Protein AF-0000000081145369 (afdb_homodimer)

pLDDT: mean 91.39, std 9.6, range [27.92, 98.62]

Structure (mmCIF, N/CA/C/O backbone):
data_AF-0000000081145369-model_v1
#
loop_
_entity.id
_entity.type
_entity.pdbx_description
1 polymer 'Uncharacterized protein'
#
loop_
_atom_site.group_PDB
_atom_site.id
_atom_site.type_symbol
_atom_site.label_atom_id
_atom_site.label_alt_id
_atom_site.label_comp_id
_atom_site.label_asym_id
_atom_site.label_entity_id
_atom_site.label_seq_id
_atom_site.pdbx_PDB_ins_code
_atom_site.Cartn_x
_atom_site.Cartn_y
_atom_site.Cartn_z
_atom_site.occupancy
_atom_site.B_iso_or_equiv
_atom_site.auth_seq_id
_atom_site.auth_comp_id
_atom_site.auth_asym_id
_atom_site.auth_atom_id
_atom_site.pdbx_PDB_model_num
ATOM 1 N N . MET A 1 1 ? 14.453 -14.617 -35.125 1 27.92 1 MET A N 1
ATOM 2 C CA . MET A 1 1 ? 15.164 -13.891 -34.062 1 27.92 1 MET A CA 1
ATOM 3 C C . MET A 1 1 ? 14.945 -12.383 -34.219 1 27.92 1 MET A C 1
ATOM 5 O O . MET A 1 1 ? 15.633 -11.727 -35 1 27.92 1 MET A O 1
ATOM 9 N N . ALA A 1 2 ? 13.742 -12 -34.281 1 36.25 2 ALA A N 1
ATOM 10 C CA . ALA A 1 2 ? 13.547 -10.656 -34.812 1 36.25 2 ALA A CA 1
ATOM 11 C C . ALA A 1 2 ? 14.273 -9.617 -33.969 1 36.25 2 ALA A C 1
ATOM 13 O O . ALA A 1 2 ? 14.031 -9.523 -32.75 1 36.25 2 ALA A O 1
ATOM 14 N N . THR A 1 3 ? 15.453 -9.164 -34.312 1 42.5 3 THR A N 1
ATOM 15 C CA . THR A 1 3 ? 16.375 -8.18 -33.75 1 42.5 3 THR A CA 1
ATOM 16 C C . THR A 1 3 ? 15.703 -6.812 -33.656 1 42.5 3 THR A C 1
ATOM 18 O O . THR A 1 3 ? 15.039 -6.367 -34.594 1 42.5 3 THR A O 1
ATOM 21 N N . LEU A 1 4 ? 15.25 -6.488 -32.531 1 48.22 4 LEU A N 1
ATOM 22 C CA . LEU A 1 4 ? 14.836 -5.098 -32.344 1 48.22 4 LEU A CA 1
ATOM 23 C C . LEU A 1 4 ? 15.602 -4.18 -33.281 1 48.22 4 LEU A C 1
ATOM 25 O O . LEU A 1 4 ? 16.828 -4.285 -33.406 1 48.22 4 LEU A O 1
ATOM 29 N N . ALA A 1 5 ? 14.891 -3.771 -34.281 1 49.66 5 ALA A N 1
ATOM 30 C CA . ALA A 1 5 ? 15.562 -2.848 -35.219 1 49.66 5 ALA A CA 1
ATOM 31 C C . ALA A 1 5 ? 16.422 -1.844 -34.438 1 49.66 5 ALA A C 1
ATOM 33 O O . ALA A 1 5 ? 15.961 -1.27 -33.438 1 49.66 5 ALA A O 1
ATOM 34 N N . PRO A 1 6 ? 17.625 -1.876 -34.656 1 55.91 6 PRO A N 1
ATOM 35 C CA . PRO A 1 6 ? 18.672 -1.053 -34.031 1 55.91 6 PRO A CA 1
ATOM 36 C C . PRO A 1 6 ? 18.266 0.41 -33.906 1 55.91 6 PRO A C 1
ATOM 38 O O . PRO A 1 6 ? 18.75 1.104 -33 1 55.91 6 PRO A O 1
ATOM 41 N N . GLU A 1 7 ? 17.344 0.785 -34.688 1 56.75 7 GLU A N 1
ATOM 42 C CA . GLU A 1 7 ? 17.109 2.227 -34.75 1 56.75 7 GLU A CA 1
ATOM 43 C C . GLU A 1 7 ? 16.438 2.729 -33.469 1 56.75 7 GLU A C 1
ATOM 45 O O . GLU A 1 7 ? 16.594 3.896 -33.094 1 56.75 7 GLU A O 1
ATOM 50 N N . HIS A 1 8 ? 15.836 1.929 -32.906 1 60.66 8 HIS A N 1
ATOM 51 C CA . HIS A 1 8 ? 15.086 2.404 -31.734 1 60.66 8 HIS A CA 1
ATOM 52 C C . HIS A 1 8 ? 15.844 2.133 -30.438 1 60.66 8 HIS A C 1
ATOM 54 O O . HIS A 1 8 ? 15.344 2.426 -29.344 1 60.66 8 HIS A O 1
ATOM 60 N N . PHE A 1 9 ? 17.109 1.705 -30.719 1 63.03 9 PHE A N 1
ATOM 61 C CA . PHE A 1 9 ? 17.891 1.367 -29.531 1 63.03 9 PHE A CA 1
ATOM 62 C C . PHE A 1 9 ? 18.75 2.551 -29.094 1 63.03 9 PHE A C 1
ATOM 64 O O . PHE A 1 9 ? 19.438 3.166 -29.906 1 63.03 9 PHE A O 1
ATOM 71 N N . GLN A 1 10 ? 18.344 3.117 -28.078 1 70.38 10 GLN A N 1
ATOM 72 C CA . GLN A 1 10 ? 19.234 4.074 -27.438 1 70.38 10 GLN A CA 1
ATOM 73 C C . GLN A 1 10 ? 20.125 3.391 -26.406 1 70.38 10 GLN A C 1
ATOM 75 O O . GLN A 1 10 ? 19.641 2.672 -25.531 1 70.38 10 GLN A O 1
ATOM 80 N N . GLU A 1 11 ? 21.422 3.553 -26.688 1 74.69 11 GLU A N 1
ATOM 81 C CA . GLU A 1 11 ? 22.391 2.965 -25.766 1 74.69 11 GLU A CA 1
ATOM 82 C C . GLU A 1 11 ? 22.375 3.691 -24.422 1 74.69 11 GLU A C 1
ATOM 84 O O . GLU A 1 11 ? 22.25 4.918 -24.375 1 74.69 11 GLU A O 1
ATOM 89 N N . ALA A 1 12 ? 22.297 2.896 -23.422 1 74.12 12 ALA A N 1
ATOM 90 C CA . ALA A 1 12 ? 22.375 3.465 -22.078 1 74.12 12 ALA A CA 1
ATOM 91 C C . ALA A 1 12 ? 23.453 2.762 -21.25 1 74.12 12 ALA A C 1
ATOM 93 O O . ALA A 1 12 ? 23.812 1.616 -21.531 1 74.12 12 ALA A O 1
ATOM 94 N N . GLN A 1 13 ? 24.203 3.654 -20.453 1 72.62 13 GLN A N 1
ATOM 95 C CA . GLN A 1 13 ? 25.203 3.111 -19.531 1 72.62 13 GLN A CA 1
ATOM 96 C C . GLN A 1 13 ? 24.797 3.348 -18.078 1 72.62 13 GLN A C 1
ATOM 98 O O . GLN A 1 13 ? 24.125 4.336 -17.766 1 72.62 13 GLN A O 1
ATOM 103 N N . PRO A 1 14 ? 25.203 2.441 -17.234 1 74.44 14 PRO A N 1
ATOM 104 C CA . PRO A 1 14 ? 24.969 2.693 -15.805 1 74.44 14 PRO A CA 1
ATOM 105 C C . PRO A 1 14 ? 25.672 3.959 -15.312 1 74.44 14 PRO A C 1
ATOM 107 O O . PRO A 1 14 ? 26.75 4.309 -15.797 1 74.44 14 PRO A O 1
ATOM 110 N N . SER A 1 15 ? 25 4.578 -14.438 1 74.88 15 SER A N 1
ATOM 111 C CA . SER A 1 15 ? 25.5 5.832 -13.891 1 74.88 15 SER A CA 1
ATOM 112 C C . SER A 1 15 ? 26.875 5.652 -13.258 1 74.88 15 SER A C 1
ATOM 114 O O . SER A 1 15 ? 27.656 6.598 -13.188 1 74.88 15 SER A O 1
ATOM 116 N N . GLY A 1 16 ? 27.172 4.465 -12.836 1 73.38 16 GLY A N 1
ATOM 117 C CA . GLY A 1 16 ? 28.453 4.188 -12.211 1 73.38 16 GLY A CA 1
ATOM 118 C C . GLY A 1 16 ? 29.625 4.367 -13.164 1 73.38 16 GLY A C 1
ATOM 119 O O . GLY A 1 16 ? 30.766 4.484 -12.727 1 73.38 16 GLY A O 1
ATOM 120 N N . LEU A 1 17 ? 29.25 4.441 -14.359 1 73.81 17 LEU A N 1
ATOM 121 C CA . LEU A 1 17 ? 30.297 4.562 -15.359 1 73.81 17 LEU A CA 1
ATOM 122 C C . LEU A 1 17 ? 30.484 6.016 -15.773 1 73.81 17 LEU A C 1
ATOM 124 O O . LEU A 1 17 ? 31.375 6.324 -16.578 1 73.81 17 LEU A O 1
ATOM 128 N N . MET A 1 18 ? 29.656 6.926 -15.203 1 74.5 18 MET A N 1
ATOM 129 C CA . MET A 1 18 ? 29.844 8.352 -15.492 1 74.5 18 MET A CA 1
ATOM 130 C C . MET A 1 18 ? 31.016 8.914 -14.711 1 74.5 18 MET A C 1
ATOM 132 O O . MET A 1 18 ? 30.844 9.766 -13.828 1 74.5 18 MET A O 1
ATOM 136 N N . LEU A 1 19 ? 32.125 8.602 -15.156 1 76.5 19 LEU A N 1
ATOM 137 C CA . LEU A 1 19 ? 33.375 8.805 -14.391 1 76.5 19 LEU A CA 1
ATOM 138 C C . LEU A 1 19 ? 33.906 10.203 -14.617 1 76.5 19 LEU A C 1
ATOM 140 O O . LEU A 1 19 ? 34.781 10.664 -13.867 1 76.5 19 LEU A O 1
ATOM 144 N N . PHE A 1 20 ? 33.438 10.805 -15.555 1 76.44 20 PHE A N 1
ATOM 145 C CA . PHE A 1 20 ? 34.094 12.047 -15.945 1 76.44 20 PHE A CA 1
ATOM 146 C C . PHE A 1 20 ? 33.188 13.242 -15.719 1 76.44 20 PHE A C 1
ATOM 148 O O . PHE A 1 20 ? 33.469 14.352 -16.172 1 76.44 20 PHE A O 1
ATOM 155 N N . SER A 1 21 ? 32.125 12.984 -15.18 1 75.12 21 SER A N 1
ATOM 156 C CA . SER A 1 21 ? 31.203 14.078 -14.844 1 75.12 21 SER A CA 1
ATOM 157 C C . SER A 1 21 ? 30.969 14.164 -13.344 1 75.12 21 SER A C 1
ATOM 159 O O . SER A 1 21 ? 30.828 13.141 -12.672 1 75.12 21 SER A O 1
ATOM 161 N N . LEU A 1 22 ? 31.141 15.453 -12.82 1 74.75 22 LEU A N 1
ATOM 162 C CA . LEU A 1 22 ? 30.844 15.672 -11.406 1 74.75 22 LEU A CA 1
ATOM 163 C C . LEU A 1 22 ? 29.406 16.109 -11.219 1 74.75 22 LEU A C 1
ATOM 165 O O . LEU A 1 22 ? 28.844 16.797 -12.07 1 74.75 22 LEU A O 1
ATOM 169 N N . PRO A 1 23 ? 28.828 15.57 -10.156 1 75.81 23 PRO A N 1
ATOM 170 C CA . PRO A 1 23 ? 27.516 16.125 -9.836 1 75.81 23 PRO A CA 1
ATOM 171 C C . PRO A 1 23 ? 27.562 17.625 -9.539 1 75.81 23 PRO A C 1
ATOM 173 O O . PRO A 1 23 ? 28.609 18.141 -9.133 1 75.81 23 PRO A O 1
ATOM 176 N N . PRO A 1 24 ? 26.469 18.25 -9.805 1 77.12 24 PRO A N 1
ATOM 177 C CA . PRO A 1 24 ? 26.453 19.688 -9.531 1 77.12 24 PRO A CA 1
ATOM 178 C C . PRO A 1 24 ? 26.688 20.016 -8.055 1 77.12 24 PRO A C 1
ATOM 180 O O . PRO A 1 24 ? 26.344 19.203 -7.184 1 77.12 24 PRO A O 1
ATOM 183 N N . THR A 1 25 ? 27.359 21.188 -7.863 1 73.56 25 THR A N 1
ATOM 184 C CA . THR A 1 25 ? 27.641 21.656 -6.512 1 73.56 25 THR A CA 1
ATOM 185 C C . THR A 1 25 ? 26.547 22.625 -6.039 1 73.56 25 THR A C 1
ATOM 187 O O . THR A 1 25 ? 26.203 23.562 -6.75 1 73.56 25 THR A O 1
ATOM 190 N N . GLN A 1 26 ? 26.047 22.312 -4.895 1 79.81 26 GLN A N 1
ATOM 191 C CA . GLN A 1 26 ? 25 23.172 -4.324 1 79.81 26 GLN A CA 1
ATOM 192 C C . GLN A 1 26 ? 25.609 24.406 -3.666 1 79.81 26 GLN A C 1
ATOM 194 O O . GLN A 1 26 ? 26.359 24.281 -2.695 1 79.81 26 GLN A O 1
ATOM 199 N N . THR A 1 27 ? 25.312 25.609 -4.242 1 78.75 27 THR A N 1
ATOM 200 C CA . THR A 1 27 ? 25.844 26.844 -3.703 1 78.75 27 THR A CA 1
ATOM 201 C C . THR A 1 27 ? 24.703 27.797 -3.332 1 78.75 27 THR A C 1
ATOM 203 O O . THR A 1 27 ? 24.953 28.875 -2.764 1 78.75 27 THR A O 1
ATOM 206 N N . ALA A 1 28 ? 23.547 27.391 -3.482 1 87.06 28 ALA A N 1
ATOM 207 C CA . ALA A 1 28 ? 22.406 28.281 -3.32 1 87.06 28 ALA A CA 1
ATOM 208 C C . ALA A 1 28 ? 22.094 28.5 -1.844 1 87.06 28 ALA A C 1
ATOM 210 O O . ALA A 1 28 ? 21.688 29.609 -1.446 1 87.06 28 ALA A O 1
ATOM 211 N N . ILE A 1 29 ? 22.281 27.5 -1.023 1 88.81 29 ILE A N 1
ATOM 212 C CA . ILE A 1 29 ? 21.984 27.594 0.402 1 88.81 29 ILE A CA 1
ATOM 213 C C . ILE A 1 29 ? 23.281 27.578 1.201 1 88.81 29 ILE A C 1
ATOM 215 O O . ILE A 1 29 ? 24.062 26.641 1.101 1 88.81 29 ILE A O 1
ATOM 219 N N . GLU A 1 30 ? 23.391 28.547 1.987 1 87.56 30 GLU A N 1
ATOM 220 C CA . GLU A 1 30 ? 24.625 28.688 2.748 1 87.56 30 GLU A CA 1
ATOM 221 C C . GLU A 1 30 ? 24.531 27.984 4.102 1 87.56 30 GLU A C 1
ATOM 223 O O . GLU A 1 30 ? 25.5 27.391 4.57 1 87.56 30 GLU A O 1
ATOM 228 N N . ARG A 1 31 ? 23.391 28.297 4.637 1 89.31 31 ARG A N 1
ATOM 229 C CA . ARG A 1 31 ? 23.219 27.766 5.98 1 89.31 31 ARG A CA 1
ATOM 230 C C . ARG A 1 31 ? 21.766 27.359 6.223 1 89.31 31 ARG A C 1
ATOM 232 O O . ARG A 1 31 ? 20.844 27.969 5.68 1 89.31 31 ARG A O 1
ATOM 239 N N . LYS A 1 32 ? 21.609 26.281 6.977 1 90.94 32 LYS A N 1
ATOM 240 C CA . LYS A 1 32 ? 20.312 25.797 7.449 1 90.94 32 LYS A CA 1
ATOM 241 C C . LYS A 1 32 ? 20.281 25.688 8.977 1 90.94 32 LYS A C 1
ATOM 243 O O . LYS A 1 32 ? 21.203 25.156 9.586 1 90.94 32 LYS A O 1
ATOM 248 N N . TYR A 1 33 ? 19.234 26.312 9.602 1 91 33 TYR A N 1
ATOM 249 C CA . TYR A 1 33 ? 19.141 26.234 11.055 1 91 33 TYR A CA 1
ATOM 250 C C . TYR A 1 33 ? 17.688 26.328 11.508 1 91 33 TYR A C 1
ATOM 252 O O . TYR A 1 33 ? 16.797 26.656 10.719 1 91 33 TYR A O 1
ATOM 260 N N . TYR A 1 34 ? 17.438 25.984 12.797 1 95.06 34 TYR A N 1
ATOM 261 C CA . TYR A 1 34 ? 16.109 26.047 13.375 1 95.06 34 TYR A CA 1
ATOM 262 C C . TYR A 1 34 ? 15.992 27.219 14.352 1 95.06 34 TYR A C 1
ATOM 264 O O . TYR A 1 34 ? 16.766 27.312 15.305 1 95.06 34 TYR A O 1
ATOM 272 N N . GLN A 1 35 ? 15.07 28.078 14.047 1 95.5 35 GLN A N 1
ATOM 273 C CA . GLN A 1 35 ? 14.742 29.172 14.969 1 95.5 35 GLN A CA 1
ATOM 274 C C . GLN A 1 35 ? 13.586 28.781 15.883 1 95.5 35 GLN A C 1
ATOM 276 O O . GLN A 1 35 ? 12.523 28.359 15.406 1 95.5 35 GLN A O 1
ATOM 281 N N . GLU A 1 36 ? 13.781 28.969 17.156 1 96.56 36 GLU A N 1
ATOM 282 C CA . GLU A 1 36 ? 12.711 28.703 18.109 1 96.56 36 GLU A CA 1
ATOM 283 C C . GLU A 1 36 ? 11.789 29.906 18.266 1 96.56 36 GLU A C 1
ATOM 285 O O . GLU A 1 36 ? 12.242 31 18.609 1 96.56 36 GLU A O 1
ATOM 290 N N . VAL A 1 37 ? 10.594 29.688 17.969 1 96.62 37 VAL A N 1
ATOM 291 C CA . VAL A 1 37 ? 9.57 30.719 18.109 1 96.62 37 VAL A CA 1
ATOM 292 C C . VAL A 1 37 ? 8.609 30.359 19.234 1 96.62 37 VAL A C 1
ATOM 294 O O . VAL A 1 37 ? 7.941 29.312 19.172 1 96.62 37 VAL A O 1
ATOM 297 N N . ARG A 1 38 ? 8.5 31.203 20.156 1 95.69 38 ARG A N 1
ATOM 298 C CA . ARG A 1 38 ? 7.598 30.969 21.281 1 95.69 38 ARG A CA 1
ATOM 299 C C . ARG A 1 38 ? 6.246 31.641 21.047 1 95.69 38 ARG A C 1
ATOM 301 O O . ARG A 1 38 ? 6.145 32.594 20.281 1 95.69 38 ARG A O 1
ATOM 308 N N . PRO A 1 39 ? 5.23 31.125 21.703 1 95.12 39 PRO A N 1
ATOM 309 C CA . PRO A 1 39 ? 3.896 31.703 21.5 1 95.12 39 PRO A CA 1
ATOM 310 C C . PRO A 1 39 ? 3.795 33.156 22 1 95.12 39 PRO A C 1
ATOM 312 O O . PRO A 1 39 ? 4.422 33.5 22.984 1 95.12 39 PRO A O 1
ATOM 315 N N . ILE A 1 40 ? 3.045 33.875 21.297 1 90.94 40 ILE A N 1
ATOM 316 C CA . ILE A 1 40 ? 2.811 35.281 21.703 1 90.94 40 ILE A CA 1
ATOM 317 C C . ILE A 1 40 ? 1.678 35.312 22.719 1 90.94 40 ILE A C 1
ATOM 319 O O . ILE A 1 40 ? 1.548 36.312 23.453 1 90.94 40 ILE A O 1
ATOM 323 N N . SER A 1 41 ? 0.887 34.344 22.719 1 81.69 41 SER A N 1
ATOM 324 C CA . SER A 1 41 ? -0.234 34.281 23.641 1 81.69 41 SER A CA 1
ATOM 325 C C . SER A 1 41 ? 0.105 33.406 24.844 1 81.69 41 SER A C 1
ATOM 327 O O . SER A 1 41 ? 1.077 32.656 24.828 1 81.69 41 SER A O 1
ATOM 329 N N . HIS A 1 42 ? -0.681 33.594 25.875 1 78.12 42 HIS A N 1
ATOM 330 C CA . HIS A 1 42 ? -0.518 32.75 27.062 1 78.12 42 HIS A CA 1
ATOM 331 C C . HIS A 1 42 ? -0.969 31.328 26.781 1 78.12 42 HIS A C 1
ATOM 333 O O . HIS A 1 42 ? -1.96 31.125 26.078 1 78.12 42 HIS A O 1
ATOM 339 N N . VAL A 1 43 ? -0.157 30.438 27.203 1 78.38 43 VAL A N 1
ATOM 340 C CA . VAL A 1 43 ? -0.379 29.016 26.938 1 78.38 43 VAL A CA 1
ATOM 341 C C . VAL A 1 43 ? -1.401 28.453 27.922 1 78.38 43 VAL A C 1
ATOM 343 O O . VAL A 1 43 ? -2.072 27.453 27.641 1 78.38 43 VAL A O 1
ATOM 346 N N . SER A 1 44 ? -1.641 29.281 28.984 1 71.62 44 SER A N 1
ATOM 347 C CA . SER A 1 44 ? -2.543 28.781 30.016 1 71.62 44 SER A CA 1
ATOM 348 C C . SER A 1 44 ? -3.998 29.078 29.656 1 71.62 44 SER A C 1
ATOM 350 O O . SER A 1 44 ? -4.297 30.078 29 1 71.62 44 SER A O 1
ATOM 352 N N . GLY A 1 45 ? -4.871 28.062 29.828 1 69.94 45 GLY A N 1
ATOM 353 C CA . GLY A 1 45 ? -6.297 28.25 29.609 1 69.94 45 GLY A CA 1
ATOM 354 C C . GLY A 1 45 ? -6.754 27.719 28.266 1 69.94 45 GLY A C 1
ATOM 355 O O . GLY A 1 45 ? -6.141 26.812 27.703 1 69.94 45 GLY A O 1
ATOM 356 N N . ASN A 1 46 ? -7.977 28.281 27.797 1 76.62 46 ASN A N 1
ATOM 357 C CA . ASN A 1 46 ? -8.617 27.797 26.578 1 76.62 46 ASN A CA 1
ATOM 358 C C . ASN A 1 46 ? -8.359 28.719 25.391 1 76.62 46 ASN A C 1
ATOM 360 O O . ASN A 1 46 ? -8.93 28.531 24.328 1 76.62 46 ASN A O 1
ATOM 364 N N . ALA A 1 47 ? -7.414 29.594 25.641 1 85.38 47 ALA A N 1
ATOM 365 C CA . ALA A 1 47 ? -7.105 30.516 24.547 1 85.38 47 ALA A CA 1
ATOM 366 C C . ALA A 1 47 ? -6.25 29.844 23.484 1 85.38 47 ALA A C 1
ATOM 368 O O . ALA A 1 47 ? -5.492 28.922 23.781 1 85.38 47 ALA A O 1
ATOM 369 N N . PRO A 1 48 ? -6.438 30.344 22.281 1 92.19 48 PRO A N 1
ATOM 370 C CA . PRO A 1 48 ? -5.613 29.766 21.219 1 92.19 48 PRO A CA 1
ATOM 371 C C . PRO A 1 48 ? -4.125 30.078 21.391 1 92.19 48 PRO A C 1
ATOM 373 O O . PRO A 1 48 ? -3.77 31.125 21.938 1 92.19 48 PRO A O 1
ATOM 376 N N . ILE A 1 49 ? -3.342 29.172 21.016 1 94.94 49 ILE A N 1
ATOM 377 C CA . ILE A 1 49 ? -1.896 29.375 21.016 1 94.94 49 ILE A CA 1
ATOM 378 C C . ILE A 1 49 ? -1.458 29.953 19.672 1 94.94 49 ILE A C 1
ATOM 380 O O . ILE A 1 49 ? -1.692 29.344 18.609 1 94.94 49 ILE A O 1
ATOM 384 N N . GLU A 1 50 ? -0.775 31.062 19.719 1 95.38 50 GLU A N 1
ATOM 385 C CA . GLU A 1 50 ? -0.437 31.766 18.484 1 95.38 50 GLU A CA 1
ATOM 386 C C . GLU A 1 50 ? 1.07 31.953 18.359 1 95.38 50 GLU A C 1
ATOM 388 O O . GLU A 1 50 ? 1.729 32.375 19.312 1 95.38 50 GLU A O 1
ATOM 393 N N . PHE A 1 51 ? 1.551 31.562 17.219 1 96.56 51 PHE A N 1
ATOM 394 C CA . PHE A 1 51 ? 2.938 31.812 16.844 1 96.56 51 PHE A CA 1
ATOM 395 C C . PHE A 1 51 ? 3.02 32.812 15.695 1 96.56 51 PHE A C 1
ATOM 397 O O . PHE A 1 51 ? 2.195 32.781 14.781 1 96.56 51 PHE A O 1
ATOM 404 N N . LEU A 1 52 ? 4.023 33.656 15.758 1 96.31 52 LEU A N 1
ATOM 405 C CA . LEU A 1 52 ? 4.281 34.594 14.664 1 96.31 52 LEU A CA 1
ATOM 406 C C . LEU A 1 52 ? 5.75 34.562 14.258 1 96.31 52 LEU A C 1
ATOM 408 O O . LEU A 1 52 ? 6.629 34.875 15.055 1 96.31 52 LEU A O 1
ATOM 412 N N . VAL A 1 53 ? 5.93 34.062 13.102 1 95.31 53 VAL A N 1
ATOM 413 C CA . VAL A 1 53 ? 7.262 34.094 12.508 1 95.31 53 VAL A CA 1
ATOM 414 C C . VAL A 1 53 ? 7.434 35.406 11.719 1 95.31 53 VAL A C 1
ATOM 416 O O . VAL A 1 53 ? 6.77 35.594 10.703 1 95.31 53 VAL A O 1
ATOM 419 N N . SER A 1 54 ? 8.398 36.125 12.164 1 90.5 54 SER A N 1
ATOM 420 C CA . SER A 1 54 ? 8.586 37.438 11.555 1 90.5 54 SER A CA 1
ATOM 421 C C . SER A 1 54 ? 9.242 37.312 10.188 1 90.5 54 SER A C 1
ATOM 423 O O . SER A 1 54 ? 10.086 36.438 9.961 1 90.5 54 SER A O 1
ATOM 425 N N . GLY A 1 55 ? 8.836 38.156 9.281 1 84.06 55 GLY A N 1
ATOM 426 C CA . GLY A 1 55 ? 9.438 38.219 7.957 1 84.06 55 GLY A CA 1
ATOM 427 C C . GLY A 1 55 ? 10.469 39.344 7.836 1 84.06 55 GLY A C 1
ATOM 428 O O . GLY A 1 55 ? 10.703 39.844 6.742 1 84.06 55 GLY A O 1
ATOM 429 N N . GLN A 1 56 ? 11.078 39.656 8.812 1 82.94 56 GLN A N 1
ATOM 430 C CA . GLN A 1 56 ? 11.906 40.875 8.781 1 82.94 56 GLN A CA 1
ATOM 431 C C . GLN A 1 56 ? 13.273 40.594 8.172 1 82.94 56 GLN A C 1
ATOM 433 O O . GLN A 1 56 ? 13.891 41.469 7.566 1 82.94 56 GLN A O 1
ATOM 438 N N . ASN A 1 57 ? 13.68 39.375 8.258 1 81.62 57 ASN A N 1
ATOM 439 C CA . ASN A 1 57 ? 15 39.031 7.719 1 81.62 57 ASN A CA 1
ATOM 440 C C . ASN A 1 57 ? 14.945 38.812 6.211 1 81.62 57 ASN A C 1
ATOM 442 O O . ASN A 1 57 ? 14.312 37.844 5.746 1 81.62 57 ASN A O 1
ATOM 446 N N . GLY A 1 58 ? 15.695 39.594 5.527 1 87.56 58 GLY A N 1
ATOM 447 C CA . GLY A 1 58 ? 15.625 39.594 4.074 1 87.56 58 GLY A CA 1
ATOM 448 C C . GLY A 1 58 ? 16.5 38.531 3.445 1 87.56 58 GLY A C 1
ATOM 449 O O . GLY A 1 58 ? 16.359 38.219 2.26 1 87.56 58 GLY A O 1
ATOM 450 N N . MET A 1 59 ? 17.25 37.875 4.207 1 90.75 59 MET A N 1
ATOM 451 C CA . MET A 1 59 ? 18.203 36.969 3.611 1 90.75 59 MET A CA 1
ATOM 452 C C . MET A 1 59 ? 17.812 35.531 3.883 1 90.75 59 MET A C 1
ATOM 454 O O . MET A 1 59 ? 18.547 34.594 3.557 1 90.75 59 MET A O 1
ATOM 458 N N . GLU A 1 60 ? 16.641 35.344 4.426 1 94 60 GLU A N 1
ATOM 459 C CA . GLU A 1 60 ? 16.297 33.969 4.84 1 94 60 GLU A CA 1
ATOM 460 C C . GLU A 1 60 ? 14.977 33.531 4.199 1 94 60 GLU A C 1
ATOM 462 O O . GLU A 1 60 ? 14.047 34.344 4.062 1 94 60 GLU A O 1
ATOM 467 N N . TYR A 1 61 ? 15.008 32.375 3.691 1 96.06 61 TYR A N 1
ATOM 468 C CA . TYR A 1 61 ? 13.789 31.688 3.305 1 96.06 61 TYR A CA 1
ATOM 469 C C . TYR A 1 61 ? 13.367 30.703 4.383 1 96.06 61 TYR A C 1
ATOM 471 O O . TYR A 1 61 ? 14.109 30.453 5.34 1 96.06 61 TYR A O 1
ATOM 479 N N . VAL A 1 62 ? 12.133 30.219 4.285 1 95.88 62 VAL A N 1
ATOM 480 C CA . VAL A 1 62 ? 11.617 29.312 5.309 1 95.88 62 VAL A CA 1
ATOM 481 C C . VAL A 1 62 ? 11.227 27.984 4.676 1 95.88 62 VAL A C 1
ATOM 483 O O . VAL A 1 62 ? 10.531 27.953 3.66 1 95.88 62 VAL A O 1
ATOM 486 N N . ASP A 1 63 ? 11.711 26.906 5.227 1 96.12 63 ASP A N 1
ATOM 487 C CA . ASP A 1 63 ? 11.281 25.547 4.883 1 96.12 63 ASP A CA 1
ATOM 488 C C . ASP A 1 63 ? 10.211 25.047 5.852 1 96.12 63 ASP A C 1
ATOM 490 O O . ASP A 1 63 ? 10.531 24.547 6.93 1 96.12 63 ASP A O 1
ATOM 494 N N . LEU A 1 64 ? 9.055 25.172 5.43 1 95.56 64 LEU A N 1
ATOM 495 C CA . LEU A 1 64 ? 7.941 24.781 6.297 1 95.56 64 LEU A CA 1
ATOM 496 C C . LEU A 1 64 ? 7.887 23.281 6.484 1 95.56 64 LEU A C 1
ATOM 498 O O . LEU A 1 64 ? 7.512 22.797 7.551 1 95.56 64 LEU A O 1
ATOM 502 N N . LYS A 1 65 ? 8.227 22.531 5.562 1 94.38 65 LYS A N 1
ATOM 503 C CA . LYS A 1 65 ? 8.148 21.078 5.594 1 94.38 65 LYS A CA 1
ATOM 504 C C . LYS A 1 65 ? 9.055 20.5 6.68 1 94.38 65 LYS A C 1
ATOM 506 O O . LYS A 1 65 ? 8.711 19.5 7.312 1 94.38 65 LYS A O 1
ATOM 511 N N . LYS A 1 66 ? 10.117 21.125 6.91 1 94.62 66 LYS A N 1
ATOM 512 C CA . LYS A 1 66 ? 11.078 20.625 7.883 1 94.62 66 LYS A CA 1
ATOM 513 C C . LYS A 1 66 ? 10.867 21.281 9.25 1 94.62 66 LYS A C 1
ATOM 515 O O . LYS A 1 66 ? 11.508 20.891 10.227 1 94.62 66 LYS A O 1
ATOM 520 N N . SER A 1 67 ? 10.055 22.25 9.281 1 96.44 67 SER A N 1
ATOM 521 C CA . SER A 1 67 ? 9.742 22.875 10.562 1 96.44 67 SER A CA 1
ATOM 522 C C . SER A 1 67 ? 8.992 21.906 11.484 1 96.44 67 SER A C 1
ATOM 524 O O . SER A 1 67 ? 8.328 20.984 11.016 1 96.44 67 SER A O 1
ATOM 526 N N . LYS A 1 68 ? 9.133 22.219 12.836 1 97 68 LYS A N 1
ATOM 527 C CA . LYS A 1 68 ? 8.602 21.266 13.812 1 97 68 LYS A CA 1
ATOM 528 C C . LYS A 1 68 ? 7.938 22 14.977 1 97 68 LYS A C 1
ATOM 530 O O . LYS A 1 68 ? 8.25 23.156 15.25 1 97 68 LYS A O 1
ATOM 535 N N . LEU A 1 69 ? 7.039 21.281 15.531 1 97.44 69 LEU A N 1
ATOM 536 C CA . LEU A 1 69 ? 6.441 21.703 16.797 1 97.44 69 LEU A CA 1
ATOM 537 C C . LEU A 1 69 ? 6.945 20.844 17.953 1 97.44 69 LEU A C 1
ATOM 539 O O . LEU A 1 69 ? 6.949 19.625 17.859 1 97.44 69 LEU A O 1
ATOM 543 N N . TYR A 1 70 ? 7.461 21.484 18.938 1 97.25 70 TYR A N 1
ATOM 544 C CA . TYR A 1 70 ? 7.844 20.828 20.188 1 97.25 70 TYR A CA 1
ATOM 545 C C . TYR A 1 70 ? 6.844 21.156 21.297 1 97.25 70 TYR A C 1
ATOM 547 O O . TYR A 1 70 ? 6.418 22.297 21.438 1 97.25 70 TYR A O 1
ATOM 555 N N . MET A 1 71 ? 6.492 20.141 22.047 1 96.69 71 MET A N 1
ATOM 556 C CA . MET A 1 71 ? 5.574 20.359 23.172 1 96.69 71 MET A CA 1
ATOM 557 C C . MET A 1 71 ? 5.906 19.438 24.344 1 96.69 71 MET A C 1
ATOM 559 O O . MET A 1 71 ? 6.344 18.297 24.125 1 96.69 71 MET A O 1
ATOM 563 N N . LYS A 1 72 ? 5.766 19.922 25.469 1 96.25 72 LYS A N 1
ATOM 564 C CA . LYS A 1 72 ? 5.828 19.172 26.719 1 96.25 72 LYS A CA 1
ATOM 565 C C . LYS A 1 72 ? 4.504 19.266 27.469 1 96.25 72 LYS A C 1
ATOM 567 O O . LYS A 1 72 ? 4.012 20.359 27.75 1 96.25 72 LYS A O 1
ATOM 572 N N . THR A 1 73 ? 3.906 18.109 27.75 1 96.12 73 THR A N 1
ATOM 573 C CA . THR A 1 73 ? 2.578 18.094 28.344 1 96.12 73 THR A CA 1
ATOM 574 C C . THR A 1 73 ? 2.52 17.109 29.5 1 96.12 73 THR A C 1
ATOM 576 O O . THR A 1 73 ? 3.414 16.281 29.656 1 96.12 73 THR A O 1
ATOM 579 N N . LYS A 1 74 ? 1.53 17.234 30.297 1 96.31 74 LYS A N 1
ATOM 580 C CA . LYS A 1 74 ? 1.207 16.281 31.359 1 96.31 74 LYS A CA 1
ATOM 581 C C . LYS A 1 74 ? -0.3 16.219 31.594 1 96.31 74 LYS A C 1
ATOM 583 O O . LYS A 1 74 ? -1.051 17.062 31.094 1 96.31 74 LYS A O 1
ATOM 588 N N . ILE A 1 75 ? -0.778 15.219 32.156 1 97.19 75 ILE A N 1
ATOM 589 C CA . ILE A 1 75 ? -2.182 15.062 32.531 1 97.19 75 ILE A CA 1
ATOM 590 C C . ILE A 1 75 ? -2.346 15.266 34.031 1 97.19 75 ILE A C 1
ATOM 592 O O . ILE A 1 75 ? -1.625 14.664 34.812 1 97.19 75 ILE A O 1
ATOM 596 N N . VAL A 1 76 ? -3.289 16.156 34.406 1 96.12 76 VAL A N 1
ATOM 597 C CA . VAL A 1 76 ? -3.533 16.484 35.781 1 96.12 76 VAL A CA 1
ATOM 598 C C . VAL A 1 76 ? -5.035 16.516 36.062 1 96.12 76 VAL A C 1
ATOM 600 O O . VAL A 1 76 ? -5.84 16.406 35.125 1 96.12 76 VAL A O 1
ATOM 603 N N . HIS A 1 77 ? -5.34 16.594 37.312 1 95.44 77 HIS A N 1
ATOM 604 C CA . HIS A 1 77 ? -6.73 16.859 37.688 1 95.44 77 HIS A CA 1
ATOM 605 C C . HIS A 1 77 ? -7.137 18.281 37.281 1 95.44 77 HIS A C 1
ATOM 607 O O . HIS A 1 77 ? -6.281 19.141 37.031 1 95.44 77 HIS A O 1
ATOM 613 N N . ALA A 1 78 ? -8.414 18.484 37.281 1 90.56 78 ALA A N 1
ATOM 614 C CA . ALA A 1 78 ? -8.93 19.797 36.906 1 90.56 78 ALA A CA 1
ATOM 615 C C . ALA A 1 78 ? -8.367 20.891 37.781 1 90.56 78 ALA A C 1
ATOM 617 O O . ALA A 1 78 ? -8.164 22.016 37.344 1 90.56 78 ALA A O 1
ATOM 618 N N . ASN A 1 79 ? -8.078 20.516 39 1 90.5 79 ASN A N 1
ATOM 619 C CA . ASN A 1 79 ? -7.57 21.484 39.969 1 90.5 79 ASN A CA 1
ATOM 620 C C . ASN A 1 79 ? -6.059 21.656 39.844 1 90.5 79 ASN A C 1
ATOM 622 O O . ASN A 1 79 ? -5.465 22.453 40.562 1 90.5 79 ASN A O 1
ATOM 626 N N . GLY A 1 80 ? -5.469 20.906 39.062 1 90.56 80 GLY A N 1
ATOM 627 C CA . GLY A 1 80 ? -4.047 21.062 38.844 1 90.56 80 GLY A CA 1
ATOM 628 C C . GLY A 1 80 ? -3.193 20.078 39.594 1 90.56 80 GLY A C 1
ATOM 629 O O . GLY A 1 80 ? -1.978 20.016 39.406 1 90.56 80 GLY A O 1
ATOM 630 N N . SER A 1 81 ? -3.838 19.297 40.406 1 93.62 81 SER A N 1
ATOM 631 C CA . SER A 1 81 ? -3.07 18.312 41.188 1 93.62 81 SER A CA 1
ATOM 632 C C . SER A 1 81 ? -2.695 17.109 40.312 1 93.62 81 SER A C 1
ATOM 634 O O . SER A 1 81 ? -3.365 16.812 39.312 1 93.62 81 SER A O 1
ATOM 636 N N . ASN A 1 82 ? -1.616 16.5 40.781 1 94.19 82 ASN A N 1
ATOM 637 C CA . ASN A 1 82 ? -1.13 15.328 40.062 1 94.19 82 ASN A CA 1
ATOM 638 C C . ASN A 1 82 ? -2.062 14.133 40.25 1 94.19 82 ASN A C 1
ATOM 640 O O . ASN A 1 82 ? -2.807 14.055 41.219 1 94.19 82 ASN A O 1
ATOM 644 N N . LEU A 1 83 ? -1.96 13.25 39.25 1 94.75 83 LEU A N 1
ATOM 645 C CA . LEU A 1 83 ? -2.721 12.008 39.312 1 94.75 83 LEU A CA 1
ATOM 646 C C . LEU A 1 83 ? -2.193 11.094 40.406 1 94.75 83 LEU A C 1
ATOM 648 O O . LEU A 1 83 ? -0.992 11.086 40.688 1 94.75 83 LEU A O 1
ATOM 652 N N . LEU A 1 84 ? -3.129 10.359 40.906 1 92.75 84 LEU A N 1
ATOM 653 C CA . LEU A 1 84 ? -2.729 9.336 41.875 1 92.75 84 LEU A CA 1
ATOM 654 C C . LEU A 1 84 ? -2.283 8.062 41.156 1 92.75 84 LEU A C 1
ATOM 656 O O . LEU A 1 84 ? -2.543 7.887 39.969 1 92.75 84 LEU A O 1
ATOM 660 N N . ASP A 1 85 ? -1.613 7.145 41.906 1 92 85 ASP A N 1
ATOM 661 C CA . ASP A 1 85 ? -1.109 5.887 41.344 1 92 85 ASP A CA 1
ATOM 662 C C . ASP A 1 85 ? -2.258 4.949 40.969 1 92 85 ASP A C 1
ATOM 664 O O . ASP A 1 85 ? -2.086 4.043 40.156 1 92 85 ASP A O 1
ATOM 668 N N . THR A 1 86 ? -3.395 5.207 41.5 1 92.5 86 THR A N 1
ATOM 669 C CA . THR A 1 86 ? -4.539 4.328 41.312 1 92.5 86 THR A CA 1
ATOM 670 C C . THR A 1 86 ? -5.445 4.867 40.188 1 92.5 86 THR A C 1
ATOM 672 O O . THR A 1 86 ? -6.477 4.266 39.875 1 92.5 86 THR A O 1
ATOM 675 N N . GLU A 1 87 ? -5.043 5.984 39.688 1 93.94 87 GLU A N 1
ATOM 676 C CA . GLU A 1 87 ? -5.863 6.602 38.656 1 93.94 87 GLU A CA 1
ATOM 677 C C . GLU A 1 87 ? -5.289 6.332 37.281 1 93.94 87 GLU A C 1
ATOM 679 O O . GLU A 1 87 ? -4.113 6.602 37.031 1 93.94 87 GLU A O 1
ATOM 684 N N . TYR A 1 88 ? -6.129 5.75 36.406 1 96.06 88 TYR A N 1
ATOM 685 C CA . TYR A 1 88 ? -5.672 5.359 35.094 1 96.06 88 TYR A CA 1
ATOM 686 C C . TYR A 1 88 ? -6.414 6.137 34 1 96.06 88 TYR A C 1
ATOM 688 O O . TYR A 1 88 ? -7.609 5.934 33.781 1 96.06 88 TYR A O 1
ATOM 696 N N . VAL A 1 89 ? -5.699 7.086 33.375 1 97.31 89 VAL A N 1
ATOM 697 C CA . VAL A 1 89 ? -6.195 7.902 32.281 1 97.31 89 VAL A CA 1
ATOM 698 C C . VAL A 1 89 ? -5.16 7.934 31.156 1 97.31 89 VAL A C 1
ATOM 700 O O . VAL A 1 89 ? -3.953 7.918 31.422 1 97.31 89 VAL A O 1
ATOM 703 N N . SER A 1 90 ? -5.629 7.824 29.938 1 97.69 90 SER A N 1
ATOM 704 C CA . SER A 1 90 ? -4.738 7.855 28.781 1 97.69 90 SER A CA 1
ATOM 705 C C . SER A 1 90 ? -5.273 8.781 27.703 1 97.69 90 SER A C 1
ATOM 707 O O . SER A 1 90 ? -6.418 9.234 27.766 1 97.69 90 SER A O 1
ATOM 709 N N . THR A 1 91 ? -4.445 9.125 26.812 1 98.12 91 THR A N 1
ATOM 710 C CA . THR A 1 91 ? -4.812 9.992 25.703 1 98.12 91 THR A CA 1
ATOM 711 C C . THR A 1 91 ? -5.32 9.18 24.531 1 98.12 91 THR A C 1
ATOM 713 O O . THR A 1 91 ? -5.016 7.992 24.406 1 98.12 91 THR A O 1
ATOM 716 N N . ILE A 1 92 ? -6.105 9.859 23.688 1 98.12 92 ILE A N 1
ATOM 717 C CA . ILE A 1 92 ? -6.387 9.312 22.359 1 98.12 92 ILE A CA 1
ATOM 718 C C . ILE A 1 92 ? -5.098 9.234 21.547 1 98.12 92 ILE A C 1
ATOM 720 O O . ILE A 1 92 ? -4.047 9.711 21.984 1 98.12 92 ILE A O 1
ATOM 724 N N . ASN A 1 93 ? -5.152 8.57 20.406 1 98.06 93 ASN A N 1
ATOM 725 C CA . ASN A 1 93 ? -3.965 8.328 19.594 1 98.06 93 ASN A CA 1
ATOM 726 C C . ASN A 1 93 ? -3.445 9.617 18.953 1 98.06 93 ASN A C 1
ATOM 728 O O . ASN A 1 93 ? -4.223 10.516 18.641 1 98.06 93 ASN A O 1
ATOM 732 N N . PHE A 1 94 ? -2.086 9.727 18.875 1 97.81 94 PHE A N 1
ATOM 733 C CA . PHE A 1 94 ? -1.451 10.789 18.109 1 97.81 94 PHE A CA 1
ATOM 734 C C . PHE A 1 94 ? -1.745 12.156 18.734 1 97.81 94 PHE A C 1
ATOM 736 O O . PHE A 1 94 ? -2.082 13.102 18.031 1 97.81 94 PHE A O 1
ATOM 743 N N . ILE A 1 95 ? -1.588 12.227 19.938 1 97.81 95 ILE A N 1
ATOM 744 C CA . ILE A 1 95 ? -2.119 13.305 20.766 1 97.81 95 ILE A CA 1
ATOM 745 C C . ILE A 1 95 ? -1.431 14.617 20.406 1 97.81 95 ILE A C 1
ATOM 747 O O . ILE A 1 95 ? -2.037 15.688 20.484 1 97.81 95 ILE A O 1
ATOM 751 N N . MET A 1 96 ? -0.243 14.609 19.969 1 96.94 96 MET A N 1
ATOM 752 C CA . MET A 1 96 ? 0.434 15.859 19.625 1 96.94 96 MET A CA 1
ATOM 753 C C . MET A 1 96 ? -0.348 16.625 18.562 1 96.94 96 MET A C 1
ATOM 755 O O . MET A 1 96 ? -0.429 17.859 18.609 1 96.94 96 MET A O 1
ATOM 759 N N . GLN A 1 97 ? -0.891 15.875 17.672 1 95.94 97 GLN A N 1
ATOM 760 C CA . GLN A 1 97 ? -1.641 16.484 16.578 1 95.94 97 GLN A CA 1
ATOM 761 C C . GLN A 1 97 ? -3.119 16.625 16.938 1 95.94 97 GLN A C 1
ATOM 763 O O . GLN A 1 97 ? -3.75 17.625 16.609 1 95.94 97 GLN A O 1
ATOM 768 N N . THR A 1 98 ? -3.645 15.648 17.641 1 96.56 98 THR A N 1
ATOM 769 C CA . THR A 1 98 ? -5.09 15.523 17.781 1 96.56 98 THR A CA 1
ATOM 770 C C . THR A 1 98 ? -5.594 16.312 18.984 1 96.56 98 THR A C 1
ATOM 772 O O . THR A 1 98 ? -6.801 16.516 19.141 1 96.56 98 THR A O 1
ATOM 775 N N . MET A 1 99 ? -4.723 16.875 19.75 1 95.62 99 MET A N 1
ATOM 776 C CA . MET A 1 99 ? -5.152 17.672 20.891 1 95.62 99 MET A CA 1
ATOM 777 C C . MET A 1 99 ? -5.664 19.031 20.422 1 95.62 99 MET A C 1
ATOM 779 O O . MET A 1 99 ? -6.297 19.766 21.203 1 95.62 99 MET A O 1
ATOM 783 N N . PHE A 1 100 ? -5.41 19.328 19.203 1 95.56 100 PHE A N 1
ATOM 784 C CA . PHE A 1 100 ? -5.879 20.594 18.672 1 95.56 100 PHE A CA 1
ATOM 785 C C . PHE A 1 100 ? -7.062 20.391 17.734 1 95.56 100 PHE A C 1
ATOM 787 O O . PHE A 1 100 ? -6.988 19.578 16.812 1 95.56 100 PHE A O 1
ATOM 794 N N . SER A 1 101 ? -8.102 21.141 17.969 1 95.12 101 SER A N 1
ATOM 795 C CA . SER A 1 101 ? -9.305 21.031 17.156 1 95.12 101 SER A CA 1
ATOM 796 C C . SER A 1 101 ? -9.148 21.766 15.828 1 95.12 101 SER A C 1
ATOM 798 O O . SER A 1 101 ? -9.766 21.391 14.828 1 95.12 101 SER A O 1
ATOM 800 N N . GLU A 1 102 ? -8.336 22.812 15.891 1 94.56 102 GLU A N 1
ATOM 801 C CA . GLU A 1 102 ? -8.156 23.641 14.703 1 94.56 102 GLU A CA 1
ATOM 802 C C . GLU A 1 102 ? -6.719 24.141 14.594 1 94.56 102 GLU A C 1
ATOM 804 O O . GLU A 1 102 ? -6.07 24.406 15.602 1 94.56 102 GLU A O 1
ATOM 809 N N . LEU A 1 103 ? -6.262 24.172 13.359 1 94.38 103 LEU A N 1
ATOM 810 C CA . LEU A 1 103 ? -4.965 24.734 13.016 1 94.38 103 LEU A CA 1
ATOM 811 C C . LEU A 1 103 ? -5.09 25.719 11.852 1 94.38 103 LEU A C 1
ATOM 813 O O . LEU A 1 103 ? -5.488 25.312 10.75 1 94.38 103 LEU A O 1
ATOM 817 N N . ASP A 1 104 ? -4.777 26.938 12.156 1 93.81 104 ASP A N 1
ATOM 818 C CA . ASP A 1 104 ? -4.832 27.984 11.133 1 93.81 104 ASP A CA 1
ATOM 819 C C . ASP A 1 104 ? -3.432 28.484 10.797 1 93.81 104 ASP A C 1
ATOM 821 O O . ASP A 1 104 ? -2.617 28.719 11.695 1 93.81 104 ASP A O 1
ATOM 825 N N . VAL A 1 105 ? -3.199 28.594 9.531 1 95.19 105 VAL A N 1
ATOM 826 C CA . VAL A 1 105 ? -1.933 29.156 9.078 1 95.19 105 VAL A CA 1
ATOM 827 C C . VAL A 1 105 ? -2.195 30.375 8.203 1 95.19 105 VAL A C 1
ATOM 829 O O . VAL A 1 105 ? -3.037 30.328 7.301 1 95.19 105 VAL A O 1
ATOM 832 N N . THR A 1 106 ? -1.506 31.453 8.5 1 95.12 106 THR A N 1
ATOM 833 C CA . THR A 1 106 ? -1.637 32.688 7.734 1 95.12 106 THR A CA 1
ATOM 834 C C . THR A 1 106 ? -0.289 33.125 7.164 1 95.12 106 THR A C 1
ATOM 836 O O . THR A 1 106 ? 0.758 32.844 7.754 1 95.12 106 THR A O 1
ATOM 839 N N . LEU A 1 107 ? -0.35 33.656 6.004 1 95.56 107 LEU A N 1
ATOM 840 C CA . LEU A 1 107 ? 0.784 34.344 5.387 1 95.56 107 LEU A CA 1
ATOM 841 C C . LEU A 1 107 ? 0.48 35.844 5.18 1 95.56 107 LEU A C 1
ATOM 843 O O . LEU A 1 107 ? -0.506 36.188 4.527 1 95.56 107 LEU A O 1
ATOM 847 N N . GLN A 1 108 ? 1.313 36.625 5.738 1 94.56 108 GLN A N 1
ATOM 848 C CA . GLN A 1 108 ? 1.101 38.062 5.672 1 94.56 108 GLN A CA 1
ATOM 849 C C . GLN A 1 108 ? -0.309 38.438 6.125 1 94.56 108 GLN A C 1
ATOM 851 O O . GLN A 1 108 ? -1.003 39.188 5.453 1 94.56 108 GLN A O 1
ATOM 856 N N . GLY A 1 109 ? -0.748 37.719 7.098 1 91.38 109 GLY A N 1
ATOM 857 C CA . GLY A 1 109 ? -2.033 38 7.711 1 91.38 109 GLY A CA 1
ATOM 858 C C . GLY A 1 109 ? -3.205 37.406 6.965 1 91.38 109 GLY A C 1
ATOM 859 O O . GLY A 1 109 ? -4.344 37.469 7.434 1 91.38 109 GLY A O 1
ATOM 860 N N . LYS A 1 110 ? -2.945 36.812 5.883 1 92.94 110 LYS A N 1
ATOM 861 C CA . LYS A 1 110 ? -4.012 36.219 5.102 1 92.94 110 LYS A CA 1
ATOM 862 C C . LYS A 1 110 ? -4.094 34.719 5.375 1 92.94 110 LYS A C 1
ATOM 864 O O . LYS A 1 110 ? -3.072 34.031 5.422 1 92.94 110 LYS A O 1
ATOM 869 N N . SER A 1 111 ? -5.281 34.281 5.5 1 92.56 111 SER A N 1
ATOM 870 C CA . SER A 1 111 ? -5.5 32.875 5.805 1 92.56 111 SER A CA 1
ATOM 871 C C . SER A 1 111 ? -5.293 32 4.57 1 92.56 111 SER A C 1
ATOM 873 O O . SER A 1 111 ? -5.898 32.25 3.523 1 92.56 111 SER A O 1
ATOM 875 N N . ILE A 1 112 ? -4.438 31.047 4.648 1 89.5 112 ILE A N 1
ATOM 876 C CA . ILE A 1 112 ? -4.184 30.109 3.555 1 89.5 112 ILE A CA 1
ATOM 877 C C . ILE A 1 112 ? -4.883 28.781 3.832 1 89.5 112 ILE A C 1
ATOM 879 O O . ILE A 1 112 ? -5.492 28.203 2.934 1 89.5 112 ILE A O 1
ATOM 883 N N . THR A 1 113 ? -4.652 28.312 4.969 1 82.19 113 THR A N 1
ATOM 884 C CA . THR A 1 113 ? -5.266 27.047 5.355 1 82.19 113 THR A CA 1
ATOM 885 C C . THR A 1 113 ? -6.043 27.203 6.66 1 82.19 113 THR A C 1
ATOM 887 O O . THR A 1 113 ? -5.578 27.844 7.594 1 82.19 113 THR A O 1
ATOM 890 N N . SER A 1 114 ? -7.25 26.859 6.547 1 74.56 114 SER A N 1
ATOM 891 C CA . SER A 1 114 ? -8.047 26.797 7.77 1 74.56 114 SER A CA 1
ATOM 892 C C . SER A 1 114 ? -8.758 25.453 7.898 1 74.56 114 SER A C 1
ATOM 894 O O . SER A 1 114 ? -9.328 24.938 6.926 1 74.56 114 SER A O 1
ATOM 896 N N . THR A 1 115 ? -8.336 24.781 8.953 1 66.75 115 THR A N 1
ATOM 897 C CA . THR A 1 115 ? -9.055 23.547 9.242 1 66.75 115 THR A CA 1
ATOM 898 C C . THR A 1 115 ? -10.242 23.828 10.156 1 66.75 115 THR A C 1
ATOM 900 O O . THR A 1 115 ? -10.141 24.609 11.102 1 66.75 115 THR A O 1
ATOM 903 N N . THR A 1 116 ? -11.391 23.859 9.617 1 68.25 116 THR A N 1
ATOM 904 C CA . THR A 1 116 ? -12.516 23.906 10.547 1 68.25 116 THR A CA 1
ATOM 905 C C . THR A 1 116 ? -12.312 22.938 11.703 1 68.25 116 THR A C 1
ATOM 907 O O . THR A 1 116 ? -11.242 22.344 11.836 1 68.25 116 THR A O 1
ATOM 910 N N . SER A 1 117 ? -13.062 22.859 12.766 1 71.56 117 SER A N 1
ATOM 911 C CA . SER A 1 117 ? -12.992 22.109 14.016 1 71.56 117 SER A CA 1
ATOM 912 C C . SER A 1 117 ? -12.789 20.625 13.758 1 71.56 117 SER A C 1
ATOM 914 O O . SER A 1 117 ? -13.195 19.781 14.562 1 71.56 117 SER A O 1
ATOM 916 N N . HIS A 1 118 ? -12.023 20.266 12.688 1 92.19 118 HIS A N 1
ATOM 917 C CA . HIS A 1 118 ? -11.953 18.844 12.375 1 92.19 118 HIS A CA 1
ATOM 918 C C . HIS A 1 118 ? -10.516 18.406 12.125 1 92.19 118 HIS A C 1
ATOM 920 O O . HIS A 1 118 ? -10.273 17.406 11.453 1 92.19 118 HIS A O 1
ATOM 926 N N . HIS A 1 119 ? -9.625 19.141 12.742 1 95.56 119 HIS A N 1
ATOM 927 C CA . HIS A 1 119 ? -8.203 18.922 12.516 1 95.56 119 HIS A CA 1
ATOM 928 C C . HIS A 1 119 ? -7.785 17.516 12.961 1 95.56 119 HIS A C 1
ATOM 930 O O . HIS A 1 119 ? -7.02 16.844 12.266 1 95.56 119 HIS A O 1
ATOM 936 N N . PRO A 1 120 ? -8.328 17.016 14.078 1 97.12 120 PRO A N 1
ATOM 937 C CA . PRO A 1 120 ? -7.914 15.688 14.523 1 97.12 120 PRO A CA 1
ATOM 938 C C . PRO A 1 120 ? -8.219 14.594 13.5 1 97.12 120 PRO A C 1
ATOM 940 O O . PRO A 1 120 ? -7.406 13.695 13.297 1 97.12 120 PRO A O 1
ATOM 943 N N . TYR A 1 121 ? -9.344 14.727 12.898 1 97.69 121 TYR A N 1
ATOM 944 C CA . TYR A 1 121 ? -9.719 13.719 11.914 1 97.69 121 TYR A CA 1
ATOM 945 C C . TYR A 1 121 ? -8.852 13.82 10.664 1 97.69 121 TYR A C 1
ATOM 947 O O . TYR A 1 121 ? -8.484 12.797 10.07 1 97.69 121 TYR A O 1
ATOM 955 N N . ARG A 1 122 ? -8.531 15 10.289 1 96.19 122 ARG A N 1
ATOM 956 C CA . ARG A 1 122 ? -7.594 15.172 9.188 1 96.19 122 ARG A CA 1
ATOM 957 C C . ARG A 1 122 ? -6.27 14.469 9.477 1 96.19 122 ARG A C 1
ATOM 959 O O . ARG A 1 122 ? -5.773 13.703 8.648 1 96.19 122 ARG A O 1
ATOM 966 N N . CYS A 1 123 ? -5.773 14.727 10.609 1 96.62 123 CYS A N 1
ATOM 967 C CA . CYS A 1 123 ? -4.477 14.18 11 1 96.62 123 CYS A CA 1
ATOM 968 C C . CYS A 1 123 ? -4.523 12.664 11.062 1 96.62 123 CYS A C 1
ATOM 970 O O . CYS A 1 123 ? -3.635 11.984 10.539 1 96.62 123 CYS A O 1
ATOM 972 N N . MET A 1 124 ? -5.527 12.188 11.648 1 97.69 124 MET A N 1
ATOM 973 C CA . MET A 1 124 ? -5.621 10.742 11.852 1 97.69 124 MET A CA 1
ATOM 974 C C . MET A 1 124 ? -5.812 10.016 10.523 1 97.69 124 MET A C 1
ATOM 976 O O . MET A 1 124 ? -5.125 9.031 10.242 1 97.69 124 MET A O 1
ATOM 980 N N . ILE A 1 125 ? -6.688 10.516 9.711 1 97.19 125 ILE A N 1
ATOM 981 C CA . ILE A 1 125 ? -6.965 9.875 8.43 1 97.19 125 ILE A CA 1
ATOM 982 C C . ILE A 1 125 ? -5.715 9.914 7.551 1 97.19 125 ILE A C 1
ATOM 984 O O . ILE A 1 125 ? -5.324 8.898 6.973 1 97.19 125 ILE A O 1
ATOM 988 N N . GLU A 1 126 ? -5.109 10.984 7.508 1 95.06 126 GLU A N 1
ATOM 989 C CA . GLU A 1 126 ? -3.898 11.133 6.703 1 95.06 126 GLU A CA 1
ATOM 990 C C . GLU A 1 126 ? -2.797 10.195 7.191 1 95.06 126 GLU A C 1
ATOM 992 O O . GLU A 1 126 ? -2.131 9.531 6.391 1 95.06 126 GLU A O 1
ATOM 997 N N . THR A 1 127 ? -2.623 10.164 8.453 1 95.94 127 THR A N 1
ATOM 998 C CA . THR A 1 127 ? -1.558 9.359 9.039 1 95.94 127 THR A CA 1
ATOM 999 C C . THR A 1 127 ? -1.853 7.871 8.867 1 95.94 127 THR A C 1
ATOM 1001 O O . THR A 1 127 ? -0.965 7.094 8.508 1 95.94 127 THR A O 1
ATOM 1004 N N . LEU A 1 128 ? -3.086 7.477 9.078 1 96.56 128 LEU A N 1
ATOM 1005 C CA . LEU A 1 128 ? -3.484 6.078 8.961 1 96.56 128 LEU A CA 1
ATOM 1006 C C . LEU A 1 128 ? -3.264 5.57 7.539 1 96.56 128 LEU A C 1
ATOM 1008 O O . LEU A 1 128 ? -2.812 4.441 7.344 1 96.56 128 LEU A O 1
ATOM 1012 N N . LEU A 1 129 ? -3.494 6.402 6.625 1 94.75 129 LEU A N 1
ATOM 1013 C CA . LEU A 1 129 ? -3.545 5.93 5.246 1 94.75 129 LEU A CA 1
ATOM 1014 C C . LEU A 1 129 ? -2.201 6.125 4.555 1 94.75 129 LEU A C 1
ATOM 1016 O O . LEU A 1 129 ? -1.84 5.355 3.66 1 94.75 129 LEU A O 1
ATOM 1020 N N . SER A 1 130 ? -1.425 7.043 4.988 1 92.19 130 SER A N 1
ATOM 1021 C CA . SER A 1 130 ? -0.264 7.426 4.188 1 92.19 130 SER A CA 1
ATOM 1022 C C . SER A 1 130 ? 1.012 6.789 4.73 1 92.19 130 SER A C 1
ATOM 1024 O O . SER A 1 130 ? 1.94 6.504 3.973 1 92.19 130 SER A O 1
ATOM 1026 N N . TYR A 1 131 ? 1.101 6.539 5.984 1 93.62 131 TYR A N 1
ATOM 1027 C CA . TYR A 1 131 ? 2.363 6.102 6.566 1 93.62 131 TYR A CA 1
ATOM 1028 C C . TYR A 1 131 ? 2.404 4.582 6.695 1 93.62 131 TYR A C 1
ATOM 1030 O O . TYR A 1 131 ? 1.378 3.945 6.941 1 93.62 131 TYR A O 1
ATOM 1038 N N . SER A 1 132 ? 3.596 4.09 6.633 1 93.38 132 SER A N 1
ATOM 1039 C CA . SER A 1 132 ? 3.832 2.654 6.738 1 93.38 132 SER A CA 1
ATOM 1040 C C . SER A 1 132 ? 3.867 2.207 8.195 1 93.38 132 SER A C 1
ATOM 1042 O O . SER A 1 132 ? 3.906 3.039 9.109 1 93.38 132 SER A O 1
ATOM 1044 N N . ASP A 1 133 ? 3.902 0.849 8.336 1 93.44 133 ASP A N 1
ATOM 1045 C CA . ASP A 1 133 ? 4.027 0.235 9.648 1 93.44 133 ASP A CA 1
ATOM 1046 C C . ASP A 1 133 ? 5.344 0.626 10.32 1 93.44 133 ASP A C 1
ATOM 1048 O O . ASP A 1 133 ? 5.375 0.931 11.508 1 93.44 133 ASP A O 1
ATOM 1052 N N . GLU A 1 134 ? 6.371 0.667 9.586 1 90.81 134 GLU A N 1
ATOM 1053 C CA . GLU A 1 134 ? 7.691 1.007 10.109 1 90.81 134 GLU A CA 1
ATOM 1054 C C . GLU A 1 134 ? 7.738 2.453 10.602 1 90.81 134 GLU A C 1
ATOM 1056 O O . GLU A 1 134 ? 8.258 2.732 11.68 1 90.81 134 GLU A O 1
ATOM 1061 N N . ALA A 1 135 ? 7.152 3.352 9.844 1 92.12 135 ALA A N 1
ATOM 1062 C CA . ALA A 1 135 ? 7.125 4.762 10.234 1 92.12 135 ALA A CA 1
ATOM 1063 C C . ALA A 1 135 ? 6.301 4.969 11.492 1 92.12 135 ALA A C 1
ATOM 1065 O O . ALA A 1 135 ? 6.688 5.738 12.383 1 92.12 135 ALA A O 1
ATOM 1066 N N . LYS A 1 136 ? 5.215 4.27 11.562 1 95.12 136 LYS A N 1
ATOM 1067 C CA . LYS A 1 136 ? 4.297 4.426 12.688 1 95.12 136 LYS A CA 1
ATOM 1068 C C . LYS A 1 136 ? 4.898 3.857 13.969 1 95.12 136 LYS A C 1
ATOM 1070 O O . LYS A 1 136 ? 4.695 4.406 15.055 1 95.12 136 LYS A O 1
ATOM 1075 N N . LYS A 1 137 ? 5.711 2.865 13.852 1 94 137 LYS A N 1
ATOM 1076 C CA . LYS A 1 137 ? 6.285 2.203 15.016 1 94 137 LYS A CA 1
ATOM 1077 C C . LYS A 1 137 ? 7.625 2.826 15.398 1 94 137 LYS A C 1
ATOM 1079 O O . LYS A 1 137 ? 8.203 2.486 16.438 1 94 137 LYS A O 1
ATOM 1084 N N . SER A 1 138 ? 8.078 3.773 14.562 1 93 138 SER A N 1
ATOM 1085 C CA . SER A 1 138 ? 9.375 4.387 14.836 1 93 138 SER A CA 1
ATOM 1086 C C . SER A 1 138 ? 9.25 5.895 15.008 1 93 138 SER A C 1
ATOM 1088 O O . SER A 1 138 ? 8.906 6.379 16.094 1 93 138 SER A O 1
ATOM 1090 N N . GLN A 1 139 ? 9.219 6.602 13.969 1 92.06 139 GLN A N 1
ATOM 1091 C CA . GLN A 1 139 ? 9.328 8.055 14.055 1 92.06 139 GLN A CA 1
ATOM 1092 C C . GLN A 1 139 ? 8.055 8.672 14.617 1 92.06 139 GLN A C 1
ATOM 1094 O O . GLN A 1 139 ? 8.102 9.672 15.336 1 92.06 139 GLN A O 1
ATOM 1099 N N . LEU A 1 140 ? 6.938 8.047 14.312 1 95.38 140 LEU A N 1
ATOM 1100 C CA . LEU A 1 140 ? 5.695 8.695 14.711 1 95.38 140 LEU A CA 1
ATOM 1101 C C . LEU A 1 140 ? 5.414 8.469 16.188 1 95.38 140 LEU A C 1
ATOM 1103 O O . LEU A 1 140 ? 4.516 9.094 16.766 1 95.38 140 LEU A O 1
ATOM 1107 N N . THR A 1 141 ? 6.25 7.637 16.812 1 94.12 141 THR A N 1
ATOM 1108 C CA . THR A 1 141 ? 6.141 7.477 18.25 1 94.12 141 THR A CA 1
ATOM 1109 C C . THR A 1 141 ? 6.566 8.758 18.969 1 94.12 141 THR A C 1
ATOM 1111 O O . THR A 1 141 ? 6.219 8.961 20.141 1 94.12 141 THR A O 1
ATOM 1114 N N . SER A 1 142 ? 7.27 9.609 18.25 1 95.31 142 SER A N 1
ATOM 1115 C CA . SER A 1 142 ? 7.637 10.906 18.797 1 95.31 142 SER A CA 1
ATOM 1116 C C . SER A 1 142 ? 6.402 11.758 19.078 1 95.31 142 SER A C 1
ATOM 1118 O O . SER A 1 142 ? 6.469 12.711 19.859 1 95.31 142 SER A O 1
ATOM 1120 N N . GLN A 1 143 ? 5.316 11.367 18.5 1 97.19 143 GLN A N 1
ATOM 1121 C CA . GLN A 1 143 ? 4.051 12.078 18.641 1 97.19 143 GLN A CA 1
ATOM 1122 C C . GLN A 1 143 ? 2.998 11.203 19.312 1 97.19 143 GLN A C 1
ATOM 1124 O O . GLN A 1 143 ? 1.807 11.516 19.281 1 97.19 143 GLN A O 1
ATOM 1129 N N . LEU A 1 144 ? 3.473 10.039 19.812 1 97.31 144 LEU A N 1
ATOM 1130 C CA . LEU A 1 144 ? 2.695 9.078 20.594 1 97.31 144 LEU A CA 1
ATOM 1131 C C . LEU A 1 144 ? 1.658 8.383 19.719 1 97.31 144 LEU A C 1
ATOM 1133 O O . LEU A 1 144 ? 0.519 8.18 20.141 1 97.31 144 LEU A O 1
ATOM 1137 N N . PHE A 1 145 ? 2.049 8.156 18.562 1 98 145 PHE A N 1
ATOM 1138 C CA . PHE A 1 145 ? 1.225 7.266 17.75 1 98 145 PHE A CA 1
ATOM 1139 C C . PHE A 1 145 ? 1.462 5.812 18.141 1 98 145 PHE A C 1
ATOM 1141 O O . PHE A 1 145 ? 2.582 5.309 18.031 1 98 145 PHE A O 1
ATOM 1148 N N . TYR A 1 146 ? 0.475 5.207 18.594 1 97.44 146 TYR A N 1
ATOM 1149 C CA . TYR A 1 146 ? 0.378 3.783 18.891 1 97.44 146 TYR A CA 1
ATOM 1150 C C . TYR A 1 146 ? -0.948 3.213 18.406 1 97.44 146 TYR A C 1
ATOM 1152 O O . TYR A 1 146 ? -2.008 3.533 18.953 1 97.44 146 TYR A O 1
ATOM 1160 N N . LYS A 1 147 ? -0.924 2.43 17.391 1 96.75 147 LYS A N 1
ATOM 1161 C CA . LYS A 1 147 ? -2.16 1.943 16.781 1 96.75 147 LYS A CA 1
ATOM 1162 C C . LYS A 1 147 ? -3.029 1.225 17.812 1 96.75 147 LYS A C 1
ATOM 1164 O O . LYS A 1 147 ? -2.588 0.262 18.438 1 96.75 147 LYS A O 1
ATOM 1169 N N . ASP A 1 148 ? -4.207 1.723 17.906 1 97.94 148 ASP A N 1
ATOM 1170 C CA . ASP A 1 148 ? -5.164 1.108 18.812 1 97.94 148 ASP A CA 1
ATOM 1171 C C . ASP A 1 148 ? -5.559 -0.289 18.344 1 97.94 148 ASP A C 1
ATOM 1173 O O . ASP A 1 148 ? -5.652 -0.539 17.141 1 97.94 148 ASP A O 1
ATOM 1177 N N . GLU A 1 149 ? -5.82 -1.115 19.266 1 96.38 149 GLU A N 1
ATOM 1178 C CA . GLU A 1 149 ? -6.137 -2.508 18.969 1 96.38 149 GLU A CA 1
ATOM 1179 C C . GLU A 1 149 ? -7.473 -2.627 18.234 1 96.38 149 GLU A C 1
ATOM 1181 O O . GLU A 1 149 ? -8.5 -2.141 18.734 1 96.38 149 GLU A O 1
ATOM 1186 N N . SER A 1 150 ? -7.395 -3.34 17.156 1 95.31 150 SER A N 1
ATOM 1187 C CA . SER A 1 150 ? -8.586 -3.527 16.328 1 95.31 150 SER A CA 1
ATOM 1188 C C . SER A 1 150 ? -9.695 -4.223 17.109 1 95.31 150 SER A C 1
ATOM 1190 O O . SER A 1 150 ? -9.445 -5.203 17.812 1 95.31 150 SER A O 1
ATOM 1192 N N . GLY A 1 151 ? -10.883 -3.686 17.062 1 95.56 151 GLY A N 1
ATOM 1193 C CA . GLY A 1 151 ? -12.039 -4.27 17.734 1 95.56 151 GLY A CA 1
ATOM 1194 C C . GLY A 1 151 ? -12.195 -3.809 19.156 1 95.56 151 GLY A C 1
ATOM 1195 O O . GLY A 1 151 ? -13.219 -4.09 19.797 1 95.56 151 GLY A O 1
ATOM 1196 N N . HIS A 1 152 ? -11.25 -3.021 19.625 1 97.5 152 HIS A N 1
ATOM 1197 C CA . HIS A 1 152 ? -11.297 -2.641 21.031 1 97.5 152 HIS A CA 1
ATOM 1198 C C . HIS A 1 152 ? -10.977 -1.16 21.219 1 97.5 152 HIS A C 1
ATOM 1200 O O . HIS A 1 152 ? -10.391 -0.768 22.234 1 97.5 152 HIS A O 1
ATOM 1206 N N . LEU A 1 153 ? -11.273 -0.383 20.219 1 97.94 153 LEU A N 1
ATOM 1207 C CA . LEU A 1 153 ? -10.93 1.033 20.281 1 97.94 153 LEU A CA 1
ATOM 1208 C C . LEU A 1 153 ? -11.711 1.738 21.391 1 97.94 153 LEU A C 1
ATOM 1210 O O . LEU A 1 153 ? -11.195 2.656 22.031 1 97.94 153 LEU A O 1
ATOM 1214 N N . ASP A 1 154 ? -12.891 1.27 21.719 1 97.5 154 ASP A N 1
ATOM 1215 C CA . ASP A 1 154 ? -13.734 1.942 22.703 1 97.5 154 ASP A CA 1
ATOM 1216 C C . ASP A 1 154 ? -13.523 1.357 24.094 1 97.5 154 ASP A C 1
ATOM 1218 O O . ASP A 1 154 ? -14.211 1.733 25.047 1 97.5 154 ASP A O 1
ATOM 1222 N N . ASP A 1 155 ? -12.633 0.397 24.141 1 97.81 155 ASP A N 1
ATOM 1223 C CA . ASP A 1 155 ? -12.281 -0.106 25.453 1 97.81 155 ASP A CA 1
ATOM 1224 C C . ASP A 1 155 ? -11.516 0.946 26.266 1 97.81 155 ASP A C 1
ATOM 1226 O O . ASP A 1 155 ? -10.336 1.192 26.016 1 97.81 155 ASP A O 1
ATOM 1230 N N . ASN A 1 156 ? -12.219 1.518 27.266 1 96.81 156 ASN A N 1
ATOM 1231 C CA . ASN A 1 156 ? -11.625 2.633 28 1 96.81 156 ASN A CA 1
ATOM 1232 C C . ASN A 1 156 ? -11.047 2.182 29.328 1 96.81 156 ASN A C 1
ATOM 1234 O O . ASN A 1 156 ? -10.727 3.012 30.188 1 96.81 156 ASN A O 1
ATOM 1238 N N . ASP A 1 157 ? -11.047 0.844 29.578 1 97.38 157 ASP A N 1
ATOM 1239 C CA . ASP A 1 157 ? -10.305 0.315 30.719 1 97.38 157 ASP A CA 1
ATOM 1240 C C . ASP A 1 157 ? -8.797 0.324 30.438 1 97.38 157 ASP A C 1
ATOM 1242 O O . ASP A 1 157 ? -8.266 -0.606 29.828 1 97.38 157 ASP A O 1
ATOM 1246 N N . VAL A 1 158 ? -8.195 1.311 30.953 1 96.75 158 VAL A N 1
ATOM 1247 C CA . VAL A 1 158 ? -6.805 1.587 30.625 1 96.75 158 VAL A CA 1
ATOM 1248 C C . VAL A 1 158 ? -5.914 0.459 31.141 1 96.75 158 VAL A C 1
ATOM 1250 O O . VAL A 1 158 ? -5.016 -0.003 30.422 1 96.75 158 VAL A O 1
ATOM 1253 N N . LEU A 1 159 ? -6.168 0.004 32.281 1 95.06 159 LEU A N 1
ATOM 1254 C CA . LEU A 1 159 ? -5.273 -0.947 32.938 1 95.06 159 LEU A CA 1
ATOM 1255 C C . LEU A 1 159 ? -5.574 -2.373 32.5 1 95.06 159 LEU A C 1
ATOM 1257 O O . LEU A 1 159 ? -4.664 -3.121 32.125 1 95.06 159 LEU A O 1
ATOM 1261 N N . ASN A 1 160 ? -6.859 -2.754 32.438 1 94.94 160 ASN A N 1
ATOM 1262 C CA . ASN A 1 160 ? -7.223 -4.152 32.219 1 94.94 160 ASN A CA 1
ATOM 1263 C C . ASN A 1 160 ? -7.879 -4.367 30.859 1 94.94 160 ASN A C 1
ATOM 1265 O O . ASN A 1 160 ? -8.273 -5.488 30.531 1 94.94 160 ASN A O 1
ATOM 1269 N N . GLY A 1 161 ? -7.969 -3.354 30.188 1 95.81 161 GLY A N 1
ATOM 1270 C CA . GLY A 1 161 ? -8.672 -3.471 28.922 1 95.81 161 GLY A CA 1
ATOM 1271 C C . GLY A 1 161 ? -7.871 -4.191 27.859 1 95.81 161 GLY A C 1
ATOM 1272 O O . GLY A 1 161 ? -6.727 -4.578 28.078 1 95.81 161 GLY A O 1
ATOM 1273 N N . GLN A 1 162 ? -8.484 -4.402 26.703 1 96.06 162 GLN A N 1
ATOM 1274 C CA . GLN A 1 162 ? -7.891 -5.145 25.609 1 96.06 162 GLN A CA 1
ATOM 1275 C C . GLN A 1 162 ? -7.141 -4.215 24.656 1 96.06 162 GLN A C 1
ATOM 1277 O O . GLN A 1 162 ? -6.395 -4.672 23.781 1 96.06 162 GLN A O 1
ATOM 1282 N N . ASN A 1 163 ? -7.344 -2.922 24.797 1 96.88 163 ASN A N 1
ATOM 1283 C CA . ASN A 1 163 ? -6.605 -1.956 24 1 96.88 163 ASN A CA 1
ATOM 1284 C C . ASN A 1 163 ? -5.227 -1.67 24.578 1 96.88 163 ASN A C 1
ATOM 1286 O O . ASN A 1 163 ? -5.051 -0.694 25.312 1 96.88 163 ASN A O 1
ATOM 1290 N N . LEU A 1 164 ? -4.254 -2.408 24.156 1 95.94 164 LEU A N 1
ATOM 1291 C CA . LEU A 1 164 ? -2.908 -2.338 24.719 1 95.94 164 LEU A CA 1
ATOM 1292 C C . LEU A 1 164 ? -2.252 -1.002 24.391 1 95.94 164 LEU A C 1
ATOM 1294 O O . LEU A 1 164 ? -1.41 -0.517 25.141 1 95.94 164 LEU A O 1
ATOM 1298 N N . ALA A 1 165 ? -2.629 -0.452 23.266 1 96.94 165 ALA A N 1
ATOM 1299 C CA . ALA A 1 165 ? -2.057 0.83 22.859 1 96.94 165 ALA A CA 1
ATOM 1300 C C . ALA A 1 165 ? -2.461 1.939 23.828 1 96.94 165 ALA A C 1
ATOM 1302 O O . ALA A 1 165 ? -1.681 2.859 24.094 1 96.94 165 ALA A O 1
ATOM 1303 N N . LEU A 1 166 ? -3.672 1.837 24.328 1 97.5 166 LEU A N 1
ATOM 1304 C CA . LEU A 1 166 ? -4.137 2.801 25.328 1 97.5 166 LEU A CA 1
ATOM 1305 C C . LEU A 1 166 ? -3.277 2.746 26.578 1 97.5 166 LEU A C 1
ATOM 1307 O O . LEU A 1 166 ? -2.926 3.785 27.141 1 97.5 166 LEU A O 1
ATOM 1311 N N . TYR A 1 167 ? -2.928 1.572 26.984 1 97 167 TYR A N 1
ATOM 1312 C CA . TYR A 1 167 ? -2.086 1.396 28.156 1 97 167 TYR A CA 1
ATOM 1313 C C . TYR A 1 167 ? -0.671 1.9 27.891 1 97 167 TYR A C 1
ATOM 1315 O O . TYR A 1 167 ? -0.05 2.506 28.781 1 97 167 TYR A O 1
ATOM 1323 N N . GLU A 1 168 ? -0.157 1.652 26.734 1 96.56 168 GLU A N 1
ATOM 1324 C CA . GLU A 1 168 ? 1.181 2.125 26.391 1 96.56 168 GLU A CA 1
ATOM 1325 C C . GLU A 1 168 ? 1.271 3.645 26.484 1 96.56 168 GLU A C 1
ATOM 1327 O O . GLU A 1 168 ? 2.256 4.18 27 1 96.56 168 GLU A O 1
ATOM 1332 N N . ARG A 1 169 ? 0.244 4.324 26.031 1 97.25 169 ARG A N 1
ATOM 1333 C CA . ARG A 1 169 ? 0.248 5.781 26.094 1 97.25 169 ARG A CA 1
ATOM 1334 C C . ARG A 1 169 ? 0.081 6.262 27.531 1 97.25 169 ARG A C 1
ATOM 1336 O O . ARG A 1 169 ? 0.649 7.285 27.922 1 97.25 169 ARG A O 1
ATOM 1343 N N . HIS A 1 170 ? -0.639 5.512 28.312 1 97.31 170 HIS A N 1
ATOM 1344 C CA . HIS A 1 170 ? -0.821 5.852 29.719 1 97.31 170 HIS A CA 1
ATOM 1345 C C . HIS A 1 170 ? 0.511 5.859 30.453 1 97.31 170 HIS A C 1
ATOM 1347 O O . HIS A 1 170 ? 0.751 6.727 31.297 1 97.31 170 HIS A O 1
ATOM 1353 N N . LYS A 1 171 ? 1.343 4.949 30.156 1 95.94 171 LYS A N 1
ATOM 1354 C 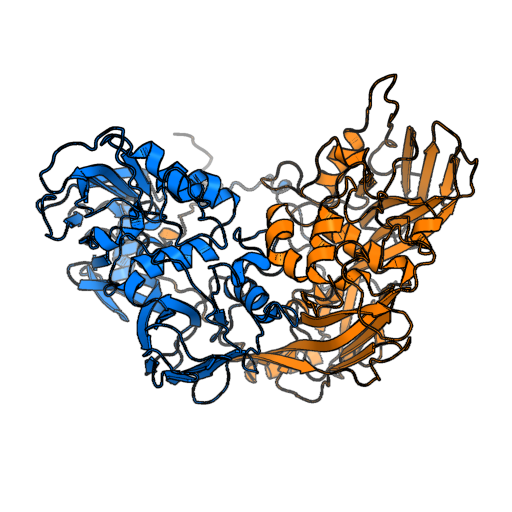CA . LYS A 1 171 ? 2.607 4.789 30.875 1 95.94 171 LYS A CA 1
ATOM 1355 C C . LYS A 1 171 ? 3.428 6.078 30.828 1 95.94 171 LYS A C 1
ATOM 1357 O O . LYS A 1 171 ? 4.129 6.402 31.797 1 95.94 171 LYS A O 1
ATOM 1362 N N . PHE A 1 172 ? 3.295 6.781 29.781 1 96.19 172 PHE A N 1
ATOM 1363 C CA . PHE A 1 172 ? 4.07 8.008 29.641 1 96.19 172 PHE A CA 1
ATOM 1364 C C . PHE A 1 172 ? 3.562 9.078 30.594 1 96.19 172 PHE A C 1
ATOM 1366 O O . PHE A 1 172 ? 4.344 9.883 31.109 1 96.19 172 PHE A O 1
ATOM 1373 N N . PHE A 1 173 ? 2.23 9.055 30.875 1 96.69 173 PHE A N 1
ATOM 1374 C CA . PHE A 1 173 ? 1.608 10.141 31.609 1 96.69 173 PHE A CA 1
ATOM 1375 C C . PHE A 1 173 ? 1.291 9.719 33.031 1 96.69 173 PHE A C 1
ATOM 1377 O O . PHE A 1 173 ? 0.731 10.492 33.812 1 96.69 173 PHE A O 1
ATOM 1384 N N . ALA A 1 174 ? 1.679 8.562 33.375 1 95.38 174 ALA A N 1
ATOM 1385 C CA . ALA A 1 174 ? 1.315 8.016 34.688 1 95.38 174 ALA A CA 1
ATOM 1386 C C . ALA A 1 174 ? 1.761 8.945 35.812 1 95.38 174 ALA A C 1
ATOM 1388 O O . ALA A 1 174 ? 2.85 9.516 35.75 1 95.38 174 ALA A O 1
ATOM 1389 N N . GLN A 1 175 ? 0.834 9.117 36.781 1 94.31 175 GLN A N 1
ATOM 1390 C CA . GLN A 1 175 ? 1.11 9.859 38.031 1 94.31 175 GLN A CA 1
ATOM 1391 C C . GLN A 1 175 ? 1.462 11.312 37.719 1 94.31 175 GLN A C 1
ATOM 1393 O O . GLN A 1 175 ? 2.256 11.922 38.438 1 94.31 175 GLN A O 1
ATOM 1398 N N . GLY A 1 176 ? 1.051 11.812 36.625 1 93.81 176 GLY A N 1
ATOM 1399 C CA . GLY A 1 176 ? 1.246 13.211 36.281 1 93.81 176 GLY A CA 1
ATOM 1400 C C . GLY A 1 176 ? 2.625 13.508 35.719 1 93.81 176 GLY A C 1
ATOM 1401 O O . GLY A 1 176 ? 3.127 14.625 35.844 1 93.81 176 GLY A O 1
ATOM 1402 N N . LYS A 1 177 ? 3.252 12.539 35.125 1 95.81 177 LYS A N 1
ATOM 1403 C CA . LYS A 1 177 ? 4.57 12.719 34.531 1 95.81 177 LYS A CA 1
ATOM 1404 C C . LYS A 1 177 ? 4.488 13.594 33.281 1 95.81 177 LYS A C 1
ATOM 1406 O O . LYS A 1 177 ? 3.479 13.586 32.562 1 95.81 177 LYS A O 1
ATOM 1411 N N . SER A 1 178 ? 5.586 14.32 33.094 1 96.44 178 SER A N 1
ATOM 1412 C CA . SER A 1 178 ? 5.684 15.156 31.891 1 96.44 178 SER A CA 1
ATOM 1413 C C . SER A 1 178 ? 6.199 14.367 30.688 1 96.44 178 SER A C 1
ATOM 1415 O O . SER A 1 178 ? 7.121 13.555 30.828 1 96.44 178 SER A O 1
ATOM 1417 N N . VAL A 1 179 ? 5.57 14.602 29.578 1 97.44 179 VAL A N 1
ATOM 1418 C CA . VAL A 1 179 ? 5.957 13.922 28.344 1 97.44 179 VAL A CA 1
ATOM 1419 C C . VAL A 1 179 ? 6.258 14.953 27.266 1 97.44 179 VAL A C 1
ATOM 1421 O O . VAL A 1 179 ? 5.484 15.891 27.062 1 97.44 179 VAL A O 1
ATOM 1424 N N . ASP A 1 180 ? 7.383 14.82 26.609 1 97.5 180 ASP A N 1
ATOM 1425 C CA . ASP A 1 180 ? 7.707 15.695 25.484 1 97.5 180 ASP A CA 1
ATOM 1426 C C . ASP A 1 180 ? 7.41 15.008 24.156 1 97.5 180 ASP A C 1
ATOM 1428 O O . ASP A 1 180 ? 7.477 13.781 24.062 1 97.5 180 ASP A O 1
ATOM 1432 N N . MET A 1 181 ? 6.996 15.773 23.266 1 98 181 MET A N 1
ATOM 1433 C CA . MET A 1 181 ? 6.676 15.344 21.906 1 98 181 MET A CA 1
ATOM 1434 C C . MET A 1 181 ? 7.203 16.359 20.875 1 98 181 MET A C 1
ATOM 1436 O O . MET A 1 181 ? 7.379 17.531 21.203 1 98 181 MET A O 1
ATOM 1440 N N . GLU A 1 182 ? 7.551 15.812 19.719 1 96.88 182 GLU A N 1
ATOM 1441 C CA . GLU A 1 182 ? 7.996 16.656 18.625 1 96.88 182 GLU A CA 1
ATOM 1442 C C . GLU A 1 182 ? 7.582 16.062 17.266 1 96.88 182 GLU A C 1
ATOM 1444 O O . GLU A 1 182 ? 7.641 14.852 17.078 1 96.88 182 GLU A O 1
ATOM 1449 N N . GLY A 1 183 ? 7.145 16.875 16.406 1 96.25 183 GLY A N 1
ATOM 1450 C CA . GLY A 1 183 ? 6.723 16.438 15.078 1 96.25 183 GLY A CA 1
ATOM 1451 C C . GLY A 1 183 ? 6.41 17.594 14.148 1 96.25 183 GLY A C 1
ATOM 1452 O O . GLY A 1 183 ? 6.457 18.75 14.555 1 96.25 183 GLY A O 1
ATOM 1453 N N . CYS A 1 184 ? 6.195 17.25 12.961 1 94.94 184 CYS A N 1
ATOM 1454 C CA . CYS A 1 184 ? 5.812 18.266 11.977 1 94.94 184 CYS A CA 1
ATOM 1455 C C . CYS A 1 184 ? 4.383 18.734 12.203 1 94.94 184 CYS A C 1
ATOM 1457 O O . CYS A 1 184 ? 3.625 18.094 12.945 1 94.94 184 CYS A O 1
ATOM 1459 N N . LEU A 1 185 ? 4.078 19.875 11.656 1 93.88 185 LEU A N 1
ATOM 1460 C CA . LEU A 1 185 ? 2.689 20.328 11.648 1 93.88 185 LEU A CA 1
ATOM 1461 C C . LEU A 1 185 ? 1.943 19.75 10.445 1 93.88 185 LEU A C 1
ATOM 1463 O O . LEU A 1 185 ? 2.367 19.938 9.305 1 93.88 185 LEU A O 1
ATOM 1467 N N . LEU A 1 186 ? 0.896 19.078 10.758 1 92.75 186 LEU A N 1
ATOM 1468 C CA . LEU A 1 186 ? 0.121 18.5 9.672 1 92.75 186 LEU A CA 1
ATOM 1469 C C . LEU A 1 186 ? -0.858 19.516 9.094 1 92.75 186 LEU A C 1
ATOM 1471 O O . LEU A 1 186 ? -2.043 19.5 9.438 1 92.75 186 LEU A O 1
ATOM 1475 N N . SER A 1 187 ? -0.369 20.312 8.344 1 92.88 187 SER A N 1
ATOM 1476 C CA . SER A 1 187 ? -1.099 21.328 7.59 1 92.88 187 SER A CA 1
ATOM 1477 C C . SER A 1 187 ? -0.698 21.312 6.117 1 92.88 187 SER A C 1
ATOM 1479 O O . SER A 1 187 ? 0.375 20.812 5.766 1 92.88 187 SER A O 1
ATOM 1481 N N . ASP A 1 188 ? -1.522 21.828 5.32 1 93.19 188 ASP A N 1
ATOM 1482 C CA . ASP A 1 188 ? -1.36 21.719 3.873 1 93.19 188 ASP A CA 1
ATOM 1483 C C . ASP A 1 188 ? -0.053 22.359 3.414 1 93.19 188 ASP A C 1
ATOM 1485 O O . ASP A 1 188 ? 0.708 21.75 2.656 1 93.19 188 ASP A O 1
ATOM 1489 N N . ILE A 1 189 ? 0.269 23.5 3.875 1 93 189 ILE A N 1
ATOM 1490 C CA . ILE A 1 189 ? 1.404 24.234 3.324 1 93 189 ILE A CA 1
ATOM 1491 C C . ILE A 1 189 ? 2.697 23.75 3.977 1 93 189 ILE A C 1
ATOM 1493 O O . ILE A 1 189 ? 3.791 24.031 3.48 1 93 189 ILE A O 1
ATOM 1497 N N . PHE A 1 190 ? 2.596 23.062 5.078 1 94.62 190 PHE A N 1
ATOM 1498 C CA . PHE A 1 190 ? 3.775 22.469 5.703 1 94.62 190 PHE A CA 1
ATOM 1499 C C . PHE A 1 190 ? 4.195 21.203 4.977 1 94.62 190 PHE A C 1
ATOM 1501 O O . PHE A 1 190 ? 5.23 20.609 5.289 1 94.62 190 PHE A O 1
ATOM 1508 N N . ALA A 1 191 ? 3.422 20.812 3.994 1 91.44 191 ALA A N 1
ATOM 1509 C CA . ALA A 1 191 ? 3.764 19.656 3.182 1 91.44 191 ALA A CA 1
ATOM 1510 C C . ALA A 1 191 ? 4.355 20.062 1.84 1 91.44 191 ALA A C 1
ATOM 1512 O O . ALA A 1 191 ? 4.777 19.219 1.049 1 91.44 191 ALA A O 1
ATOM 1513 N N . MET A 1 192 ? 4.465 21.297 1.671 1 90.5 192 MET A N 1
ATOM 1514 C CA . MET A 1 192 ? 4.961 21.781 0.39 1 90.5 192 MET A CA 1
ATOM 1515 C C . MET A 1 192 ? 6.469 21.578 0.275 1 90.5 192 MET A C 1
ATOM 1517 O O . MET A 1 192 ? 7.188 21.672 1.271 1 90.5 192 MET A O 1
ATOM 1521 N N . ASP A 1 193 ? 6.91 21.453 -0.968 1 89 193 ASP A N 1
ATOM 1522 C CA . ASP A 1 193 ? 8.336 21.266 -1.215 1 89 193 ASP A CA 1
ATOM 1523 C C . ASP A 1 193 ? 9.031 22.609 -1.447 1 89 193 ASP A C 1
ATOM 1525 O O . ASP A 1 193 ? 10.25 22.719 -1.328 1 89 193 ASP A O 1
ATOM 1529 N N . ARG A 1 194 ? 8.289 23.641 -1.627 1 93.75 194 ARG A N 1
ATOM 1530 C CA . ARG A 1 194 ? 8.875 24.938 -1.926 1 93.75 194 ARG A CA 1
ATOM 1531 C C . ARG A 1 194 ? 9.109 25.75 -0.65 1 93.75 194 ARG A C 1
ATOM 1533 O O . ARG A 1 194 ? 8.281 25.719 0.266 1 93.75 194 ARG A O 1
ATOM 1540 N N . PHE A 1 195 ? 10.148 26.516 -0.694 1 95.31 195 PHE A N 1
ATOM 1541 C CA . PHE A 1 195 ? 10.469 27.375 0.439 1 95.31 195 PHE A CA 1
ATOM 1542 C C . PHE A 1 195 ? 9.695 28.688 0.36 1 95.31 195 PHE A C 1
ATOM 1544 O O . PHE A 1 195 ? 9.5 29.234 -0.728 1 95.31 195 PHE A O 1
ATOM 1551 N N . ILE A 1 196 ? 9.305 29.109 1.488 1 95.38 196 ILE A N 1
ATOM 1552 C CA . ILE A 1 196 ? 8.648 30.406 1.531 1 95.38 196 ILE A CA 1
ATOM 1553 C C . ILE A 1 196 ? 9.688 31.516 1.371 1 95.38 196 ILE A C 1
ATOM 1555 O O . ILE A 1 196 ? 10.734 31.484 2.02 1 95.38 196 ILE A O 1
ATOM 1559 N N . LEU A 1 197 ? 9.391 32.5 0.595 1 95 197 LEU A N 1
ATOM 1560 C CA . LEU A 1 197 ? 10.266 33.625 0.286 1 95 197 LEU A CA 1
ATOM 1561 C C . LEU A 1 197 ? 10.555 34.438 1.537 1 95 197 LEU A C 1
ATOM 1563 O O . LEU A 1 197 ? 9.82 34.375 2.521 1 95 197 LEU A O 1
ATOM 1567 N N . ASN A 1 198 ? 11.609 35.219 1.368 1 94.06 198 ASN A N 1
ATOM 1568 C CA . ASN A 1 198 ? 11.953 36.156 2.443 1 94.06 198 ASN A CA 1
ATOM 1569 C C . ASN A 1 198 ? 10.898 37.25 2.6 1 94.06 198 ASN A C 1
ATOM 1571 O O . ASN A 1 198 ? 10.109 37.469 1.685 1 94.06 198 ASN A O 1
ATOM 1575 N N . GLN A 1 199 ? 10.812 37.781 3.812 1 94.19 199 GLN A N 1
ATOM 1576 C CA . GLN A 1 199 ? 9.969 38.906 4.145 1 94.19 199 GLN A CA 1
ATOM 1577 C C . GLN A 1 199 ? 8.492 38.531 4.105 1 94.19 199 GLN A C 1
ATOM 1579 O O . GLN A 1 199 ? 7.652 39.344 3.709 1 94.19 199 GLN A O 1
ATOM 1584 N N . VAL A 1 200 ? 8.227 37.406 4.254 1 95.38 200 VAL A N 1
ATOM 1585 C CA . VAL A 1 200 ? 6.84 36.938 4.395 1 95.38 200 VAL A CA 1
ATOM 1586 C C . VAL A 1 200 ? 6.594 36.469 5.824 1 95.38 200 VAL A C 1
ATOM 1588 O O . VAL A 1 200 ? 7.25 35.531 6.293 1 95.38 200 VAL A O 1
ATOM 1591 N N . ALA A 1 201 ? 5.684 37.125 6.438 1 96.31 201 ALA A N 1
ATOM 1592 C CA . ALA A 1 201 ? 5.34 36.719 7.801 1 96.31 201 ALA A CA 1
ATOM 1593 C C . ALA A 1 201 ? 4.422 35.5 7.805 1 96.31 201 ALA A C 1
ATOM 1595 O O . ALA A 1 201 ? 3.516 35.406 6.969 1 96.31 201 ALA A O 1
ATOM 1596 N N . ILE A 1 202 ? 4.707 34.625 8.758 1 96.5 202 ILE A N 1
ATOM 1597 C CA . ILE A 1 202 ? 3.916 33.406 8.883 1 96.5 202 ILE A CA 1
ATOM 1598 C C . ILE A 1 202 ? 3.268 33.344 10.266 1 96.5 202 ILE A C 1
ATOM 1600 O O . ILE A 1 202 ? 3.947 33.5 11.281 1 96.5 202 ILE A O 1
ATOM 1604 N N . GLY A 1 203 ? 1.962 33.188 10.266 1 95.94 203 GLY A N 1
ATOM 1605 C CA . GLY A 1 203 ? 1.225 33 11.508 1 95.94 203 GLY A CA 1
ATOM 1606 C C . GLY A 1 203 ? 0.646 31.609 11.648 1 95.94 203 GLY A C 1
ATOM 1607 O O . GLY A 1 203 ? 0.163 31.031 10.68 1 95.94 203 GLY A O 1
ATOM 1608 N N . VAL A 1 204 ? 0.783 31.062 12.836 1 95.88 204 VAL A N 1
ATOM 1609 C CA . VAL A 1 204 ? 0.199 29.766 13.172 1 95.88 204 VAL A CA 1
ATOM 1610 C C . VAL A 1 204 ? -0.659 29.891 14.422 1 95.88 204 VAL A C 1
ATOM 1612 O O . VAL A 1 204 ? -0.205 30.422 15.445 1 95.88 204 VAL A O 1
ATOM 1615 N N . ARG A 1 205 ? -1.864 29.5 14.352 1 94.75 205 ARG A N 1
ATOM 1616 C CA . ARG A 1 205 ? -2.779 29.531 15.484 1 94.75 205 ARG A CA 1
ATOM 1617 C C . ARG A 1 205 ? -3.354 28.141 15.758 1 94.75 205 ARG A C 1
ATOM 1619 O O . ARG A 1 205 ? -3.895 27.5 14.852 1 94.75 205 ARG A O 1
ATOM 1626 N N . LEU A 1 206 ? -3.246 27.688 16.969 1 94.56 206 LEU A N 1
ATOM 1627 C CA . LEU A 1 206 ? -3.721 26.375 17.391 1 94.56 206 LEU A CA 1
ATOM 1628 C C . LEU A 1 206 ? -4.836 26.5 18.422 1 94.56 206 LEU A C 1
ATOM 1630 O O . LEU A 1 206 ? -4.699 27.234 19.406 1 94.56 206 LEU A O 1
ATOM 1634 N N . TYR A 1 207 ? -5.93 25.844 18.188 1 94 207 TYR A N 1
ATOM 1635 C CA . TYR A 1 207 ? -7.035 25.766 19.141 1 94 207 TYR A CA 1
ATOM 1636 C C . TYR A 1 207 ? -7.098 24.391 19.797 1 94 207 TYR A C 1
ATOM 1638 O O . TYR A 1 207 ? -7.105 23.375 19.109 1 94 207 TYR A O 1
ATOM 1646 N N . ARG A 1 208 ? -7.219 24.359 21.062 1 93.81 208 ARG A N 1
ATOM 1647 C CA . ARG A 1 208 ? -7.203 23.094 21.797 1 93.81 208 ARG A CA 1
ATOM 1648 C C . ARG A 1 208 ? -8.555 22.391 21.719 1 93.81 208 ARG A C 1
ATOM 1650 O O . ARG A 1 208 ? -9.602 23.047 21.688 1 93.81 208 ARG A O 1
ATOM 1657 N N . SER A 1 209 ? -8.492 21.078 21.688 1 93.38 209 SER A N 1
ATOM 1658 C CA . SER A 1 209 ? -9.688 20.266 21.812 1 93.38 209 SER A CA 1
ATOM 1659 C C . SER A 1 209 ? -10.109 20.109 23.266 1 93.38 209 SER A C 1
ATOM 1661 O O . SER A 1 209 ? -9.32 20.375 24.188 1 93.38 209 SER A O 1
ATOM 1663 N N . LYS A 1 210 ? -11.367 19.703 23.453 1 93.19 210 LYS A N 1
ATOM 1664 C CA . LYS A 1 210 ? -11.852 19.422 24.812 1 93.19 210 LYS A CA 1
ATOM 1665 C C . LYS A 1 210 ? -11.102 18.25 25.422 1 93.19 210 LYS A C 1
ATOM 1667 O O . LYS A 1 210 ? -10.727 17.297 24.719 1 93.19 210 LYS A O 1
ATOM 1672 N N . ASP A 1 211 ? -11.008 18.328 26.734 1 95.19 211 ASP A N 1
ATOM 1673 C CA . ASP A 1 211 ? -10.312 17.25 27.422 1 95.19 211 ASP A CA 1
ATOM 1674 C C . ASP A 1 211 ? -11.07 15.93 27.297 1 95.19 211 ASP A C 1
ATOM 1676 O O . ASP A 1 211 ? -10.461 14.859 27.203 1 95.19 211 ASP A O 1
ATOM 1680 N N . SER A 1 212 ? -12.359 16.047 27.25 1 95.94 212 SER A N 1
ATOM 1681 C CA . SER A 1 212 ? -13.18 14.844 27.109 1 95.94 212 SER A CA 1
ATOM 1682 C C . SER A 1 212 ? -12.977 14.188 25.75 1 95.94 212 SER A C 1
ATOM 1684 O O . SER A 1 212 ? -13.25 13 25.578 1 95.94 212 SER A O 1
ATOM 1686 N N . PHE A 1 213 ? -12.547 14.938 24.812 1 96.88 213 PHE A N 1
ATOM 1687 C CA . PHE A 1 213 ? -12.211 14.414 23.5 1 96.88 213 PHE A CA 1
ATOM 1688 C C . PHE A 1 213 ? -10.836 13.758 23.5 1 96.88 213 PHE A C 1
ATOM 1690 O O . PHE A 1 213 ? -10.625 12.734 22.844 1 96.88 213 PHE A O 1
ATOM 1697 N N . CYS A 1 214 ? -9.945 14.281 24.312 1 97.69 214 CYS A N 1
ATOM 1698 C CA . CYS A 1 214 ? -8.523 13.938 24.234 1 97.69 214 CYS A CA 1
ATOM 1699 C C . CYS A 1 214 ? -8.188 12.781 25.156 1 97.69 214 CYS A C 1
ATOM 1701 O O . CYS A 1 214 ? -7.141 12.148 25.016 1 97.69 214 CYS A O 1
ATOM 1703 N N . LEU A 1 215 ? -9.055 12.539 26.109 1 98.25 215 LEU A N 1
ATOM 1704 C CA . LEU A 1 215 ? -8.688 11.594 27.156 1 98.25 215 LEU A CA 1
ATOM 1705 C C . LEU A 1 215 ? -9.711 10.461 27.234 1 98.25 215 LEU A C 1
ATOM 1707 O O . LEU A 1 215 ? -10.898 10.672 26.984 1 98.25 215 LEU A O 1
ATOM 1711 N N . MET A 1 216 ? -9.211 9.281 27.531 1 98.06 216 MET A N 1
ATOM 1712 C CA . MET A 1 216 ? -10.047 8.109 27.766 1 98.06 216 MET A CA 1
ATOM 1713 C C . MET A 1 216 ? -9.766 7.504 29.125 1 98.06 216 MET A C 1
ATOM 1715 O O . MET A 1 216 ? -8.609 7.406 29.547 1 98.06 216 MET A O 1
ATOM 1719 N N . THR A 1 217 ? -10.82 7.129 29.812 1 98.06 217 THR A N 1
ATOM 1720 C CA . THR A 1 217 ? -10.711 6.516 31.141 1 98.06 217 THR A CA 1
ATOM 1721 C C . THR A 1 217 ? -12.039 5.887 31.562 1 98.06 217 THR A C 1
ATOM 1723 O O . THR A 1 217 ? -13.102 6.266 31.047 1 98.06 217 THR A O 1
ATOM 1726 N N . ASN A 1 218 ? -11.938 4.863 32.344 1 96.31 218 ASN A N 1
ATOM 1727 C CA . ASN A 1 218 ? -13.148 4.273 32.906 1 96.31 218 ASN A CA 1
ATOM 1728 C C . ASN A 1 218 ? -13.359 4.723 34.344 1 96.31 218 ASN A C 1
ATOM 1730 O O . ASN A 1 218 ? -14.227 4.191 35.031 1 96.31 218 ASN A O 1
ATOM 1734 N N . GLU A 1 219 ? -12.633 5.711 34.75 1 93.62 219 GLU A N 1
ATOM 1735 C CA . GLU A 1 219 ? -12.797 6.25 36.094 1 93.62 219 GLU A CA 1
ATOM 1736 C C . GLU A 1 219 ? -14.164 6.902 36.281 1 93.62 219 GLU A C 1
ATOM 1738 O O . GLU A 1 219 ? -14.711 7.465 35.312 1 93.62 219 GLU A O 1
ATOM 1743 N N . LEU A 1 220 ? -14.602 6.844 37.5 1 90.19 220 LEU A N 1
ATOM 1744 C CA . LEU A 1 220 ? -15.891 7.465 37.812 1 90.19 220 LEU A CA 1
ATOM 1745 C C . LEU A 1 220 ? -15.742 8.977 37.969 1 90.19 220 LEU A C 1
ATOM 1747 O O . LEU A 1 220 ? -14.852 9.43 38.719 1 90.19 220 LEU A O 1
ATOM 1751 N N . GLY A 1 221 ? -16.547 9.742 37.281 1 88.81 221 GLY A N 1
ATOM 1752 C CA . GLY A 1 221 ? -16.516 11.195 37.375 1 88.81 221 GLY A CA 1
ATOM 1753 C C . GLY A 1 221 ? -15.172 11.781 36.969 1 88.81 221 GLY A C 1
ATOM 1754 O O . GLY A 1 221 ? -14.539 12.477 37.781 1 88.81 221 GLY A O 1
ATOM 1755 N N . PRO A 1 222 ? -14.758 11.445 35.812 1 90.69 222 PRO A N 1
ATOM 1756 C CA . PRO A 1 222 ? -13.422 11.898 35.406 1 90.69 222 PRO A CA 1
ATOM 1757 C C . PRO A 1 222 ? -13.312 13.422 35.344 1 90.69 222 PRO A C 1
ATOM 1759 O O . PRO A 1 222 ? -14.203 14.086 34.812 1 90.69 222 PRO A O 1
ATOM 1762 N N . ASP A 1 223 ? -12.266 13.953 36 1 91.19 223 ASP A N 1
ATOM 1763 C CA . ASP A 1 223 ? -11.938 15.375 36 1 91.19 223 ASP A CA 1
ATOM 1764 C C . ASP A 1 223 ? -10.461 15.594 35.688 1 91.19 223 ASP A C 1
ATOM 1766 O O . ASP A 1 223 ? -9.711 16.109 36.531 1 91.19 223 ASP A O 1
ATOM 1770 N N . PHE A 1 224 ? -10.141 15.203 34.531 1 95.5 224 PHE A N 1
ATOM 1771 C CA . PHE A 1 224 ? -8.75 15.273 34.094 1 95.5 224 PHE A CA 1
ATOM 1772 C C . PHE A 1 224 ? -8.57 16.297 33 1 95.5 224 PHE A C 1
ATOM 1774 O O . PHE A 1 224 ? -9.508 16.578 32.25 1 95.5 224 PHE A O 1
ATOM 1781 N N . ARG A 1 225 ? -7.418 16.859 32.938 1 93.94 225 ARG A N 1
ATOM 1782 C CA . ARG A 1 225 ? -7.109 17.781 31.844 1 93.94 225 ARG A CA 1
ATOM 1783 C C . ARG A 1 225 ? -5.66 17.625 31.391 1 93.94 225 ARG A C 1
ATOM 1785 O O . ARG A 1 225 ? -4.816 17.141 32.156 1 93.94 225 ARG A O 1
ATOM 1792 N N . ILE A 1 226 ? -5.426 18.062 30.172 1 94.88 226 ILE A N 1
ATOM 1793 C CA . ILE A 1 226 ? -4.07 18.094 29.641 1 94.88 226 ILE A CA 1
ATOM 1794 C C . ILE A 1 226 ? -3.467 19.484 29.859 1 94.88 226 ILE A C 1
ATOM 1796 O O . ILE A 1 226 ? -4.066 20.5 29.484 1 94.88 226 ILE A O 1
ATOM 1800 N N . GLU A 1 227 ? -2.385 19.531 30.469 1 94 227 GLU A N 1
ATOM 1801 C CA . GLU A 1 227 ? -1.653 20.781 30.688 1 94 227 GLU A CA 1
ATOM 1802 C C . GLU A 1 227 ? -0.422 20.859 29.797 1 94 227 GLU A C 1
ATOM 1804 O O . GLU A 1 227 ? 0.398 19.938 29.766 1 94 227 GLU A O 1
ATOM 1809 N N . ILE A 1 228 ? -0.33 21.953 29.094 1 94.69 228 ILE A N 1
ATOM 1810 C CA . ILE A 1 228 ? 0.849 22.219 28.281 1 94.69 228 ILE A CA 1
ATOM 1811 C C . ILE A 1 228 ? 1.885 22.984 29.094 1 94.69 228 ILE A C 1
ATOM 1813 O O . ILE A 1 228 ? 1.662 24.156 29.453 1 94.69 228 ILE A O 1
ATOM 1817 N N . GLU A 1 229 ? 2.955 22.328 29.312 1 93.5 229 GLU A N 1
ATOM 1818 C CA . GLU A 1 229 ? 4.016 22.938 30.109 1 93.5 229 GLU A CA 1
ATOM 1819 C C . GLU A 1 229 ? 4.914 23.828 29.25 1 93.5 229 GLU A C 1
ATOM 1821 O O . GLU A 1 229 ? 5.441 24.828 29.719 1 93.5 229 GLU A O 1
ATOM 1826 N N . ASP A 1 230 ? 5.137 23.344 28.078 1 94.5 230 ASP A N 1
ATOM 1827 C CA . ASP A 1 230 ? 5.996 24.062 27.141 1 94.5 230 ASP A CA 1
ATOM 1828 C C . ASP A 1 230 ? 5.598 23.781 25.688 1 94.5 230 ASP A C 1
ATOM 1830 O O . ASP A 1 230 ? 5.152 22.672 25.375 1 94.5 230 ASP A O 1
ATOM 1834 N N . ILE A 1 231 ? 5.652 24.844 24.906 1 96.25 231 ILE A N 1
ATOM 1835 C CA . ILE A 1 231 ? 5.359 24.688 23.484 1 96.25 231 ILE A CA 1
ATOM 1836 C C . ILE A 1 231 ? 6.211 25.672 22.672 1 96.25 231 ILE A C 1
ATOM 1838 O O . ILE A 1 231 ? 6.324 26.844 23.031 1 96.25 231 ILE A O 1
ATOM 1842 N N . VAL A 1 232 ? 6.91 25.094 21.641 1 96.94 232 VAL A N 1
ATOM 1843 C CA . VAL A 1 232 ? 7.816 25.891 20.828 1 96.94 232 VAL A CA 1
ATOM 1844 C C . VAL A 1 232 ? 7.699 25.469 19.359 1 96.94 232 VAL A C 1
ATOM 1846 O O . VAL A 1 232 ? 7.633 24.281 19.062 1 96.94 232 VAL A O 1
ATOM 1849 N N . LEU A 1 233 ? 7.598 26.484 18.547 1 97.5 233 LEU A N 1
ATOM 1850 C CA . LEU A 1 233 ? 7.672 26.219 17.109 1 97.5 233 LEU A CA 1
ATOM 1851 C C . LEU A 1 233 ? 9.102 26.375 16.609 1 97.5 233 LEU A C 1
ATOM 1853 O O . LEU A 1 233 ? 9.672 27.453 16.672 1 97.5 233 LEU A O 1
ATOM 1857 N N . LYS A 1 234 ? 9.648 25.297 16.141 1 97.5 234 LYS A N 1
ATOM 1858 C CA . LYS A 1 234 ? 10.977 25.328 15.555 1 97.5 234 LYS A CA 1
ATOM 1859 C C . LYS A 1 234 ? 10.906 25.516 14.039 1 97.5 234 LYS A C 1
ATOM 1861 O O . LYS A 1 234 ? 10.633 24.562 13.305 1 97.5 234 LYS A O 1
ATOM 1866 N N . VAL A 1 235 ? 11.211 26.672 13.609 1 97.12 235 VAL A N 1
ATOM 1867 C CA . VAL A 1 235 ? 11.086 27.031 12.195 1 97.12 235 VAL A CA 1
ATOM 1868 C C . VAL A 1 235 ? 12.422 26.812 11.484 1 97.12 235 VAL A C 1
ATOM 1870 O O . VAL A 1 235 ? 13.461 27.312 11.93 1 97.12 235 VAL A O 1
ATOM 1873 N N . CYS A 1 236 ? 12.367 26.078 10.414 1 96.25 236 CYS A N 1
ATOM 1874 C CA . CYS A 1 236 ? 13.57 25.844 9.625 1 96.25 236 CYS A CA 1
ATOM 1875 C C . CYS A 1 236 ? 13.867 27.016 8.695 1 96.25 236 CYS A C 1
ATOM 1877 O O . CYS A 1 236 ? 13.141 27.234 7.727 1 96.25 236 CYS A O 1
ATOM 1879 N N . LYS A 1 237 ? 14.945 27.641 8.984 1 94.94 237 LYS A N 1
ATOM 1880 C CA . LYS A 1 237 ? 15.375 28.797 8.211 1 94.94 237 LYS A CA 1
ATOM 1881 C C . LYS A 1 237 ? 16.547 28.453 7.301 1 94.94 237 LYS A C 1
ATOM 1883 O O . LYS A 1 237 ? 17.438 27.688 7.688 1 94.94 237 LYS A O 1
ATOM 1888 N N . LEU A 1 238 ? 16.453 29 6.117 1 94.62 238 LEU A N 1
ATOM 1889 C CA . LEU A 1 238 ? 17.5 28.812 5.133 1 94.62 238 LEU A CA 1
ATOM 1890 C C . LEU A 1 238 ? 18.156 30.141 4.773 1 94.62 238 LEU A C 1
ATOM 1892 O O . LEU A 1 238 ? 17.5 31.047 4.27 1 94.62 238 LEU A O 1
ATOM 1896 N N . GLN A 1 239 ? 19.406 30.203 5.055 1 93.06 239 GLN A N 1
ATOM 1897 C CA . GLN A 1 239 ? 20.172 31.344 4.555 1 93.06 239 GLN A CA 1
ATOM 1898 C C . GLN A 1 239 ? 20.547 31.141 3.09 1 93.06 239 GLN A C 1
ATOM 1900 O O . GLN A 1 239 ? 21.375 30.281 2.77 1 93.06 239 GLN A O 1
ATOM 1905 N N . VAL A 1 240 ? 19.984 31.922 2.314 1 92.62 240 VAL A N 1
ATOM 1906 C CA . VAL A 1 240 ? 20.141 31.766 0.873 1 92.62 240 VAL A CA 1
ATOM 1907 C C . VAL A 1 240 ? 21.203 32.719 0.355 1 92.62 240 VAL A C 1
ATOM 1909 O O . VAL A 1 240 ? 21.359 33.844 0.869 1 92.62 240 VAL A O 1
ATOM 1912 N N . ASN A 1 241 ? 21.891 32.312 -0.663 1 91.19 241 ASN A N 1
ATOM 1913 C CA . ASN A 1 241 ? 22.875 33.156 -1.335 1 91.19 241 ASN A CA 1
ATOM 1914 C C . ASN A 1 241 ? 22.234 34.406 -1.893 1 91.19 241 ASN A C 1
ATOM 1916 O O . ASN A 1 241 ? 21.203 34.375 -2.564 1 91.19 241 ASN A O 1
ATOM 1920 N N . PRO A 1 242 ? 22.859 35.562 -1.665 1 91.62 242 PRO A N 1
ATOM 1921 C CA . PRO A 1 242 ? 22.281 36.812 -2.117 1 91.62 242 PRO A CA 1
ATOM 1922 C C . PRO A 1 242 ? 22.047 36.844 -3.627 1 91.62 242 PRO A C 1
ATOM 1924 O O . PRO A 1 242 ? 21.094 37.5 -4.09 1 91.62 242 PRO A O 1
ATOM 1927 N N . ALA A 1 243 ? 22.906 36.219 -4.309 1 90.62 243 ALA A N 1
ATOM 1928 C CA . ALA A 1 243 ? 22.734 36.188 -5.758 1 90.62 243 ALA A CA 1
ATOM 1929 C C . ALA A 1 243 ? 21.406 35.562 -6.152 1 90.62 243 ALA A C 1
ATOM 1931 O O . ALA A 1 243 ? 20.75 36 -7.094 1 90.62 243 ALA A O 1
ATOM 1932 N N . VAL A 1 244 ? 21.094 34.531 -5.438 1 91.44 244 VAL A N 1
ATOM 1933 C CA . VAL A 1 244 ? 19.828 33.844 -5.691 1 91.44 244 VAL A CA 1
ATOM 1934 C C . VAL A 1 244 ? 18.656 34.75 -5.309 1 91.44 244 VAL A C 1
ATOM 1936 O O . VAL A 1 244 ? 17.656 34.844 -6.031 1 91.44 244 VAL A O 1
ATOM 1939 N N . ILE A 1 245 ? 18.797 35.438 -4.215 1 92.62 245 ILE A N 1
ATOM 1940 C CA . ILE A 1 245 ? 17.75 36.344 -3.74 1 92.62 245 ILE A CA 1
ATOM 1941 C C . ILE A 1 245 ? 17.531 37.438 -4.762 1 92.62 245 ILE A C 1
ATOM 1943 O O . ILE A 1 245 ? 16.391 37.781 -5.094 1 92.62 245 ILE A O 1
ATOM 1947 N N . TYR A 1 246 ? 18.594 37.938 -5.277 1 92.19 246 TYR A N 1
ATOM 1948 C CA . TYR A 1 246 ? 18.5 39 -6.285 1 92.19 246 TYR A CA 1
ATOM 1949 C C . TYR A 1 246 ? 17.875 38.469 -7.574 1 92.19 246 TYR A C 1
ATOM 1951 O O . TYR A 1 246 ? 17.094 39.156 -8.219 1 92.19 246 TYR A O 1
ATOM 1959 N N . GLY A 1 247 ? 18.328 37.312 -7.895 1 92.06 247 GLY A N 1
ATOM 1960 C CA . GLY A 1 247 ? 17.719 36.688 -9.062 1 92.06 247 GLY A CA 1
ATOM 1961 C C . GLY A 1 247 ? 16.219 36.5 -8.93 1 92.06 247 GLY A C 1
ATOM 1962 O O . GLY A 1 247 ? 15.469 36.781 -9.867 1 92.06 247 GLY A O 1
ATOM 1963 N N . HIS A 1 248 ? 15.828 36.062 -7.785 1 93.19 248 HIS A N 1
ATOM 1964 C CA . HIS A 1 248 ? 14.406 35.906 -7.531 1 93.19 248 HIS A CA 1
ATOM 1965 C C . HIS A 1 248 ? 13.672 37.219 -7.578 1 93.19 248 HIS A C 1
ATOM 1967 O O . HIS A 1 248 ? 12.586 37.344 -8.148 1 93.19 248 HIS A O 1
ATOM 1973 N N . ALA A 1 249 ? 14.258 38.219 -7.027 1 92.5 249 ALA A N 1
ATOM 1974 C CA . ALA A 1 249 ? 13.648 39.531 -6.996 1 92.5 249 ALA A CA 1
ATOM 1975 C C . ALA A 1 249 ? 13.469 40.094 -8.406 1 92.5 249 ALA A C 1
ATOM 1977 O O . ALA A 1 249 ? 12.461 40.75 -8.703 1 92.5 249 ALA A O 1
ATOM 1978 N N . GLU A 1 250 ? 14.391 39.844 -9.227 1 94.06 250 GLU A N 1
ATOM 1979 C CA . GLU A 1 250 ? 14.312 40.312 -10.602 1 94.06 250 GLU A CA 1
ATOM 1980 C C . GLU A 1 250 ? 13.18 39.625 -11.359 1 94.06 250 GLU A C 1
ATOM 1982 O O . GLU A 1 250 ? 12.438 40.25 -12.102 1 94.06 250 GLU A O 1
ATOM 1987 N N . ILE A 1 251 ? 13.086 38.344 -11.172 1 94.5 251 ILE A N 1
ATOM 1988 C CA . ILE A 1 251 ? 12.031 37.594 -11.836 1 94.5 251 ILE A CA 1
ATOM 1989 C C . ILE A 1 251 ? 10.664 38.062 -11.328 1 94.5 251 ILE A C 1
ATOM 1991 O O . ILE A 1 251 ? 9.711 38.156 -12.102 1 94.5 251 ILE A O 1
ATOM 1995 N N . MET A 1 252 ? 10.586 38.375 -10.062 1 94.69 252 MET A N 1
ATOM 1996 C CA . MET A 1 252 ? 9.328 38.719 -9.406 1 94.69 252 MET A CA 1
ATOM 1997 C C . MET A 1 252 ? 8.812 40.062 -9.906 1 94.69 252 MET A C 1
ATOM 1999 O O . MET A 1 252 ? 7.645 40.406 -9.688 1 94.69 252 MET A O 1
ATOM 2003 N N . LYS A 1 253 ? 9.625 40.812 -10.57 1 93.88 253 LYS A N 1
ATOM 2004 C CA . LYS A 1 253 ? 9.156 42.062 -11.18 1 93.88 253 LYS A CA 1
ATOM 2005 C C . LYS A 1 253 ? 8.18 41.75 -12.32 1 93.88 253 LYS A C 1
ATOM 2007 O O . LYS A 1 253 ? 7.324 42.594 -12.633 1 93.88 253 LYS A O 1
ATOM 2012 N N . THR A 1 254 ? 8.297 40.656 -12.883 1 93.25 254 THR A N 1
ATOM 2013 C CA . THR A 1 254 ? 7.5 40.344 -14.062 1 93.25 254 THR A CA 1
ATOM 2014 C C . THR A 1 254 ? 6.43 39.281 -13.727 1 93.25 254 THR A C 1
ATOM 2016 O O . THR A 1 254 ? 5.379 39.25 -14.375 1 93.25 254 THR A O 1
ATOM 2019 N N . MET A 1 255 ? 6.688 38.438 -12.781 1 93.31 255 MET A N 1
ATOM 2020 C CA . MET A 1 255 ? 5.707 37.438 -12.43 1 93.31 255 MET A CA 1
ATOM 2021 C C . MET A 1 255 ? 5.793 37.094 -10.945 1 93.31 255 MET A C 1
ATOM 2023 O O . MET A 1 255 ? 6.863 37.188 -10.336 1 93.31 255 MET A O 1
ATOM 2027 N N . PRO A 1 256 ? 4.738 36.688 -10.398 1 93.81 256 PRO A N 1
ATOM 2028 C CA . PRO A 1 256 ? 4.754 36.281 -8.984 1 93.81 256 PRO A CA 1
ATOM 2029 C C . PRO A 1 256 ? 5.324 34.906 -8.75 1 93.81 256 PRO A C 1
ATOM 2031 O O . PRO A 1 256 ? 5.461 34.125 -9.695 1 93.81 256 PRO A O 1
ATOM 2034 N N . ALA A 1 257 ? 5.758 34.656 -7.523 1 94.81 257 ALA A N 1
ATOM 2035 C CA . ALA A 1 257 ? 6.148 33.312 -7.137 1 94.81 257 ALA A CA 1
ATOM 2036 C C . ALA A 1 257 ? 4.93 32.406 -7.02 1 94.81 257 ALA A C 1
ATOM 2038 O O . ALA A 1 257 ? 3.877 32.812 -6.527 1 94.81 257 ALA A O 1
ATOM 2039 N N . LEU A 1 258 ? 5.07 31.172 -7.449 1 93.06 258 LEU A N 1
ATOM 2040 C CA . LEU A 1 258 ? 3.969 30.219 -7.504 1 93.06 258 LEU A CA 1
ATOM 2041 C C . LEU A 1 258 ? 4.172 29.094 -6.488 1 93.06 258 LEU A C 1
ATOM 2043 O O . LEU A 1 258 ? 5.23 28.469 -6.453 1 93.06 258 LEU A O 1
ATOM 2047 N N . TYR A 1 259 ? 3.133 28.891 -5.688 1 93.25 259 TYR A N 1
ATOM 2048 C CA . TYR A 1 259 ? 3.195 27.859 -4.668 1 93.25 259 TYR A CA 1
ATOM 2049 C C . TYR A 1 259 ? 2.029 26.875 -4.809 1 93.25 259 TYR A C 1
ATOM 2051 O O . TYR A 1 259 ? 0.98 27.062 -4.188 1 93.25 259 TYR A O 1
ATOM 2059 N N . PRO A 1 260 ? 2.188 25.844 -5.605 1 90.38 260 PRO A N 1
ATOM 2060 C CA . PRO A 1 260 ? 1.157 24.797 -5.648 1 90.38 260 PRO A CA 1
ATOM 2061 C C . PRO A 1 260 ? 1.144 23.922 -4.395 1 90.38 260 PRO A C 1
ATOM 2063 O O . PRO A 1 260 ? 2.203 23.625 -3.84 1 90.38 260 PRO A O 1
ATOM 2066 N N . TYR A 1 261 ? -0.042 23.625 -3.924 1 89.94 261 TYR A N 1
ATOM 2067 C CA . TYR A 1 261 ? -0.172 22.734 -2.777 1 89.94 261 TYR A CA 1
ATOM 2068 C C . TYR A 1 261 ? -1.497 21.984 -2.82 1 89.94 261 TYR A C 1
ATOM 2070 O O . TYR A 1 261 ? -2.344 22.25 -3.676 1 89.94 261 TYR A O 1
ATOM 2078 N N . THR A 1 262 ? -1.616 20.969 -2.025 1 90.06 262 THR A N 1
ATOM 2079 C CA . THR A 1 262 ? -2.857 20.203 -1.888 1 90.06 262 THR A CA 1
ATOM 2080 C C . THR A 1 262 ? -3.672 20.719 -0.703 1 90.06 262 THR A C 1
ATOM 2082 O O . THR A 1 262 ? -3.203 20.703 0.437 1 90.06 262 THR A O 1
ATOM 2085 N N . ARG A 1 263 ? -4.832 21.203 -1.032 1 91.94 263 ARG A N 1
ATOM 2086 C CA . ARG A 1 263 ? -5.723 21.672 0.022 1 91.94 263 ARG A CA 1
ATOM 2087 C C . ARG A 1 263 ? -6.598 20.547 0.543 1 91.94 263 ARG A C 1
ATOM 2089 O O . ARG A 1 263 ? -7.227 19.828 -0.24 1 91.94 263 ARG A O 1
ATOM 2096 N N . THR A 1 264 ? -6.648 20.438 1.839 1 93.5 264 THR A N 1
ATOM 2097 C CA . THR A 1 264 ? -7.441 19.391 2.48 1 93.5 264 THR A CA 1
ATOM 2098 C C . THR A 1 264 ? -8.633 20 3.221 1 93.5 264 THR A C 1
ATOM 2100 O O . THR A 1 264 ? -8.5 21.031 3.875 1 93.5 264 THR A O 1
ATOM 2103 N N . GLU A 1 265 ? -9.758 19.391 3.078 1 93.12 265 GLU A N 1
ATOM 2104 C CA . GLU A 1 265 ? -10.969 19.797 3.785 1 93.12 265 GLU A CA 1
ATOM 2105 C C . GLU A 1 265 ? -11.656 18.609 4.445 1 93.12 265 GLU A C 1
ATOM 2107 O O . GLU A 1 265 ? -11.734 17.531 3.859 1 93.12 265 GLU A O 1
ATOM 2112 N N . VAL A 1 266 ? -12.055 18.797 5.672 1 95.62 266 VAL A N 1
ATOM 2113 C CA . VAL A 1 266 ? -12.836 17.797 6.387 1 95.62 266 VAL A CA 1
ATOM 2114 C C . VAL A 1 266 ? -14.227 18.344 6.703 1 95.62 266 VAL A C 1
ATOM 2116 O O . VAL A 1 266 ? -14.359 19.438 7.25 1 95.62 266 VAL A O 1
ATOM 2119 N N . LYS A 1 267 ? -15.211 17.625 6.293 1 95 267 LYS A N 1
ATOM 2120 C CA . LYS A 1 267 ? -16.609 17.969 6.594 1 95 267 LYS A CA 1
ATOM 2121 C C . LYS A 1 267 ? -17.281 16.859 7.391 1 95 267 LYS A C 1
ATOM 2123 O O . LYS A 1 267 ? -16.875 15.695 7.309 1 95 267 LYS A O 1
ATOM 2128 N N . MET A 1 268 ? -18.25 17.25 8.148 1 96 268 MET A N 1
ATOM 2129 C CA . MET A 1 268 ? -18.984 16.281 8.961 1 96 268 MET A CA 1
ATOM 2130 C C . MET A 1 268 ? -20.484 16.516 8.867 1 96 268 MET A C 1
ATOM 2132 O O . MET A 1 268 ? -20.938 17.656 8.727 1 96 268 MET A O 1
ATOM 2136 N N . MET A 1 269 ? -21.266 15.453 8.938 1 97.12 269 MET A N 1
ATOM 2137 C CA . MET A 1 269 ? -22.719 15.516 8.984 1 97.12 269 MET A CA 1
ATOM 2138 C C . MET A 1 269 ? -23.281 14.469 9.945 1 97.12 269 MET A C 1
ATOM 2140 O O . MET A 1 269 ? -22.938 13.289 9.859 1 97.12 269 MET A O 1
ATOM 2144 N N . ALA A 1 270 ? -24.109 14.938 10.797 1 97.06 270 ALA A N 1
ATOM 2145 C CA . ALA A 1 270 ? -24.719 14.023 11.766 1 97.06 270 ALA A CA 1
ATOM 2146 C C . ALA A 1 270 ? -25.891 13.266 11.148 1 97.06 270 ALA A C 1
ATOM 2148 O O . ALA A 1 270 ? -26.672 13.836 10.383 1 97.06 270 ALA A O 1
ATOM 2149 N N . ILE A 1 271 ? -25.969 11.992 11.43 1 97.88 271 ILE A N 1
ATOM 2150 C CA . ILE A 1 271 ? -27.062 11.102 11.031 1 97.88 271 ILE A CA 1
ATOM 2151 C C . ILE A 1 271 ? -27.828 10.633 12.266 1 97.88 271 ILE A C 1
ATOM 2153 O O . ILE A 1 271 ? -27.234 10.031 13.172 1 97.88 271 ILE A O 1
ATOM 2157 N N . PRO A 1 272 ? -29.094 10.867 12.305 1 97.69 272 PRO A N 1
ATOM 2158 C CA . PRO A 1 272 ? -29.859 10.43 13.469 1 97.69 272 PRO A CA 1
ATOM 2159 C C . PRO A 1 272 ? -29.906 8.906 13.617 1 97.69 272 PRO A C 1
ATOM 2161 O O . PRO A 1 272 ? -29.781 8.188 12.625 1 97.69 272 PRO A O 1
ATOM 2164 N N . ALA A 1 273 ? -30.094 8.5 14.828 1 97.56 273 ALA A N 1
ATOM 2165 C CA . ALA A 1 273 ? -30.281 7.082 15.102 1 97.56 273 ALA A CA 1
ATOM 2166 C C . ALA A 1 273 ? -31.531 6.543 14.398 1 97.56 273 ALA A C 1
ATOM 2168 O O . ALA A 1 273 ? -32.469 7.297 14.117 1 97.56 273 ALA A O 1
ATOM 2169 N N . GLY A 1 274 ? -31.484 5.25 13.977 1 97.25 274 GLY A N 1
ATOM 2170 C CA . GLY A 1 274 ? -32.656 4.602 13.406 1 97.25 274 GLY A CA 1
ATOM 2171 C C . GLY A 1 274 ? -32.688 4.66 11.891 1 97.25 274 GLY A C 1
ATOM 2172 O O . GLY A 1 274 ? -33.5 3.992 11.25 1 97.25 274 GLY A O 1
ATOM 2173 N N . GLN A 1 275 ? -31.781 5.426 11.344 1 97.06 275 GLN A N 1
ATOM 2174 C CA . GLN A 1 275 ? -31.766 5.551 9.891 1 97.06 275 GLN A CA 1
ATOM 2175 C C . GLN A 1 275 ? -31.141 4.316 9.242 1 97.06 275 GLN A C 1
ATOM 2177 O O . GLN A 1 275 ? -30.219 3.715 9.797 1 97.06 275 GLN A O 1
ATOM 2182 N N . VAL A 1 276 ? -31.656 4.031 8.008 1 97.56 276 VAL A N 1
ATOM 2183 C CA . VAL A 1 276 ? -31.125 2.902 7.25 1 97.56 276 VAL A CA 1
ATOM 2184 C C . VAL A 1 276 ? -30.5 3.404 5.949 1 97.56 276 VAL A C 1
ATOM 2186 O O . VAL A 1 276 ? -29.75 2.672 5.285 1 97.56 276 VAL A O 1
ATOM 2189 N N . THR A 1 277 ? -30.859 4.605 5.68 1 97.56 277 THR A N 1
ATOM 2190 C CA . THR A 1 277 ? -30.297 5.242 4.492 1 97.56 277 THR A CA 1
ATOM 2191 C C . THR A 1 277 ? -29.781 6.641 4.82 1 97.56 277 THR A C 1
ATOM 2193 O O . THR A 1 277 ? -30.281 7.289 5.746 1 97.56 277 THR A O 1
ATOM 2196 N N . PHE A 1 278 ? -28.781 7.055 4.164 1 97.38 278 PHE A N 1
ATOM 2197 C CA . PHE A 1 278 ? -28.188 8.375 4.336 1 97.38 278 PHE A CA 1
ATOM 2198 C C . PHE A 1 278 ? -27.734 8.945 2.992 1 97.38 278 PHE A C 1
ATOM 2200 O O . PHE A 1 278 ? -27.109 8.25 2.193 1 97.38 278 PHE A O 1
ATOM 2207 N N . THR A 1 279 ? -28.188 10.086 2.717 1 97.19 279 THR A N 1
ATOM 2208 C CA . THR A 1 279 ? -27.75 10.812 1.523 1 97.19 279 THR A CA 1
ATOM 2209 C C . THR A 1 279 ? -27.25 12.203 1.885 1 97.19 279 THR A C 1
ATOM 2211 O O . THR A 1 279 ? -27.891 12.914 2.674 1 97.19 279 THR A O 1
ATOM 2214 N N . TRP A 1 280 ? -26.109 12.555 1.448 1 97.31 280 TRP A N 1
ATOM 2215 C CA . TRP A 1 280 ? -25.547 13.898 1.592 1 97.31 280 TRP A CA 1
ATOM 2216 C C . TRP A 1 280 ? -25.391 14.562 0.232 1 97.31 280 TRP A C 1
ATOM 2218 O O . TRP A 1 280 ? -24.344 14.445 -0.401 1 97.31 280 TRP A O 1
ATOM 2228 N N . ASP A 1 281 ? -26.391 15.375 -0.025 1 93.81 281 ASP A N 1
ATOM 2229 C CA . ASP A 1 281 ? -26.391 16.078 -1.302 1 93.81 281 ASP A CA 1
ATOM 2230 C C . ASP A 1 281 ? -25.5 17.328 -1.238 1 93.81 281 ASP A C 1
ATOM 2232 O O . ASP A 1 281 ? -25.375 17.953 -0.186 1 93.81 281 ASP A O 1
ATOM 2236 N N . ASN A 1 282 ? -24.891 17.656 -2.213 1 91.81 282 ASN A N 1
ATOM 2237 C CA . ASN A 1 282 ? -24.109 18.875 -2.363 1 91.81 282 ASN A CA 1
ATOM 2238 C C . ASN A 1 282 ? -23.047 18.984 -1.272 1 91.81 282 ASN A C 1
ATOM 2240 O O . ASN A 1 282 ? -22.922 20.047 -0.644 1 91.81 282 ASN A O 1
ATOM 2244 N N . MET A 1 283 ? -22.469 17.906 -0.992 1 92.25 283 MET A N 1
ATOM 2245 C CA . MET A 1 283 ? -21.375 17.922 -0.023 1 92.25 283 MET A CA 1
ATOM 2246 C C . MET A 1 283 ? -20.297 18.922 -0.438 1 92.25 283 MET A C 1
ATOM 2248 O O . MET A 1 283 ? -19.812 19.703 0.383 1 92.25 283 MET A O 1
ATOM 2252 N N . PHE A 1 284 ? -19.875 18.844 -1.658 1 92.38 284 PHE A N 1
ATOM 2253 C CA . PHE A 1 284 ? -19.016 19.828 -2.295 1 92.38 284 PHE A CA 1
ATOM 2254 C C . PHE A 1 284 ? -19.672 20.391 -3.557 1 92.38 284 PHE A C 1
ATOM 2256 O O . PHE A 1 284 ? -20.047 19.625 -4.449 1 92.38 284 PHE A O 1
ATOM 2263 N N . GLN A 1 285 ? -19.75 21.703 -3.518 1 90.06 285 GLN A N 1
ATOM 2264 C CA . GLN A 1 285 ? -20.375 22.391 -4.652 1 90.06 285 GLN A CA 1
ATOM 2265 C C . GLN A 1 285 ? -19.344 23.234 -5.406 1 90.06 285 GLN A C 1
ATOM 2267 O O . GLN A 1 285 ? -18.5 23.891 -4.793 1 90.06 285 GLN A O 1
ATOM 2272 N N . GLY A 1 286 ? -19.406 23.172 -6.672 1 86.5 286 GLY A N 1
ATOM 2273 C CA . GLY A 1 286 ? -18.547 24.016 -7.492 1 86.5 286 GLY A CA 1
ATOM 2274 C C . GLY A 1 286 ? -17.266 23.312 -7.91 1 86.5 286 GLY A C 1
ATOM 2275 O O . GLY A 1 286 ? -16.984 23.172 -9.102 1 86.5 286 GLY A O 1
ATOM 2276 N N . VAL A 1 287 ? -16.516 22.922 -6.852 1 88.75 287 VAL A N 1
ATOM 2277 C CA . VAL A 1 287 ? -15.242 22.266 -7.172 1 88.75 287 VAL A CA 1
ATOM 2278 C C . VAL A 1 287 ? -15.273 20.828 -6.688 1 88.75 287 VAL A C 1
ATOM 2280 O O . VAL A 1 287 ? -15.625 20.562 -5.535 1 88.75 287 VAL A O 1
ATOM 2283 N N . ARG A 1 288 ? -14.891 19.984 -7.602 1 91 288 ARG A N 1
ATOM 2284 C CA . ARG A 1 288 ? -14.875 18.594 -7.191 1 91 288 ARG A CA 1
ATOM 2285 C C . ARG A 1 288 ? -13.523 18.219 -6.59 1 91 288 ARG A C 1
ATOM 2287 O O . ARG A 1 288 ? -12.484 18.672 -7.062 1 91 288 ARG A O 1
ATOM 2294 N N . PRO A 1 289 ? -13.555 17.453 -5.551 1 93.5 289 PRO A N 1
ATOM 2295 C CA . PRO A 1 289 ? -12.305 17 -4.949 1 93.5 289 PRO A CA 1
ATOM 2296 C C . PRO A 1 289 ? -11.594 15.945 -5.797 1 93.5 289 PRO A C 1
ATOM 2298 O O . PRO A 1 289 ? -12.203 15.344 -6.684 1 93.5 289 PRO A O 1
ATOM 2301 N N . ASN A 1 290 ? -10.328 15.773 -5.562 1 91.88 290 ASN A N 1
ATOM 2302 C CA . ASN A 1 290 ? -9.555 14.727 -6.234 1 91.88 290 ASN A CA 1
ATOM 2303 C C . ASN A 1 290 ? -9.75 13.367 -5.566 1 91.88 290 ASN A C 1
ATOM 2305 O O . ASN A 1 290 ? -9.859 12.352 -6.25 1 91.88 290 ASN A O 1
ATOM 2309 N N . LYS A 1 291 ? -9.711 13.422 -4.312 1 94 291 LYS A N 1
ATOM 2310 C CA . LYS A 1 291 ? -9.875 12.219 -3.504 1 94 291 LYS A CA 1
ATOM 2311 C C . LYS A 1 291 ? -10.836 12.461 -2.344 1 94 291 LYS A C 1
ATOM 2313 O O . LYS A 1 291 ? -10.945 13.578 -1.844 1 94 291 LYS A O 1
ATOM 2318 N N . LEU A 1 292 ? -11.492 11.406 -2.023 1 96.5 292 LEU A N 1
ATOM 2319 C CA . LEU A 1 292 ? -12.438 11.453 -0.915 1 96.5 292 LEU A CA 1
ATOM 2320 C C . LEU A 1 292 ? -12.281 10.242 -0.009 1 96.5 292 LEU A C 1
ATOM 2322 O O . LEU A 1 292 ? -12.133 9.117 -0.493 1 96.5 292 LEU A O 1
ATOM 2326 N N . VAL A 1 293 ? -12.234 10.469 1.261 1 98.06 293 VAL A N 1
ATOM 2327 C CA . VAL A 1 293 ? -12.258 9.414 2.264 1 98.06 293 VAL A CA 1
ATOM 2328 C C . VAL A 1 293 ? -13.461 9.602 3.188 1 98.06 293 VAL A C 1
ATOM 2330 O O . VAL A 1 293 ? -13.688 10.703 3.697 1 98.06 293 VAL A O 1
ATOM 2333 N N . ILE A 1 294 ? -14.219 8.555 3.369 1 98.25 294 ILE A N 1
ATOM 2334 C CA . ILE A 1 294 ? -15.438 8.625 4.176 1 98.25 294 ILE A CA 1
ATOM 2335 C C . ILE A 1 294 ? -15.336 7.66 5.352 1 98.25 294 ILE A C 1
ATOM 2337 O O . ILE A 1 294 ? -14.898 6.52 5.188 1 98.25 294 ILE A O 1
ATOM 2341 N N . GLY A 1 295 ? -15.648 8.102 6.512 1 98.25 295 GLY A N 1
ATOM 2342 C CA . GLY A 1 295 ? -15.766 7.277 7.707 1 98.25 295 GLY A CA 1
ATOM 2343 C C . GLY A 1 295 ? -16.969 7.629 8.555 1 98.25 295 GLY A C 1
ATOM 2344 O O . GLY A 1 295 ? -17.516 8.727 8.445 1 98.25 295 GLY A O 1
ATOM 2345 N N . PHE A 1 296 ? -17.422 6.676 9.344 1 98.56 296 PHE A N 1
ATOM 2346 C CA . PHE A 1 296 ? -18.531 6.875 10.266 1 98.56 296 PHE A CA 1
ATOM 2347 C C . PHE A 1 296 ? -18.094 6.676 11.711 1 98.56 296 PHE A C 1
ATOM 2349 O O . PHE A 1 296 ? -17.406 5.703 12.016 1 98.56 296 PHE A O 1
ATOM 2356 N N . VAL A 1 297 ? -18.438 7.598 12.508 1 98.5 297 VAL A N 1
ATOM 2357 C CA . VAL A 1 297 ? -18.078 7.574 13.922 1 98.5 297 VAL A CA 1
ATOM 2358 C C . VAL A 1 297 ? -19.297 7.918 14.773 1 98.5 297 VAL A C 1
ATOM 2360 O O . VAL A 1 297 ? -20.141 8.719 14.359 1 98.5 297 VAL A O 1
ATOM 2363 N N . GLU A 1 298 ? -19.422 7.32 15.906 1 98.31 298 GLU A N 1
ATOM 2364 C CA . GLU A 1 298 ? -20.5 7.695 16.812 1 98.31 298 GLU A CA 1
ATOM 2365 C C . GLU A 1 298 ? -20.438 9.172 17.188 1 98.31 298 GLU A C 1
ATOM 2367 O O . GLU A 1 298 ? -19.359 9.688 17.516 1 98.31 298 GLU A O 1
ATOM 2372 N N . SER A 1 299 ? -21.562 9.812 17.188 1 97.94 299 SER A N 1
ATOM 2373 C CA . SER A 1 299 ? -21.609 11.25 17.438 1 97.94 299 SER A CA 1
ATOM 2374 C C . SER A 1 299 ? -21.125 11.594 18.844 1 97.94 299 SER A C 1
ATOM 2376 O O . SER A 1 299 ? -20.516 12.656 19.047 1 97.94 299 SER A O 1
ATOM 2378 N N . GLU A 1 300 ? -21.328 10.727 19.734 1 97.5 300 GLU A N 1
ATOM 2379 C CA . GLU A 1 300 ? -20.859 10.938 21.109 1 97.5 300 GLU A CA 1
ATOM 2380 C C . GLU A 1 300 ? -19.344 11.039 21.156 1 97.5 300 GLU A C 1
ATOM 2382 O O . GLU A 1 300 ? -18.797 11.875 21.875 1 97.5 300 GLU A O 1
ATOM 2387 N N . ALA A 1 301 ? -18.688 10.227 20.391 1 97.81 301 ALA A N 1
ATOM 2388 C CA . ALA A 1 301 ? -17.234 10.242 20.328 1 97.81 301 ALA A CA 1
ATOM 2389 C C . ALA A 1 301 ? -16.719 11.531 19.688 1 97.81 301 ALA A C 1
ATOM 2391 O O . ALA A 1 301 ? -15.742 12.117 20.156 1 97.81 301 ALA A O 1
ATOM 2392 N N . VAL A 1 302 ? -17.422 11.984 18.719 1 97.25 302 VAL A N 1
ATOM 2393 C CA . VAL A 1 302 ? -17.047 13.203 18.016 1 97.25 302 VAL A CA 1
ATOM 2394 C C . VAL A 1 302 ? -17.188 14.406 18.938 1 97.25 302 VAL A C 1
ATOM 2396 O O . VAL A 1 302 ? -16.359 15.328 18.906 1 97.25 302 VAL A O 1
ATOM 2399 N N . ALA A 1 303 ? -18.172 14.352 19.734 1 95.94 303 ALA A N 1
ATOM 2400 C CA . ALA A 1 303 ? -18.438 15.445 20.672 1 95.94 303 ALA A CA 1
ATOM 2401 C C . ALA A 1 303 ? -17.438 15.422 21.812 1 95.94 303 ALA A C 1
ATOM 2403 O O . ALA A 1 303 ? -17.172 16.453 22.438 1 95.94 303 ALA A O 1
ATOM 2404 N N . GLY A 1 304 ? -16.922 14.328 22.094 1 95.75 304 GLY A N 1
ATOM 2405 C CA . GLY A 1 304 ? -16 14.148 23.203 1 95.75 304 GLY A CA 1
ATOM 2406 C C . GLY A 1 304 ? -16.594 13.344 24.344 1 95.75 304 GLY A C 1
ATOM 2407 O O . GLY A 1 304 ? -17.609 13.719 24.922 1 95.75 304 GLY A O 1
ATOM 2408 N N . SER A 1 305 ? -16.016 12.242 24.594 1 96.19 305 SER A N 1
ATOM 2409 C CA . SER A 1 305 ? -16.391 11.352 25.688 1 96.19 305 SER A CA 1
ATOM 2410 C C . SER A 1 305 ? -15.195 10.57 26.203 1 96.19 305 SER A C 1
ATOM 2412 O O . SER A 1 305 ? -14.344 10.133 25.406 1 96.19 305 SER A O 1
ATOM 2414 N N . TYR A 1 306 ? -15.195 10.383 27.484 1 96.75 306 TYR A N 1
ATOM 2415 C CA . TYR A 1 306 ? -14.102 9.633 28.078 1 96.75 306 TYR A CA 1
ATOM 2416 C C . TYR A 1 306 ? -14.227 8.148 27.781 1 96.75 306 TYR A C 1
ATOM 2418 O O . TYR A 1 306 ? -13.281 7.379 27.984 1 96.75 306 TYR A O 1
ATOM 2426 N N . SER A 1 307 ? -15.375 7.766 27.266 1 96.75 307 SER A N 1
ATOM 2427 C CA . SER A 1 307 ? -15.633 6.34 27.109 1 96.75 307 SER A CA 1
ATOM 2428 C C . SER A 1 307 ? -15.555 5.914 25.641 1 96.75 307 SER A C 1
ATOM 2430 O O . SER A 1 307 ? -15.602 4.723 25.344 1 96.75 307 SER A O 1
ATOM 2432 N N . LYS A 1 308 ? -15.453 6.898 24.797 1 97.19 308 LYS A N 1
ATOM 2433 C CA . LYS A 1 308 ? -15.477 6.57 23.375 1 97.19 308 LYS A CA 1
ATOM 2434 C C . LYS A 1 308 ? -14.227 7.102 22.672 1 97.19 308 LYS A C 1
ATOM 2436 O O . LYS A 1 308 ? -13.727 8.172 23.016 1 97.19 308 LYS A O 1
ATOM 2441 N N . ASN A 1 309 ? -13.742 6.312 21.781 1 98.38 309 ASN A N 1
ATOM 2442 C CA . ASN A 1 309 ? -12.609 6.703 20.938 1 98.38 309 ASN A CA 1
ATOM 2443 C C . ASN A 1 309 ? -13.07 7.43 19.688 1 98.38 309 ASN A C 1
ATOM 2445 O O . ASN A 1 309 ? -13.766 6.852 18.844 1 98.38 309 ASN A O 1
ATOM 2449 N N . PRO A 1 310 ? -12.695 8.656 19.562 1 98.12 310 PRO A N 1
ATOM 2450 C CA . PRO A 1 310 ? -13.164 9.414 18.406 1 98.12 310 PRO A CA 1
ATOM 2451 C C . PRO A 1 310 ? -12.625 8.859 17.094 1 98.12 310 PRO A C 1
ATOM 2453 O O . PRO A 1 310 ? -13.094 9.242 16.016 1 98.12 310 PRO A O 1
ATOM 2456 N N . PHE A 1 311 ? -11.664 7.988 17.094 1 98.5 311 PHE A N 1
ATOM 2457 C CA . PHE A 1 311 ? -11.062 7.465 15.875 1 98.5 311 PHE A CA 1
ATOM 2458 C C . PHE A 1 311 ? -11.516 6.031 15.617 1 98.5 311 PHE A C 1
ATOM 2460 O O . PHE A 1 311 ? -10.852 5.289 14.891 1 98.5 311 PHE A O 1
ATOM 2467 N N . ASN A 1 312 ? -12.531 5.617 16.312 1 98.62 312 ASN A N 1
ATOM 2468 C CA . ASN A 1 312 ? -13.18 4.344 16.016 1 98.62 312 ASN A CA 1
ATOM 2469 C C . ASN A 1 312 ? -14.125 4.457 14.828 1 98.62 312 ASN A C 1
ATOM 2471 O O . ASN A 1 312 ? -15.32 4.676 14.992 1 98.62 312 ASN A O 1
ATOM 2475 N N . PHE A 1 313 ? -13.602 4.301 13.664 1 98.5 313 PHE A N 1
ATOM 2476 C CA . PHE A 1 313 ? -14.391 4.312 12.438 1 98.5 313 PHE A CA 1
ATOM 2477 C C . PHE A 1 313 ? -15.133 2.994 12.25 1 98.5 313 PHE A C 1
ATOM 2479 O O . PHE A 1 313 ? -14.578 2.041 11.695 1 98.5 313 PHE A O 1
ATOM 2486 N N . GLN A 1 314 ? -16.328 3.008 12.539 1 98 314 GLN A N 1
ATOM 2487 C CA . GLN A 1 314 ? -17.109 1.771 12.523 1 98 314 GLN A CA 1
ATOM 2488 C C . GLN A 1 314 ? -17.828 1.594 11.195 1 98 314 GLN A C 1
ATOM 2490 O O . GLN A 1 314 ? -18.109 2.572 10.5 1 98 314 GLN A O 1
ATOM 2495 N N . HIS A 1 315 ? -18.203 0.345 10.891 1 97.25 315 HIS A N 1
ATOM 2496 C CA . HIS A 1 315 ? -18.875 0.077 9.625 1 97.25 315 HIS A CA 1
ATOM 2497 C C . HIS A 1 315 ? -20.391 0.213 9.758 1 97.25 315 HIS A C 1
ATOM 2499 O O . HIS A 1 315 ? -21.094 0.391 8.758 1 97.25 315 HIS A O 1
ATOM 2505 N N . PHE A 1 316 ? -20.938 0.037 10.961 1 97.31 316 PHE A N 1
ATOM 2506 C CA . PHE A 1 316 ? -22.375 0.156 11.258 1 97.31 316 PHE A CA 1
ATOM 2507 C C . PHE A 1 316 ? -23.188 -0.696 10.297 1 97.31 316 PHE A C 1
ATOM 2509 O O . PHE A 1 316 ? -24.266 -0.279 9.852 1 97.31 316 PHE A O 1
ATOM 2516 N N . ASN A 1 317 ? -22.578 -1.808 9.828 1 96.44 317 ASN A N 1
ATOM 2517 C CA . ASN A 1 317 ? -23.203 -2.771 8.93 1 96.44 317 ASN A CA 1
ATOM 2518 C C . ASN A 1 317 ? -23.594 -2.129 7.602 1 96.44 317 ASN A C 1
ATOM 2520 O O . ASN A 1 317 ? -24.688 -2.373 7.086 1 96.44 317 ASN A O 1
ATOM 2524 N N . LEU A 1 318 ? -22.75 -1.296 7.191 1 96.94 318 LEU A N 1
ATOM 2525 C CA . LEU A 1 318 ? -22.922 -0.669 5.887 1 96.94 318 LEU A CA 1
ATOM 2526 C C . LEU A 1 318 ? -23.016 -1.722 4.785 1 96.94 318 LEU A C 1
ATOM 2528 O O . LEU A 1 318 ? -22.203 -2.645 4.73 1 96.94 318 LEU A O 1
ATOM 2532 N N . ASN A 1 319 ? -24.031 -1.617 3.912 1 96.12 319 ASN A N 1
ATOM 2533 C CA . ASN A 1 319 ? -24.203 -2.605 2.852 1 96.12 319 ASN A CA 1
ATOM 2534 C C . ASN A 1 319 ? -23.906 -2.01 1.478 1 96.12 319 ASN A C 1
ATOM 2536 O O . ASN A 1 319 ? -23.578 -2.734 0.54 1 96.12 319 ASN A O 1
ATOM 2540 N N . ARG A 1 320 ? -24.094 -0.677 1.421 1 97.38 320 ARG A N 1
ATOM 2541 C CA . ARG A 1 320 ? -23.812 -0.006 0.154 1 97.38 320 ARG A CA 1
ATOM 2542 C C . ARG A 1 320 ? -23.328 1.423 0.385 1 97.38 320 ARG A C 1
ATOM 2544 O O . ARG A 1 320 ? -23.859 2.127 1.25 1 97.38 320 ARG A O 1
ATOM 2551 N N . ILE A 1 321 ? -22.344 1.858 -0.365 1 97.69 321 ILE A N 1
ATOM 2552 C CA . ILE A 1 321 ? -21.906 3.246 -0.322 1 97.69 321 ILE A CA 1
ATOM 2553 C C . ILE A 1 321 ? -21.406 3.672 -1.705 1 97.69 321 ILE A C 1
ATOM 2555 O O . ILE A 1 321 ? -20.766 2.895 -2.41 1 97.69 321 ILE A O 1
ATOM 2559 N N . GLY A 1 322 ? -21.828 4.832 -2.115 1 97.25 322 GLY A N 1
ATOM 2560 C CA . GLY A 1 322 ? -21.422 5.383 -3.396 1 97.25 322 GLY A CA 1
ATOM 2561 C C . GLY A 1 322 ? -21.219 6.883 -3.359 1 97.25 322 GLY A C 1
ATOM 2562 O O . GLY A 1 322 ? -21.859 7.59 -2.584 1 97.25 322 GLY A O 1
ATOM 2563 N N . VAL A 1 323 ? -20.266 7.293 -4.086 1 97 323 VAL A N 1
ATOM 2564 C CA . VAL A 1 323 ? -20.031 8.711 -4.328 1 97 323 VAL A CA 1
ATOM 2565 C C . VAL A 1 323 ? -20.375 9.055 -5.777 1 97 323 VAL A C 1
ATOM 2567 O O . VAL A 1 323 ? -20.062 8.289 -6.691 1 97 323 VAL A O 1
ATOM 2570 N N . TYR A 1 324 ? -21.031 10.094 -5.926 1 96.25 324 TYR A N 1
ATOM 2571 C CA . TYR A 1 324 ? -21.484 10.516 -7.246 1 96.25 324 TYR A CA 1
ATOM 2572 C C . TYR A 1 324 ? -21.016 11.938 -7.555 1 96.25 324 TYR A C 1
ATOM 2574 O O . TYR A 1 324 ? -21.062 12.812 -6.691 1 96.25 324 TYR A O 1
ATOM 2582 N N . VAL A 1 325 ? -20.516 12.133 -8.75 1 94.44 325 VAL A N 1
ATOM 2583 C CA . VAL A 1 325 ? -20.234 13.461 -9.273 1 94.44 325 VAL A CA 1
ATOM 2584 C C . VAL A 1 325 ? -21.172 13.781 -10.43 1 94.44 325 VAL A C 1
ATOM 2586 O O . VAL A 1 325 ? -21.172 13.094 -11.445 1 94.44 325 VAL A O 1
ATOM 2589 N N . ASP A 1 326 ? -21.969 14.781 -10.266 1 93.12 326 ASP A N 1
ATOM 2590 C CA . ASP A 1 326 ? -22.984 15.133 -11.25 1 93.12 326 ASP A CA 1
ATOM 2591 C C . ASP A 1 326 ? -23.812 13.906 -11.641 1 93.12 326 ASP A C 1
ATOM 2593 O O . ASP A 1 326 ? -24 13.625 -12.828 1 93.12 326 ASP A O 1
ATOM 2597 N N . ASN A 1 327 ? -24.109 13.141 -10.734 1 91.12 327 ASN A N 1
ATOM 2598 C CA . ASN A 1 327 ? -25.016 11.992 -10.812 1 91.12 327 ASN A CA 1
ATOM 2599 C C . ASN A 1 327 ? -24.344 10.805 -11.5 1 91.12 327 ASN A C 1
ATOM 2601 O O . ASN A 1 327 ? -25.016 9.836 -11.867 1 91.12 327 ASN A O 1
ATOM 2605 N N . ILE A 1 328 ? -23.094 10.859 -11.711 1 91.69 328 ILE A N 1
ATOM 2606 C CA . ILE A 1 328 ? -22.328 9.734 -12.234 1 91.69 328 ILE A CA 1
ATOM 2607 C C . ILE A 1 328 ? -21.531 9.078 -11.117 1 91.69 328 ILE A C 1
ATOM 2609 O O . ILE A 1 328 ? -20.781 9.758 -10.398 1 91.69 328 ILE A O 1
ATOM 2613 N N . PRO A 1 329 ? -21.656 7.828 -10.992 1 93.56 329 PRO A N 1
ATOM 2614 C CA . PRO A 1 329 ? -20.922 7.156 -9.914 1 93.56 329 PRO A CA 1
ATOM 2615 C C . PRO A 1 329 ? -19.406 7.152 -10.141 1 93.56 329 PRO A C 1
ATOM 2617 O O . PRO A 1 329 ? -18.953 6.91 -11.266 1 93.56 329 PRO A O 1
ATOM 2620 N N . VAL A 1 330 ? -18.734 7.461 -9.078 1 92.38 330 VAL A N 1
ATOM 2621 C CA . VAL A 1 330 ? -17.281 7.445 -9.117 1 92.38 330 VAL A CA 1
ATOM 2622 C C . VAL A 1 330 ? -16.781 6.004 -9.141 1 92.38 330 VAL A C 1
ATOM 2624 O O . VAL A 1 330 ? -17.219 5.176 -8.336 1 92.38 330 VAL A O 1
ATOM 2627 N N . GLY A 1 331 ? -15.875 5.707 -10.039 1 87.81 331 GLY A N 1
ATOM 2628 C CA . GLY A 1 331 ? -15.273 4.383 -10.117 1 87.81 331 GLY A CA 1
ATOM 2629 C C . GLY A 1 331 ? -16.141 3.373 -10.836 1 87.81 331 GLY A C 1
ATOM 2630 O O . GLY A 1 331 ? -15.773 2.205 -10.969 1 87.81 331 GLY A O 1
ATOM 2631 N N . GLY A 1 332 ? -17.312 3.736 -11.328 1 85.38 332 GLY A N 1
ATOM 2632 C CA . GLY A 1 332 ? -18.172 2.832 -12.07 1 85.38 332 GLY A CA 1
ATOM 2633 C C . GLY A 1 332 ? -19.406 2.414 -11.297 1 85.38 332 GLY A C 1
ATOM 2634 O O . GLY A 1 332 ? -20.531 2.709 -11.703 1 85.38 332 GLY A O 1
ATOM 2635 N N . GLU A 1 333 ? -19.141 1.701 -10.234 1 88.44 333 GLU A N 1
ATOM 2636 C CA . GLU A 1 333 ? -20.266 1.237 -9.43 1 88.44 333 GLU A CA 1
ATOM 2637 C C . GLU A 1 333 ? -20.047 1.53 -7.953 1 88.44 333 GLU A C 1
ATOM 2639 O O . GLU A 1 333 ? -18.906 1.693 -7.512 1 88.44 333 GLU A O 1
ATOM 2644 N N . ALA A 1 334 ? -21.266 1.604 -7.332 1 93.31 334 ALA A N 1
ATOM 2645 C CA . ALA A 1 334 ? -21.203 1.762 -5.879 1 93.31 334 ALA A CA 1
ATOM 2646 C C . ALA A 1 334 ? -20.625 0.515 -5.219 1 93.31 334 ALA A C 1
ATOM 2648 O O . ALA A 1 334 ? -20.75 -0.592 -5.75 1 93.31 334 ALA A O 1
ATOM 2649 N N . LEU A 1 335 ? -20.016 0.715 -4.133 1 95.38 335 LEU A N 1
ATOM 2650 C CA . LEU A 1 335 ? -19.438 -0.396 -3.381 1 95.38 335 LEU A CA 1
ATOM 2651 C C . LEU A 1 335 ? -20.531 -1.18 -2.654 1 95.38 335 LEU A C 1
ATOM 2653 O O . LEU A 1 335 ? -21.359 -0.594 -1.963 1 95.38 335 LEU A O 1
ATOM 2657 N N . ARG A 1 336 ? -20.594 -2.428 -2.869 1 94.69 336 ARG A N 1
ATOM 2658 C CA . ARG A 1 336 ? -21.469 -3.334 -2.127 1 94.69 336 ARG A CA 1
ATOM 2659 C C . ARG A 1 336 ? -20.688 -4.102 -1.067 1 94.69 336 ARG A C 1
ATOM 2661 O O . ARG A 1 336 ? -19.656 -4.715 -1.369 1 94.69 336 ARG A O 1
ATOM 2668 N N . LEU A 1 337 ? -21.188 -4.031 0.152 1 96.25 337 LEU A N 1
ATOM 2669 C CA . LEU A 1 337 ? -20.453 -4.594 1.284 1 96.25 337 LEU A CA 1
ATOM 2670 C C . LEU A 1 337 ? -21.375 -5.445 2.152 1 96.25 337 LEU A C 1
ATOM 2672 O O . LEU A 1 337 ? -22.594 -5.363 2.033 1 96.25 337 LEU A O 1
ATOM 2676 N N . ASN A 1 338 ? -20.812 -6.336 2.863 1 95.38 338 ASN A N 1
ATOM 2677 C CA . ASN A 1 338 ? -21.469 -7.148 3.873 1 95.38 338 ASN A CA 1
ATOM 2678 C C . ASN A 1 338 ? -20.578 -7.379 5.09 1 95.38 338 ASN A C 1
ATOM 2680 O O . ASN A 1 338 ? -19.484 -7.934 4.969 1 95.38 338 ASN A O 1
ATOM 2684 N N . PHE A 1 339 ? -21.094 -6.973 6.25 1 94.44 339 PHE A N 1
ATOM 2685 C CA . PHE A 1 339 ? -20.297 -7.102 7.461 1 94.44 339 PHE A CA 1
ATOM 2686 C C . PHE A 1 339 ? -20.922 -8.109 8.422 1 94.44 339 PHE A C 1
ATOM 2688 O O . PHE A 1 339 ? -20.609 -8.117 9.609 1 94.44 339 PHE A O 1
ATOM 2695 N N . SER A 1 340 ? -21.75 -8.938 7.863 1 91.38 340 SER A N 1
ATOM 2696 C CA . SER A 1 340 ? -22.375 -9.969 8.688 1 91.38 340 SER A CA 1
ATOM 2697 C C . SER A 1 340 ? -21.453 -11.156 8.898 1 91.38 340 SER A C 1
ATOM 2699 O O . SER A 1 340 ? -21 -11.781 7.938 1 91.38 340 SER A O 1
ATOM 2701 N N . ASP A 1 341 ? -21.25 -11.453 10.125 1 87.12 341 ASP A N 1
ATOM 2702 C CA . ASP A 1 341 ? -20.406 -12.602 10.461 1 87.12 341 ASP A CA 1
ATOM 2703 C C . ASP A 1 341 ? -21.109 -13.914 10.109 1 87.12 341 ASP A C 1
ATOM 2705 O O . ASP A 1 341 ? -20.453 -14.906 9.789 1 87.12 341 ASP A O 1
ATOM 2709 N N . ALA A 1 342 ? -22.391 -13.945 10.125 1 85.31 342 ALA A N 1
ATOM 2710 C CA . ALA A 1 342 ? -23.172 -15.156 9.898 1 85.31 342 ALA A CA 1
ATOM 2711 C C . ALA A 1 342 ? -23 -15.656 8.461 1 85.31 342 ALA A C 1
ATOM 2713 O O . ALA A 1 342 ? -22.844 -16.859 8.234 1 85.31 342 ALA A O 1
ATOM 2714 N N . THR A 1 343 ? -22.922 -14.758 7.574 1 87.31 343 THR A N 1
ATOM 2715 C CA . THR A 1 343 ? -22.859 -15.141 6.172 1 87.31 343 THR A CA 1
ATOM 2716 C C . THR A 1 343 ? -21.422 -15.023 5.648 1 87.31 343 THR A C 1
ATOM 2718 O O . THR A 1 343 ? -21.094 -15.57 4.598 1 87.31 343 THR A O 1
ATOM 2721 N N . GLY A 1 344 ? -20.641 -14.406 6.371 1 90 344 GLY A N 1
ATOM 2722 C CA . GLY A 1 344 ? -19.297 -14.086 5.906 1 90 344 GLY A CA 1
ATOM 2723 C C . GLY A 1 344 ? -19.125 -12.633 5.527 1 90 344 GLY A C 1
ATOM 2724 O O . GLY A 1 344 ? -20.031 -12.023 4.949 1 90 344 GLY A O 1
ATOM 2725 N N . ILE A 1 345 ? -18.062 -12.078 5.902 1 92.25 345 ILE A N 1
ATOM 2726 C CA . ILE A 1 345 ? -17.781 -10.664 5.676 1 92.25 345 ILE A CA 1
ATOM 2727 C C . ILE A 1 345 ? -17.234 -10.461 4.266 1 92.25 345 ILE A C 1
ATOM 2729 O O . ILE A 1 345 ? -16.328 -11.172 3.84 1 92.25 345 ILE A O 1
ATOM 2733 N N . ASN A 1 346 ? -17.891 -9.609 3.568 1 93.81 346 ASN A N 1
ATOM 2734 C CA . ASN A 1 346 ? -17.453 -9.195 2.238 1 93.81 346 ASN A CA 1
ATOM 2735 C C . ASN A 1 346 ? -17.203 -7.691 2.174 1 93.81 346 ASN A C 1
ATOM 2737 O O . ASN A 1 346 ? -18.141 -6.898 2.055 1 93.81 346 ASN A O 1
ATOM 2741 N N . SER A 1 347 ? -15.945 -7.285 2.324 1 94.88 347 SER A N 1
ATOM 2742 C CA . SER A 1 347 ? -15.594 -5.867 2.398 1 94.88 347 SER A CA 1
ATOM 2743 C C . SER A 1 347 ? -14.305 -5.574 1.643 1 94.88 347 SER A C 1
ATOM 2745 O O . SER A 1 347 ? -13.766 -4.469 1.732 1 94.88 347 SER A O 1
ATOM 2747 N N . ILE A 1 348 ? -13.797 -6.488 0.832 1 95.69 348 ILE A N 1
ATOM 2748 C CA . ILE A 1 348 ? -12.445 -6.43 0.296 1 95.69 348 ILE A CA 1
ATOM 2749 C C . ILE A 1 348 ? -12.359 -5.355 -0.787 1 95.69 348 ILE A C 1
ATOM 2751 O O . ILE A 1 348 ? -11.336 -4.695 -0.939 1 95.69 348 ILE A O 1
ATOM 2755 N N . PRO A 1 349 ? -13.469 -5.137 -1.516 1 95 349 PRO A N 1
ATOM 2756 C CA . PRO A 1 349 ? -13.375 -4.051 -2.496 1 95 349 PRO A CA 1
ATOM 2757 C C . PRO A 1 349 ? -13.094 -2.697 -1.85 1 95 349 PRO A C 1
ATOM 2759 O O . PRO A 1 349 ? -12.336 -1.893 -2.395 1 95 349 PRO A O 1
ATOM 2762 N N . ALA A 1 350 ? -13.68 -2.457 -0.714 1 96 350 ALA A N 1
ATOM 2763 C CA . ALA A 1 350 ? -13.398 -1.221 0.011 1 96 350 ALA A CA 1
ATOM 2764 C C . ALA A 1 350 ? -11.953 -1.186 0.488 1 96 350 ALA A C 1
ATOM 2766 O O . ALA A 1 350 ? -11.289 -0.144 0.417 1 96 350 ALA A O 1
ATOM 2767 N N . PHE A 1 351 ? -11.531 -2.332 0.939 1 95.81 351 PHE A N 1
ATOM 2768 C CA . PHE A 1 351 ? -10.172 -2.469 1.444 1 95.81 351 PHE A CA 1
ATOM 2769 C C . PHE A 1 351 ? -9.156 -2.227 0.335 1 95.81 351 PHE A C 1
ATOM 2771 O O . PHE A 1 351 ? -8.188 -1.479 0.52 1 95.81 351 PHE A O 1
ATOM 2778 N N . THR A 1 352 ? -9.32 -2.744 -0.861 1 95.88 352 THR A N 1
ATOM 2779 C CA . THR A 1 352 ? -8.391 -2.582 -1.974 1 95.88 352 THR A CA 1
ATOM 2780 C C . THR A 1 352 ? -8.461 -1.164 -2.533 1 95.88 352 THR A C 1
ATOM 2782 O O . THR A 1 352 ? -7.441 -0.599 -2.934 1 95.88 352 THR A O 1
ATOM 2785 N N . ASN A 1 353 ? -9.641 -0.624 -2.561 1 94.88 353 ASN A N 1
ATOM 2786 C CA . ASN A 1 353 ? -9.789 0.761 -2.996 1 94.88 353 ASN A CA 1
ATOM 2787 C C . ASN A 1 353 ? -8.969 1.711 -2.133 1 94.88 353 ASN A C 1
ATOM 2789 O O . ASN A 1 353 ? -8.414 2.693 -2.635 1 94.88 353 ASN A O 1
ATOM 2793 N N . MET A 1 354 ? -8.977 1.423 -0.891 1 95.62 354 MET A N 1
ATOM 2794 C CA . MET A 1 354 ? -8.203 2.252 0.029 1 95.62 354 MET A CA 1
ATOM 2795 C C . MET A 1 354 ? -6.73 2.293 -0.379 1 95.62 354 MET A C 1
ATOM 2797 O O . MET A 1 354 ? -6.141 3.371 -0.485 1 95.62 354 MET A O 1
ATOM 2801 N N . PHE A 1 355 ? -6.137 1.178 -0.663 1 94.19 355 PHE A N 1
ATOM 2802 C CA . PHE A 1 355 ? -4.734 1.108 -1.046 1 94.19 355 PHE A CA 1
ATOM 2803 C C . PHE A 1 355 ? -4.508 1.765 -2.402 1 94.19 355 PHE A C 1
ATOM 2805 O O . PHE A 1 355 ? -3.471 2.391 -2.631 1 94.19 355 PHE A O 1
ATOM 2812 N N . GLU A 1 356 ? -5.434 1.627 -3.246 1 92.38 356 GLU A N 1
ATOM 2813 C CA . GLU A 1 356 ? -5.316 2.223 -4.574 1 92.38 356 GLU A CA 1
ATOM 2814 C C . GLU A 1 356 ? -5.332 3.746 -4.5 1 92.38 356 GLU A C 1
ATOM 2816 O O . GLU A 1 356 ? -4.484 4.41 -5.098 1 92.38 356 GLU A O 1
ATOM 2821 N N . VAL A 1 357 ? -6.23 4.227 -3.777 1 92.06 357 VAL A N 1
ATOM 2822 C CA . VAL A 1 357 ? -6.445 5.668 -3.707 1 92.06 357 VAL A CA 1
ATOM 2823 C C . VAL A 1 357 ? -5.238 6.336 -3.055 1 92.06 357 VAL A C 1
ATOM 2825 O O . VAL A 1 357 ? -4.859 7.449 -3.428 1 92.06 357 VAL A O 1
ATOM 2828 N N . VAL A 1 358 ? -4.613 5.676 -2.146 1 90.62 358 VAL A N 1
ATOM 2829 C CA . VAL A 1 358 ? -3.502 6.305 -1.441 1 90.62 358 VAL A CA 1
ATOM 2830 C C . VAL A 1 358 ? -2.189 5.977 -2.152 1 90.62 358 VAL A C 1
ATOM 2832 O O . VAL A 1 358 ? -1.112 6.344 -1.679 1 90.62 358 VAL A O 1
ATOM 2835 N N . GLY A 1 359 ? -2.236 5.227 -3.23 1 88.69 359 GLY A N 1
ATOM 2836 C CA . GLY A 1 359 ? -1.072 4.969 -4.062 1 88.69 359 GLY A CA 1
ATOM 2837 C C . GLY A 1 359 ? -0.174 3.877 -3.51 1 88.69 359 GLY A C 1
ATOM 2838 O O . GLY A 1 359 ? 1.046 3.924 -3.682 1 88.69 359 GLY A O 1
ATOM 2839 N N . LYS A 1 360 ? -0.715 2.971 -2.828 1 90.5 360 LYS A N 1
ATOM 2840 C CA . LYS A 1 360 ? 0.1 1.924 -2.217 1 90.5 360 LYS A CA 1
ATOM 2841 C C . LYS A 1 360 ? -0.273 0.548 -2.762 1 90.5 360 LYS A C 1
ATOM 2843 O O . LYS A 1 360 ? 0.357 -0.454 -2.418 1 90.5 360 LYS A O 1
ATOM 2848 N N . TRP A 1 361 ? -1.233 0.562 -3.65 1 88.75 361 TRP A N 1
ATOM 2849 C CA . TRP A 1 361 ? -1.677 -0.702 -4.23 1 88.75 361 TRP A CA 1
ATOM 2850 C C . TRP A 1 361 ? -0.574 -1.328 -5.078 1 88.75 361 TRP A C 1
ATOM 2852 O O . TRP A 1 361 ? 0.006 -0.665 -5.941 1 88.75 361 TRP A O 1
ATOM 2862 N N . MET A 1 362 ? -0.206 -2.611 -4.789 1 87.56 362 MET A N 1
ATOM 2863 C CA . MET A 1 362 ? 0.774 -3.412 -5.516 1 87.56 362 MET A CA 1
ATOM 2864 C C . MET A 1 362 ? 2.182 -2.859 -5.32 1 87.56 362 MET A C 1
ATOM 2866 O O . MET A 1 362 ? 3.086 -3.158 -6.105 1 87.56 362 MET A O 1
ATOM 2870 N N . GLU A 1 363 ? 2.316 -1.947 -4.402 1 87.31 363 GLU A N 1
ATOM 2871 C CA . GLU A 1 363 ? 3.639 -1.446 -4.031 1 87.31 363 GLU A CA 1
ATOM 2872 C C . GLU A 1 363 ? 4.254 -2.281 -2.912 1 87.31 363 GLU A C 1
ATOM 2874 O O . GLU A 1 363 ? 3.541 -2.984 -2.193 1 87.31 363 GLU A O 1
ATOM 2879 N N . ASP A 1 364 ? 5.566 -2.133 -2.871 1 88.56 364 ASP A N 1
ATOM 2880 C CA . ASP A 1 364 ? 6.301 -2.871 -1.848 1 88.56 364 ASP A CA 1
ATOM 2881 C C . ASP A 1 364 ? 6.234 -2.154 -0.501 1 88.56 364 ASP A C 1
ATOM 2883 O O . ASP A 1 364 ? 7.266 -1.902 0.124 1 88.56 364 ASP A O 1
ATOM 2887 N N . THR A 1 365 ? 5.008 -1.798 -0.156 1 91.88 365 THR A N 1
ATOM 2888 C CA . THR A 1 365 ? 4.77 -1.09 1.098 1 91.88 365 THR A CA 1
ATOM 2889 C C . THR A 1 365 ? 3.34 -1.312 1.581 1 91.88 365 THR A C 1
ATOM 2891 O O . THR A 1 365 ? 2.574 -2.051 0.957 1 91.88 365 THR A O 1
ATOM 2894 N N . GLY A 1 366 ? 3.01 -0.853 2.775 1 92.81 366 GLY A N 1
ATOM 2895 C CA . GLY A 1 366 ? 1.687 -0.908 3.377 1 92.81 366 GLY A CA 1
ATOM 2896 C C . GLY A 1 366 ? 1.394 0.271 4.285 1 92.81 366 GLY A C 1
ATOM 2897 O O . GLY A 1 366 ? 2.1 1.281 4.246 1 92.81 366 GLY A O 1
ATOM 2898 N N . ASN A 1 367 ? 0.24 0.155 4.945 1 94.31 367 ASN A N 1
ATOM 2899 C CA . ASN A 1 367 ? -0.141 1.232 5.852 1 94.31 367 ASN A CA 1
ATOM 2900 C C . ASN A 1 367 ? -0.514 0.699 7.23 1 94.31 367 ASN A C 1
ATOM 2902 O O . ASN A 1 367 ? -1.267 1.34 7.969 1 94.31 367 ASN A O 1
ATOM 2906 N N . GLN A 1 368 ? -0.099 -0.547 7.52 1 94 368 GLN A N 1
ATOM 2907 C CA . GLN A 1 368 ? -0.266 -1.196 8.812 1 94 368 GLN A CA 1
ATOM 2908 C C . GLN A 1 368 ? -1.693 -1.706 8.992 1 94 368 GLN A C 1
ATOM 2910 O O . GLN A 1 368 ? -2.062 -2.168 10.078 1 94 368 GLN A O 1
ATOM 2915 N N . LEU A 1 369 ? -2.615 -1.522 8.008 1 95.31 369 LEU A N 1
ATOM 2916 C CA . LEU A 1 369 ? -3.977 -2.045 8.078 1 95.31 369 LEU A CA 1
ATOM 2917 C C . LEU A 1 369 ? -4.105 -3.33 7.27 1 95.31 369 LEU A C 1
ATOM 2919 O O . LEU A 1 369 ? -3.549 -3.438 6.176 1 95.31 369 LEU A O 1
ATOM 2923 N N . ASN A 1 370 ? -4.73 -4.242 7.816 1 94.56 370 ASN A N 1
ATOM 2924 C CA . ASN A 1 370 ? -5.016 -5.48 7.102 1 94.56 370 ASN A CA 1
ATOM 2925 C C . ASN A 1 370 ? -6.512 -5.664 6.867 1 94.56 370 ASN A C 1
ATOM 2927 O O . ASN A 1 370 ? -7.309 -4.785 7.207 1 94.56 370 ASN A O 1
ATOM 2931 N N . ARG A 1 371 ? -6.879 -6.773 6.246 1 93.5 371 ARG A N 1
ATOM 2932 C CA . ARG A 1 371 ? -8.258 -6.988 5.812 1 93.5 371 ARG A CA 1
ATOM 2933 C C . ARG A 1 371 ? -9.203 -7.043 7.008 1 93.5 371 ARG A C 1
ATOM 2935 O O . ARG A 1 371 ? -10.398 -6.762 6.875 1 93.5 371 ARG A O 1
ATOM 2942 N N . GLN A 1 372 ? -8.75 -7.457 8.195 1 93.19 372 GLN A N 1
ATOM 2943 C CA . GLN A 1 372 ? -9.602 -7.547 9.375 1 93.19 372 GLN A CA 1
ATOM 2944 C C . GLN A 1 372 ? -9.805 -6.176 10.008 1 93.19 372 GLN A C 1
ATOM 2946 O O . GLN A 1 372 ? -10.852 -5.91 10.609 1 93.19 372 GLN A O 1
ATOM 2951 N N . ASP A 1 373 ? -8.891 -5.262 9.844 1 95.19 373 ASP A N 1
ATOM 2952 C CA . ASP A 1 373 ? -8.945 -3.941 10.461 1 95.19 373 ASP A CA 1
ATOM 2953 C C . ASP A 1 373 ? -10.148 -3.148 9.953 1 95.19 373 ASP A C 1
ATOM 2955 O O . ASP A 1 373 ? -10.766 -2.395 10.711 1 95.19 373 ASP A O 1
ATOM 2959 N N . ILE A 1 374 ? -10.484 -3.359 8.766 1 91.88 374 ILE A N 1
ATOM 2960 C CA . ILE A 1 374 ? -11.531 -2.557 8.141 1 91.88 374 ILE A CA 1
ATOM 2961 C C . ILE A 1 374 ? -12.859 -2.783 8.867 1 91.88 374 ILE A C 1
ATOM 2963 O O . ILE A 1 374 ? -13.695 -1.879 8.945 1 91.88 374 ILE A O 1
ATOM 2967 N N . HIS A 1 375 ? -13.039 -3.939 9.398 1 93.31 375 HIS A N 1
ATOM 2968 C CA . HIS A 1 375 ? -14.328 -4.152 10.047 1 93.31 375 HIS A CA 1
ATOM 2969 C C . HIS A 1 375 ? -14.203 -4.078 11.562 1 93.31 375 HIS A C 1
ATOM 2971 O O . HIS A 1 375 ? -15.172 -4.32 12.289 1 93.31 375 HIS A O 1
ATOM 2977 N N . GLN A 1 376 ? -12.992 -3.752 12 1 95.81 376 GLN A N 1
ATOM 2978 C CA . GLN A 1 376 ? -12.766 -3.715 13.445 1 95.81 376 GLN A CA 1
ATOM 2979 C C . GLN A 1 376 ? -12.297 -2.334 13.891 1 95.81 376 GLN A C 1
ATOM 2981 O O . GLN A 1 376 ? -11.328 -2.213 14.648 1 95.81 376 GLN A O 1
ATOM 2986 N N . GLY A 1 377 ? -12.938 -1.269 13.359 1 96.75 377 GLY A N 1
ATOM 2987 C CA . GLY A 1 377 ? -12.703 0.072 13.867 1 96.75 377 GLY A CA 1
ATOM 2988 C C . GLY A 1 377 ? -11.922 0.951 12.914 1 96.75 377 GLY A C 1
ATOM 2989 O O . GLY A 1 377 ? -11.57 2.084 13.25 1 96.75 377 GLY A O 1
ATOM 2990 N N . TYR A 1 378 ? -11.609 0.44 11.734 1 98.12 378 TYR A N 1
ATOM 2991 C CA . TYR A 1 378 ? -10.859 1.209 10.742 1 98.12 378 TYR A CA 1
ATOM 2992 C C . TYR A 1 378 ? -11.547 1.17 9.383 1 98.12 378 TYR A C 1
ATOM 2994 O O . TYR A 1 378 ? -10.891 1.041 8.352 1 98.12 378 TYR A O 1
ATOM 3002 N N . ALA A 1 379 ? -12.867 1.233 9.414 1 97.94 379 ALA A N 1
ATOM 3003 C CA . ALA A 1 379 ? -13.672 1.216 8.195 1 97.94 379 ALA A CA 1
ATOM 3004 C C . ALA A 1 379 ? -13.625 2.57 7.496 1 97.94 379 ALA A C 1
ATOM 3006 O O . ALA A 1 379 ? -14.453 3.443 7.766 1 97.94 379 ALA A O 1
ATOM 3007 N N . LEU A 1 380 ? -12.68 2.773 6.652 1 98.25 380 LEU A N 1
ATOM 3008 C CA . LEU A 1 380 ? -12.539 3.967 5.824 1 98.25 380 LEU A CA 1
ATOM 3009 C C . LEU A 1 380 ? -12.773 3.637 4.352 1 98.25 380 LEU A C 1
ATOM 3011 O O . LEU A 1 380 ? -12.203 2.676 3.83 1 98.25 380 LEU A O 1
ATOM 3015 N N . TYR A 1 381 ? -13.633 4.367 3.734 1 98.19 381 TYR A N 1
ATOM 3016 C CA . TYR A 1 381 ? -13.977 4.164 2.332 1 98.19 381 TYR A CA 1
ATOM 3017 C C . TYR A 1 381 ? -13.375 5.258 1.459 1 98.19 381 TYR A C 1
ATOM 3019 O O . TYR A 1 381 ? -13.711 6.438 1.61 1 98.19 381 TYR A O 1
ATOM 3027 N N . CYS A 1 382 ? -12.555 4.883 0.581 1 97.56 382 CYS A N 1
ATOM 3028 C CA . CYS A 1 382 ? -11.781 5.836 -0.207 1 97.56 382 CYS A CA 1
ATOM 3029 C C . CYS A 1 382 ? -12.234 5.836 -1.662 1 97.56 382 CYS A C 1
ATOM 3031 O O . CYS A 1 382 ? -12.492 4.777 -2.236 1 97.56 382 CYS A O 1
ATOM 3033 N N . PHE A 1 383 ? -12.328 6.992 -2.246 1 96.19 383 PHE A N 1
ATOM 3034 C CA . PHE A 1 383 ? -12.742 7.168 -3.635 1 96.19 383 PHE A CA 1
ATOM 3035 C C . PHE A 1 383 ? -11.797 8.117 -4.363 1 96.19 383 PHE A C 1
ATOM 3037 O O . PHE A 1 383 ? -11.461 9.188 -3.846 1 96.19 383 PHE A O 1
ATOM 3044 N N . GLU A 1 384 ? -11.391 7.691 -5.453 1 93.69 384 GLU A N 1
ATOM 3045 C CA . GLU A 1 384 ? -10.609 8.539 -6.344 1 93.69 384 GLU A CA 1
ATOM 3046 C C . GLU A 1 384 ? -11.5 9.195 -7.398 1 93.69 384 GLU A C 1
ATOM 3048 O O . GLU A 1 384 ? -12.016 8.523 -8.289 1 93.69 384 GLU A O 1
ATOM 3053 N N . ILE A 1 385 ? -11.648 10.453 -7.289 1 91.88 385 ILE A N 1
ATOM 3054 C CA . ILE A 1 385 ? -12.547 11.164 -8.195 1 91.88 385 ILE A CA 1
ATOM 3055 C C . ILE A 1 385 ? -11.781 11.586 -9.453 1 91.88 385 ILE A C 1
ATOM 3057 O O . ILE A 1 385 ? -12.258 11.391 -10.57 1 91.88 385 ILE A O 1
ATOM 3061 N N . GLU A 1 386 ? -10.609 12.141 -9.203 1 88.25 386 GLU A N 1
ATOM 3062 C CA . GLU A 1 386 ? -9.734 12.492 -10.32 1 88.25 386 GLU A CA 1
ATOM 3063 C C . GLU A 1 386 ? -8.57 11.516 -10.438 1 88.25 386 GLU A C 1
ATOM 3065 O O . GLU A 1 386 ? -7.91 11.211 -9.438 1 88.25 386 GLU A O 1
ATOM 3070 N N . PRO A 1 387 ? -8.312 11.047 -11.656 1 81.75 387 PRO A N 1
ATOM 3071 C CA . PRO A 1 387 ? -7.242 10.062 -11.828 1 81.75 387 PRO A CA 1
ATOM 3072 C C . PRO A 1 387 ? -5.875 10.602 -11.406 1 81.75 387 PRO A C 1
ATOM 3074 O O . PRO A 1 387 ? -5.543 11.758 -11.695 1 81.75 387 PRO A O 1
ATOM 3077 N N . ASP A 1 388 ? -5.227 9.773 -10.664 1 74.75 388 ASP A N 1
ATOM 3078 C CA . ASP A 1 388 ? -3.871 10.086 -10.219 1 74.75 388 ASP A CA 1
ATOM 3079 C C . ASP A 1 388 ? -2.869 9.062 -10.742 1 74.75 388 ASP A C 1
ATOM 3081 O O . ASP A 1 388 ? -2.984 7.871 -10.453 1 74.75 388 ASP A O 1
ATOM 3085 N N . PHE A 1 389 ? -2.066 9.281 -11.719 1 64.94 389 PHE A N 1
ATOM 3086 C CA . PHE A 1 389 ? -1.151 8.328 -12.328 1 64.94 389 PHE A CA 1
ATOM 3087 C C . PHE A 1 389 ? 0.227 8.414 -11.68 1 64.94 389 PHE A C 1
ATOM 3089 O O . PHE A 1 389 ? 1.036 7.488 -11.812 1 64.94 389 PHE A O 1
ATOM 3096 N N . ALA A 1 390 ? 0.834 9.625 -11.43 1 57.12 390 ALA A N 1
ATOM 3097 C CA . ALA A 1 390 ? 2.291 9.68 -11.328 1 57.12 390 ALA A CA 1
ATOM 3098 C C . ALA A 1 390 ? 2.746 9.656 -9.875 1 57.12 390 ALA A C 1
ATOM 3100 O O . ALA A 1 390 ? 2.553 10.633 -9.141 1 57.12 390 ALA A O 1
ATOM 3101 N N . PRO A 1 391 ? 3.014 8.43 -9.211 1 54.09 391 PRO A N 1
ATOM 3102 C CA . PRO A 1 391 ? 3.783 8.82 -8.023 1 54.09 391 PRO A CA 1
ATOM 3103 C C . PRO A 1 391 ? 4.879 9.836 -8.344 1 54.09 391 PRO A C 1
ATOM 3105 O O . PRO A 1 391 ? 5.152 10.727 -7.535 1 54.09 391 PRO A O 1
ATOM 3108 N N . ASP A 1 392 ? 5.684 9.516 -9.555 1 51.28 392 ASP A N 1
ATOM 3109 C CA . ASP A 1 392 ? 6.965 10.188 -9.727 1 51.28 392 ASP A CA 1
ATOM 3110 C C . ASP A 1 392 ? 6.797 11.484 -10.531 1 51.28 392 ASP A C 1
ATOM 3112 O O . ASP A 1 392 ? 7.742 12.258 -10.664 1 51.28 392 ASP A O 1
ATOM 3116 N N . THR A 1 393 ? 5.629 11.547 -11.188 1 54.88 393 THR A N 1
ATOM 3117 C CA . THR A 1 393 ? 5.609 12.727 -12.039 1 54.88 393 THR A CA 1
ATOM 3118 C C . THR A 1 393 ? 4.773 13.836 -11.406 1 54.88 393 THR A C 1
ATOM 3120 O O . THR A 1 393 ? 3.68 13.586 -10.898 1 54.88 393 THR A O 1
ATOM 3123 N N . ASN A 1 394 ? 5.438 14.781 -11.039 1 63.34 394 ASN A N 1
ATOM 3124 C CA . ASN A 1 394 ? 4.859 15.969 -10.414 1 63.34 394 ASN A CA 1
ATOM 3125 C C . ASN A 1 394 ? 3.959 16.734 -11.383 1 63.34 394 ASN A C 1
ATOM 3127 O O . ASN A 1 394 ? 4.43 17.594 -12.125 1 63.34 394 ASN A O 1
ATOM 3131 N N . TYR A 1 395 ? 2.75 16.109 -11.641 1 72.12 395 TYR A N 1
ATOM 3132 C CA . TYR A 1 395 ? 1.825 16.922 -12.422 1 72.12 395 TYR A CA 1
ATOM 3133 C C . TYR A 1 395 ? 0.724 17.5 -11.539 1 72.12 395 TYR A C 1
ATOM 3135 O O . TYR A 1 395 ? 0.465 16.984 -10.445 1 72.12 395 TYR A O 1
ATOM 3143 N N . LEU A 1 396 ? 0.233 18.594 -12.117 1 77.31 396 LEU A N 1
ATOM 3144 C CA . LEU A 1 396 ? -0.908 19.219 -11.461 1 77.31 396 LEU A CA 1
ATOM 3145 C C . LEU A 1 396 ? -2.219 18.75 -12.086 1 77.31 396 LEU A C 1
ATOM 3147 O O . LEU A 1 396 ? -2.285 18.516 -13.289 1 77.31 396 LEU A O 1
ATOM 3151 N N . SER A 1 397 ? -3.148 18.516 -11.273 1 75.75 397 SER A N 1
ATOM 3152 C CA . SER A 1 397 ? -4.488 18.219 -11.758 1 75.75 397 SER A CA 1
ATOM 3153 C C . SER A 1 397 ? -5.297 19.484 -11.977 1 75.75 397 SER A C 1
ATOM 3155 O O . SER A 1 397 ? -5.18 20.453 -11.211 1 75.75 397 SER A O 1
ATOM 3157 N N . LEU A 1 398 ? -6.094 19.469 -13.047 1 76.44 398 LEU A N 1
ATOM 3158 C CA . LEU A 1 398 ? -6.973 20.609 -13.305 1 76.44 398 LEU A CA 1
ATOM 3159 C C . LEU A 1 398 ? -8.125 20.641 -12.305 1 76.44 398 LEU A C 1
ATOM 3161 O O . LEU A 1 398 ? -8.617 19.609 -11.875 1 76.44 398 LEU A O 1
ATOM 3165 N N . LEU A 1 399 ? -8.344 21.859 -11.992 1 81.38 399 LEU A N 1
ATOM 3166 C CA . LEU A 1 399 ? -9.547 22.047 -11.195 1 81.38 399 LEU A CA 1
ATOM 3167 C C . LEU A 1 399 ? -10.797 21.828 -12.0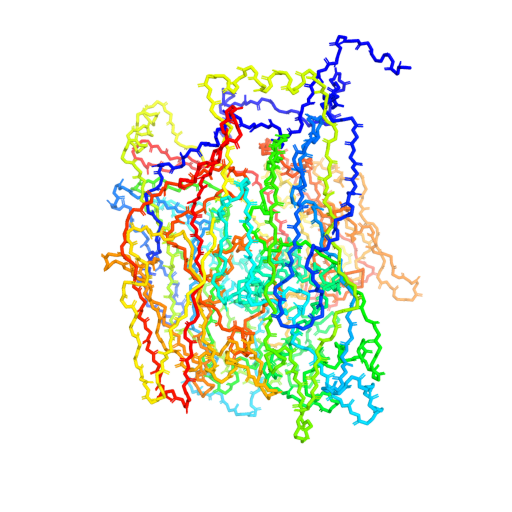31 1 81.38 399 LEU A C 1
ATOM 3169 O O . LEU A 1 399 ? -11.008 22.531 -13.031 1 81.38 399 LEU A O 1
ATOM 3173 N N . LYS A 1 400 ? -11.508 20.844 -11.641 1 85.06 400 LYS A N 1
ATOM 3174 C CA . LYS A 1 400 ? -12.742 20.547 -12.367 1 85.06 400 LYS A CA 1
ATOM 3175 C C . LYS A 1 400 ? -13.969 20.891 -11.531 1 85.06 400 LYS A C 1
ATOM 3177 O O . LYS A 1 400 ? -13.945 20.781 -10.305 1 85.06 400 LYS A O 1
ATOM 3182 N N . GLN A 1 401 ? -14.961 21.328 -12.234 1 89.31 401 GLN A N 1
ATOM 3183 C CA . GLN A 1 401 ? -16.219 21.688 -11.562 1 89.31 401 GLN A CA 1
ATOM 3184 C C . GLN A 1 401 ? -17.141 20.469 -11.477 1 89.31 401 GLN A C 1
ATOM 3186 O O . GLN A 1 401 ? -17.047 19.562 -12.297 1 89.31 401 GLN A O 1
ATOM 3191 N N . GLY A 1 402 ? -17.891 20.516 -10.406 1 91.25 402 GLY A N 1
ATOM 3192 C CA . GLY A 1 402 ? -18.891 19.469 -10.242 1 91.25 402 GLY A CA 1
ATOM 3193 C C . GLY A 1 402 ? -19.516 19.453 -8.859 1 91.25 402 GLY A C 1
ATOM 3194 O O . GLY A 1 402 ? -19.078 20.188 -7.969 1 91.25 402 GLY A O 1
ATOM 3195 N N . ASN A 1 403 ? -20.594 18.719 -8.867 1 94.44 403 ASN A N 1
ATOM 3196 C CA . ASN A 1 403 ? -21.281 18.516 -7.602 1 94.44 403 ASN A CA 1
ATOM 3197 C C . ASN A 1 403 ? -21.141 17.078 -7.109 1 94.44 403 ASN A C 1
ATOM 3199 O O . ASN A 1 403 ? -21.344 16.125 -7.867 1 94.44 403 ASN A O 1
ATOM 3203 N N . THR A 1 404 ? -20.75 17.031 -5.828 1 95.81 404 THR A N 1
ATOM 3204 C CA . THR A 1 404 ? -20.5 15.695 -5.285 1 95.81 404 THR A CA 1
ATOM 3205 C C . THR A 1 404 ? -21.594 15.305 -4.293 1 95.81 404 THR A C 1
ATOM 3207 O O . THR A 1 404 ? -22.031 16.125 -3.488 1 95.81 404 THR A O 1
ATOM 3210 N N . ARG A 1 405 ? -21.938 14.031 -4.379 1 96.56 405 ARG A N 1
ATOM 3211 C CA . ARG A 1 405 ? -22.953 13.461 -3.508 1 96.56 405 ARG A CA 1
ATOM 3212 C C . ARG A 1 405 ? -22.531 12.102 -2.975 1 96.56 405 ARG A C 1
ATOM 3214 O O . ARG A 1 405 ? -21.828 11.352 -3.662 1 96.56 405 ARG A O 1
ATOM 3221 N N . ILE A 1 406 ? -22.969 11.828 -1.706 1 96.94 406 ILE A N 1
ATOM 3222 C CA . ILE A 1 406 ? -22.734 10.523 -1.097 1 96.94 406 ILE A CA 1
ATOM 3223 C C . ILE A 1 406 ? -24.062 9.82 -0.84 1 96.94 406 ILE A C 1
ATOM 3225 O O . ILE A 1 406 ? -25.031 10.453 -0.442 1 96.94 406 ILE A O 1
ATOM 3229 N N . GLU A 1 407 ? -24.094 8.539 -1.118 1 97.69 407 GLU A N 1
ATOM 3230 C CA . GLU A 1 407 ? -25.203 7.676 -0.753 1 97.69 407 GLU A CA 1
ATOM 3231 C C . GLU A 1 407 ? -24.734 6.461 0.034 1 97.69 407 GLU A C 1
ATOM 3233 O O . GLU A 1 407 ? -23.797 5.781 -0.377 1 97.69 407 GLU A O 1
ATOM 3238 N N . ALA A 1 408 ? -25.344 6.277 1.145 1 97.94 408 ALA A N 1
ATOM 3239 C CA . ALA A 1 408 ? -25.016 5.125 1.979 1 97.94 408 ALA A CA 1
ATOM 3240 C C . ALA A 1 408 ? -26.281 4.398 2.426 1 97.94 408 ALA A C 1
ATOM 3242 O O . ALA A 1 408 ? -27.297 5.027 2.688 1 97.94 408 ALA A O 1
ATOM 3243 N N . GLN A 1 409 ? -26.219 3.125 2.422 1 98.12 409 GLN A N 1
ATOM 3244 C CA . GLN A 1 409 ? -27.297 2.27 2.918 1 98.12 409 GLN A CA 1
ATOM 3245 C C . GLN A 1 409 ? -26.781 1.294 3.973 1 98.12 409 GLN A C 1
ATOM 3247 O O . GLN A 1 409 ? -25.734 0.669 3.785 1 98.12 409 GLN A O 1
ATOM 3252 N N . PHE A 1 410 ? -27.531 1.161 5.09 1 97.5 410 PHE A N 1
ATOM 3253 C CA . PHE A 1 410 ? -27.172 0.263 6.184 1 97.5 410 PHE A CA 1
ATOM 3254 C C . PHE A 1 410 ? -28.109 -0.939 6.223 1 97.5 410 PHE A C 1
ATOM 3256 O O . PHE A 1 410 ? -29.312 -0.808 5.961 1 97.5 410 PHE A O 1
ATOM 3263 N N . SER A 1 411 ? -27.531 -2.086 6.512 1 96 411 SER A N 1
ATOM 3264 C CA . SER A 1 411 ? -28.344 -3.295 6.555 1 96 411 SER A CA 1
ATOM 3265 C C . SER A 1 411 ? -29.25 -3.309 7.777 1 96 411 SER A C 1
ATOM 3267 O O . SER A 1 411 ? -30.25 -4.023 7.805 1 96 411 SER A O 1
ATOM 3269 N N . GLN A 1 412 ? -28.875 -2.562 8.781 1 95.56 412 GLN A N 1
ATOM 3270 C CA . GLN A 1 412 ? -29.641 -2.377 10 1 95.56 412 GLN A CA 1
ATOM 3271 C C . GLN A 1 412 ? -29.734 -0.9 10.383 1 95.56 412 GLN A C 1
ATOM 3273 O O . GLN A 1 412 ? -28.859 -0.109 10.008 1 95.56 412 GLN A O 1
ATOM 3278 N N . ALA A 1 413 ? -30.766 -0.633 11.078 1 97 413 ALA A N 1
ATOM 3279 C CA . ALA A 1 413 ? -30.922 0.74 11.555 1 97 413 ALA A CA 1
ATOM 3280 C C . ALA A 1 413 ? -29.75 1.133 12.461 1 97 413 ALA A C 1
ATOM 3282 O O . ALA A 1 413 ? -29.297 0.332 13.281 1 97 413 ALA A O 1
ATOM 3283 N N . LEU A 1 414 ? -29.328 2.361 12.336 1 97.56 414 LEU A N 1
ATOM 3284 C CA . LEU A 1 414 ? -28.234 2.852 13.172 1 97.56 414 LEU A CA 1
ATOM 3285 C C . LEU A 1 414 ? -28.609 2.801 14.648 1 97.56 414 LEU A C 1
ATOM 3287 O O . LEU A 1 414 ? -29.656 3.307 15.039 1 97.56 414 LEU A O 1
ATOM 3291 N N . PRO A 1 415 ? -27.781 2.232 15.445 1 96.56 415 PRO A N 1
ATOM 3292 C CA . PRO A 1 415 ? -28.125 2.078 16.859 1 96.56 415 PRO A CA 1
ATOM 3293 C C . PRO A 1 415 ? -28 3.383 17.641 1 96.56 415 PRO A C 1
ATOM 3295 O O . PRO A 1 415 ? -28.625 3.537 18.703 1 96.56 415 PRO A O 1
ATOM 3298 N N . SER A 1 416 ? -27.219 4.301 17.234 1 96.94 416 SER A N 1
ATOM 3299 C CA . SER A 1 416 ? -26.953 5.59 17.875 1 96.94 416 SER A CA 1
ATOM 3300 C C . SER A 1 416 ? -26.719 6.68 16.828 1 96.94 416 SER A C 1
ATOM 3302 O O . SER A 1 416 ? -26.516 6.391 15.648 1 96.94 416 SER A O 1
ATOM 3304 N N . PRO A 1 417 ? -26.875 7.91 17.375 1 97.94 417 PRO A N 1
ATOM 3305 C CA . PRO A 1 417 ? -26.5 8.969 16.438 1 97.94 417 PRO A CA 1
ATOM 3306 C C . PRO A 1 417 ? -25.062 8.805 15.914 1 97.94 417 PRO A C 1
ATOM 3308 O O . PRO A 1 417 ? -24.156 8.516 16.703 1 97.94 417 PRO A O 1
ATOM 3311 N N . THR A 1 418 ? -24.984 8.93 14.617 1 98.31 418 THR A N 1
ATOM 3312 C CA . THR A 1 418 ? -23.703 8.68 13.945 1 98.31 418 THR A CA 1
ATOM 3313 C C . THR A 1 418 ? -23.297 9.883 13.094 1 98.31 418 THR A C 1
ATOM 3315 O O . THR A 1 418 ? -24.156 10.586 12.547 1 98.31 418 THR A O 1
ATOM 3318 N N . THR A 1 419 ? -22.031 10.156 13.102 1 98.38 419 THR A N 1
ATOM 3319 C CA . THR A 1 419 ? -21.516 11.266 12.305 1 98.38 419 THR A CA 1
ATOM 3320 C C . THR A 1 419 ? -20.734 10.742 11.094 1 98.38 419 THR A C 1
ATOM 3322 O O . THR A 1 419 ? -19.875 9.875 11.234 1 98.38 419 THR A O 1
ATOM 3325 N N . CYS A 1 420 ? -21.094 11.219 9.914 1 98.5 420 CYS A N 1
ATOM 3326 C CA . CYS A 1 420 ? -20.312 10.961 8.703 1 98.5 420 CYS A CA 1
ATOM 3327 C C . CYS A 1 420 ? -19.188 11.969 8.555 1 98.5 420 CYS A C 1
ATOM 3329 O O . CYS A 1 420 ? -19.422 13.172 8.516 1 98.5 420 CYS A O 1
ATOM 3331 N N . ILE A 1 421 ? -18.016 11.484 8.539 1 98 421 ILE A N 1
ATOM 3332 C CA . ILE A 1 421 ? -16.828 12.32 8.383 1 98 421 ILE A CA 1
ATOM 3333 C C . ILE A 1 421 ? -16.25 12.148 6.973 1 98 421 ILE A C 1
ATOM 3335 O O . ILE A 1 421 ? -16.016 11.023 6.531 1 98 421 ILE A O 1
ATOM 3339 N N . VAL A 1 422 ? -16 13.273 6.285 1 97.56 422 VAL A N 1
ATOM 3340 C CA . VAL A 1 422 ? -15.492 13.234 4.918 1 97.56 422 VAL A CA 1
ATOM 3341 C C . VAL A 1 422 ? -14.18 14.016 4.836 1 97.56 422 VAL A C 1
ATOM 3343 O O . VAL A 1 422 ? -14.125 15.188 5.211 1 97.56 422 VAL A O 1
ATOM 3346 N N . TYR A 1 423 ? -13.188 13.352 4.445 1 96.94 423 TYR A N 1
ATOM 3347 C CA . TYR A 1 423 ? -11.875 13.914 4.133 1 96.94 423 TYR A CA 1
ATOM 3348 C C . TYR A 1 423 ? -11.695 14.078 2.627 1 96.94 423 TYR A C 1
ATOM 3350 O O . TYR A 1 423 ? -11.805 13.102 1.875 1 96.94 423 TYR A O 1
ATOM 3358 N N . ALA A 1 424 ? -11.406 15.297 2.184 1 95.81 424 ALA A N 1
ATOM 3359 C CA . ALA A 1 424 ? -11.289 15.57 0.753 1 95.81 424 ALA A CA 1
ATOM 3360 C C . ALA A 1 424 ? -10.023 16.375 0.454 1 95.81 424 ALA A C 1
ATOM 3362 O O . ALA A 1 424 ? -9.594 17.188 1.271 1 95.81 424 ALA A O 1
ATOM 3363 N N . THR A 1 425 ? -9.477 16.141 -0.687 1 93.75 425 THR A N 1
ATOM 3364 C CA . THR A 1 425 ? -8.305 16.891 -1.13 1 93.75 425 THR A CA 1
ATOM 3365 C C . THR A 1 425 ? -8.594 17.609 -2.445 1 93.75 425 THR A C 1
ATOM 3367 O O . THR A 1 425 ? -9.312 17.078 -3.301 1 93.75 425 THR A O 1
ATOM 3370 N N . PHE A 1 426 ? -8.008 18.797 -2.607 1 90.81 426 PHE A N 1
ATOM 3371 C CA . PHE A 1 426 ? -8.156 19.656 -3.777 1 90.81 426 PHE A CA 1
ATOM 3372 C C . PHE A 1 426 ? -6.809 20.203 -4.219 1 90.81 426 PHE A C 1
ATOM 3374 O O . PHE A 1 426 ? -5.945 20.484 -3.383 1 90.81 426 PHE A O 1
ATOM 3381 N N . PRO A 1 427 ? -6.648 20.344 -5.535 1 87.75 427 PRO A N 1
ATOM 3382 C CA . PRO A 1 427 ? -5.5 21.156 -5.941 1 87.75 427 PRO A CA 1
ATOM 3383 C C . PRO A 1 427 ? -5.68 22.625 -5.621 1 87.75 427 PRO A C 1
ATOM 3385 O O . PRO A 1 427 ? -6.793 23.156 -5.727 1 87.75 427 PRO A O 1
ATOM 3388 N N . ALA A 1 428 ? -4.625 23.25 -5.168 1 88.88 428 ALA A N 1
ATOM 3389 C CA . ALA A 1 428 ? -4.68 24.672 -4.844 1 88.88 428 ALA A CA 1
ATOM 3390 C C . ALA A 1 428 ? -3.359 25.359 -5.18 1 88.88 428 ALA A C 1
ATOM 3392 O O . ALA A 1 428 ? -2.35 24.703 -5.426 1 88.88 428 ALA A O 1
ATOM 3393 N N . LEU A 1 429 ? -3.48 26.672 -5.34 1 90.62 429 LEU A N 1
ATOM 3394 C CA . LEU A 1 429 ? -2.334 27.516 -5.676 1 90.62 429 LEU A CA 1
ATOM 3395 C C . LEU A 1 429 ? -2.426 28.859 -4.969 1 90.62 429 LEU A C 1
ATOM 3397 O O . LEU A 1 429 ? -3.504 29.453 -4.883 1 90.62 429 LEU A O 1
ATOM 3401 N N . PHE A 1 430 ? -1.349 29.219 -4.371 1 92.81 430 PHE A N 1
ATOM 3402 C CA . PHE A 1 430 ? -1.249 30.609 -3.951 1 92.81 430 PHE A CA 1
ATOM 3403 C C . PHE A 1 430 ? 0.012 31.25 -4.516 1 92.81 430 PHE A C 1
ATOM 3405 O O . PHE A 1 430 ? 0.952 30.562 -4.902 1 92.81 430 PHE A O 1
ATOM 3412 N N . THR A 1 431 ? -0.041 32.562 -4.66 1 95.12 431 THR A N 1
ATOM 3413 C CA . THR A 1 431 ? 1.081 33.281 -5.23 1 95.12 431 THR A CA 1
ATOM 3414 C C . THR A 1 431 ? 1.542 34.406 -4.285 1 95.12 431 THR A C 1
ATOM 3416 O O . THR A 1 431 ? 0.773 34.844 -3.436 1 95.12 431 THR A O 1
ATOM 3419 N N . ILE A 1 432 ? 2.717 34.625 -4.332 1 94.62 432 ILE A N 1
ATOM 3420 C CA . ILE A 1 432 ? 3.301 35.75 -3.605 1 94.62 432 ILE A CA 1
ATOM 3421 C C . ILE A 1 432 ? 3.875 36.781 -4.594 1 94.62 432 ILE A C 1
ATOM 3423 O O . ILE A 1 432 ? 4.719 36.438 -5.426 1 94.62 432 ILE A O 1
ATOM 3427 N N . THR A 1 433 ? 3.482 38.031 -4.422 1 95.31 433 THR A N 1
ATOM 3428 C CA . THR A 1 433 ? 3.891 39.062 -5.355 1 95.31 433 THR A CA 1
ATOM 3429 C C . THR A 1 433 ? 5.207 39.688 -4.918 1 95.31 433 THR A C 1
ATOM 3431 O O . THR A 1 433 ? 5.754 39.344 -3.873 1 95.31 433 THR A O 1
ATOM 3434 N N . ASN A 1 434 ? 5.641 40.688 -5.785 1 93.69 434 ASN A N 1
ATOM 3435 C CA . ASN A 1 434 ? 6.887 41.375 -5.504 1 93.69 434 ASN A CA 1
ATOM 3436 C C . ASN A 1 434 ? 6.789 42.219 -4.227 1 93.69 434 ASN A C 1
ATOM 3438 O O . ASN A 1 434 ? 7.789 42.406 -3.539 1 93.69 434 ASN A O 1
ATOM 3442 N N . THR A 1 435 ? 5.625 42.594 -3.922 1 93.38 435 THR A N 1
ATOM 3443 C CA . THR A 1 435 ? 5.406 43.375 -2.699 1 93.38 435 THR A CA 1
ATOM 3444 C C . THR A 1 435 ? 5.113 42.438 -1.526 1 93.38 435 THR A C 1
ATOM 3446 O O . THR A 1 435 ? 4.73 42.906 -0.446 1 93.38 435 THR A O 1
ATOM 3449 N N . ARG A 1 436 ? 5.203 41.125 -1.77 1 93.94 436 ARG A N 1
ATOM 3450 C CA . ARG A 1 436 ? 5.012 40.062 -0.784 1 93.94 436 ARG A CA 1
ATOM 3451 C C . ARG A 1 436 ? 3.553 39.969 -0.354 1 93.94 436 ARG A C 1
ATOM 3453 O O . ARG A 1 436 ? 3.258 39.594 0.784 1 93.94 436 ARG A O 1
ATOM 3460 N N . ASP A 1 437 ? 2.773 40.406 -1.305 1 93.62 437 ASP A N 1
ATOM 3461 C CA . ASP A 1 437 ? 1.351 40.125 -1.107 1 93.62 437 ASP A CA 1
ATOM 3462 C C . ASP A 1 437 ? 0.99 38.719 -1.515 1 93.62 437 ASP A C 1
ATOM 3464 O O . ASP A 1 437 ? 1.547 38.188 -2.475 1 93.62 437 ASP A O 1
ATOM 3468 N N . VAL A 1 438 ? 0.082 38.156 -0.686 1 95.38 438 VAL A N 1
ATOM 3469 C CA . VAL A 1 438 ? -0.295 36.781 -0.935 1 95.38 438 VAL A CA 1
ATOM 3470 C C . VAL A 1 438 ? -1.684 36.719 -1.568 1 95.38 438 VAL A C 1
ATOM 3472 O O . VAL A 1 438 ? -2.627 37.344 -1.062 1 95.38 438 VAL A O 1
ATOM 3475 N N . ILE A 1 439 ? -1.763 35.969 -2.646 1 92.88 439 ILE A N 1
ATOM 3476 C CA . ILE A 1 439 ? -3.027 35.781 -3.348 1 92.88 439 ILE A CA 1
ATOM 3477 C C . ILE A 1 439 ? -3.35 34.312 -3.432 1 92.88 439 ILE A C 1
ATOM 3479 O O . ILE A 1 439 ? -2.58 33.531 -3.998 1 92.88 439 ILE A O 1
ATOM 3483 N N . VAL A 1 440 ? -4.453 34 -2.855 1 89.81 440 VAL A N 1
ATOM 3484 C CA . VAL A 1 440 ? -4.879 32.594 -2.871 1 89.81 440 VAL A CA 1
ATOM 3485 C C . VAL A 1 440 ? -5.832 32.375 -4.043 1 89.81 440 VAL A C 1
ATOM 3487 O O . VAL A 1 440 ? -6.77 33.125 -4.254 1 89.81 440 VAL A O 1
ATOM 3490 N N . GLN A 1 441 ? -5.504 31.266 -4.77 1 82.06 441 GLN A N 1
ATOM 3491 C CA . GLN A 1 441 ? -6.332 30.922 -5.922 1 82.06 441 GLN A CA 1
ATOM 3492 C C . GLN A 1 441 ? -7.012 29.578 -5.723 1 82.06 441 GLN A C 1
ATOM 3494 O O . GLN A 1 441 ? -6.406 28.641 -5.199 1 82.06 441 GLN A O 1
ATOM 3499 N N . MET B 1 1 ? 39.625 26.641 0.174 1 32.5 1 MET B N 1
ATOM 3500 C CA . MET B 1 1 ? 38.562 26.812 -0.797 1 32.5 1 MET B CA 1
ATOM 3501 C C . MET B 1 1 ? 38.562 25.672 -1.817 1 32.5 1 MET B C 1
ATOM 3503 O O . MET B 1 1 ? 39.562 25.484 -2.535 1 32.5 1 MET B O 1
ATOM 3507 N N . ALA B 1 2 ? 38 24.641 -1.469 1 40.03 2 ALA B N 1
ATOM 3508 C CA . ALA B 1 2 ? 38.25 23.391 -2.18 1 40.03 2 ALA B CA 1
ATOM 3509 C C . ALA B 1 2 ? 38.094 23.578 -3.688 1 40.03 2 ALA B C 1
ATOM 3511 O O . ALA B 1 2 ? 37.062 23.984 -4.172 1 40.03 2 ALA B O 1
ATOM 3512 N N . THR B 1 3 ? 39.156 23.969 -4.441 1 44.34 3 THR B N 1
ATOM 3513 C CA . THR B 1 3 ? 39.25 24.625 -5.746 1 44.34 3 THR B CA 1
ATOM 3514 C C . THR B 1 3 ? 38.969 23.625 -6.867 1 44.34 3 THR B C 1
ATOM 3516 O O . THR B 1 3 ? 39.844 22.875 -7.277 1 44.34 3 THR B O 1
ATOM 3519 N N . LEU B 1 4 ? 37.969 22.812 -6.656 1 49.34 4 LEU B N 1
ATOM 3520 C CA . LEU B 1 4 ? 37.625 22.047 -7.852 1 49.34 4 LEU B CA 1
ATOM 3521 C C . LEU B 1 4 ? 37.625 22.938 -9.078 1 49.34 4 LEU B C 1
ATOM 3523 O O . LEU B 1 4 ? 37.25 24.125 -8.992 1 49.34 4 LEU B O 1
ATOM 3527 N N . ALA B 1 5 ? 38.344 22.562 -9.945 1 50.69 5 ALA B N 1
ATOM 3528 C CA . ALA B 1 5 ? 38.469 23.328 -11.188 1 50.69 5 ALA B CA 1
ATOM 3529 C C . ALA B 1 5 ? 37.094 23.75 -11.703 1 50.69 5 ALA B C 1
ATOM 3531 O O . ALA B 1 5 ? 36.156 22.938 -11.742 1 50.69 5 ALA B O 1
ATOM 3532 N N . PRO B 1 6 ? 36.812 25.078 -11.766 1 55.06 6 PRO B N 1
ATOM 3533 C CA . PRO B 1 6 ? 35.562 25.766 -12.102 1 55.06 6 PRO B CA 1
ATOM 3534 C C . PRO B 1 6 ? 34.844 25.141 -13.297 1 55.06 6 PRO B C 1
ATOM 3536 O O . PRO B 1 6 ? 33.625 25.266 -13.414 1 55.06 6 PRO B O 1
ATOM 3539 N N . GLU B 1 7 ? 35.688 24.547 -14.156 1 57.78 7 GLU B N 1
ATOM 3540 C CA . GLU B 1 7 ? 35.094 24.141 -15.422 1 57.78 7 GLU B CA 1
ATOM 3541 C C . GLU B 1 7 ? 34.094 23 -15.234 1 57.78 7 GLU B C 1
ATOM 3543 O O . GLU B 1 7 ? 33.156 22.859 -16.016 1 57.78 7 GLU B O 1
ATOM 3548 N N . HIS B 1 8 ? 34.344 22.344 -14.32 1 60.03 8 HIS B N 1
ATOM 3549 C CA . HIS B 1 8 ? 33.5 21.156 -14.148 1 60.03 8 HIS B CA 1
ATOM 3550 C C . HIS B 1 8 ? 32.375 21.422 -13.141 1 60.03 8 HIS B C 1
ATOM 3552 O O . HIS B 1 8 ? 31.562 20.547 -12.859 1 60.03 8 HIS B O 1
ATOM 3558 N N . PHE B 1 9 ? 32.438 22.766 -12.766 1 59.16 9 PHE B N 1
ATOM 3559 C CA . PHE B 1 9 ? 31.484 23.094 -11.695 1 59.16 9 PHE B CA 1
ATOM 3560 C C . PHE B 1 9 ? 30.141 23.5 -12.266 1 59.16 9 PHE B C 1
ATOM 3562 O O . PHE B 1 9 ? 30.062 24.391 -13.117 1 59.16 9 PHE B O 1
ATOM 3569 N N . GLN B 1 10 ? 29.234 22.609 -12.211 1 72.44 10 GLN B N 1
ATOM 3570 C CA . GLN B 1 10 ? 27.859 22.984 -12.516 1 72.44 10 GLN B CA 1
ATOM 3571 C C . GLN B 1 10 ? 27.094 23.312 -11.242 1 72.44 10 GLN B C 1
ATOM 3573 O O . GLN B 1 10 ? 27.156 22.562 -10.258 1 72.44 10 GLN B O 1
ATOM 3578 N N . GLU B 1 11 ? 26.594 24.547 -11.25 1 72.69 11 GLU B N 1
ATOM 3579 C CA . GLU B 1 11 ? 25.828 24.984 -10.086 1 72.69 11 GLU B CA 1
ATOM 3580 C C . GLU B 1 11 ? 24.438 24.344 -10.078 1 72.69 11 GLU B C 1
ATOM 3582 O O . GLU B 1 11 ? 23.828 24.156 -11.133 1 72.69 11 GLU B O 1
ATOM 3587 N N . ALA B 1 12 ? 24.109 23.812 -8.906 1 76.38 12 ALA B N 1
ATOM 3588 C CA . ALA B 1 12 ? 22.766 23.266 -8.742 1 76.38 12 ALA B CA 1
ATOM 3589 C C . ALA B 1 12 ? 22.047 23.922 -7.57 1 76.38 12 ALA B C 1
ATOM 3591 O O . ALA B 1 12 ? 22.688 24.453 -6.656 1 76.38 12 ALA B O 1
ATOM 3592 N N . GLN B 1 13 ? 20.828 24.172 -7.742 1 76.5 13 GLN B N 1
ATOM 3593 C CA . GLN B 1 13 ? 19.953 24.688 -6.699 1 76.5 13 GLN B CA 1
ATOM 3594 C C . GLN B 1 13 ? 18.922 23.641 -6.293 1 76.5 13 GLN B C 1
ATOM 3596 O O . GLN B 1 13 ? 18.453 22.859 -7.125 1 76.5 13 GLN B O 1
ATOM 3601 N N . PRO B 1 14 ? 18.578 23.641 -4.98 1 80.81 14 PRO B N 1
ATOM 3602 C CA . PRO B 1 14 ? 17.5 22.75 -4.566 1 80.81 14 PRO B CA 1
ATOM 3603 C C . PRO B 1 14 ? 16.172 23.062 -5.27 1 80.81 14 PRO B C 1
ATOM 3605 O O . PRO B 1 14 ? 15.906 24.234 -5.578 1 80.81 14 PRO B O 1
ATOM 3608 N N . SER B 1 15 ? 15.445 22.062 -5.445 1 79.56 15 SER B N 1
ATOM 3609 C CA . SER B 1 15 ? 14.172 22.188 -6.133 1 79.56 15 SER B CA 1
ATOM 3610 C C . SER B 1 15 ? 13.219 23.109 -5.371 1 79.56 15 SER B C 1
ATOM 3612 O O . SER B 1 15 ? 12.344 23.734 -5.965 1 79.56 15 SER B O 1
ATOM 3614 N N . GLY B 1 16 ? 13.445 23.266 -4.129 1 83.19 16 GLY B N 1
ATOM 3615 C CA . GLY B 1 16 ? 12.609 24.125 -3.312 1 83.19 16 GLY B CA 1
ATOM 3616 C C . GLY B 1 16 ? 12.727 25.594 -3.682 1 83.19 16 GLY B C 1
ATOM 3617 O O . GLY B 1 16 ? 11.883 26.406 -3.293 1 83.19 16 GLY B O 1
ATOM 3618 N N . LEU B 1 17 ? 13.68 25.875 -4.48 1 83.44 17 LEU B N 1
ATOM 3619 C CA . LEU B 1 17 ? 13.922 27.25 -4.879 1 83.44 17 LEU B CA 1
ATOM 3620 C C . LEU B 1 17 ? 13.352 27.531 -6.27 1 83.44 17 LEU B C 1
ATOM 3622 O O . LEU B 1 17 ? 13.375 28.672 -6.742 1 83.44 17 LEU B O 1
ATOM 3626 N N . MET B 1 18 ? 12.789 26.438 -6.898 1 82.25 18 MET B N 1
ATOM 3627 C CA . MET B 1 18 ? 12.18 26.625 -8.211 1 82.25 18 MET B CA 1
ATOM 3628 C C . MET B 1 18 ? 10.773 27.203 -8.086 1 82.25 18 MET B C 1
ATOM 3630 O O . MET B 1 18 ? 9.789 26.5 -8.289 1 82.25 18 MET B O 1
ATOM 3634 N N . LEU B 1 19 ? 10.734 28.469 -7.957 1 86.94 19 LEU B N 1
ATOM 3635 C CA . LEU B 1 19 ? 9.508 29.125 -7.488 1 86.94 19 LEU B CA 1
ATOM 3636 C C . LEU B 1 19 ? 8.711 29.672 -8.664 1 86.94 19 LEU B C 1
ATOM 3638 O O . LEU B 1 19 ? 7.59 30.156 -8.477 1 86.94 19 LEU B O 1
ATOM 3642 N N . PHE B 1 20 ? 9.227 29.562 -9.898 1 86.69 20 PHE B N 1
ATOM 3643 C CA . PHE B 1 20 ? 8.594 30.312 -10.977 1 86.69 20 PHE B CA 1
ATOM 3644 C C . PHE B 1 20 ? 8.148 29.375 -12.094 1 86.69 20 PHE B C 1
ATOM 3646 O O . PHE B 1 20 ? 7.852 29.828 -13.203 1 86.69 20 PHE B O 1
ATOM 3653 N N . SER B 1 21 ? 8.18 28.172 -11.859 1 82 21 SER B N 1
ATOM 3654 C CA . SER B 1 21 ? 7.691 27.172 -12.812 1 82 21 SER B CA 1
ATOM 3655 C C . SER B 1 21 ? 6.68 26.234 -12.164 1 82 21 SER B C 1
ATOM 3657 O O . SER B 1 21 ? 6.812 25.891 -10.992 1 82 21 SER B O 1
ATOM 3659 N N . LEU B 1 22 ? 5.602 26.094 -12.938 1 80.06 22 LEU B N 1
ATOM 3660 C CA . LEU B 1 22 ? 4.613 25.125 -12.469 1 80.06 22 LEU B CA 1
ATOM 3661 C C . LEU B 1 22 ? 4.836 23.766 -13.125 1 80.06 22 LEU B C 1
ATOM 3663 O O . LEU B 1 22 ? 5.27 23.688 -14.273 1 80.06 22 LEU B O 1
ATOM 3667 N N . PRO B 1 23 ? 4.594 22.75 -12.312 1 76 23 PRO B N 1
ATOM 3668 C CA . PRO B 1 23 ? 4.59 21.438 -12.961 1 76 23 PRO B CA 1
ATOM 3669 C C . PRO B 1 23 ? 3.555 21.344 -14.078 1 76 23 PRO B C 1
ATOM 3671 O O . PRO B 1 23 ? 2.596 22.109 -14.109 1 76 23 PRO B O 1
ATOM 3674 N N . PRO B 1 24 ? 3.779 20.438 -15.016 1 76.69 24 PRO B N 1
ATOM 3675 C CA . PRO B 1 24 ? 2.807 20.266 -16.094 1 76.69 24 PRO B CA 1
ATOM 3676 C C . PRO B 1 24 ? 1.455 19.766 -15.602 1 76.69 24 PRO B C 1
ATOM 3678 O O . PRO B 1 24 ? 1.381 19.125 -14.555 1 76.69 24 PRO B O 1
ATOM 3681 N N . THR B 1 25 ? 0.438 20.219 -16.344 1 76.88 25 THR B N 1
ATOM 3682 C CA . THR B 1 25 ? -0.921 19.797 -16.016 1 76.88 25 THR B CA 1
ATOM 3683 C C . THR B 1 25 ? -1.333 18.578 -16.844 1 76.88 25 THR B C 1
ATOM 3685 O O . THR B 1 25 ? -1.121 18.547 -18.047 1 76.88 25 THR B O 1
ATOM 3688 N N . GLN B 1 26 ? -1.832 17.609 -16.156 1 78.25 26 GLN B N 1
ATOM 3689 C CA . GLN B 1 26 ? -2.285 16.406 -16.844 1 78.25 26 GLN B CA 1
ATOM 3690 C C . GLN B 1 26 ? -3.664 16.609 -17.453 1 78.25 26 GLN B C 1
ATOM 3692 O O . GLN B 1 26 ? -4.648 16.797 -16.75 1 78.25 26 GLN B O 1
ATOM 3697 N N . THR B 1 27 ? -3.764 16.609 -18.781 1 78.94 27 THR B N 1
ATOM 3698 C CA . THR B 1 27 ? -5.027 16.781 -19.5 1 78.94 27 THR B CA 1
ATOM 3699 C C . THR B 1 27 ? -5.293 15.609 -20.422 1 78.94 27 THR B C 1
ATOM 3701 O O . THR B 1 27 ? -6.348 15.539 -21.062 1 78.94 27 THR B O 1
ATOM 3704 N N . ALA B 1 28 ? -4.469 14.664 -20.406 1 84.5 28 ALA B N 1
ATOM 3705 C CA . ALA B 1 28 ? -4.535 13.57 -21.359 1 84.5 28 ALA B CA 1
ATOM 3706 C C . ALA B 1 28 ? -5.633 12.578 -20.984 1 84.5 28 ALA B C 1
ATOM 3708 O O . ALA B 1 28 ? -6.301 12.016 -21.859 1 84.5 28 ALA B O 1
ATOM 3709 N N . ILE B 1 29 ? -5.797 12.344 -19.719 1 86.44 29 ILE B N 1
ATOM 3710 C CA . ILE B 1 29 ? -6.809 11.398 -19.266 1 86.44 29 ILE B CA 1
ATOM 3711 C C . ILE B 1 29 ? -7.961 12.148 -18.609 1 86.44 29 ILE B C 1
ATOM 3713 O O . ILE B 1 29 ? -7.758 12.875 -17.625 1 86.44 29 ILE B O 1
ATOM 3717 N N . GLU B 1 30 ? -9.109 11.875 -19.141 1 83.81 30 GLU B N 1
ATOM 3718 C CA . GLU B 1 30 ? -10.289 12.594 -18.672 1 83.81 30 GLU B CA 1
ATOM 3719 C C . GLU B 1 30 ? -10.945 11.875 -17.5 1 83.81 30 GLU B C 1
ATOM 3721 O O . GLU B 1 30 ? -11.414 12.508 -16.547 1 83.81 30 GLU B O 1
ATOM 3726 N N . ARG B 1 31 ? -11.016 10.594 -17.766 1 87.75 31 ARG B N 1
ATOM 3727 C CA . ARG B 1 31 ? -11.727 9.812 -16.75 1 87.75 31 ARG B CA 1
ATOM 3728 C C . ARG B 1 31 ? -11.117 8.422 -16.609 1 87.75 31 ARG B C 1
ATOM 3730 O O . ARG B 1 31 ? -10.625 7.848 -17.578 1 87.75 31 ARG B O 1
ATOM 3737 N N . LYS B 1 32 ? -11.117 7.945 -15.359 1 89.88 32 LYS B N 1
ATOM 3738 C CA . LYS B 1 32 ? -10.711 6.59 -15 1 89.88 32 LYS B CA 1
ATOM 3739 C C . LYS B 1 32 ? -11.828 5.848 -14.281 1 89.88 32 LYS B C 1
ATOM 3741 O O . LYS B 1 32 ? -12.43 6.383 -13.344 1 89.88 32 LYS B O 1
ATOM 3746 N N . TYR B 1 33 ? -12.164 4.703 -14.773 1 91.38 33 TYR B N 1
ATOM 3747 C CA . TYR B 1 33 ? -13.203 3.936 -14.094 1 91.38 33 TYR B CA 1
ATOM 3748 C C . TYR B 1 33 ? -12.977 2.439 -14.273 1 91.38 33 TYR B C 1
ATOM 3750 O O . TYR B 1 33 ? -12.156 2.021 -15.094 1 91.38 33 TYR B O 1
ATOM 3758 N N . TYR B 1 34 ? -13.664 1.652 -13.508 1 94.06 34 TYR B N 1
ATOM 3759 C CA . TYR B 1 34 ? -13.57 0.198 -13.578 1 94.06 34 TYR B CA 1
ATOM 3760 C C . TYR B 1 34 ? -14.82 -0.398 -14.219 1 94.06 34 TYR B C 1
ATOM 3762 O O . TYR B 1 34 ? -15.93 -0.18 -13.734 1 94.06 34 TYR B O 1
ATOM 3770 N N . GLN B 1 35 ? -14.633 -1.104 -15.258 1 94.88 35 GLN B N 1
ATOM 3771 C CA . GLN B 1 35 ? -15.711 -1.858 -15.891 1 94.88 35 GLN B CA 1
ATOM 3772 C C . GLN B 1 35 ? -15.75 -3.295 -15.375 1 94.88 35 GLN B C 1
ATOM 3774 O O . GLN B 1 35 ? -14.742 -4.004 -15.43 1 94.88 35 GLN B O 1
ATOM 3779 N N . GLU B 1 36 ? -16.906 -3.674 -14.922 1 95.75 36 GLU B N 1
ATOM 3780 C CA . GLU B 1 36 ? -17.062 -5.051 -14.461 1 95.75 36 GLU B CA 1
ATOM 3781 C C . GLU B 1 36 ? -17.359 -5.988 -15.633 1 95.75 36 GLU B C 1
ATOM 3783 O O . GLU B 1 36 ? -18.344 -5.809 -16.344 1 95.75 36 GLU B O 1
ATOM 3788 N N . VAL B 1 37 ? -16.484 -6.891 -15.828 1 96.12 37 VAL B N 1
ATOM 3789 C CA . VAL B 1 37 ? -16.641 -7.895 -16.875 1 96.12 37 VAL B CA 1
ATOM 3790 C C . VAL B 1 37 ? -16.922 -9.258 -16.25 1 96.12 37 VAL B C 1
ATOM 3792 O O . VAL B 1 37 ? -16.094 -9.789 -15.5 1 96.12 37 VAL B O 1
ATOM 3795 N N . ARG B 1 38 ? -17.984 -9.797 -16.562 1 95.88 38 ARG B N 1
ATOM 3796 C CA . ARG B 1 38 ? -18.359 -11.109 -16.047 1 95.88 38 ARG B CA 1
ATOM 3797 C C . ARG B 1 38 ? -17.922 -12.219 -17 1 95.88 38 ARG B C 1
ATOM 3799 O O . ARG B 1 38 ? -17.734 -11.984 -18.188 1 95.88 38 ARG B O 1
ATOM 3806 N N . PRO B 1 39 ? -17.766 -13.391 -16.453 1 94.88 39 PRO B N 1
ATOM 3807 C CA . PRO B 1 39 ? -17.312 -14.5 -17.297 1 94.88 39 PRO B CA 1
ATOM 3808 C C . PRO B 1 39 ? -18.344 -14.867 -18.375 1 94.88 39 PRO B C 1
ATOM 3810 O O . PRO B 1 39 ? -19.547 -14.781 -18.125 1 94.88 39 PRO B O 1
ATOM 3813 N N . ILE B 1 40 ? -17.875 -15.227 -19.469 1 90.88 40 ILE B N 1
ATOM 3814 C CA . ILE B 1 40 ? -18.75 -15.664 -20.562 1 90.88 40 ILE B CA 1
ATOM 3815 C C . ILE B 1 40 ? -19.094 -17.141 -20.375 1 90.88 40 ILE B C 1
ATOM 3817 O O . ILE B 1 40 ? -20.094 -17.625 -20.922 1 90.88 40 ILE B O 1
ATOM 3821 N N . SER B 1 41 ? -18.281 -17.812 -19.672 1 82.44 41 SER B N 1
ATOM 3822 C CA . SER B 1 41 ? -18.5 -19.234 -19.406 1 82.44 41 SER B CA 1
ATOM 3823 C C . SER B 1 41 ? -19.156 -19.453 -18.062 1 82.44 41 SER B C 1
ATOM 3825 O O . SER B 1 41 ? -19.188 -18.547 -17.219 1 82.44 41 SER B O 1
ATOM 3827 N N . HIS B 1 42 ? -19.75 -20.609 -17.938 1 78.12 42 HIS B N 1
ATOM 3828 C CA . HIS B 1 42 ? -20.344 -20.969 -16.641 1 78.12 42 HIS B CA 1
ATOM 3829 C C . HIS B 1 42 ? -19.266 -21.188 -15.594 1 78.12 42 HIS B C 1
ATOM 3831 O O . HIS B 1 42 ? -18.203 -21.75 -15.883 1 78.12 42 HIS B O 1
ATOM 3837 N N . VAL B 1 43 ? -19.5 -20.625 -14.461 1 78.19 43 VAL B N 1
ATOM 3838 C CA . VAL B 1 43 ? -18.531 -20.656 -13.375 1 78.19 43 VAL B CA 1
ATOM 3839 C C . VAL B 1 43 ? -18.609 -22 -12.648 1 78.19 43 VAL B C 1
ATOM 3841 O O . VAL B 1 43 ? -17.625 -22.438 -12.031 1 78.19 43 VAL B O 1
ATOM 3844 N N . SER B 1 44 ? -19.719 -22.719 -12.93 1 72.5 44 SER B N 1
ATOM 3845 C CA . SER B 1 44 ? -19.891 -23.969 -12.211 1 72.5 44 SER B CA 1
ATOM 3846 C C . SER B 1 44 ? -19.172 -25.109 -12.914 1 72.5 44 SER B C 1
ATOM 3848 O O . SER B 1 44 ? -19.031 -25.109 -14.133 1 72.5 44 SER B O 1
ATOM 3850 N N . GLY B 1 45 ? -18.391 -25.953 -12.156 1 70 45 GLY B N 1
ATOM 3851 C CA . GLY B 1 45 ? -17.703 -27.109 -12.695 1 70 45 GLY B CA 1
ATOM 3852 C C . GLY B 1 45 ? -16.219 -26.891 -12.906 1 70 45 GLY B C 1
ATOM 3853 O O . GLY B 1 45 ? -15.617 -26.031 -12.242 1 70 45 GLY B O 1
ATOM 3854 N N . ASN B 1 46 ? -15.625 -27.734 -13.82 1 76.62 46 ASN B N 1
ATOM 3855 C CA . ASN B 1 46 ? -14.18 -27.719 -14.039 1 76.62 46 ASN B CA 1
ATOM 3856 C C . ASN B 1 46 ? -13.812 -26.984 -15.32 1 76.62 46 ASN B C 1
ATOM 3858 O O . ASN B 1 46 ? -12.648 -26.984 -15.727 1 76.62 46 ASN B O 1
ATOM 3862 N N . ALA B 1 47 ? -14.805 -26.312 -15.844 1 85.25 47 ALA B N 1
ATOM 3863 C CA . ALA B 1 47 ? -14.516 -25.562 -17.062 1 85.25 47 ALA B CA 1
ATOM 3864 C C . ALA B 1 47 ? -13.734 -24.297 -16.766 1 85.25 47 ALA B C 1
ATOM 3866 O O . ALA B 1 47 ? -13.859 -23.719 -15.68 1 85.25 47 ALA B O 1
ATOM 3867 N N . PRO B 1 48 ? -12.93 -23.953 -17.75 1 92 48 PRO B N 1
ATOM 3868 C CA . PRO B 1 48 ? -12.18 -22.719 -17.562 1 92 48 PRO B CA 1
ATOM 3869 C C . PRO B 1 48 ? -13.086 -21.484 -17.484 1 92 48 PRO B C 1
ATOM 3871 O O . PRO B 1 48 ? -14.156 -21.469 -18.094 1 92 48 PRO B O 1
ATOM 3874 N N . ILE B 1 49 ? -12.719 -20.578 -16.672 1 95.19 49 ILE B N 1
ATOM 3875 C CA . ILE B 1 49 ? -13.414 -19.297 -16.578 1 95.19 49 ILE B CA 1
ATOM 3876 C C . ILE B 1 49 ? -12.836 -18.312 -17.578 1 95.19 49 ILE B C 1
ATOM 3878 O O . ILE B 1 49 ? -11.641 -18.016 -17.547 1 95.19 49 ILE B O 1
ATOM 3882 N N . GLU B 1 50 ? -13.688 -17.828 -18.422 1 95.5 50 GLU B N 1
ATOM 3883 C CA . GLU B 1 50 ? -13.203 -16.984 -19.516 1 95.5 50 GLU B CA 1
ATOM 3884 C C . GLU B 1 50 ? -13.836 -15.594 -19.469 1 95.5 50 GLU B C 1
ATOM 3886 O O . GLU B 1 50 ? -15.047 -15.461 -19.312 1 95.5 50 GLU B O 1
ATOM 3891 N N . PHE B 1 51 ? -12.984 -14.602 -19.531 1 96.75 51 PHE B N 1
ATOM 3892 C CA . PHE B 1 51 ? -13.398 -13.211 -19.656 1 96.75 51 PHE B CA 1
ATOM 3893 C C . PHE B 1 51 ? -13.016 -12.648 -21.016 1 96.75 51 PHE B C 1
ATOM 3895 O O . PHE B 1 51 ? -11.945 -12.953 -21.531 1 96.75 51 PHE B O 1
ATOM 3902 N N . LEU B 1 52 ? -13.875 -11.844 -21.547 1 96.44 52 LEU B N 1
ATOM 3903 C CA . LEU B 1 52 ? -13.586 -11.141 -22.797 1 96.44 52 LEU B CA 1
ATOM 3904 C C . LEU B 1 52 ? -13.875 -9.648 -22.656 1 96.44 52 LEU B C 1
ATOM 3906 O O . LEU B 1 52 ? -15.023 -9.258 -22.438 1 96.44 52 LEU B O 1
ATOM 3910 N N . VAL B 1 53 ? -12.828 -8.898 -22.672 1 95.75 53 VAL B N 1
ATOM 3911 C CA . VAL B 1 53 ? -12.961 -7.445 -22.703 1 95.75 53 VAL B CA 1
ATOM 3912 C C . VAL B 1 53 ? -13.031 -6.961 -24.156 1 95.75 53 VAL B C 1
ATOM 3914 O O . VAL B 1 53 ? -12.062 -7.082 -24.906 1 95.75 53 VAL B O 1
ATOM 3917 N N . SER B 1 54 ? -14.125 -6.34 -24.422 1 91.25 54 SER B N 1
ATOM 3918 C CA . SER B 1 54 ? -14.352 -5.918 -25.812 1 91.25 54 SER B CA 1
ATOM 3919 C C . SER B 1 54 ? -13.492 -4.707 -26.156 1 91.25 54 SER B C 1
ATOM 3921 O O . SER B 1 54 ? -13.25 -3.844 -25.312 1 91.25 54 SER B O 1
ATOM 3923 N N . GLY B 1 55 ? -13.023 -4.672 -27.344 1 85.12 55 GLY B N 1
ATOM 3924 C CA . GLY B 1 55 ? -12.281 -3.533 -27.859 1 85.12 55 GLY B CA 1
ATOM 3925 C C . GLY B 1 55 ? -13.141 -2.59 -28.688 1 85.12 55 GLY B C 1
ATOM 3926 O O . GLY B 1 55 ? -12.625 -1.854 -29.531 1 85.12 55 GLY B O 1
ATOM 3927 N N . GLN B 1 56 ? -14.328 -2.531 -28.5 1 83.19 56 GLN B N 1
ATOM 3928 C CA . GLN B 1 56 ? -15.219 -1.809 -29.406 1 83.19 56 GLN B CA 1
ATOM 3929 C C . GLN B 1 56 ? -15.203 -0.311 -29.109 1 83.19 56 GLN B C 1
ATOM 3931 O O . GLN B 1 56 ? -15.414 0.503 -30.016 1 83.19 56 GLN B O 1
ATOM 3936 N N . ASN B 1 57 ? -14.883 0.045 -27.938 1 82.25 57 ASN B N 1
ATOM 3937 C CA . ASN B 1 57 ? -14.883 1.466 -27.609 1 82.25 57 ASN B CA 1
ATOM 3938 C C . ASN B 1 57 ? -13.594 2.143 -28.047 1 82.25 57 ASN B C 1
ATOM 3940 O O . ASN B 1 57 ? -12.516 1.825 -27.531 1 82.25 57 ASN B O 1
ATOM 3944 N N . GLY B 1 58 ? -13.75 3.1 -28.922 1 87.38 58 GLY B N 1
ATOM 3945 C CA . GLY B 1 58 ? -12.602 3.736 -29.531 1 87.38 58 GLY B CA 1
ATOM 3946 C C . GLY B 1 58 ? -11.992 4.832 -28.672 1 87.38 58 GLY B C 1
ATOM 3947 O O . GLY B 1 58 ? -10.883 5.293 -28.938 1 87.38 58 GLY B O 1
ATOM 3948 N N . MET B 1 59 ? -12.57 5.156 -27.656 1 91.75 59 MET B N 1
ATOM 3949 C CA . MET B 1 59 ? -12.102 6.309 -26.891 1 91.75 59 MET B CA 1
ATOM 3950 C C . MET B 1 59 ? -11.469 5.871 -25.578 1 91.75 59 MET B C 1
ATOM 3952 O O . MET B 1 59 ? -11.141 6.707 -24.734 1 91.75 59 MET B O 1
ATOM 3956 N N . GLU B 1 60 ? -11.266 4.594 -25.438 1 94.25 60 GLU B N 1
ATOM 3957 C CA . GLU B 1 60 ? -10.797 4.117 -24.141 1 94.25 60 GLU B CA 1
ATOM 3958 C C . GLU B 1 60 ? -9.531 3.277 -24.281 1 94.25 60 GLU B C 1
ATOM 3960 O O . GLU B 1 60 ? -9.398 2.5 -25.219 1 94.25 60 GLU B O 1
ATOM 3965 N N . TYR B 1 61 ? -8.586 3.543 -23.484 1 96.12 61 TYR B N 1
ATOM 3966 C CA . TYR B 1 61 ? -7.438 2.664 -23.266 1 96.12 61 TYR B CA 1
ATOM 3967 C C . TYR B 1 61 ? -7.633 1.802 -22.031 1 96.12 61 TYR B C 1
ATOM 3969 O O . TYR B 1 61 ? -8.57 2.014 -21.25 1 96.12 61 TYR B O 1
ATOM 3977 N N . VAL B 1 62 ? -6.797 0.782 -21.938 1 95.94 62 VAL B N 1
ATOM 3978 C CA . VAL B 1 62 ? -6.953 -0.135 -20.812 1 95.94 62 VAL B CA 1
ATOM 3979 C C . VAL B 1 62 ? -5.672 -0.151 -19.984 1 95.94 62 VAL B C 1
ATOM 3981 O O . VAL B 1 62 ? -4.57 -0.281 -20.516 1 95.94 62 VAL B O 1
ATOM 3984 N N . ASP B 1 63 ? -5.828 0.098 -18.703 1 95.38 63 ASP B N 1
ATOM 3985 C CA . ASP B 1 63 ? -4.738 -0.082 -17.75 1 95.38 63 ASP B CA 1
ATOM 3986 C C . ASP B 1 63 ? -4.789 -1.47 -17.109 1 95.38 63 ASP B C 1
ATOM 3988 O O . ASP B 1 63 ? -5.535 -1.694 -16.156 1 95.38 63 ASP B O 1
ATOM 3992 N N . LEU B 1 64 ? -3.988 -2.32 -17.609 1 95.19 64 LEU B N 1
ATOM 3993 C CA . LEU B 1 64 ? -4 -3.697 -17.125 1 95.19 64 LEU B CA 1
ATOM 3994 C C . LEU B 1 64 ? -3.416 -3.787 -15.719 1 95.19 64 LEU B C 1
ATOM 3996 O O . LEU B 1 64 ? -3.861 -4.602 -14.914 1 95.19 64 LEU B O 1
ATOM 4000 N N . LYS B 1 65 ? -2.492 -3.045 -15.438 1 92.69 65 LYS B N 1
ATOM 4001 C CA . LYS B 1 65 ? -1.806 -3.08 -14.148 1 92.69 65 LYS B CA 1
ATOM 4002 C C . LYS B 1 65 ? -2.766 -2.768 -13 1 92.69 65 LYS B C 1
ATOM 4004 O O . LYS B 1 65 ? -2.67 -3.359 -11.922 1 92.69 65 LYS B O 1
ATOM 4009 N N . LYS B 1 66 ? -3.689 -1.902 -13.227 1 93.62 66 LYS B N 1
ATOM 4010 C CA . LYS B 1 66 ? -4.629 -1.491 -12.188 1 93.62 66 LYS B CA 1
ATOM 4011 C C . LYS B 1 66 ? -5.883 -2.357 -12.203 1 93.62 66 LYS B C 1
ATOM 4013 O O . LYS B 1 66 ? -6.711 -2.279 -11.297 1 93.62 66 LYS B O 1
ATOM 4018 N N . SER B 1 67 ? -6.035 -3.102 -13.203 1 95.88 67 SER B N 1
ATOM 4019 C CA . SER B 1 67 ? -7.176 -4.008 -13.266 1 95.88 67 SER B CA 1
ATOM 4020 C C . SER B 1 67 ? -7.102 -5.062 -12.164 1 95.88 67 SER B C 1
ATOM 4022 O O . SER B 1 67 ? -6.012 -5.422 -11.711 1 95.88 67 SER B O 1
ATOM 4024 N N . LYS B 1 68 ? -8.336 -5.512 -11.734 1 96.5 68 LYS B N 1
ATOM 4025 C CA . LYS B 1 68 ? -8.406 -6.406 -10.586 1 96.5 68 LYS B CA 1
ATOM 4026 C C . LYS B 1 68 ? -9.359 -7.566 -10.852 1 96.5 68 LYS B C 1
ATOM 4028 O O . LYS B 1 68 ? -10.281 -7.449 -11.664 1 96.5 68 LYS B O 1
ATOM 4033 N N . LEU B 1 69 ? -9.055 -8.617 -10.195 1 97.56 69 LEU B N 1
ATOM 4034 C CA . LEU B 1 69 ? -9.977 -9.75 -10.133 1 97.56 69 LEU B CA 1
ATOM 4035 C C . LEU B 1 69 ? -10.672 -9.805 -8.773 1 97.56 69 LEU B C 1
ATOM 4037 O O . LEU B 1 69 ? -10.016 -9.734 -7.734 1 97.56 69 LEU B O 1
ATOM 4041 N N . TYR B 1 70 ? -11.977 -9.789 -8.797 1 97.38 70 TYR B N 1
ATOM 4042 C CA . TYR B 1 70 ? -12.781 -10 -7.602 1 97.38 70 TYR B CA 1
ATOM 4043 C C . TYR B 1 70 ? -13.375 -11.406 -7.578 1 97.38 70 TYR B C 1
ATOM 4045 O O . TYR B 1 70 ? -13.875 -11.891 -8.594 1 97.38 70 TYR B O 1
ATOM 4053 N N . MET B 1 71 ? -13.281 -12.016 -6.426 1 96.44 71 MET B N 1
ATOM 4054 C CA . MET B 1 71 ? -13.867 -13.352 -6.293 1 96.44 71 MET B CA 1
ATOM 4055 C C . MET B 1 71 ? -14.469 -13.547 -4.91 1 96.44 71 MET B C 1
ATOM 4057 O O . MET B 1 71 ? -13.945 -13.031 -3.92 1 96.44 71 MET B O 1
ATOM 4061 N N . LYS B 1 72 ? -15.562 -14.211 -4.883 1 96.19 72 LYS B N 1
ATOM 4062 C CA . LYS B 1 72 ? -16.203 -14.688 -3.664 1 96.19 72 LYS B CA 1
ATOM 4063 C C . LYS B 1 72 ? -16.281 -16.219 -3.643 1 96.19 72 LYS B C 1
ATOM 4065 O O . LYS B 1 72 ? -16.812 -16.828 -4.574 1 96.19 72 LYS B O 1
ATOM 4070 N N . THR B 1 73 ? -15.68 -16.781 -2.625 1 95.88 73 THR B N 1
ATOM 4071 C CA . THR B 1 73 ? -15.578 -18.234 -2.588 1 95.88 73 THR B CA 1
ATOM 4072 C C . THR B 1 73 ? -15.992 -18.766 -1.22 1 95.88 73 THR B C 1
ATOM 4074 O O . THR B 1 73 ? -16.078 -18.016 -0.253 1 95.88 73 THR B O 1
ATOM 4077 N N . LYS B 1 74 ? -16.281 -20 -1.157 1 96.12 74 LYS B N 1
ATOM 4078 C CA . LYS B 1 74 ? -16.516 -20.734 0.085 1 96.12 74 LYS B CA 1
ATOM 4079 C C . LYS B 1 74 ? -16.016 -22.172 -0.023 1 96.12 74 LYS B C 1
ATOM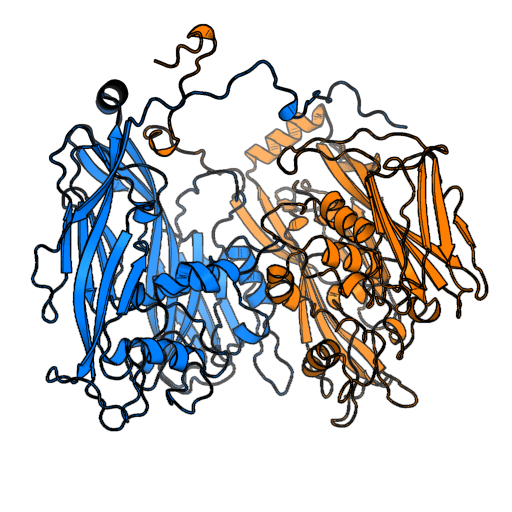 4081 O O . LYS B 1 74 ? -15.734 -22.656 -1.121 1 96.12 74 LYS B O 1
ATOM 4086 N N . ILE B 1 75 ? -15.773 -22.828 0.998 1 96.94 75 ILE B N 1
ATOM 4087 C CA . ILE B 1 75 ? -15.414 -24.234 1.044 1 96.94 75 ILE B CA 1
ATOM 4088 C C . ILE B 1 75 ? -16.625 -25.062 1.491 1 96.94 75 ILE B C 1
ATOM 4090 O O . ILE B 1 75 ? -17.25 -24.75 2.504 1 96.94 75 ILE B O 1
ATOM 4094 N N . VAL B 1 76 ? -16.953 -26.078 0.698 1 96.25 76 VAL B N 1
ATOM 4095 C CA . VAL B 1 76 ? -18.109 -26.938 0.979 1 96.25 76 VAL B CA 1
ATOM 4096 C C . VAL B 1 76 ? -17.719 -28.406 0.797 1 96.25 76 VAL B C 1
ATOM 4098 O O . VAL B 1 76 ? -16.609 -28.703 0.341 1 96.25 76 VAL B O 1
ATOM 4101 N N . HIS B 1 77 ? -18.594 -29.25 1.215 1 95.38 77 HIS B N 1
ATOM 4102 C CA . HIS B 1 77 ? -18.422 -30.656 0.892 1 95.38 77 HIS B CA 1
ATOM 4103 C C . HIS B 1 77 ? -18.625 -30.922 -0.6 1 95.38 77 HIS B C 1
ATOM 4105 O O . HIS B 1 77 ? -19.172 -30.078 -1.309 1 95.38 77 HIS B O 1
ATOM 4111 N N . ALA B 1 78 ? -18.188 -32.062 -1.023 1 90.38 78 ALA B N 1
ATOM 4112 C CA . ALA B 1 78 ? -18.328 -32.438 -2.434 1 90.38 78 ALA B CA 1
ATOM 4113 C C . ALA B 1 78 ? -19.781 -32.375 -2.885 1 90.38 78 ALA B C 1
ATOM 4115 O O . ALA B 1 78 ? -20.062 -32.031 -4.035 1 90.38 78 ALA B O 1
ATOM 4116 N N . ASN B 1 79 ? -20.672 -32.594 -1.947 1 90.62 79 ASN B N 1
ATOM 4117 C CA . ASN B 1 79 ? -22.094 -32.594 -2.283 1 90.62 79 ASN B CA 1
ATOM 4118 C C . ASN B 1 79 ? -22.703 -31.203 -2.215 1 90.62 79 ASN B C 1
ATOM 4120 O O . ASN B 1 79 ? -23.891 -31.031 -2.479 1 90.62 79 ASN B O 1
ATOM 4124 N N . GLY B 1 80 ? -21.969 -30.297 -1.819 1 90.56 80 GLY B N 1
ATOM 4125 C CA . GLY B 1 80 ? -22.438 -28.906 -1.815 1 90.56 80 GLY B CA 1
ATOM 4126 C C . GLY B 1 80 ? -22.906 -28.453 -0.451 1 90.56 80 GLY B C 1
ATOM 4127 O O . GLY B 1 80 ? -23.234 -27.266 -0.271 1 90.56 80 GLY B O 1
ATOM 4128 N N . SER B 1 81 ? -22.906 -29.312 0.497 1 93.44 81 SER B N 1
ATOM 4129 C CA . SER B 1 81 ? -23.359 -28.922 1.832 1 93.44 81 SER B CA 1
ATOM 4130 C C . SER B 1 81 ? -22.266 -28.172 2.582 1 93.44 81 SER B C 1
ATOM 4132 O O . SER B 1 81 ? -21.078 -28.328 2.289 1 93.44 81 SER B O 1
ATOM 4134 N N . ASN B 1 82 ? -22.781 -27.375 3.537 1 93.94 82 ASN B N 1
ATOM 4135 C CA . ASN B 1 82 ? -21.859 -26.562 4.328 1 93.94 82 ASN B CA 1
ATOM 4136 C C . ASN B 1 82 ? -21.047 -27.438 5.285 1 93.94 82 ASN B C 1
ATOM 4138 O O . ASN B 1 82 ? -21.469 -28.531 5.66 1 93.94 82 ASN B O 1
ATOM 4142 N N . LEU B 1 83 ? -19.859 -26.891 5.625 1 94.56 83 LEU B N 1
ATOM 4143 C CA . LEU B 1 83 ? -19 -27.547 6.609 1 94.56 83 LEU B CA 1
ATOM 4144 C C . LEU B 1 83 ? -19.641 -27.516 7.988 1 94.56 83 LEU B C 1
ATOM 4146 O O . LEU B 1 83 ? -20.359 -26.562 8.328 1 94.56 83 LEU B O 1
ATOM 4150 N N . LEU B 1 84 ? -19.344 -28.531 8.719 1 92.5 84 LEU B N 1
ATOM 4151 C CA . LEU B 1 84 ? -19.766 -28.547 10.117 1 92.5 84 LEU B CA 1
ATOM 4152 C C . LEU B 1 84 ? -18.781 -27.781 10.992 1 92.5 84 LEU B C 1
ATOM 4154 O O . LEU B 1 84 ? -17.656 -27.5 10.57 1 92.5 84 LEU B O 1
ATOM 4158 N N . ASP B 1 85 ? -19.156 -27.438 12.227 1 91.25 85 ASP B N 1
ATOM 4159 C CA . ASP B 1 85 ? -18.328 -26.688 13.164 1 91.25 85 ASP B CA 1
ATOM 4160 C C . ASP B 1 85 ? -17.125 -27.516 13.617 1 91.25 85 ASP B C 1
ATOM 4162 O O . ASP B 1 85 ? -16.125 -26.953 14.055 1 91.25 85 ASP B O 1
ATOM 4166 N N . THR B 1 86 ? -17.172 -28.781 13.406 1 92.19 86 THR B N 1
ATOM 4167 C CA . THR B 1 86 ? -16.125 -29.672 13.891 1 92.19 86 THR B CA 1
ATOM 4168 C C . THR B 1 86 ? -15.164 -30.031 12.766 1 92.19 86 THR B C 1
ATOM 4170 O O . THR B 1 86 ? -14.211 -30.781 12.969 1 92.19 86 THR B O 1
ATOM 4173 N N . GLU B 1 87 ? -15.469 -29.562 11.625 1 93.81 87 GLU B N 1
ATOM 4174 C CA . GLU B 1 87 ? -14.617 -29.859 10.477 1 93.81 87 GLU B CA 1
ATOM 4175 C C . GLU B 1 87 ? -13.648 -28.719 10.188 1 93.81 87 GLU B C 1
ATOM 4177 O O . GLU B 1 87 ? -14.062 -27.562 10.047 1 93.81 87 GLU B O 1
ATOM 4182 N N . TYR B 1 88 ? -12.375 -29.078 10.172 1 96 88 TYR B N 1
ATOM 4183 C CA . TYR B 1 88 ? -11.344 -28.078 10.008 1 96 88 TYR B CA 1
ATOM 4184 C C . TYR B 1 88 ? -10.57 -28.281 8.711 1 96 88 TYR B C 1
ATOM 4186 O O . TYR B 1 88 ? -9.82 -29.25 8.578 1 96 88 TYR B O 1
ATOM 4194 N N . VAL B 1 89 ? -10.828 -27.422 7.73 1 97.38 89 VAL B N 1
ATOM 4195 C CA . VAL B 1 89 ? -10.156 -27.406 6.43 1 97.38 89 VAL B CA 1
ATOM 4196 C C . VAL B 1 89 ? -9.734 -25.969 6.098 1 97.38 89 VAL B C 1
ATOM 4198 O O . VAL B 1 89 ? -10.422 -25.016 6.449 1 97.38 89 VAL B O 1
ATOM 4201 N N . SER B 1 90 ? -8.57 -25.797 5.562 1 97.81 90 SER B N 1
ATOM 4202 C CA . SER B 1 90 ? -8.062 -24.484 5.188 1 97.81 90 SER B CA 1
ATOM 4203 C C . SER B 1 90 ? -7.438 -24.5 3.799 1 97.81 90 SER B C 1
ATOM 4205 O O . SER B 1 90 ? -7.246 -25.578 3.213 1 97.81 90 SER B O 1
ATOM 4207 N N . THR B 1 91 ? -7.238 -23.391 3.309 1 98.31 91 THR B N 1
ATOM 4208 C CA . THR B 1 91 ? -6.645 -23.25 1.981 1 98.31 91 THR B CA 1
ATOM 4209 C C . THR B 1 91 ? -5.125 -23.141 2.074 1 98.31 91 THR B C 1
ATOM 4211 O O . THR B 1 91 ? -4.59 -22.781 3.123 1 98.31 91 THR B O 1
ATOM 4214 N N . ILE B 1 92 ? -4.461 -23.469 0.961 1 98.06 92 ILE B N 1
ATOM 4215 C CA . ILE B 1 92 ? -3.059 -23.094 0.798 1 98.06 92 ILE B CA 1
ATOM 4216 C C . ILE B 1 92 ? -2.936 -21.562 0.751 1 98.06 92 ILE B C 1
ATOM 4218 O O . ILE B 1 92 ? -3.941 -20.859 0.727 1 98.06 92 ILE B O 1
ATOM 4222 N N . ASN B 1 93 ? -1.697 -21.109 0.825 1 98.06 93 ASN B N 1
ATOM 4223 C CA . ASN B 1 93 ? -1.452 -19.672 0.908 1 98.06 93 ASN B CA 1
ATOM 4224 C C . ASN B 1 93 ? -1.782 -18.969 -0.406 1 98.06 93 ASN B C 1
ATOM 4226 O O . ASN B 1 93 ? -1.639 -19.562 -1.48 1 98.06 93 ASN B O 1
ATOM 4230 N N . PHE B 1 94 ? -2.297 -17.719 -0.261 1 97.88 94 PHE B N 1
ATOM 4231 C CA . PHE B 1 94 ? -2.467 -16.844 -1.417 1 97.88 94 PHE B CA 1
ATOM 4232 C C . PHE B 1 94 ? -3.463 -17.438 -2.404 1 97.88 94 PHE B C 1
ATOM 4234 O O . PHE B 1 94 ? -3.217 -17.453 -3.611 1 97.88 94 PHE B O 1
ATOM 4241 N N . ILE B 1 95 ? -4.551 -17.859 -1.911 1 97.94 95 ILE B N 1
ATOM 4242 C CA . ILE B 1 95 ? -5.473 -18.75 -2.602 1 97.94 95 ILE B CA 1
ATOM 4243 C C . ILE B 1 95 ? -6.105 -18.016 -3.787 1 97.94 95 ILE B C 1
ATOM 4245 O O . ILE B 1 95 ? -6.426 -18.641 -4.805 1 97.94 95 ILE B O 1
ATOM 4249 N N . MET B 1 96 ? -6.27 -16.75 -3.746 1 97.31 96 MET B N 1
ATOM 4250 C CA . MET B 1 96 ? -6.883 -16.047 -4.867 1 97.31 96 MET B CA 1
ATOM 4251 C C . MET B 1 96 ? -6.102 -16.297 -6.156 1 97.31 96 MET B C 1
ATOM 4253 O O . MET B 1 96 ? -6.695 -16.438 -7.227 1 97.31 96 MET B O 1
ATOM 4257 N N . GLN B 1 97 ? -4.84 -16.344 -5.996 1 96.31 97 GLN B N 1
ATOM 4258 C CA . GLN B 1 97 ? -3.969 -16.531 -7.148 1 96.31 97 GLN B CA 1
ATOM 4259 C C . GLN B 1 97 ? -3.701 -18.016 -7.391 1 96.31 97 GLN B C 1
ATOM 4261 O O . GLN B 1 97 ? -3.684 -18.469 -8.539 1 96.31 97 GLN B O 1
ATOM 4266 N N . THR B 1 98 ? -3.543 -18.766 -6.34 1 96.69 98 THR B N 1
ATOM 4267 C CA . THR B 1 98 ? -2.984 -20.109 -6.438 1 96.69 98 THR B CA 1
ATOM 4268 C C . THR B 1 98 ? -4.082 -21.141 -6.707 1 96.69 98 THR B C 1
ATOM 4270 O O . THR B 1 98 ? -3.799 -22.281 -7.035 1 96.69 98 THR B O 1
ATOM 4273 N N . MET B 1 99 ? -5.305 -20.734 -6.684 1 95.75 99 MET B N 1
ATOM 4274 C CA . MET B 1 99 ? -6.391 -21.672 -6.973 1 95.75 99 MET B CA 1
ATOM 4275 C C . MET B 1 99 ? -6.473 -21.969 -8.469 1 95.75 99 MET B C 1
ATOM 4277 O O . MET B 1 99 ? -7.156 -22.906 -8.883 1 95.75 99 MET B O 1
ATOM 4281 N N . PHE B 1 100 ? -5.746 -21.203 -9.203 1 95.75 100 PHE B N 1
ATOM 4282 C CA . PHE B 1 100 ? -5.742 -21.438 -10.648 1 95.75 100 PHE B CA 1
ATOM 4283 C C . PHE B 1 100 ? -4.422 -22.047 -11.094 1 95.75 100 PHE B C 1
ATOM 4285 O O . PHE B 1 100 ? -3.35 -21.531 -10.781 1 95.75 100 PHE B O 1
ATOM 4292 N N . SER B 1 101 ? -4.523 -23.109 -11.883 1 95.12 101 SER B N 1
ATOM 4293 C CA . SER B 1 101 ? -3.336 -23.812 -12.359 1 95.12 101 SER B CA 1
ATOM 4294 C C . SER B 1 101 ? -2.719 -23.094 -13.555 1 95.12 101 SER B C 1
ATOM 4296 O O . SER B 1 101 ? -1.507 -23.172 -13.773 1 95.12 101 SER B O 1
ATOM 4298 N N . GLU B 1 102 ? -3.609 -22.453 -14.281 1 94.62 102 GLU B N 1
ATOM 4299 C CA . GLU B 1 102 ? -3.154 -21.781 -15.492 1 94.62 102 GLU B CA 1
ATOM 4300 C C . GLU B 1 102 ? -3.912 -20.484 -15.719 1 94.62 102 GLU B C 1
ATOM 4302 O O . GLU B 1 102 ? -5.094 -20.375 -15.383 1 94.62 102 GLU B O 1
ATOM 4307 N N . LEU B 1 103 ? -3.189 -19.5 -16.219 1 94.56 103 LEU B N 1
ATOM 4308 C CA . LEU B 1 103 ? -3.738 -18.203 -16.625 1 94.56 103 LEU B CA 1
ATOM 4309 C C . LEU B 1 103 ? -3.25 -17.812 -18.016 1 94.56 103 LEU B C 1
ATOM 4311 O O . LEU B 1 103 ? -2.045 -17.672 -18.234 1 94.56 103 LEU B O 1
ATOM 4315 N N . ASP B 1 104 ? -4.188 -17.734 -18.891 1 94.12 104 ASP B N 1
ATOM 4316 C CA . ASP B 1 104 ? -3.871 -17.359 -20.266 1 94.12 104 ASP B CA 1
ATOM 4317 C C . ASP B 1 104 ? -4.441 -15.977 -20.594 1 94.12 104 ASP B C 1
ATOM 4319 O O . ASP B 1 104 ? -5.582 -15.672 -20.234 1 94.12 104 ASP B O 1
ATOM 4323 N N . VAL B 1 105 ? -3.641 -15.172 -21.172 1 95.31 105 VAL B N 1
ATOM 4324 C CA . VAL B 1 105 ? -4.082 -13.852 -21.625 1 95.31 105 VAL B CA 1
ATOM 4325 C C . VAL B 1 105 ? -3.871 -13.719 -23.125 1 95.31 105 VAL B C 1
ATOM 4327 O O . VAL B 1 105 ? -2.803 -14.055 -23.641 1 95.31 105 VAL B O 1
ATOM 4330 N N . THR B 1 106 ? -4.875 -13.289 -23.828 1 95.31 106 THR B N 1
ATOM 4331 C CA . THR B 1 106 ? -4.809 -13.094 -25.266 1 95.31 106 THR B CA 1
ATOM 4332 C C . THR B 1 106 ? -5.137 -11.648 -25.641 1 95.31 106 THR B C 1
ATOM 4334 O O . THR B 1 106 ? -5.91 -10.984 -24.938 1 95.31 106 THR B O 1
ATOM 4337 N N . LEU B 1 107 ? -4.488 -11.164 -26.625 1 95.5 107 LEU B N 1
ATOM 4338 C CA . LEU B 1 107 ? -4.812 -9.898 -27.281 1 95.5 107 LEU B CA 1
ATOM 4339 C C . LEU B 1 107 ? -5.223 -10.117 -28.734 1 95.5 107 LEU B C 1
ATOM 4341 O O . LEU B 1 107 ? -4.473 -10.711 -29.5 1 95.5 107 LEU B O 1
ATOM 4345 N N . GLN B 1 108 ? -6.367 -9.672 -29.031 1 94.5 108 GLN B N 1
ATOM 4346 C CA . GLN B 1 108 ? -6.906 -9.867 -30.375 1 94.5 108 GLN B CA 1
ATOM 4347 C C . GLN B 1 108 ? -6.844 -11.344 -30.781 1 94.5 108 GLN B C 1
ATOM 4349 O O . GLN B 1 108 ? -6.398 -11.672 -31.875 1 94.5 108 GLN B O 1
ATOM 4354 N N . GLY B 1 109 ? -7.09 -12.156 -29.797 1 91.56 109 GLY B N 1
ATOM 4355 C CA . GLY B 1 109 ? -7.168 -13.586 -30.047 1 91.56 109 GLY B CA 1
ATOM 4356 C C . GLY B 1 109 ? -5.809 -14.266 -30.062 1 91.56 109 GLY B C 1
ATOM 4357 O O . GLY B 1 109 ? -5.723 -15.492 -30.125 1 91.56 109 GLY B O 1
ATOM 4358 N N . LYS B 1 110 ? -4.785 -13.516 -29.969 1 92.94 110 LYS B N 1
ATOM 4359 C CA . LYS B 1 110 ? -3.438 -14.078 -29.969 1 92.94 110 LYS B CA 1
ATOM 4360 C C . LYS B 1 110 ? -2.914 -14.234 -28.547 1 92.94 110 LYS B C 1
ATOM 4362 O O . LYS B 1 110 ? -3.055 -13.328 -27.719 1 92.94 110 LYS B O 1
ATOM 4367 N N . SER B 1 111 ? -2.289 -15.32 -28.312 1 92.44 111 SER B N 1
ATOM 4368 C CA . SER B 1 111 ? -1.771 -15.602 -26.984 1 92.44 111 SER B CA 1
ATOM 4369 C C . SER B 1 111 ? -0.495 -14.82 -26.703 1 92.44 111 SER B C 1
ATOM 4371 O O . SER B 1 111 ? 0.455 -14.867 -27.484 1 92.44 111 SER B O 1
ATOM 4373 N N . ILE B 1 112 ? -0.454 -14.078 -25.672 1 89.44 112 ILE B N 1
ATOM 4374 C CA . ILE B 1 112 ? 0.721 -13.305 -25.266 1 89.44 112 ILE B CA 1
ATOM 4375 C C . ILE B 1 112 ? 1.42 -14 -24.109 1 89.44 112 ILE B C 1
ATOM 4377 O O . ILE B 1 112 ? 2.65 -14.086 -24.078 1 89.44 112 ILE B O 1
ATOM 4381 N N . THR B 1 113 ? 0.657 -14.32 -23.141 1 83.19 113 THR B N 1
ATOM 4382 C CA . THR B 1 113 ? 1.208 -14.984 -21.969 1 83.19 113 THR B CA 1
ATOM 4383 C C . THR B 1 113 ? 0.449 -16.281 -21.688 1 83.19 113 THR B C 1
ATOM 4385 O O . THR B 1 113 ? -0.779 -16.312 -21.766 1 83.19 113 THR B O 1
ATOM 4388 N N . SER B 1 114 ? 1.202 -17.312 -21.594 1 76.12 114 SER B N 1
ATOM 4389 C CA . SER B 1 114 ? 0.628 -18.578 -21.172 1 76.12 114 SER B CA 1
ATOM 4390 C C . SER B 1 114 ? 1.471 -19.219 -20.078 1 76.12 114 SER B C 1
ATOM 4392 O O . SER B 1 114 ? 2.699 -19.25 -20.156 1 76.12 114 SER B O 1
ATOM 4394 N N . THR B 1 115 ? 0.768 -19.312 -18.969 1 68.38 115 THR B N 1
ATOM 4395 C CA . THR B 1 115 ? 1.443 -20.031 -17.891 1 68.38 115 THR B CA 1
ATOM 4396 C C . THR B 1 115 ? 1.11 -21.516 -17.953 1 68.38 115 THR B C 1
ATOM 4398 O O . THR B 1 115 ? -0.044 -21.891 -18.172 1 68.38 115 THR B O 1
ATOM 4401 N N . THR B 1 116 ? 1.889 -22.266 -18.5 1 70.25 116 THR B N 1
ATOM 4402 C CA . THR B 1 116 ? 1.619 -23.703 -18.375 1 70.25 116 THR B CA 1
ATOM 4403 C C . THR B 1 116 ? 1.116 -24.031 -16.969 1 70.25 116 THR B C 1
ATOM 4405 O O . THR B 1 116 ? 0.808 -23.141 -16.188 1 70.25 116 THR B O 1
ATOM 4408 N N . SER B 1 117 ? 0.718 -25.156 -16.562 1 70.25 117 SER B N 1
ATOM 4409 C CA . SER B 1 117 ? 0.088 -25.656 -15.344 1 70.25 117 SER B CA 1
ATOM 4410 C C . SER B 1 117 ? 0.901 -25.281 -14.109 1 70.25 117 SER B C 1
ATOM 4412 O O . SER B 1 117 ? 0.827 -25.953 -13.086 1 70.25 117 SER B O 1
ATOM 4414 N N . HIS B 1 118 ? 1.621 -24.078 -14.125 1 92.62 118 HIS B N 1
ATOM 4415 C CA . HIS B 1 118 ? 2.504 -23.812 -13 1 92.62 118 HIS B CA 1
ATOM 4416 C C . HIS B 1 118 ? 2.281 -22.406 -12.445 1 92.62 118 HIS B C 1
ATOM 4418 O O . HIS B 1 118 ? 3.166 -21.844 -11.797 1 92.62 118 HIS B O 1
ATOM 4424 N N . HIS B 1 119 ? 1.095 -21.953 -12.648 1 95.56 119 HIS B N 1
ATOM 4425 C CA . HIS B 1 119 ? 0.779 -20.578 -12.273 1 95.56 119 HIS B CA 1
ATOM 4426 C C . HIS B 1 119 ? 0.919 -20.375 -10.773 1 95.56 119 HIS B C 1
ATOM 4428 O O . HIS B 1 119 ? 1.454 -19.344 -10.328 1 95.56 119 HIS B O 1
ATOM 4434 N N . PRO B 1 120 ? 0.541 -21.344 -9.945 1 97.12 120 PRO B N 1
ATOM 4435 C CA . PRO B 1 120 ? 0.646 -21.125 -8.5 1 97.12 120 PRO B CA 1
ATOM 4436 C C . PRO B 1 120 ? 2.082 -20.891 -8.039 1 97.12 120 PRO B C 1
ATOM 4438 O O . PRO B 1 120 ? 2.326 -20.047 -7.176 1 97.12 120 PRO B O 1
ATOM 4441 N N . TYR B 1 121 ? 2.98 -21.609 -8.625 1 97.69 121 TYR B N 1
ATOM 4442 C CA . TYR B 1 121 ? 4.379 -21.453 -8.227 1 97.69 121 TYR B CA 1
ATOM 4443 C C . TYR B 1 121 ? 4.938 -20.125 -8.688 1 97.69 121 TYR B C 1
ATOM 4445 O O . TYR B 1 121 ? 5.73 -19.484 -7.984 1 97.69 121 TYR B O 1
ATOM 4453 N N . ARG B 1 122 ? 4.547 -19.719 -9.852 1 96.25 122 ARG B N 1
ATOM 4454 C CA . ARG B 1 122 ? 4.93 -18.391 -10.305 1 96.25 122 ARG B CA 1
ATOM 4455 C C . ARG B 1 122 ? 4.484 -17.312 -9.312 1 96.25 122 ARG B C 1
ATOM 4457 O O . ARG B 1 122 ? 5.285 -16.484 -8.891 1 96.25 122 ARG B O 1
ATOM 4464 N N . CYS B 1 123 ? 3.262 -17.391 -8.953 1 96.56 123 CYS B N 1
ATOM 4465 C CA . CYS B 1 123 ? 2.676 -16.391 -8.062 1 96.56 123 CYS B CA 1
ATOM 4466 C C . CYS B 1 123 ? 3.357 -16.406 -6.699 1 96.56 123 CYS B C 1
ATOM 4468 O O . CYS B 1 123 ? 3.703 -15.359 -6.16 1 96.56 123 CYS B O 1
ATOM 4470 N N . MET B 1 124 ? 3.562 -17.547 -6.207 1 97.62 124 MET B N 1
ATOM 4471 C CA . MET B 1 124 ? 4.125 -17.672 -4.867 1 97.62 124 MET B CA 1
ATOM 4472 C C . MET B 1 124 ? 5.574 -17.219 -4.836 1 97.62 124 MET B C 1
ATOM 4474 O O . MET B 1 124 ? 5.969 -16.438 -3.961 1 97.62 124 MET B O 1
ATOM 4478 N N . ILE B 1 125 ? 6.344 -17.641 -5.809 1 97.06 125 ILE B N 1
ATOM 4479 C CA . ILE B 1 125 ? 7.758 -17.281 -5.848 1 97.06 125 ILE B CA 1
ATOM 4480 C C . ILE B 1 125 ? 7.898 -15.766 -6.016 1 97.06 125 ILE B C 1
ATOM 4482 O O . ILE B 1 125 ? 8.664 -15.125 -5.293 1 97.06 125 ILE B O 1
ATOM 4486 N N . GLU B 1 126 ? 7.16 -15.258 -6.867 1 94.75 126 GLU B N 1
ATOM 4487 C CA . GLU B 1 126 ? 7.207 -13.812 -7.102 1 94.75 126 GLU B CA 1
ATOM 4488 C C . GLU B 1 126 ? 6.809 -13.039 -5.852 1 94.75 126 GLU B C 1
ATOM 4490 O O . GLU B 1 126 ? 7.469 -12.07 -5.477 1 94.75 126 GLU B O 1
ATOM 4495 N N . THR B 1 127 ? 5.77 -13.445 -5.23 1 95.44 127 THR B N 1
ATOM 4496 C CA . THR B 1 127 ? 5.262 -12.742 -4.059 1 95.44 127 THR B CA 1
ATOM 4497 C C . THR B 1 127 ? 6.223 -12.883 -2.883 1 95.44 127 THR B C 1
ATOM 4499 O O . THR B 1 127 ? 6.5 -11.914 -2.178 1 95.44 127 THR B O 1
ATOM 4502 N N . LEU B 1 128 ? 6.766 -14.055 -2.686 1 96.19 128 LEU B N 1
ATOM 4503 C CA . LEU B 1 128 ? 7.684 -14.312 -1.582 1 96.19 128 LEU B CA 1
ATOM 4504 C C . LEU B 1 128 ? 8.938 -13.453 -1.702 1 96.19 128 LEU B C 1
ATOM 4506 O O . LEU B 1 128 ? 9.43 -12.922 -0.703 1 96.19 128 LEU B O 1
ATOM 4510 N N . LEU B 1 129 ? 9.344 -13.281 -2.904 1 94.44 129 LEU B N 1
ATOM 4511 C CA . LEU B 1 129 ? 10.664 -12.68 -3.094 1 94.44 129 LEU B CA 1
ATOM 4512 C C . LEU B 1 129 ? 10.547 -11.172 -3.299 1 94.44 129 LEU B C 1
ATOM 4514 O O . LEU B 1 129 ? 11.453 -10.422 -2.936 1 94.44 129 LEU B O 1
ATOM 4518 N N . SER B 1 130 ? 9.453 -10.734 -3.803 1 91.69 130 SER B N 1
ATOM 4519 C CA . SER B 1 130 ? 9.414 -9.352 -4.258 1 91.69 130 SER B CA 1
ATOM 4520 C C . SER B 1 130 ? 8.742 -8.445 -3.229 1 91.69 130 SER B C 1
ATOM 4522 O O . SER B 1 130 ? 9 -7.246 -3.18 1 91.69 130 SER B O 1
ATOM 4524 N N . TYR B 1 131 ? 7.887 -8.914 -2.418 1 93.56 131 TYR B N 1
ATOM 4525 C CA . TYR B 1 131 ? 7.109 -8.055 -1.535 1 93.56 131 TYR B CA 1
ATOM 4526 C C . TYR B 1 131 ? 7.691 -8.047 -0.127 1 93.56 131 TYR B C 1
ATOM 4528 O O . TYR B 1 131 ? 8.156 -9.078 0.365 1 93.56 131 TYR B O 1
ATOM 4536 N N . SER B 1 132 ? 7.547 -6.914 0.502 1 93.75 132 SER B N 1
ATOM 4537 C CA . SER B 1 132 ? 8.023 -6.715 1.865 1 93.75 132 SER B CA 1
ATOM 4538 C C . SER B 1 132 ? 7.07 -7.328 2.883 1 93.75 132 SER B C 1
ATOM 4540 O O . SER B 1 132 ? 5.957 -7.727 2.535 1 93.75 132 SER B O 1
ATOM 4542 N N . ASP B 1 133 ? 7.609 -7.367 4.121 1 93.19 133 ASP B N 1
ATOM 4543 C CA . ASP B 1 133 ? 6.809 -7.812 5.258 1 93.19 133 ASP B CA 1
ATOM 4544 C C . ASP B 1 133 ? 5.555 -6.953 5.414 1 93.19 133 ASP B C 1
ATOM 4546 O O . ASP B 1 133 ? 4.469 -7.473 5.676 1 93.19 133 ASP B O 1
ATOM 4550 N N . GLU B 1 134 ? 5.684 -5.785 5.188 1 92.75 134 GLU B N 1
ATOM 4551 C CA . GLU B 1 134 ? 4.578 -4.844 5.348 1 92.75 134 GLU B CA 1
ATOM 4552 C C . GLU B 1 134 ? 3.5 -5.074 4.293 1 92.75 134 GLU B C 1
ATOM 4554 O O . GLU B 1 134 ? 2.311 -5.113 4.609 1 92.75 134 GLU B O 1
ATOM 4559 N N . ALA B 1 135 ? 3.863 -5.199 3.092 1 94.12 135 ALA B N 1
ATOM 4560 C CA . ALA B 1 135 ? 2.904 -5.453 2.02 1 94.12 135 ALA B CA 1
ATOM 4561 C C . ALA B 1 135 ? 2.154 -6.762 2.248 1 94.12 135 ALA B C 1
ATOM 4563 O O . ALA B 1 135 ? 0.939 -6.828 2.053 1 94.12 135 ALA B O 1
ATOM 4564 N N . LYS B 1 136 ? 2.896 -7.738 2.672 1 95.81 136 LYS B N 1
ATOM 4565 C CA . LYS B 1 136 ? 2.324 -9.062 2.873 1 95.81 136 LYS B CA 1
ATOM 4566 C C . LYS B 1 136 ? 1.341 -9.07 4.039 1 95.81 136 LYS B C 1
ATOM 4568 O O . LYS B 1 136 ? 0.323 -9.766 4 1 95.81 136 LYS B O 1
ATOM 4573 N N . LYS B 1 137 ? 1.538 -8.273 5.039 1 94.75 137 LYS B N 1
ATOM 4574 C CA . LYS B 1 137 ? 0.694 -8.242 6.23 1 94.75 137 LYS B CA 1
ATOM 4575 C C . LYS B 1 137 ? -0.43 -7.219 6.078 1 94.75 137 LYS B C 1
ATOM 4577 O O . LYS B 1 137 ? -1.295 -7.105 6.949 1 94.75 137 LYS B O 1
ATOM 4582 N N . SER B 1 138 ? -0.428 -6.5 4.973 1 95 138 SER B N 1
ATOM 4583 C CA . SER B 1 138 ? -1.458 -5.488 4.754 1 95 138 SER B CA 1
ATOM 4584 C C . SER B 1 138 ? -2.238 -5.762 3.473 1 95 138 SER B C 1
ATOM 4586 O O . SER B 1 138 ? -3.154 -6.59 3.461 1 95 138 SER B O 1
ATOM 4588 N N . GLN B 1 139 ? -1.814 -5.262 2.35 1 93.75 139 GLN B N 1
ATOM 4589 C CA . GLN B 1 139 ? -2.611 -5.293 1.127 1 93.75 139 GLN B CA 1
ATOM 4590 C C . GLN B 1 139 ? -2.779 -6.723 0.617 1 93.75 139 GLN B C 1
ATOM 4592 O O . GLN B 1 139 ? -3.83 -7.074 0.076 1 93.75 139 GLN B O 1
ATOM 4597 N N . LEU B 1 140 ? -1.8 -7.555 0.823 1 96.25 140 LEU B N 1
ATOM 4598 C CA . LEU B 1 140 ? -1.872 -8.891 0.232 1 96.25 140 LEU B CA 1
ATOM 4599 C C . LEU B 1 140 ? -2.795 -9.789 1.041 1 96.25 140 LEU B C 1
ATOM 4601 O O . LEU B 1 140 ? -3.158 -10.883 0.588 1 96.25 140 LEU B O 1
ATOM 4605 N N . THR B 1 141 ? -3.225 -9.289 2.201 1 95.94 141 THR B N 1
ATOM 4606 C CA . THR B 1 141 ? -4.234 -10.039 2.945 1 95.94 141 THR B CA 1
ATOM 4607 C C . THR B 1 141 ? -5.559 -10.055 2.189 1 95.94 141 THR B C 1
ATOM 4609 O O . THR B 1 141 ? -6.414 -10.906 2.439 1 95.94 141 THR B O 1
ATOM 4612 N N . SER B 1 142 ? -5.727 -9.117 1.233 1 96.94 142 SER B N 1
ATOM 4613 C CA . SER B 1 142 ? -6.906 -9.102 0.375 1 96.94 142 SER B CA 1
ATOM 4614 C C . SER B 1 142 ? -7 -10.375 -0.459 1 96.94 142 SER B C 1
ATOM 4616 O O . SER B 1 142 ? -8.078 -10.719 -0.952 1 96.94 142 SER B O 1
ATOM 4618 N N . GLN B 1 143 ? -5.875 -11.062 -0.565 1 97.5 143 GLN B N 1
ATOM 4619 C CA . GLN B 1 143 ? -5.793 -12.281 -1.354 1 97.5 143 GLN B CA 1
ATOM 4620 C C . GLN B 1 143 ? -5.465 -13.484 -0.471 1 97.5 143 GLN B C 1
ATOM 4622 O O . GLN B 1 143 ? -5.066 -14.539 -0.971 1 97.5 143 GLN B O 1
ATOM 4627 N N . LEU B 1 144 ? -5.492 -13.242 0.855 1 97.62 144 LEU B N 1
ATOM 4628 C CA . LEU B 1 144 ? -5.32 -14.25 1.896 1 97.62 144 LEU B CA 1
ATOM 4629 C C . LEU B 1 144 ? -3.879 -14.75 1.934 1 97.62 144 LEU B C 1
ATOM 4631 O O . LEU B 1 144 ? -3.637 -15.945 2.104 1 97.62 144 LEU B O 1
ATOM 4635 N N . PHE B 1 145 ? -2.979 -13.875 1.688 1 97.94 145 PHE B N 1
ATOM 4636 C CA . PHE B 1 145 ? -1.59 -14.219 1.978 1 97.94 145 PHE B CA 1
ATOM 4637 C C . PHE B 1 145 ? -1.31 -14.117 3.473 1 97.94 145 PHE B C 1
ATOM 4639 O O . PHE B 1 145 ? -1.473 -13.055 4.07 1 97.94 145 PHE B O 1
ATOM 4646 N N . TYR B 1 146 ? -0.978 -15.164 4.062 1 97.62 146 TYR B N 1
ATOM 4647 C CA . TYR B 1 146 ? -0.499 -15.336 5.43 1 97.62 146 TYR B CA 1
ATOM 4648 C C . TYR B 1 146 ? 0.699 -16.281 5.477 1 97.62 146 TYR B C 1
ATOM 4650 O O . TYR B 1 146 ? 0.562 -17.484 5.23 1 97.62 146 TYR B O 1
ATOM 4658 N N . LYS B 1 147 ? 1.831 -15.766 5.715 1 96.75 147 LYS B N 1
ATOM 4659 C CA . LYS B 1 147 ? 3.045 -16.578 5.641 1 96.75 147 LYS B CA 1
ATOM 4660 C C . LYS B 1 147 ? 2.955 -17.781 6.566 1 96.75 147 LYS B C 1
ATOM 4662 O O . LYS B 1 147 ? 2.748 -17.641 7.77 1 96.75 147 LYS B O 1
ATOM 4667 N N . ASP B 1 148 ? 3.129 -18.891 5.953 1 97.81 148 ASP B N 1
ATOM 4668 C CA . ASP B 1 148 ? 3.104 -20.125 6.711 1 97.81 148 ASP B CA 1
ATOM 4669 C C . ASP B 1 148 ? 4.301 -20.219 7.656 1 97.81 148 ASP B C 1
ATOM 4671 O O . ASP B 1 148 ? 5.387 -19.734 7.34 1 97.81 148 ASP B O 1
ATOM 4675 N N . GLU B 1 149 ? 4.086 -20.891 8.727 1 96.44 149 GLU B N 1
ATOM 4676 C CA . GLU B 1 149 ? 5.113 -20.984 9.766 1 96.44 149 GLU B CA 1
ATOM 4677 C C . GLU B 1 149 ? 6.281 -21.844 9.289 1 96.44 149 GLU B C 1
ATOM 4679 O O . GLU B 1 149 ? 6.094 -22.984 8.867 1 96.44 149 GLU B O 1
ATOM 4684 N N . SER B 1 150 ? 7.438 -21.266 9.422 1 95.38 150 SER B N 1
ATOM 4685 C CA . SER B 1 150 ? 8.656 -21.938 8.992 1 95.38 150 SER B CA 1
ATOM 4686 C C . SER B 1 150 ? 8.836 -23.266 9.742 1 95.38 150 SER B C 1
ATOM 4688 O O . SER B 1 150 ? 8.664 -23.328 10.961 1 95.38 150 SER B O 1
ATOM 4690 N N . GLY B 1 151 ? 9.148 -24.297 9.016 1 95.06 151 GLY B N 1
ATOM 4691 C CA . GLY B 1 151 ? 9.391 -25.609 9.602 1 95.06 151 GLY B CA 1
ATOM 4692 C C . GLY B 1 151 ? 8.125 -26.422 9.797 1 95.06 151 GLY B C 1
ATOM 4693 O O . GLY B 1 151 ? 8.188 -27.609 10.125 1 95.06 151 GLY B O 1
ATOM 4694 N N . HIS B 1 152 ? 7.016 -25.797 9.516 1 97.38 152 HIS B N 1
ATOM 4695 C CA . HIS B 1 152 ? 5.762 -26.5 9.789 1 97.38 152 HIS B CA 1
ATOM 4696 C C . HIS B 1 152 ? 4.781 -26.344 8.625 1 97.38 152 HIS B C 1
ATOM 4698 O O . HIS B 1 152 ? 3.568 -26.281 8.836 1 97.38 152 HIS B O 1
ATOM 4704 N N . LEU B 1 153 ? 5.262 -26.172 7.445 1 97.81 153 LEU B N 1
ATOM 4705 C CA . LEU B 1 153 ? 4.402 -25.938 6.289 1 97.81 153 LEU B CA 1
ATOM 4706 C C . LEU B 1 153 ? 3.537 -27.156 5.996 1 97.81 153 LEU B C 1
ATOM 4708 O O . LEU B 1 153 ? 2.398 -27.016 5.547 1 97.81 153 LEU B O 1
ATOM 4712 N N . ASP B 1 154 ? 3.994 -28.344 6.32 1 97.38 154 ASP B N 1
ATOM 4713 C CA . ASP B 1 154 ? 3.26 -29.562 6 1 97.38 154 ASP B CA 1
ATOM 4714 C C . ASP B 1 154 ? 2.367 -29.984 7.164 1 97.38 154 ASP B C 1
ATOM 4716 O O . ASP B 1 154 ? 1.728 -31.047 7.109 1 97.38 154 ASP B O 1
ATOM 4720 N N . ASP B 1 155 ? 2.43 -29.219 8.203 1 97.69 155 ASP B N 1
ATOM 4721 C CA . ASP B 1 155 ? 1.494 -29.484 9.289 1 97.69 155 ASP B CA 1
ATOM 4722 C C . ASP B 1 155 ? 0.056 -29.203 8.859 1 97.69 155 ASP B C 1
ATOM 4724 O O . ASP B 1 155 ? -0.348 -28.031 8.742 1 97.69 155 ASP B O 1
ATOM 4728 N N . ASN B 1 156 ? -0.717 -30.266 8.672 1 96.81 156 ASN B N 1
ATOM 4729 C CA . ASN B 1 156 ? -2.059 -30.109 8.117 1 96.81 156 ASN B CA 1
ATOM 4730 C C . ASN B 1 156 ? -3.123 -30.188 9.211 1 96.81 156 ASN B C 1
ATOM 4732 O O . ASN B 1 156 ? -4.312 -30.328 8.914 1 96.81 156 ASN B O 1
ATOM 4736 N N . ASP B 1 157 ? -2.707 -30.219 10.484 1 97.31 157 ASP B N 1
ATOM 4737 C CA . ASP B 1 157 ? -3.65 -30.062 11.586 1 97.31 157 ASP B CA 1
ATOM 4738 C C . ASP B 1 157 ? -4.066 -28.594 11.734 1 97.31 157 ASP B C 1
ATOM 4740 O O . ASP B 1 157 ? -3.369 -27.812 12.375 1 97.31 157 ASP B O 1
ATOM 4744 N N . VAL B 1 158 ? -5.18 -28.328 11.258 1 96.69 158 VAL B N 1
ATOM 4745 C CA . VAL B 1 158 ? -5.625 -26.938 11.133 1 96.69 158 VAL B CA 1
ATOM 4746 C C . VAL B 1 158 ? -5.859 -26.344 12.516 1 96.69 158 VAL B C 1
ATOM 4748 O O . VAL B 1 158 ? -5.461 -25.219 12.789 1 96.69 158 VAL B O 1
ATOM 4751 N N . LEU B 1 159 ? -6.441 -27.047 13.359 1 95.19 159 LEU B N 1
ATOM 4752 C CA . LEU B 1 159 ? -6.867 -26.516 14.648 1 95.19 159 LEU B CA 1
ATOM 4753 C C . LEU B 1 159 ? -5.719 -26.531 15.656 1 95.19 159 LEU B C 1
ATOM 4755 O O . LEU B 1 159 ? -5.453 -25.516 16.312 1 95.19 159 LEU B O 1
ATOM 4759 N N . ASN B 1 160 ? -4.934 -27.625 15.719 1 94.69 160 ASN B N 1
ATOM 4760 C CA . ASN B 1 160 ? -3.961 -27.797 16.797 1 94.69 160 ASN B CA 1
ATOM 4761 C C . ASN B 1 160 ? -2.529 -27.766 16.266 1 94.69 160 ASN B C 1
ATOM 4763 O O . ASN B 1 160 ? -1.577 -27.938 17.031 1 94.69 160 ASN B O 1
ATOM 4767 N N . GLY B 1 161 ? -2.445 -27.625 15.047 1 95.81 161 GLY B N 1
ATOM 4768 C CA . GLY B 1 161 ? -1.113 -27.672 14.461 1 95.81 161 GLY B CA 1
ATOM 4769 C C . GLY B 1 161 ? -0.271 -26.453 14.789 1 95.81 161 GLY B C 1
ATOM 4770 O O . GLY B 1 161 ? -0.745 -25.516 15.438 1 95.81 161 GLY B O 1
ATOM 4771 N N . GLN B 1 162 ? 0.947 -26.516 14.344 1 95.88 162 GLN B N 1
ATOM 4772 C CA . GLN B 1 162 ? 1.913 -25.453 14.633 1 95.88 162 GLN B CA 1
ATOM 4773 C C . GLN B 1 162 ? 1.896 -24.375 13.547 1 95.88 162 GLN B C 1
ATOM 4775 O O . GLN B 1 162 ? 2.469 -23.312 13.719 1 95.88 162 GLN B O 1
ATOM 4780 N N . ASN B 1 163 ? 1.297 -24.672 12.422 1 96.88 163 ASN B N 1
ATOM 4781 C CA . ASN B 1 163 ? 1.163 -23.688 11.359 1 96.88 163 ASN B CA 1
ATOM 4782 C C . ASN B 1 163 ? 0.002 -22.734 11.625 1 96.88 163 ASN B C 1
ATOM 4784 O O . ASN B 1 163 ? -1.104 -22.938 11.125 1 96.88 163 ASN B O 1
ATOM 4788 N N . LEU B 1 164 ? 0.267 -21.625 12.273 1 95.88 164 LEU B N 1
ATOM 4789 C CA . LEU B 1 164 ? -0.753 -20.672 12.711 1 95.88 164 LEU B CA 1
ATOM 4790 C C . LEU B 1 164 ? -1.413 -20 11.516 1 95.88 164 LEU B C 1
ATOM 4792 O O . LEU B 1 164 ? -2.582 -19.609 11.586 1 95.88 164 LEU B O 1
ATOM 4796 N N . ALA B 1 165 ? -0.66 -19.812 10.477 1 96.81 165 ALA B N 1
ATOM 4797 C CA . ALA B 1 165 ? -1.195 -19.172 9.273 1 96.81 165 ALA B CA 1
ATOM 4798 C C . ALA B 1 165 ? -2.301 -20.016 8.648 1 96.81 165 ALA B C 1
ATOM 4800 O O . ALA B 1 165 ? -3.264 -19.469 8.094 1 96.81 165 ALA B O 1
ATOM 4801 N N . LEU B 1 166 ? -2.125 -21.312 8.75 1 97.5 166 LEU B N 1
ATOM 4802 C CA . LEU B 1 166 ? -3.158 -22.219 8.25 1 97.5 166 LEU B CA 1
ATOM 4803 C C . LEU B 1 166 ? -4.465 -22.016 9.008 1 97.5 166 LEU B C 1
ATOM 4805 O O . LEU B 1 166 ? -5.539 -22 8.406 1 97.5 166 LEU B O 1
ATOM 4809 N N . TYR B 1 167 ? -4.371 -21.859 10.273 1 97.06 167 TYR B N 1
ATOM 4810 C CA . TYR B 1 167 ? -5.547 -21.625 11.109 1 97.06 167 TYR B CA 1
ATOM 4811 C C . TYR B 1 167 ? -6.164 -20.266 10.805 1 97.06 167 TYR B C 1
ATOM 4813 O O . TYR B 1 167 ? -7.391 -20.125 10.773 1 97.06 167 TYR B O 1
ATOM 4821 N N . GLU B 1 168 ? -5.375 -19.281 10.617 1 96.5 168 GLU B N 1
ATOM 4822 C CA . GLU B 1 168 ? -5.879 -17.938 10.289 1 96.5 168 GLU B CA 1
ATOM 4823 C C . GLU B 1 168 ? -6.715 -17.969 9.016 1 96.5 168 GLU B C 1
ATOM 4825 O O . GLU B 1 168 ? -7.781 -17.344 8.961 1 96.5 168 GLU B O 1
ATOM 4830 N N . ARG B 1 169 ? -6.246 -18.672 8.023 1 97.25 169 ARG B N 1
ATOM 4831 C CA . ARG B 1 169 ? -6.992 -18.75 6.773 1 97.25 169 ARG B CA 1
ATOM 4832 C C . ARG B 1 169 ? -8.266 -19.578 6.949 1 97.25 169 ARG B C 1
ATOM 4834 O O . ARG B 1 169 ? -9.289 -19.281 6.32 1 97.25 169 ARG B O 1
ATOM 4841 N N . HIS B 1 170 ? -8.227 -20.562 7.824 1 97.38 170 HIS B N 1
ATOM 4842 C CA . HIS B 1 170 ? -9.406 -21.359 8.102 1 97.38 170 HIS B CA 1
ATOM 4843 C C . HIS B 1 170 ? -10.539 -20.516 8.672 1 97.38 170 HIS B C 1
ATOM 4845 O O . HIS B 1 170 ? -11.703 -20.719 8.328 1 97.38 170 HIS B O 1
ATOM 4851 N N . LYS B 1 171 ? -10.234 -19.562 9.508 1 94.88 171 LYS B N 1
ATOM 4852 C CA . LYS B 1 171 ? -11.227 -18.75 10.203 1 94.88 171 LYS B CA 1
ATOM 4853 C C . LYS B 1 171 ? -12.156 -18.047 9.211 1 94.88 171 LYS B C 1
ATOM 4855 O O . LYS B 1 171 ? -13.344 -17.875 9.484 1 94.88 171 LYS B O 1
ATOM 4860 N N . PHE B 1 172 ? -11.641 -17.75 8.078 1 95.69 172 PHE B N 1
ATOM 4861 C CA . PHE B 1 172 ? -12.445 -17.047 7.094 1 95.69 172 PHE B CA 1
ATOM 4862 C C . PHE B 1 172 ? -13.477 -17.984 6.461 1 95.69 172 PHE B C 1
ATOM 4864 O O . PHE B 1 172 ? -14.57 -17.547 6.09 1 95.69 172 PHE B O 1
ATOM 4871 N N . PHE B 1 173 ? -13.117 -19.266 6.355 1 96.19 173 PHE B N 1
ATOM 4872 C CA . PHE B 1 173 ? -13.953 -20.203 5.617 1 96.19 173 PHE B CA 1
ATOM 4873 C C . PHE B 1 173 ? -14.734 -21.094 6.57 1 96.19 173 PHE B C 1
ATOM 4875 O O . PHE B 1 173 ? -15.484 -21.969 6.137 1 96.19 173 PHE B O 1
ATOM 4882 N N . ALA B 1 174 ? -14.602 -20.875 7.852 1 94.94 174 ALA B N 1
ATOM 4883 C CA . ALA B 1 174 ? -15.203 -21.75 8.844 1 94.94 174 ALA B CA 1
ATOM 4884 C C . ALA B 1 174 ? -16.703 -21.891 8.617 1 94.94 174 ALA B C 1
ATOM 4886 O O . ALA B 1 174 ? -17.375 -20.922 8.289 1 94.94 174 ALA B O 1
ATOM 4887 N N . GLN B 1 175 ? -17.219 -23.125 8.711 1 93.81 175 GLN B N 1
ATOM 4888 C CA . GLN B 1 175 ? -18.641 -23.438 8.656 1 93.81 175 GLN B CA 1
ATOM 4889 C C . GLN B 1 175 ? -19.234 -23.062 7.305 1 93.81 175 GLN B C 1
ATOM 4891 O O . GLN B 1 175 ? -20.406 -22.719 7.219 1 93.81 175 GLN B O 1
ATOM 4896 N N . GLY B 1 176 ? -18.438 -23 6.305 1 93.44 176 GLY B N 1
ATOM 4897 C CA . GLY B 1 176 ? -18.922 -22.734 4.957 1 93.44 176 GLY B CA 1
ATOM 4898 C C . GLY B 1 176 ? -19.188 -21.266 4.703 1 93.44 176 GLY B C 1
ATOM 4899 O O . GLY B 1 176 ? -20.031 -20.922 3.869 1 93.44 176 GLY B O 1
ATOM 4900 N N . LYS B 1 177 ? -18.562 -20.375 5.402 1 94.81 177 LYS B N 1
ATOM 4901 C CA . LYS B 1 177 ? -18.719 -18.938 5.219 1 94.81 177 LYS B CA 1
ATOM 4902 C C . LYS B 1 177 ? -18.125 -18.484 3.887 1 94.81 177 LYS B C 1
ATOM 4904 O O . LYS B 1 177 ? -17.156 -19.062 3.406 1 94.81 177 LYS B O 1
ATOM 4909 N N . SER B 1 178 ? -18.75 -17.422 3.34 1 95.75 178 SER B N 1
ATOM 4910 C CA . SER B 1 178 ? -18.25 -16.844 2.09 1 95.75 178 SER B CA 1
ATOM 4911 C C . SER B 1 178 ? -17.156 -15.828 2.344 1 95.75 178 SER B C 1
ATOM 4913 O O . SER B 1 178 ? -17.25 -15.016 3.264 1 95.75 178 SER B O 1
ATOM 4915 N N . VAL B 1 179 ? -16.094 -15.938 1.544 1 96.44 179 VAL B N 1
ATOM 4916 C CA . VAL B 1 179 ? -14.961 -15.023 1.664 1 96.44 179 VAL B CA 1
ATOM 4917 C C . VAL B 1 179 ? -14.727 -14.32 0.333 1 96.44 179 VAL B C 1
ATOM 4919 O O . VAL B 1 179 ? -14.672 -14.961 -0.719 1 96.44 179 VAL B O 1
ATOM 4922 N N . ASP B 1 180 ? -14.695 -13.016 0.396 1 97 180 ASP B N 1
ATOM 4923 C CA . ASP B 1 180 ? -14.359 -12.281 -0.819 1 97 180 ASP B CA 1
ATOM 4924 C C . ASP B 1 180 ? -12.883 -11.898 -0.848 1 97 180 ASP B C 1
ATOM 4926 O O . ASP B 1 180 ? -12.266 -11.695 0.201 1 97 180 ASP B O 1
ATOM 4930 N N . MET B 1 181 ? -12.336 -11.93 -2.004 1 97.75 181 MET B N 1
ATOM 4931 C CA . MET B 1 181 ? -10.945 -11.586 -2.289 1 97.75 181 MET B CA 1
ATOM 4932 C C . MET B 1 181 ? -10.844 -10.695 -3.521 1 97.75 181 MET B C 1
ATOM 4934 O O . MET B 1 181 ? -11.734 -10.703 -4.371 1 97.75 181 MET B O 1
ATOM 4938 N N . GLU B 1 182 ? -9.867 -9.867 -3.514 1 97.56 182 GLU B N 1
ATOM 4939 C CA . GLU B 1 182 ? -9.594 -9 -4.656 1 97.56 182 GLU B CA 1
ATOM 4940 C C . GLU B 1 182 ? -8.102 -8.742 -4.801 1 97.56 182 GLU B C 1
ATOM 4942 O O . GLU B 1 182 ? -7.398 -8.555 -3.805 1 97.56 182 GLU B O 1
ATOM 4947 N N . GLY B 1 183 ? -7.621 -8.789 -5.945 1 96.38 183 GLY B N 1
ATOM 4948 C CA . GLY B 1 183 ? -6.219 -8.547 -6.234 1 96.38 183 GLY B CA 1
ATOM 4949 C C . GLY B 1 183 ? -5.926 -8.422 -7.719 1 96.38 183 GLY B C 1
ATOM 4950 O O . GLY B 1 183 ? -6.824 -8.578 -8.547 1 96.38 183 GLY B O 1
ATOM 4951 N N . CYS B 1 184 ? -4.781 -8.047 -7.98 1 95.19 184 CYS B N 1
ATOM 4952 C CA . CYS B 1 184 ? -4.348 -7.969 -9.375 1 95.19 184 CYS B CA 1
ATOM 4953 C C . CYS B 1 184 ? -4.168 -9.359 -9.969 1 95.19 184 CYS B C 1
ATOM 4955 O O . CYS B 1 184 ? -4.133 -10.352 -9.234 1 95.19 184 CYS B O 1
ATOM 4957 N N . LEU B 1 185 ? -4.156 -9.398 -11.266 1 94.06 185 LEU B N 1
ATOM 4958 C CA . LEU B 1 185 ? -3.768 -10.641 -11.93 1 94.06 185 LEU B CA 1
ATOM 4959 C C . LEU B 1 185 ? -2.254 -10.727 -12.086 1 94.06 185 LEU B C 1
ATOM 4961 O O . LEU B 1 185 ? -1.635 -9.836 -12.672 1 94.06 185 LEU B O 1
ATOM 4965 N N . LEU B 1 186 ? -1.734 -11.758 -11.516 1 93.12 186 LEU B N 1
ATOM 4966 C CA . LEU B 1 186 ? -0.289 -11.914 -11.625 1 93.12 186 LEU B CA 1
ATOM 4967 C C . LEU B 1 186 ? 0.089 -12.555 -12.953 1 93.12 186 LEU B C 1
ATOM 4969 O O . LEU B 1 186 ? 0.327 -13.758 -13.023 1 93.12 186 LEU B O 1
ATOM 4973 N N . SER B 1 187 ? 0.07 -11.82 -13.922 1 92.94 187 SER B N 1
ATOM 4974 C CA . SER B 1 187 ? 0.488 -12.156 -15.281 1 92.94 187 SER B CA 1
ATOM 4975 C C . SER B 1 187 ? 1.462 -11.117 -15.828 1 92.94 187 SER B C 1
ATOM 4977 O O . SER B 1 187 ? 1.505 -9.984 -15.352 1 92.94 187 SER B O 1
ATOM 4979 N N . ASP B 1 188 ? 2.172 -11.5 -16.797 1 93.12 188 ASP B N 1
ATOM 4980 C CA . ASP B 1 188 ? 3.271 -10.68 -17.297 1 93.12 188 ASP B CA 1
ATOM 4981 C C . ASP B 1 188 ? 2.766 -9.328 -17.797 1 93.12 188 ASP B C 1
ATOM 4983 O O . ASP B 1 188 ? 3.309 -8.281 -17.438 1 93.12 188 ASP B O 1
ATOM 4987 N N . ILE B 1 189 ? 1.729 -9.32 -18.531 1 92.62 189 ILE B N 1
ATOM 4988 C CA . ILE B 1 189 ? 1.325 -8.086 -19.188 1 92.62 189 ILE B CA 1
ATOM 4989 C C . ILE B 1 189 ? 0.5 -7.23 -18.219 1 92.62 189 ILE B C 1
ATOM 4991 O O . ILE B 1 189 ? 0.294 -6.039 -18.469 1 92.62 189 ILE B O 1
ATOM 4995 N N . PHE B 1 190 ? 0.036 -7.766 -17.156 1 94.25 190 PHE B N 1
ATOM 4996 C CA . PHE B 1 190 ? -0.675 -6.996 -16.141 1 94.25 190 PHE B CA 1
ATOM 4997 C C . PHE B 1 190 ? 0.304 -6.242 -15.25 1 94.25 190 PHE B C 1
ATOM 4999 O O . PHE B 1 190 ? -0.106 -5.449 -14.398 1 94.25 190 PHE B O 1
ATOM 5006 N N . ALA B 1 191 ? 1.564 -6.473 -15.461 1 90.88 191 ALA B N 1
ATOM 5007 C CA . ALA B 1 191 ? 2.592 -5.754 -14.711 1 90.88 191 ALA B CA 1
ATOM 5008 C C . ALA B 1 191 ? 3.178 -4.613 -15.539 1 90.88 191 ALA B C 1
ATOM 5010 O O . ALA B 1 191 ? 4 -3.84 -15.039 1 90.88 191 ALA B O 1
ATOM 5011 N N . MET B 1 192 ? 2.643 -4.488 -16.688 1 89.31 192 MET B N 1
ATOM 5012 C CA . MET B 1 192 ? 3.191 -3.465 -17.578 1 89.31 192 MET B CA 1
ATOM 5013 C C . MET B 1 192 ? 2.734 -2.074 -17.141 1 89.31 192 MET B C 1
ATOM 5015 O O . MET B 1 192 ? 1.612 -1.904 -16.672 1 89.31 192 MET B O 1
ATOM 5019 N N . ASP B 1 193 ? 3.561 -1.075 -17.469 1 86.5 193 ASP B N 1
ATOM 5020 C CA . ASP B 1 193 ? 3.229 0.308 -17.141 1 86.5 193 ASP B CA 1
ATOM 5021 C C . ASP B 1 193 ? 2.5 0.986 -18.297 1 86.5 193 ASP B C 1
ATOM 5023 O O . ASP B 1 193 ? 1.843 2.012 -18.109 1 86.5 193 ASP B O 1
ATOM 5027 N N . ARG B 1 194 ? 2.504 0.353 -19.422 1 92.81 194 ARG B N 1
ATOM 5028 C CA . ARG B 1 194 ? 1.873 0.966 -20.578 1 92.81 194 ARG B CA 1
ATOM 5029 C C . ARG B 1 194 ? 0.409 0.555 -20.688 1 92.81 194 ARG B C 1
ATOM 5031 O O . ARG B 1 194 ? 0.061 -0.599 -20.438 1 92.81 194 ARG B O 1
ATOM 5038 N N . PHE B 1 195 ? -0.359 1.512 -21.156 1 95.25 195 PHE B N 1
ATOM 5039 C CA . PHE B 1 195 ? -1.776 1.246 -21.359 1 95.25 195 PHE B CA 1
ATOM 5040 C C . PHE B 1 195 ? -2.004 0.561 -22.703 1 95.25 195 PHE B C 1
ATOM 5042 O O . PHE B 1 195 ? -1.331 0.873 -23.688 1 95.25 195 PHE B O 1
ATOM 5049 N N . ILE B 1 196 ? -2.918 -0.358 -22.672 1 95.31 196 ILE B N 1
ATOM 5050 C CA . ILE B 1 196 ? -3.285 -0.987 -23.938 1 95.31 196 ILE B CA 1
ATOM 5051 C C . ILE B 1 196 ? -4.125 -0.022 -24.766 1 95.31 196 ILE B C 1
ATOM 5053 O O . ILE B 1 196 ? -5.066 0.589 -24.266 1 95.31 196 ILE B O 1
ATOM 5057 N N . LEU B 1 197 ? -3.846 0.058 -26.016 1 94.94 197 LEU B N 1
ATOM 5058 C CA . LEU B 1 197 ? -4.512 0.958 -26.953 1 94.94 197 LEU B CA 1
ATOM 5059 C C . LEU B 1 197 ? -5.984 0.596 -27.109 1 94.94 197 LEU B C 1
ATOM 5061 O O . LEU B 1 197 ? -6.391 -0.52 -26.766 1 94.94 197 LEU B O 1
ATOM 5065 N N . ASN B 1 198 ? -6.676 1.571 -27.656 1 94.25 198 ASN B N 1
ATOM 5066 C CA . ASN B 1 198 ? -8.086 1.349 -27.938 1 94.25 198 ASN B CA 1
ATOM 5067 C C . ASN B 1 198 ? -8.281 0.309 -29.047 1 94.25 198 ASN B C 1
ATOM 5069 O O . ASN B 1 198 ? -7.355 0.022 -29.797 1 94.25 198 ASN B O 1
ATOM 5073 N N . GLN B 1 199 ? -9.43 -0.369 -29.016 1 93.94 199 GLN B N 1
ATOM 5074 C CA . GLN B 1 199 ? -9.875 -1.304 -30.047 1 93.94 199 GLN B CA 1
ATOM 5075 C C . GLN B 1 199 ? -9.047 -2.586 -30.016 1 93.94 199 GLN B C 1
ATOM 5077 O O . GLN B 1 199 ? -8.773 -3.174 -31.062 1 93.94 199 GLN B O 1
ATOM 5082 N N . VAL B 1 200 ? -8.508 -2.887 -28.969 1 95.38 200 VAL B N 1
ATOM 5083 C CA . VAL B 1 200 ? -7.82 -4.164 -28.797 1 95.38 200 VAL B CA 1
ATOM 5084 C C . VAL B 1 200 ? -8.602 -5.035 -27.812 1 95.38 200 VAL B C 1
ATOM 5086 O O . VAL B 1 200 ? -8.805 -4.648 -26.656 1 95.38 200 VAL B O 1
ATOM 5089 N N . ALA B 1 201 ? -8.984 -6.145 -28.281 1 96.56 201 ALA B N 1
ATOM 5090 C CA . ALA B 1 201 ? -9.711 -7.074 -27.422 1 96.56 201 ALA B CA 1
ATOM 5091 C C . ALA B 1 201 ? -8.75 -7.852 -26.531 1 96.56 201 ALA B C 1
ATOM 5093 O O . ALA B 1 201 ? -7.672 -8.258 -26.969 1 96.56 201 ALA B O 1
ATOM 5094 N N . ILE B 1 202 ? -9.188 -8.008 -25.281 1 96.69 202 ILE B N 1
ATOM 5095 C CA . ILE B 1 202 ? -8.367 -8.727 -24.312 1 96.69 202 ILE B CA 1
ATOM 5096 C C . ILE B 1 202 ? -9.133 -9.938 -23.781 1 96.69 202 ILE B C 1
ATOM 5098 O O . ILE B 1 202 ? -10.281 -9.82 -23.359 1 96.69 202 ILE B O 1
ATOM 5102 N N . GLY B 1 203 ? -8.523 -11.086 -23.906 1 96.19 203 GLY B N 1
ATOM 5103 C CA . GLY B 1 203 ? -9.086 -12.305 -23.359 1 96.19 203 GLY B CA 1
ATOM 5104 C C . GLY B 1 203 ? -8.297 -12.852 -22.172 1 96.19 203 GLY B C 1
ATOM 5105 O O . GLY B 1 203 ? -7.062 -12.812 -22.188 1 96.19 203 GLY B O 1
ATOM 5106 N N . VAL B 1 204 ? -9 -13.211 -21.141 1 96.19 204 VAL B N 1
ATOM 5107 C CA . VAL B 1 204 ? -8.398 -13.844 -19.984 1 96.19 204 VAL B CA 1
ATOM 5108 C C . VAL B 1 204 ? -9.07 -15.188 -19.703 1 96.19 204 VAL B C 1
ATOM 5110 O O . VAL B 1 204 ? -10.297 -15.273 -19.656 1 96.19 204 VAL B O 1
ATOM 5113 N N . ARG B 1 205 ? -8.281 -16.234 -19.625 1 94.81 205 ARG B N 1
ATOM 5114 C CA . ARG B 1 205 ? -8.789 -17.562 -19.328 1 94.81 205 ARG B CA 1
ATOM 5115 C C . ARG B 1 205 ? -8.102 -18.156 -18.094 1 94.81 205 ARG B C 1
ATOM 5117 O O . ARG B 1 205 ? -6.867 -18.188 -18.016 1 94.81 205 ARG B O 1
ATOM 5124 N N . LEU B 1 206 ? -8.914 -18.594 -17.141 1 94.94 206 LEU B N 1
ATOM 5125 C CA . LEU B 1 206 ? -8.422 -19.156 -15.883 1 94.94 206 LEU B CA 1
ATOM 5126 C C . LEU B 1 206 ? -8.812 -20.625 -15.758 1 94.94 206 LEU B C 1
ATOM 5128 O O . LEU B 1 206 ? -9.984 -20.984 -15.945 1 94.94 206 LEU B O 1
ATOM 5132 N N . TYR B 1 207 ? -7.82 -21.469 -15.477 1 94 207 TYR B N 1
ATOM 5133 C CA . TYR B 1 207 ? -8.055 -22.891 -15.211 1 94 207 TYR B CA 1
ATOM 5134 C C . TYR B 1 207 ? -7.895 -23.203 -13.734 1 94 207 TYR B C 1
ATOM 5136 O O . TYR B 1 207 ? -6.871 -22.875 -13.125 1 94 207 TYR B O 1
ATOM 5144 N N . ARG B 1 208 ? -8.82 -23.875 -13.172 1 93.81 208 ARG B N 1
ATOM 5145 C CA . ARG B 1 208 ? -8.812 -24.156 -11.742 1 93.81 208 ARG B CA 1
ATOM 5146 C C . ARG B 1 208 ? -7.848 -25.281 -11.406 1 93.81 208 ARG B C 1
ATOM 5148 O O . ARG B 1 208 ? -7.695 -26.234 -12.18 1 93.81 208 ARG B O 1
ATOM 5155 N N . SER B 1 209 ? -7.246 -25.156 -10.266 1 93.31 209 SER B N 1
ATOM 5156 C CA . SER B 1 209 ? -6.453 -26.25 -9.711 1 93.31 209 SER B CA 1
ATOM 5157 C C . SER B 1 209 ? -7.344 -27.281 -9.016 1 93.31 209 SER B C 1
ATOM 5159 O O . SER B 1 209 ? -8.5 -27 -8.711 1 93.31 209 SER B O 1
ATOM 5161 N N . LYS B 1 210 ? -6.773 -28.469 -8.805 1 93.12 210 LYS B N 1
ATOM 5162 C CA . LYS B 1 210 ? -7.48 -29.5 -8.055 1 93.12 210 LYS B CA 1
ATOM 5163 C C . LYS B 1 210 ? -7.707 -29.062 -6.605 1 93.12 210 LYS B C 1
ATOM 5165 O O . LYS B 1 210 ? -6.867 -28.375 -6.02 1 93.12 210 LYS B O 1
ATOM 5170 N N . ASP B 1 211 ? -8.805 -29.562 -6.062 1 95.12 211 ASP B N 1
ATOM 5171 C CA . ASP B 1 211 ? -9.117 -29.219 -4.68 1 95.12 211 ASP B CA 1
ATOM 5172 C C . ASP B 1 211 ? -8.07 -29.781 -3.719 1 95.12 211 ASP B C 1
ATOM 5174 O O . ASP B 1 211 ? -7.746 -29.156 -2.707 1 95.12 211 ASP B O 1
ATOM 5178 N N . SER B 1 212 ? -7.543 -30.938 -4.082 1 95.56 212 SER B N 1
ATOM 5179 C CA . SER B 1 212 ? -6.527 -31.547 -3.234 1 95.56 212 SER B CA 1
ATOM 5180 C C . SER B 1 212 ? -5.242 -30.734 -3.229 1 95.56 212 SER B C 1
ATOM 5182 O O . SER B 1 212 ? -4.43 -30.844 -2.307 1 95.56 212 SER B O 1
ATOM 5184 N N . PHE B 1 213 ? -5.047 -29.953 -4.227 1 96.69 213 PHE B N 1
ATOM 5185 C CA . PHE B 1 213 ? -3.914 -29.047 -4.285 1 96.69 213 PHE B CA 1
ATOM 5186 C C . PHE B 1 213 ? -4.184 -27.797 -3.457 1 96.69 213 PHE B C 1
ATOM 5188 O O . PHE B 1 213 ? -3.279 -27.266 -2.807 1 96.69 213 PHE B O 1
ATOM 5195 N N . CYS B 1 214 ? -5.453 -27.375 -3.379 1 97.69 214 CYS B N 1
ATOM 5196 C CA . CYS B 1 214 ? -5.812 -26.062 -2.854 1 97.69 214 CYS B CA 1
ATOM 5197 C C . CYS B 1 214 ? -6.129 -26.141 -1.364 1 97.69 214 CYS B C 1
ATOM 5199 O O . CYS B 1 214 ? -6.156 -25.109 -0.678 1 97.69 214 CYS B O 1
ATOM 5201 N N . LEU B 1 215 ? -6.379 -27.312 -0.889 1 98.19 215 LEU B N 1
ATOM 5202 C CA . LEU B 1 215 ? -6.891 -27.438 0.472 1 98.19 215 LEU B CA 1
ATOM 5203 C C . LEU B 1 215 ? -5.988 -28.328 1.315 1 98.19 215 LEU B C 1
ATOM 5205 O O . LEU B 1 215 ? -5.383 -29.281 0.798 1 98.19 215 LEU B O 1
ATOM 5209 N N . MET B 1 216 ? -5.859 -28 2.551 1 98 216 MET B N 1
ATOM 5210 C CA . MET B 1 216 ? -5.133 -28.812 3.531 1 98 216 MET B CA 1
ATOM 5211 C C . MET B 1 216 ? -6.027 -29.156 4.715 1 98 216 MET B C 1
ATOM 5213 O O . MET B 1 216 ? -6.773 -28.312 5.207 1 98 216 MET B O 1
ATOM 5217 N N . THR B 1 217 ? -5.977 -30.375 5.152 1 97.94 217 THR B N 1
ATOM 5218 C CA . THR B 1 217 ? -6.75 -30.844 6.293 1 97.94 217 THR B CA 1
ATOM 5219 C C . THR B 1 217 ? -6.227 -32.188 6.777 1 97.94 217 THR B C 1
ATOM 5221 O O . THR B 1 217 ? -5.59 -32.938 6.02 1 97.94 217 THR B O 1
ATOM 5224 N N . ASN B 1 218 ? -6.387 -32.438 8.023 1 96.06 218 ASN B N 1
ATOM 5225 C CA . ASN B 1 218 ? -6.047 -33.75 8.555 1 96.06 218 ASN B CA 1
ATOM 5226 C C . ASN B 1 218 ? -7.293 -34.625 8.758 1 96.06 218 ASN B C 1
ATOM 5228 O O . ASN B 1 218 ? -7.219 -35.688 9.375 1 96.06 218 ASN B O 1
ATOM 5232 N N . GLU B 1 219 ? -8.383 -34.156 8.234 1 93.56 219 GLU B N 1
ATOM 5233 C CA . GLU B 1 219 ? -9.617 -34.938 8.32 1 93.56 219 GLU B CA 1
ATOM 5234 C C . GLU B 1 219 ? -9.492 -36.25 7.574 1 93.56 219 GLU B C 1
ATOM 5236 O O . GLU B 1 219 ? -8.789 -36.344 6.562 1 93.56 219 GLU B O 1
ATOM 5241 N N . LEU B 1 220 ? -10.242 -37.219 8.078 1 90.25 220 LEU B N 1
ATOM 5242 C CA . LEU B 1 220 ? -10.234 -38.531 7.426 1 90.25 220 LEU B CA 1
ATOM 5243 C C . LEU B 1 220 ? -11.148 -38.531 6.211 1 90.25 220 LEU B C 1
ATOM 5245 O O . LEU B 1 220 ? -12.305 -38.094 6.293 1 90.25 220 LEU B O 1
ATOM 5249 N N . GLY B 1 221 ? -10.625 -38.969 5.078 1 88.25 221 GLY B N 1
ATOM 5250 C CA . GLY B 1 221 ? -11.406 -39.031 3.852 1 88.25 221 GLY B CA 1
ATOM 5251 C C . GLY B 1 221 ? -11.938 -37.688 3.42 1 88.25 221 GLY B C 1
ATOM 5252 O O . GLY B 1 221 ? -13.148 -37.5 3.279 1 88.25 221 GLY B O 1
ATOM 5253 N N . PRO B 1 222 ? -11.062 -36.781 3.279 1 90.38 222 PRO B N 1
ATOM 5254 C CA . PRO B 1 222 ? -11.508 -35.406 2.953 1 90.38 222 PRO B CA 1
ATOM 5255 C C . PRO B 1 222 ? -12.242 -35.344 1.614 1 90.38 222 PRO B C 1
ATOM 5257 O O . PRO B 1 222 ? -11.781 -35.906 0.623 1 90.38 222 PRO B O 1
ATOM 5260 N N . ASP B 1 223 ? -13.422 -34.75 1.647 1 91 223 ASP B N 1
ATOM 5261 C CA . ASP B 1 223 ? -14.242 -34.5 0.468 1 91 223 ASP B CA 1
ATOM 5262 C C . ASP B 1 223 ? -14.711 -33.062 0.414 1 91 223 ASP B C 1
ATOM 5264 O O . ASP B 1 223 ? -15.914 -32.781 0.467 1 91 223 ASP B O 1
ATOM 5268 N N . PHE B 1 224 ? -13.75 -32.219 0.291 1 95.5 224 PHE B N 1
ATOM 5269 C CA . PHE B 1 224 ? -14.039 -30.797 0.301 1 95.5 224 PHE B CA 1
ATOM 5270 C C . PHE B 1 224 ? -13.734 -30.172 -1.055 1 95.5 224 PHE B C 1
ATOM 5272 O O . PHE B 1 224 ? -12.898 -30.688 -1.804 1 95.5 224 PHE B O 1
ATOM 5279 N N . ARG B 1 225 ? -14.438 -29.156 -1.355 1 94.19 225 ARG B N 1
ATOM 5280 C CA . ARG B 1 225 ? -14.156 -28.422 -2.588 1 94.19 225 ARG B CA 1
ATOM 5281 C C . ARG B 1 225 ? -14.336 -26.922 -2.391 1 94.19 225 ARG B C 1
ATOM 5283 O O . ARG B 1 225 ? -15.055 -26.5 -1.482 1 94.19 225 ARG B O 1
ATOM 5290 N N . ILE B 1 226 ? -13.672 -26.188 -3.225 1 95 226 ILE B N 1
ATOM 5291 C CA . ILE B 1 226 ? -13.836 -24.734 -3.252 1 95 226 ILE B CA 1
ATOM 5292 C C . ILE B 1 226 ? -14.93 -24.359 -4.258 1 95 226 ILE B C 1
ATOM 5294 O O . ILE B 1 226 ? -14.875 -24.766 -5.418 1 95 226 ILE B O 1
ATOM 5298 N N . GLU B 1 227 ? -15.883 -23.672 -3.83 1 94.06 227 GLU B N 1
ATOM 5299 C CA . GLU B 1 227 ? -16.953 -23.172 -4.684 1 94.06 227 GLU B CA 1
ATOM 5300 C C . GLU B 1 227 ? -16.797 -21.672 -4.941 1 94.06 227 GLU B C 1
ATOM 5302 O O . GLU B 1 227 ? -16.688 -20.891 -3.998 1 94.06 227 GLU B O 1
ATOM 5307 N N . ILE B 1 228 ? -16.797 -21.328 -6.168 1 94.69 228 ILE B N 1
ATOM 5308 C CA . ILE B 1 228 ? -16.766 -19.922 -6.547 1 94.69 228 ILE B CA 1
ATOM 5309 C C . ILE B 1 228 ? -18.203 -19.391 -6.676 1 94.69 228 ILE B C 1
ATOM 5311 O O . ILE B 1 228 ? -18.938 -19.797 -7.578 1 94.69 228 ILE B O 1
ATOM 5315 N N . GLU B 1 229 ? -18.531 -18.5 -5.785 1 93.81 229 GLU B N 1
ATOM 5316 C CA . GLU B 1 229 ? -19.875 -17.938 -5.773 1 93.81 229 GLU B CA 1
ATOM 5317 C C . GLU B 1 229 ? -20 -16.781 -6.762 1 93.81 229 GLU B C 1
ATOM 5319 O O . GLU B 1 229 ? -21.078 -16.562 -7.344 1 93.81 229 GLU B O 1
ATOM 5324 N N . ASP B 1 230 ? -19 -16.062 -6.828 1 94.56 230 ASP B N 1
ATOM 5325 C CA . ASP B 1 230 ? -18.969 -14.898 -7.711 1 94.56 230 ASP B CA 1
ATOM 5326 C C . ASP B 1 230 ? -17.547 -14.594 -8.172 1 94.56 230 ASP B C 1
ATOM 5328 O O . ASP B 1 230 ? -16.594 -14.805 -7.43 1 94.56 230 ASP B O 1
ATOM 5332 N N . ILE B 1 231 ? -17.422 -14.25 -9.438 1 96.25 231 ILE B N 1
ATOM 5333 C CA . ILE B 1 231 ? -16.141 -13.867 -9.992 1 96.25 231 ILE B CA 1
ATOM 5334 C C . ILE B 1 231 ? -16.328 -12.781 -11.047 1 96.25 231 ILE B C 1
ATOM 5336 O O . ILE B 1 231 ? -17.219 -12.883 -11.898 1 96.25 231 ILE B O 1
ATOM 5340 N N . VAL B 1 232 ? -15.594 -11.672 -10.891 1 96.69 232 VAL B N 1
ATOM 5341 C CA . VAL B 1 232 ? -15.711 -10.523 -11.781 1 96.69 232 VAL B CA 1
ATOM 5342 C C . VAL B 1 232 ? -14.328 -9.945 -12.07 1 96.69 232 VAL B C 1
ATOM 5344 O O . VAL B 1 232 ? -13.5 -9.82 -11.164 1 96.69 232 VAL B O 1
ATOM 5347 N N . LEU B 1 233 ? -14.109 -9.75 -13.328 1 97.31 233 LEU B N 1
ATOM 5348 C CA . LEU B 1 233 ? -12.906 -9.016 -13.711 1 97.31 233 LEU B CA 1
ATOM 5349 C C . LEU B 1 233 ? -13.188 -7.52 -13.805 1 97.31 233 LEU B C 1
ATOM 5351 O O . LEU B 1 233 ? -13.992 -7.086 -14.641 1 97.31 233 LEU B O 1
ATOM 5355 N N . LYS B 1 234 ? -12.602 -6.777 -12.93 1 97.12 234 LYS B N 1
ATOM 5356 C CA . LYS B 1 234 ? -12.719 -5.32 -12.961 1 97.12 234 LYS B CA 1
ATOM 5357 C C . LYS B 1 234 ? -11.609 -4.703 -13.812 1 97.12 234 LYS B C 1
ATOM 5359 O O . LYS B 1 234 ? -10.469 -4.582 -13.359 1 97.12 234 LYS B O 1
ATOM 5364 N N . VAL B 1 235 ? -11.945 -4.266 -14.969 1 96.94 235 VAL B N 1
ATOM 5365 C CA . VAL B 1 235 ? -10.977 -3.73 -15.914 1 96.94 235 VAL B CA 1
ATOM 5366 C C . VAL B 1 235 ? -10.898 -2.213 -15.773 1 96.94 235 VAL B C 1
ATOM 5368 O O . VAL B 1 235 ? -11.922 -1.523 -15.836 1 96.94 235 VAL B O 1
ATOM 5371 N N . CYS B 1 236 ? -9.711 -1.723 -15.562 1 95.38 236 CYS B N 1
ATOM 5372 C CA . CYS B 1 236 ? -9.508 -0.283 -15.453 1 95.38 236 CYS B CA 1
ATOM 5373 C C . CYS B 1 236 ? -9.484 0.373 -16.828 1 95.38 236 CYS B C 1
ATOM 5375 O O . CYS B 1 236 ? -8.547 0.168 -17.609 1 95.38 236 CYS B O 1
ATOM 5377 N N . LYS B 1 237 ? -10.461 1.146 -17.078 1 94.5 237 LYS B N 1
ATOM 5378 C CA . LYS B 1 237 ? -10.602 1.853 -18.344 1 94.5 237 LYS B CA 1
ATOM 5379 C C . LYS B 1 2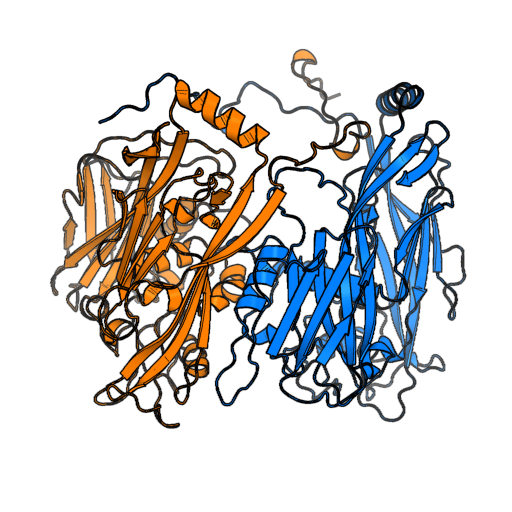37 ? -10.25 3.328 -18.203 1 94.5 237 LYS B C 1
ATOM 5381 O O . LYS B 1 237 ? -10.586 3.953 -17.188 1 94.5 237 LYS B O 1
ATOM 5386 N N . LEU B 1 238 ? -9.555 3.795 -19.156 1 93.44 238 LEU B N 1
ATOM 5387 C CA . LEU B 1 238 ? -9.164 5.199 -19.203 1 93.44 238 LEU B CA 1
ATOM 5388 C C . LEU B 1 238 ? -9.797 5.906 -20.391 1 93.44 238 LEU B C 1
ATOM 5390 O O . LEU B 1 238 ? -9.57 5.516 -21.531 1 93.44 238 LEU B O 1
ATOM 5394 N N . GLN B 1 239 ? -10.555 6.863 -20.109 1 92.25 239 GLN B N 1
ATOM 5395 C CA . GLN B 1 239 ? -11.031 7.73 -21.172 1 92.25 239 GLN B CA 1
ATOM 5396 C C . GLN B 1 239 ? -9.984 8.773 -21.547 1 92.25 239 GLN B C 1
ATOM 5398 O O . GLN B 1 239 ? -9.695 9.68 -20.766 1 92.25 239 GLN B O 1
ATOM 5403 N N . VAL B 1 240 ? -9.477 8.617 -22.688 1 92.19 240 VAL B N 1
ATOM 5404 C CA . VAL B 1 240 ? -8.352 9.438 -23.125 1 92.19 240 VAL B CA 1
ATOM 5405 C C . VAL B 1 240 ? -8.859 10.602 -23.969 1 92.19 240 VAL B C 1
ATOM 5407 O O . VAL B 1 240 ? -9.844 10.453 -24.703 1 92.19 240 VAL B O 1
ATOM 5410 N N . ASN B 1 241 ? -8.188 11.734 -23.875 1 91.31 241 ASN B N 1
ATOM 5411 C CA . ASN B 1 241 ? -8.492 12.883 -24.719 1 91.31 241 ASN B CA 1
ATOM 5412 C C . ASN B 1 241 ? -8.383 12.539 -26.203 1 91.31 241 ASN B C 1
ATOM 5414 O O . ASN B 1 241 ? -7.391 11.961 -26.641 1 91.31 241 ASN B O 1
ATOM 5418 N N . PRO B 1 242 ? -9.344 12.945 -26.969 1 92.31 242 PRO B N 1
ATOM 5419 C CA . PRO B 1 242 ? -9.352 12.609 -28.391 1 92.31 242 PRO B CA 1
ATOM 5420 C C . PRO B 1 242 ? -8.102 13.109 -29.109 1 92.31 242 PRO B C 1
ATOM 5422 O O . PRO B 1 242 ? -7.625 12.461 -30.047 1 92.31 242 PRO B O 1
ATOM 5425 N N . ALA B 1 243 ? -7.641 14.242 -28.656 1 91.75 243 ALA B N 1
ATOM 5426 C CA . ALA B 1 243 ? -6.445 14.781 -29.297 1 91.75 243 ALA B CA 1
ATOM 5427 C C . ALA B 1 243 ? -5.266 13.82 -29.156 1 91.75 243 ALA B C 1
ATOM 5429 O O . ALA B 1 243 ? -4.465 13.672 -30.078 1 91.75 243 ALA B O 1
ATOM 5430 N N . VAL B 1 244 ? -5.199 13.203 -28.047 1 92 244 VAL B N 1
ATOM 5431 C CA . VAL B 1 244 ? -4.133 12.242 -27.797 1 92 244 VAL B CA 1
ATOM 5432 C C . VAL B 1 244 ? -4.344 11 -28.656 1 92 244 VAL B C 1
ATOM 5434 O O . VAL B 1 244 ? -3.393 10.469 -29.234 1 92 244 VAL B O 1
ATOM 5437 N N . ILE B 1 245 ? -5.539 10.547 -28.781 1 92.88 245 ILE B N 1
ATOM 5438 C CA . ILE B 1 245 ? -5.871 9.367 -29.578 1 92.88 245 ILE B CA 1
ATOM 5439 C C . ILE B 1 245 ? -5.504 9.617 -31.031 1 92.88 245 ILE B C 1
ATOM 5441 O O . ILE B 1 245 ? -4.902 8.758 -31.688 1 92.88 245 ILE B O 1
ATOM 5445 N N . TYR B 1 246 ? -5.824 10.828 -31.469 1 92.5 246 TYR B N 1
ATOM 5446 C CA . TYR B 1 246 ? -5.5 11.188 -32.844 1 92.5 246 TYR B CA 1
ATOM 5447 C C . TYR B 1 246 ? -3.99 11.273 -33.062 1 92.5 246 TYR B C 1
ATOM 5449 O O . TYR B 1 246 ? -3.473 10.859 -34.094 1 92.5 246 TYR B O 1
ATOM 5457 N N . GLY B 1 247 ? -3.379 11.797 -32.062 1 92.75 247 GLY B N 1
ATOM 5458 C CA . GLY B 1 247 ? -1.926 11.844 -32.125 1 92.75 247 GLY B CA 1
ATOM 5459 C C . GLY B 1 247 ? -1.29 10.469 -32.219 1 92.75 247 GLY B C 1
ATOM 5460 O O . GLY B 1 247 ? -0.39 10.25 -33.031 1 92.75 247 GLY B O 1
ATOM 5461 N N . HIS B 1 248 ? -1.778 9.578 -31.5 1 93.5 248 HIS B N 1
ATOM 5462 C CA . HIS B 1 248 ? -1.279 8.211 -31.531 1 93.5 248 HIS B CA 1
ATOM 5463 C C . HIS B 1 248 ? -1.566 7.559 -32.875 1 93.5 248 HIS B C 1
ATOM 5465 O O . HIS B 1 248 ? -0.715 6.855 -33.438 1 93.5 248 HIS B O 1
ATOM 5471 N N . ALA B 1 249 ? -2.742 7.781 -33.375 1 92.44 249 ALA B N 1
ATOM 5472 C CA . ALA B 1 249 ? -3.129 7.203 -34.656 1 92.44 249 ALA B CA 1
ATOM 5473 C C . ALA B 1 249 ? -2.211 7.691 -35.781 1 92.44 249 ALA B C 1
ATOM 5475 O O . ALA B 1 249 ? -1.851 6.922 -36.656 1 92.44 249 ALA B O 1
ATOM 5476 N N . GLU B 1 250 ? -1.852 8.914 -35.688 1 93.94 250 GLU B N 1
ATOM 5477 C CA . GLU B 1 250 ? -0.963 9.484 -36.688 1 93.94 250 GLU B CA 1
ATOM 5478 C C . GLU B 1 250 ? 0.427 8.859 -36.625 1 93.94 250 GLU B C 1
ATOM 5480 O O . GLU B 1 250 ? 1.024 8.539 -37.656 1 93.94 250 GLU B O 1
ATOM 5485 N N . ILE B 1 251 ? 0.906 8.688 -35.469 1 94.06 251 ILE B N 1
ATOM 5486 C CA . ILE B 1 251 ? 2.219 8.078 -35.25 1 94.06 251 ILE B CA 1
ATOM 5487 C C . ILE B 1 251 ? 2.189 6.625 -35.719 1 94.06 251 ILE B C 1
ATOM 5489 O O . ILE B 1 251 ? 3.15 6.137 -36.312 1 94.06 251 ILE B O 1
ATOM 5493 N N . MET B 1 252 ? 1.11 5.949 -35.5 1 94.06 252 MET B N 1
ATOM 5494 C CA . MET B 1 252 ? 0.987 4.52 -35.781 1 94.06 252 MET B CA 1
ATOM 5495 C C . MET B 1 252 ? 0.944 4.254 -37.281 1 94.06 252 MET B C 1
ATOM 5497 O O . MET B 1 252 ? 1.104 3.111 -37.719 1 94.06 252 MET B O 1
ATOM 5501 N N . LYS B 1 253 ? 0.751 5.277 -38.031 1 93.5 253 LYS B N 1
ATOM 5502 C CA . LYS B 1 253 ? 0.832 5.113 -39.469 1 93.5 253 LYS B CA 1
ATOM 5503 C C . LYS B 1 253 ? 2.258 4.789 -39.906 1 93.5 253 LYS B C 1
ATOM 5505 O O . LYS B 1 253 ? 2.465 4.137 -40.938 1 93.5 253 LYS B O 1
ATOM 5510 N N . THR B 1 254 ? 3.166 5.23 -39.094 1 92.12 254 THR B N 1
ATOM 5511 C CA . THR B 1 254 ? 4.562 5.078 -39.5 1 92.12 254 THR B CA 1
ATOM 5512 C C . THR B 1 254 ? 5.246 3.998 -38.656 1 92.12 254 THR B C 1
ATOM 5514 O O . THR B 1 254 ? 6.207 3.371 -39.094 1 92.12 254 THR B O 1
ATOM 5517 N N . MET B 1 255 ? 4.809 3.789 -37.469 1 91.75 255 MET B N 1
ATOM 5518 C CA . MET B 1 255 ? 5.434 2.783 -36.594 1 91.75 255 MET B CA 1
ATOM 5519 C C . MET B 1 255 ? 4.406 2.162 -35.656 1 91.75 255 MET B C 1
ATOM 5521 O O . MET B 1 255 ? 3.459 2.828 -35.25 1 91.75 255 MET B O 1
ATOM 5525 N N . PRO B 1 256 ? 4.645 0.948 -35.344 1 92.38 256 PRO B N 1
ATOM 5526 C CA . PRO B 1 256 ? 3.717 0.303 -34.406 1 92.38 256 PRO B CA 1
ATOM 5527 C C . PRO B 1 256 ? 3.945 0.724 -32.938 1 92.38 256 PRO B C 1
ATOM 5529 O O . PRO B 1 256 ? 4.992 1.288 -32.625 1 92.38 256 PRO B O 1
ATOM 5532 N N . ALA B 1 257 ? 2.949 0.56 -32.156 1 94.44 257 ALA B N 1
ATOM 5533 C CA . ALA B 1 257 ? 3.113 0.768 -30.734 1 94.44 257 ALA B CA 1
ATOM 5534 C C . ALA B 1 257 ? 3.957 -0.341 -30.109 1 94.44 257 ALA B C 1
ATOM 5536 O O . ALA B 1 257 ? 3.805 -1.515 -30.453 1 94.44 257 ALA B O 1
ATOM 5537 N N . LEU B 1 258 ? 4.875 -0.027 -29.219 1 90.69 258 LEU B N 1
ATOM 5538 C CA . LEU B 1 258 ? 5.809 -0.967 -28.609 1 90.69 258 LEU B CA 1
ATOM 5539 C C . LEU B 1 258 ? 5.445 -1.216 -27.141 1 90.69 258 LEU B C 1
ATOM 5541 O O . LEU B 1 258 ? 5.234 -0.27 -26.391 1 90.69 258 LEU B O 1
ATOM 5545 N N . TYR B 1 259 ? 5.383 -2.488 -26.812 1 92.19 259 TYR B N 1
ATOM 5546 C CA . TYR B 1 259 ? 5.047 -2.877 -25.438 1 92.19 259 TYR B CA 1
ATOM 5547 C C . TYR B 1 259 ? 6.094 -3.826 -24.875 1 92.19 259 TYR B C 1
ATOM 5549 O O . TYR B 1 259 ? 5.957 -5.047 -24.984 1 92.19 259 TYR B O 1
ATOM 5557 N N . PRO B 1 260 ? 7.148 -3.289 -24.281 1 88.88 260 PRO B N 1
ATOM 5558 C CA . PRO B 1 260 ? 8.109 -4.156 -23.594 1 88.88 260 PRO B CA 1
ATOM 5559 C C . PRO B 1 260 ? 7.551 -4.727 -22.281 1 88.88 260 PRO B C 1
ATOM 5561 O O . PRO B 1 260 ? 6.816 -4.039 -21.562 1 88.88 260 PRO B O 1
ATOM 5564 N N . TYR B 1 261 ? 7.824 -5.984 -22.031 1 88.81 261 TYR B N 1
ATOM 5565 C CA . TYR B 1 261 ? 7.41 -6.602 -20.781 1 88.81 261 TYR B CA 1
ATOM 5566 C C . TYR B 1 261 ? 8.359 -7.727 -20.391 1 88.81 261 TYR B C 1
ATOM 5568 O O . TYR B 1 261 ? 9.25 -8.094 -21.156 1 88.81 261 TYR B O 1
ATOM 5576 N N . THR B 1 262 ? 8.305 -8.133 -19.172 1 89.31 262 THR B N 1
ATOM 5577 C CA . THR B 1 262 ? 9.086 -9.266 -18.672 1 89.31 262 THR B CA 1
ATOM 5578 C C . THR B 1 262 ? 8.273 -10.562 -18.766 1 89.31 262 THR B C 1
ATOM 5580 O O . THR B 1 262 ? 7.219 -10.672 -18.141 1 89.31 262 THR B O 1
ATOM 5583 N N . ARG B 1 263 ? 8.766 -11.438 -19.562 1 91.31 263 ARG B N 1
ATOM 5584 C CA . ARG B 1 263 ? 8.109 -12.734 -19.688 1 91.31 263 ARG B CA 1
ATOM 5585 C C . ARG B 1 263 ? 8.617 -13.711 -18.625 1 91.31 263 ARG B C 1
ATOM 5587 O O . ARG B 1 263 ? 9.828 -13.867 -18.453 1 91.31 263 ARG B O 1
ATOM 5594 N N . THR B 1 264 ? 7.695 -14.32 -17.969 1 93.19 264 THR B N 1
ATOM 5595 C CA . THR B 1 264 ? 8.031 -15.281 -16.938 1 93.19 264 THR B CA 1
ATOM 5596 C C . THR B 1 264 ? 7.676 -16.703 -17.359 1 93.19 264 THR B C 1
ATOM 5598 O O . THR B 1 264 ? 6.621 -16.922 -17.969 1 93.19 264 THR B O 1
ATOM 5601 N N . GLU B 1 265 ? 8.531 -17.641 -17.109 1 92.94 265 GLU B N 1
ATOM 5602 C CA . GLU B 1 265 ? 8.305 -19.047 -17.406 1 92.94 265 GLU B CA 1
ATOM 5603 C C . GLU B 1 265 ? 8.648 -19.922 -16.188 1 92.94 265 GLU B C 1
ATOM 5605 O O . GLU B 1 265 ? 9.648 -19.688 -15.508 1 92.94 265 GLU B O 1
ATOM 5610 N N . VAL B 1 266 ? 7.762 -20.828 -15.922 1 95.56 266 VAL B N 1
ATOM 5611 C CA . VAL B 1 266 ? 8.016 -21.812 -14.875 1 95.56 266 VAL B CA 1
ATOM 5612 C C . VAL B 1 266 ? 8.094 -23.219 -15.492 1 95.56 266 VAL B C 1
ATOM 5614 O O . VAL B 1 266 ? 7.199 -23.609 -16.234 1 95.56 266 VAL B O 1
ATOM 5617 N N . LYS B 1 267 ? 9.148 -23.891 -15.227 1 94.88 267 LYS B N 1
ATOM 5618 C CA . LYS B 1 267 ? 9.336 -25.266 -15.656 1 94.88 267 LYS B CA 1
ATOM 5619 C C . LYS B 1 267 ? 9.523 -26.203 -14.469 1 94.88 267 LYS B C 1
ATOM 5621 O O . LYS B 1 267 ? 9.984 -25.766 -13.406 1 94.88 267 LYS B O 1
ATOM 5626 N N . MET B 1 268 ? 9.148 -27.406 -14.656 1 95.81 268 MET B N 1
ATOM 5627 C CA . MET B 1 268 ? 9.281 -28.391 -13.594 1 95.81 268 MET B CA 1
ATOM 5628 C C . MET B 1 268 ? 9.844 -29.703 -14.133 1 95.81 268 MET B C 1
ATOM 5630 O O . MET B 1 268 ? 9.578 -30.078 -15.273 1 95.81 268 MET B O 1
ATOM 5634 N N . MET B 1 269 ? 10.633 -30.391 -13.328 1 96.94 269 MET B N 1
ATOM 5635 C CA . MET B 1 269 ? 11.172 -31.719 -13.641 1 96.94 269 MET B CA 1
ATOM 5636 C C . MET B 1 269 ? 11.156 -32.625 -12.414 1 96.94 269 MET B C 1
ATOM 5638 O O . MET B 1 269 ? 11.641 -32.219 -11.344 1 96.94 269 MET B O 1
ATOM 5642 N N . ALA B 1 270 ? 10.633 -33.781 -12.586 1 96.88 270 ALA B N 1
ATOM 5643 C CA . ALA B 1 270 ? 10.57 -34.719 -11.484 1 96.88 270 ALA B CA 1
ATOM 5644 C C . ALA B 1 270 ? 11.898 -35.438 -11.32 1 96.88 270 ALA B C 1
ATOM 5646 O O . ALA B 1 270 ? 12.547 -35.812 -12.305 1 96.88 270 ALA B O 1
ATOM 5647 N N . ILE B 1 271 ? 12.32 -35.625 -10.117 1 97.69 271 ILE B N 1
ATOM 5648 C CA . ILE B 1 271 ? 13.5 -36.375 -9.719 1 97.69 271 ILE B CA 1
ATOM 5649 C C . ILE B 1 271 ? 13.086 -37.594 -8.914 1 97.69 271 ILE B C 1
ATOM 5651 O O . ILE B 1 271 ? 12.43 -37.469 -7.875 1 97.69 271 ILE B O 1
ATOM 5655 N N . PRO B 1 272 ? 13.469 -38.75 -9.359 1 97.44 272 PRO B N 1
ATOM 5656 C CA . PRO B 1 272 ? 13.102 -39.969 -8.617 1 97.44 272 PRO B CA 1
ATOM 5657 C C . PRO B 1 272 ? 13.727 -40 -7.227 1 97.44 272 PRO B C 1
ATOM 5659 O O . PRO B 1 272 ? 14.797 -39.438 -7.004 1 97.44 272 PRO B O 1
ATOM 5662 N N . ALA B 1 273 ? 13.039 -40.75 -6.359 1 97.38 273 ALA B N 1
ATOM 5663 C CA . ALA B 1 273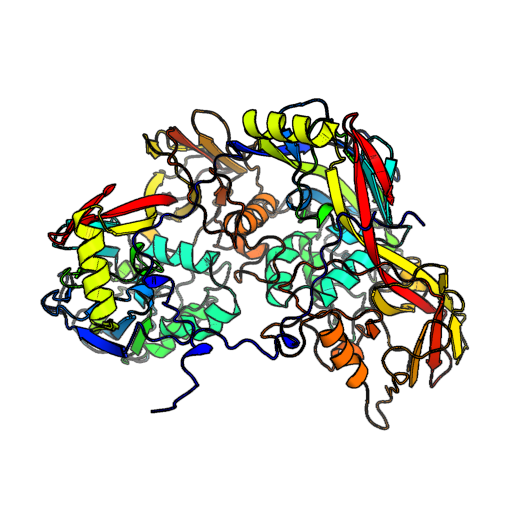 ? 13.586 -41 -5.031 1 97.38 273 ALA B CA 1
ATOM 5664 C C . ALA B 1 273 ? 14.906 -41.75 -5.113 1 97.38 273 ALA B C 1
ATOM 5666 O O . ALA B 1 273 ? 15.141 -42.5 -6.082 1 97.38 273 ALA B O 1
ATOM 5667 N N . GLY B 1 274 ? 15.828 -41.469 -4.172 1 97.06 274 GLY B N 1
ATOM 5668 C CA . GLY B 1 274 ? 17.062 -42.25 -4.086 1 97.06 274 GLY B CA 1
ATOM 5669 C C . GLY B 1 274 ? 18.219 -41.562 -4.805 1 97.06 274 GLY B C 1
ATOM 5670 O O . GLY B 1 274 ? 19.375 -42 -4.656 1 97.06 274 GLY B O 1
ATOM 5671 N N . GLN B 1 275 ? 17.938 -40.562 -5.555 1 96.81 275 GLN B N 1
ATOM 5672 C CA . GLN B 1 275 ? 18.984 -39.875 -6.285 1 96.81 275 GLN B CA 1
ATOM 5673 C C . GLN B 1 275 ? 19.812 -39 -5.355 1 96.81 275 GLN B C 1
ATOM 5675 O O . GLN B 1 275 ? 19.281 -38.406 -4.418 1 96.81 275 GLN B O 1
ATOM 5680 N N . VAL B 1 276 ? 21.109 -38.875 -5.691 1 97.44 276 VAL B N 1
ATOM 5681 C CA . VAL B 1 276 ? 22 -38.031 -4.914 1 97.44 276 VAL B CA 1
ATOM 5682 C C . VAL B 1 276 ? 22.5 -36.875 -5.793 1 97.44 276 VAL B C 1
ATOM 5684 O O . VAL B 1 276 ? 23.031 -35.875 -5.289 1 97.44 276 VAL B O 1
ATOM 5687 N N . THR B 1 277 ? 22.297 -37.094 -7.055 1 97.44 277 THR B N 1
ATOM 5688 C CA . THR B 1 277 ? 22.688 -36.062 -8.016 1 97.44 277 THR B CA 1
ATOM 5689 C C . THR B 1 277 ? 21.547 -35.812 -9.008 1 97.44 277 THR B C 1
ATOM 5691 O O . THR B 1 277 ? 20.734 -36.688 -9.273 1 97.44 277 THR B O 1
ATOM 5694 N N . PHE B 1 278 ? 21.484 -34.594 -9.445 1 97.31 278 PHE B N 1
ATOM 5695 C CA . PHE B 1 278 ? 20.484 -34.188 -10.414 1 97.31 278 PHE B CA 1
ATOM 5696 C C . PHE B 1 278 ? 21.062 -33.188 -11.414 1 97.31 278 PHE B C 1
ATOM 5698 O O . PHE B 1 278 ? 21.75 -32.25 -11.031 1 97.31 278 PHE B O 1
ATOM 5705 N N . THR B 1 279 ? 20.906 -33.5 -12.656 1 97 279 THR B N 1
ATOM 5706 C CA . THR B 1 279 ? 21.297 -32.594 -13.727 1 97 279 THR B CA 1
ATOM 5707 C C . THR B 1 279 ? 20.156 -32.375 -14.703 1 97 279 THR B C 1
ATOM 5709 O O . THR B 1 279 ? 19.484 -33.312 -15.117 1 97 279 THR B O 1
ATOM 5712 N N . TRP B 1 280 ? 19.859 -31.172 -14.969 1 97.25 280 TRP B N 1
ATOM 5713 C CA . TRP B 1 280 ? 18.875 -30.781 -15.977 1 97.25 280 TRP B CA 1
ATOM 5714 C C . TRP B 1 280 ? 19.531 -30.031 -17.125 1 97.25 280 TRP B C 1
ATOM 5716 O O . TRP B 1 280 ? 19.656 -28.812 -17.094 1 97.25 280 TRP B O 1
ATOM 5726 N N . ASP B 1 281 ? 19.766 -30.859 -18.156 1 93.44 281 ASP B N 1
ATOM 5727 C CA . ASP B 1 281 ? 20.422 -30.297 -19.344 1 93.44 281 ASP B CA 1
ATOM 5728 C C . ASP B 1 281 ? 19.406 -29.594 -20.234 1 93.44 281 ASP B C 1
ATOM 5730 O O . ASP B 1 281 ? 18.25 -30.016 -20.344 1 93.44 281 ASP B O 1
ATOM 5734 N N . ASN B 1 282 ? 19.766 -28.594 -20.812 1 91.56 282 ASN B N 1
ATOM 5735 C CA . ASN B 1 282 ? 18.969 -27.859 -21.797 1 91.56 282 ASN B CA 1
ATOM 5736 C C . ASN B 1 282 ? 17.625 -27.438 -21.234 1 91.56 282 ASN B C 1
ATOM 5738 O O . ASN B 1 282 ? 16.594 -27.641 -21.859 1 91.56 282 ASN B O 1
ATOM 5742 N N . MET B 1 283 ? 17.688 -27.016 -20.047 1 91.75 283 MET B N 1
ATOM 5743 C CA . MET B 1 283 ? 16.469 -26.484 -19.422 1 91.75 283 MET B CA 1
ATOM 5744 C C . MET B 1 283 ? 15.875 -25.359 -20.266 1 91.75 283 MET B C 1
ATOM 5746 O O . MET B 1 283 ? 14.664 -25.359 -20.531 1 91.75 283 MET B O 1
ATOM 5750 N N . PHE B 1 284 ? 16.641 -24.422 -20.641 1 92.12 284 PHE B N 1
ATOM 5751 C CA . PHE B 1 284 ? 16.297 -23.391 -21.609 1 92.12 284 PHE B CA 1
ATOM 5752 C C . PHE B 1 284 ? 17.281 -23.406 -22.781 1 92.12 284 PHE B C 1
ATOM 5754 O O . PHE B 1 284 ? 18.5 -23.312 -22.578 1 92.12 284 PHE B O 1
ATOM 5761 N N . GLN B 1 285 ? 16.656 -23.562 -23.938 1 89.81 285 GLN B N 1
ATOM 5762 C CA . GLN B 1 285 ? 17.469 -23.609 -25.156 1 89.81 285 GLN B CA 1
ATOM 5763 C C . GLN B 1 285 ? 17.219 -22.375 -26.031 1 89.81 285 GLN B C 1
ATOM 5765 O O . GLN B 1 285 ? 16.078 -21.922 -26.172 1 89.81 285 GLN B O 1
ATOM 5770 N N . GLY B 1 286 ? 18.266 -21.797 -26.5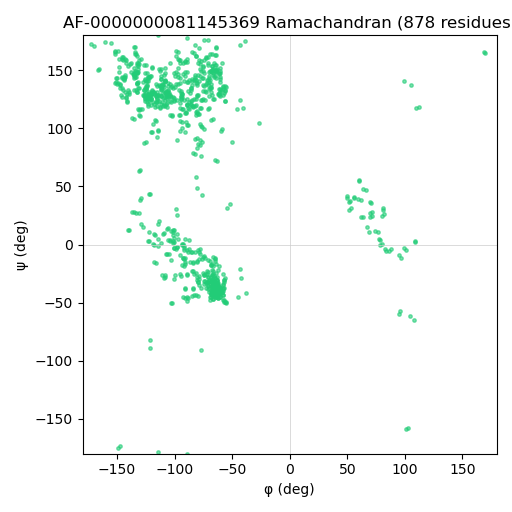47 1 85.38 286 GLY B N 1
ATOM 5771 C CA . GLY B 1 286 ? 18.125 -20.688 -27.469 1 85.38 286 GLY B CA 1
ATOM 5772 C C . GLY B 1 286 ? 18.234 -19.328 -26.797 1 85.38 286 GLY B C 1
ATOM 5773 O O . GLY B 1 286 ? 19.078 -18.5 -27.172 1 85.38 286 GLY B O 1
ATOM 5774 N N . VAL B 1 287 ? 17.344 -19.156 -25.812 1 87.62 287 VAL B N 1
ATOM 5775 C CA . VAL B 1 287 ? 17.375 -17.859 -25.141 1 87.62 287 VAL B CA 1
ATOM 5776 C C . VAL B 1 287 ? 17.703 -18.047 -23.656 1 87.62 287 VAL B C 1
ATOM 5778 O O . VAL B 1 287 ? 17.094 -18.891 -22.984 1 87.62 287 VAL B O 1
ATOM 5781 N N . ARG B 1 288 ? 18.641 -17.25 -23.25 1 90.19 288 ARG B N 1
ATOM 5782 C CA . ARG B 1 288 ? 19 -17.359 -21.844 1 90.19 288 ARG B CA 1
ATOM 5783 C C . ARG B 1 288 ? 18.125 -16.438 -20.984 1 90.19 288 ARG B C 1
ATOM 5785 O O . ARG B 1 288 ? 17.812 -15.32 -21.391 1 90.19 288 ARG B O 1
ATOM 5792 N N . PRO B 1 289 ? 17.734 -16.906 -19.859 1 92.94 289 PRO B N 1
ATOM 5793 C CA . PRO B 1 289 ? 16.953 -16.078 -18.953 1 92.94 289 PRO B CA 1
ATOM 5794 C C . PRO B 1 289 ? 17.797 -15.008 -18.25 1 92.94 289 PRO B C 1
ATOM 5796 O O . PRO B 1 289 ? 19.016 -15.109 -18.219 1 92.94 289 PRO B O 1
ATOM 5799 N N . ASN B 1 290 ? 17.156 -13.969 -17.766 1 91.06 290 ASN B N 1
ATOM 5800 C CA . ASN B 1 290 ? 17.828 -12.93 -17 1 91.06 290 ASN B CA 1
ATOM 5801 C C . ASN B 1 290 ? 18.047 -13.359 -15.555 1 91.06 290 ASN B C 1
ATOM 5803 O O . ASN B 1 290 ? 19.109 -13.086 -14.969 1 91.06 290 ASN B O 1
ATOM 5807 N N . LYS B 1 291 ? 17.047 -13.906 -15.039 1 93.5 291 LYS B N 1
ATOM 5808 C CA . LYS B 1 291 ? 17.062 -14.383 -13.656 1 93.5 291 LYS B CA 1
ATOM 5809 C C . LYS B 1 291 ? 16.469 -15.781 -13.547 1 93.5 291 LYS B C 1
ATOM 5811 O O . LYS B 1 291 ? 15.594 -16.156 -14.344 1 93.5 291 LYS B O 1
ATOM 5816 N N . LEU B 1 292 ? 17.031 -16.469 -12.602 1 96 292 LEU B N 1
ATOM 5817 C CA . LEU B 1 292 ? 16.562 -17.828 -12.352 1 96 292 LEU B CA 1
ATOM 5818 C C . LEU B 1 292 ? 16.359 -18.078 -10.859 1 96 292 LEU B C 1
ATOM 5820 O O . LEU B 1 292 ? 17.203 -17.672 -10.047 1 96 292 LEU B O 1
ATOM 5824 N N . VAL B 1 293 ? 15.234 -18.656 -10.508 1 97.94 293 VAL B N 1
ATOM 5825 C CA . VAL B 1 293 ? 14.977 -19.094 -9.141 1 97.94 293 VAL B CA 1
ATOM 5826 C C . VAL B 1 293 ? 14.664 -20.594 -9.141 1 97.94 293 VAL B C 1
ATOM 5828 O O . VAL B 1 293 ? 13.836 -21.062 -9.93 1 97.94 293 VAL B O 1
ATOM 5831 N N . ILE B 1 294 ? 15.328 -21.328 -8.297 1 98.06 294 ILE B N 1
ATOM 5832 C CA . ILE B 1 294 ? 15.18 -22.781 -8.242 1 98.06 294 ILE B CA 1
ATOM 5833 C C . ILE B 1 294 ? 14.688 -23.203 -6.863 1 98.06 294 ILE B C 1
ATOM 5835 O O . ILE B 1 294 ? 15.164 -22.703 -5.844 1 98.06 294 ILE B O 1
ATOM 5839 N N . GLY B 1 295 ? 13.703 -24.047 -6.824 1 98.25 295 GLY B N 1
ATOM 5840 C CA . GLY B 1 295 ? 13.211 -24.672 -5.605 1 98.25 295 GLY B CA 1
ATOM 5841 C C . GLY B 1 295 ? 12.883 -26.141 -5.777 1 98.25 295 GLY B C 1
ATOM 5842 O O . GLY B 1 295 ? 12.68 -26.609 -6.902 1 98.25 295 GLY B O 1
ATOM 5843 N N . PHE B 1 296 ? 12.922 -26.875 -4.684 1 98.44 296 PHE B N 1
ATOM 5844 C CA . PHE B 1 296 ? 12.586 -28.297 -4.68 1 98.44 296 PHE B CA 1
ATOM 5845 C C . PHE B 1 296 ? 11.375 -28.547 -3.787 1 98.44 296 PHE B C 1
ATOM 5847 O O . PHE B 1 296 ? 11.305 -28.047 -2.666 1 98.44 296 PHE B O 1
ATOM 5854 N N . VAL B 1 297 ? 10.438 -29.266 -4.305 1 98.44 297 VAL B N 1
ATOM 5855 C CA . VAL B 1 297 ? 9.203 -29.594 -3.596 1 98.44 297 VAL B CA 1
ATOM 5856 C C . VAL B 1 297 ? 8.891 -31.078 -3.764 1 98.44 297 VAL B C 1
ATOM 5858 O O . VAL B 1 297 ? 9.172 -31.672 -4.816 1 98.44 297 VAL B O 1
ATOM 5861 N N . GLU B 1 298 ? 8.352 -31.688 -2.75 1 98.25 298 GLU B N 1
ATOM 5862 C CA . GLU B 1 298 ? 7.926 -33.094 -2.887 1 98.25 298 GLU B CA 1
ATOM 5863 C C . GLU B 1 298 ? 6.91 -33.25 -4.016 1 98.25 298 GLU B C 1
ATOM 5865 O O . GLU B 1 298 ? 5.953 -32.469 -4.105 1 98.25 298 GLU B O 1
ATOM 5870 N N . SER B 1 299 ? 7.082 -34.25 -4.805 1 97.81 299 SER B N 1
ATOM 5871 C CA . SER B 1 299 ? 6.234 -34.469 -5.977 1 97.81 299 SER B CA 1
ATOM 5872 C C . SER B 1 299 ? 4.781 -34.688 -5.57 1 97.81 299 SER B C 1
ATOM 5874 O O . SER B 1 299 ? 3.861 -34.312 -6.297 1 97.81 299 SER B O 1
ATOM 5876 N N . GLU B 1 300 ? 4.578 -35.281 -4.461 1 97.38 300 GLU B N 1
ATOM 5877 C CA . GLU B 1 300 ? 3.225 -35.469 -3.955 1 97.38 300 GLU B CA 1
ATOM 5878 C C . GLU B 1 300 ? 2.5 -34.156 -3.734 1 97.38 300 GLU B C 1
ATOM 5880 O O . GLU B 1 300 ? 1.314 -34.031 -4.051 1 97.38 300 GLU B O 1
ATOM 5885 N N . ALA B 1 301 ? 3.199 -33.219 -3.229 1 97.62 301 ALA B N 1
ATOM 5886 C CA . ALA B 1 301 ? 2.621 -31.891 -2.99 1 97.62 301 ALA B CA 1
ATOM 5887 C C . ALA B 1 301 ? 2.291 -31.188 -4.305 1 97.62 301 ALA B C 1
ATOM 5889 O O . ALA B 1 301 ? 1.244 -30.547 -4.43 1 97.62 301 ALA B O 1
ATOM 5890 N N . VAL B 1 302 ? 3.137 -31.344 -5.262 1 97.12 302 VAL B N 1
ATOM 5891 C CA . VAL B 1 302 ? 2.945 -30.734 -6.574 1 97.12 302 VAL B CA 1
ATOM 5892 C C . VAL B 1 302 ? 1.715 -31.344 -7.246 1 97.12 302 VAL B C 1
ATOM 5894 O O . VAL B 1 302 ? 0.954 -30.625 -7.91 1 97.12 302 VAL B O 1
ATOM 5897 N N . ALA B 1 303 ? 1.54 -32.594 -7.051 1 95.75 303 ALA B N 1
ATOM 5898 C CA . ALA B 1 303 ? 0.406 -33.281 -7.648 1 95.75 303 ALA B CA 1
ATOM 5899 C C . ALA B 1 303 ? -0.896 -32.938 -6.934 1 95.75 303 ALA B C 1
ATOM 5901 O O . ALA B 1 303 ? -1.977 -33 -7.523 1 95.75 303 ALA B O 1
ATOM 5902 N N . GLY B 1 304 ? -0.814 -32.594 -5.723 1 95.5 304 GLY B N 1
ATOM 5903 C CA . GLY B 1 304 ? -1.974 -32.25 -4.906 1 95.5 304 GLY B CA 1
ATOM 5904 C C . GLY B 1 304 ? -2.234 -33.25 -3.805 1 95.5 304 GLY B C 1
ATOM 5905 O O . GLY B 1 304 ? -2.41 -34.438 -4.074 1 95.5 304 GLY B O 1
ATOM 5906 N N . SER B 1 305 ? -2.16 -32.812 -2.631 1 96 305 SER B N 1
ATOM 5907 C CA . SER B 1 305 ? -2.428 -33.625 -1.44 1 96 305 SER B CA 1
ATOM 5908 C C . SER B 1 305 ? -2.951 -32.75 -0.299 1 96 305 SER B C 1
ATOM 5910 O O . SER B 1 305 ? -2.488 -31.625 -0.102 1 96 305 SER B O 1
ATOM 5912 N N . TYR B 1 306 ? -3.869 -33.344 0.438 1 96.56 306 TYR B N 1
ATOM 5913 C CA . TYR B 1 306 ? -4.426 -32.594 1.566 1 96.56 306 TYR B CA 1
ATOM 5914 C C . TYR B 1 306 ? -3.428 -32.531 2.713 1 96.56 306 TYR B C 1
ATOM 5916 O O . TYR B 1 306 ? -3.611 -31.734 3.652 1 96.56 306 TYR B O 1
ATOM 5924 N N . SER B 1 307 ? -2.383 -33.281 2.607 1 96.5 307 SER B N 1
ATOM 5925 C CA . SER B 1 307 ? -1.48 -33.406 3.75 1 96.5 307 SER B CA 1
ATOM 5926 C C . SER B 1 307 ? -0.177 -32.656 3.5 1 96.5 307 SER B C 1
ATOM 5928 O O . SER B 1 307 ? 0.65 -32.5 4.402 1 96.5 307 SER B O 1
ATOM 5930 N N . LYS B 1 308 ? -0.023 -32.188 2.287 1 97 308 LYS B N 1
ATOM 5931 C CA . LYS B 1 308 ? 1.242 -31.562 1.947 1 97 308 LYS B CA 1
ATOM 5932 C C . LYS B 1 308 ? 1.014 -30.156 1.407 1 97 308 LYS B C 1
ATOM 5934 O O . LYS B 1 308 ? 0.028 -29.891 0.71 1 97 308 LYS B O 1
ATOM 5939 N N . ASN B 1 309 ? 1.872 -29.281 1.791 1 98.31 309 ASN B N 1
ATOM 5940 C CA . ASN B 1 309 ? 1.858 -27.906 1.29 1 98.31 309 ASN B CA 1
ATOM 5941 C C . ASN B 1 309 ? 2.678 -27.766 0.011 1 98.31 309 ASN B C 1
ATOM 5943 O O . ASN B 1 309 ? 3.893 -27.984 0.021 1 98.31 309 ASN B O 1
ATOM 5947 N N . PRO B 1 310 ? 2.066 -27.422 -1.033 1 98.06 310 PRO B N 1
ATOM 5948 C CA . PRO B 1 310 ? 2.803 -27.328 -2.295 1 98.06 310 PRO B CA 1
ATOM 5949 C C . PRO B 1 310 ? 3.861 -26.234 -2.277 1 98.06 310 PRO B C 1
ATOM 5951 O O . PRO B 1 310 ? 4.707 -26.172 -3.172 1 98.06 310 PRO B O 1
ATOM 5954 N N . PHE B 1 311 ? 3.891 -25.359 -1.312 1 98.44 311 PHE B N 1
ATOM 5955 C CA . PHE B 1 311 ? 4.836 -24.25 -1.264 1 98.44 311 PHE B CA 1
ATOM 5956 C C . PHE B 1 311 ? 5.906 -24.5 -0.204 1 98.44 311 PHE B C 1
ATOM 5958 O O . PHE B 1 311 ? 6.551 -23.562 0.26 1 98.44 311 PHE B O 1
ATOM 5965 N N . ASN B 1 312 ? 5.969 -25.688 0.254 1 98.56 312 ASN B N 1
ATOM 5966 C CA . ASN B 1 312 ? 7.07 -26.109 1.117 1 98.56 312 ASN B CA 1
ATOM 5967 C C . ASN B 1 312 ? 8.336 -26.391 0.313 1 98.56 312 ASN B C 1
ATOM 5969 O O . ASN B 1 312 ? 8.594 -27.547 -0.051 1 98.56 312 ASN B O 1
ATOM 5973 N N . PHE B 1 313 ? 9.102 -25.391 0.049 1 98.44 313 PHE B N 1
ATOM 5974 C CA . PHE B 1 313 ? 10.367 -25.531 -0.651 1 98.44 313 PHE B CA 1
ATOM 5975 C C . PHE B 1 313 ? 11.445 -26.062 0.282 1 98.44 313 PHE B C 1
ATOM 5977 O O . PHE B 1 313 ? 12.117 -25.297 0.97 1 98.44 313 PHE B O 1
ATOM 5984 N N . GLN B 1 314 ? 11.734 -27.266 0.142 1 97.69 314 GLN B N 1
ATOM 5985 C CA . GLN B 1 314 ? 12.664 -27.922 1.062 1 97.69 314 GLN B CA 1
ATOM 5986 C C . GLN B 1 314 ? 14.078 -27.938 0.489 1 97.69 314 GLN B C 1
ATOM 5988 O O . GLN B 1 314 ? 14.258 -27.891 -0.729 1 97.69 314 GLN B O 1
ATOM 5993 N N . HIS B 1 315 ? 15.047 -28.094 1.381 1 96.56 315 HIS B N 1
ATOM 5994 C CA . HIS B 1 315 ? 16.438 -28.094 0.923 1 96.56 315 HIS B CA 1
ATOM 5995 C C . HIS B 1 315 ? 16.891 -29.5 0.559 1 96.56 315 HIS B C 1
ATOM 5997 O O . HIS B 1 315 ? 17.875 -29.672 -0.172 1 96.56 315 HIS B O 1
ATOM 6003 N N . PHE B 1 316 ? 16.281 -30.547 1.152 1 96.88 316 PHE B N 1
ATOM 6004 C CA . PHE B 1 316 ? 16.578 -31.953 0.89 1 96.88 316 PHE B CA 1
ATOM 6005 C C . PHE B 1 316 ? 18.078 -32.219 1.061 1 96.88 316 PHE B C 1
ATOM 6007 O O . PHE B 1 316 ? 18.656 -32.969 0.287 1 96.88 316 PHE B O 1
ATOM 6014 N N . ASN B 1 317 ? 18.688 -31.469 1.96 1 95.69 317 ASN B N 1
ATOM 6015 C CA . ASN B 1 317 ? 20.109 -31.578 2.293 1 95.69 317 ASN B CA 1
ATOM 6016 C C . ASN B 1 317 ? 20.984 -31.328 1.076 1 95.69 317 ASN B C 1
ATOM 6018 O O . ASN B 1 317 ? 21.953 -32.031 0.846 1 95.69 317 ASN B O 1
ATOM 6022 N N . LEU B 1 318 ? 20.547 -30.391 0.344 1 96.56 318 LEU B N 1
ATOM 6023 C CA . LEU B 1 318 ? 21.312 -29.953 -0.81 1 96.56 318 LEU B CA 1
ATOM 6024 C C . LEU B 1 318 ? 22.719 -29.5 -0.385 1 96.56 318 LEU B C 1
ATOM 6026 O O . LEU B 1 318 ? 22.859 -28.719 0.552 1 96.56 318 LEU B O 1
ATOM 6030 N N . ASN B 1 319 ? 23.797 -30.031 -1.044 1 95.69 319 ASN B N 1
ATOM 6031 C CA . ASN B 1 319 ? 25.156 -29.672 -0.68 1 95.69 319 ASN B CA 1
ATOM 6032 C C . ASN B 1 319 ? 25.812 -28.781 -1.738 1 95.69 319 ASN B C 1
ATOM 6034 O O . ASN B 1 319 ? 26.734 -28.031 -1.436 1 95.69 319 ASN B O 1
ATOM 6038 N N . ARG B 1 320 ? 25.297 -28.953 -2.953 1 96.94 320 ARG B N 1
ATOM 6039 C CA . ARG B 1 320 ? 25.844 -28.141 -4.039 1 96.94 320 ARG B CA 1
ATOM 6040 C C . ARG B 1 320 ? 24.781 -27.859 -5.105 1 96.94 320 ARG B C 1
ATOM 6042 O O . ARG B 1 320 ? 23.984 -28.75 -5.438 1 96.94 320 ARG B O 1
ATOM 6049 N N . ILE B 1 321 ? 24.75 -26.625 -5.605 1 97.5 321 ILE B N 1
ATOM 6050 C CA . ILE B 1 321 ? 23.875 -26.297 -6.723 1 97.5 321 ILE B CA 1
ATOM 6051 C C . ILE B 1 321 ? 24.547 -25.25 -7.609 1 97.5 321 ILE B C 1
ATOM 6053 O O . ILE B 1 321 ? 25.188 -24.328 -7.109 1 97.5 321 ILE B O 1
ATOM 6057 N N . GLY B 1 322 ? 24.484 -25.484 -8.867 1 97.06 322 GLY B N 1
ATOM 6058 C CA . GLY B 1 322 ? 25.047 -24.547 -9.828 1 97.06 322 GLY B CA 1
ATOM 6059 C C . GLY B 1 322 ? 24.219 -24.438 -11.094 1 97.06 322 GLY B C 1
ATOM 6060 O O . GLY B 1 322 ? 23.531 -25.375 -11.492 1 97.06 322 GLY B O 1
ATOM 6061 N N . VAL B 1 323 ? 24.234 -23.234 -11.609 1 96.94 323 VAL B N 1
ATOM 6062 C CA . VAL B 1 323 ? 23.641 -22.953 -12.914 1 96.94 323 VAL B CA 1
ATOM 6063 C C . VAL B 1 323 ? 24.734 -22.609 -13.922 1 96.94 323 VAL B C 1
ATOM 6065 O O . VAL B 1 323 ? 25.688 -21.906 -13.594 1 96.94 323 VAL B O 1
ATOM 6068 N N . TYR B 1 324 ? 24.609 -23.172 -15.047 1 96.12 324 TYR B N 1
ATOM 6069 C CA . TYR B 1 324 ? 25.609 -22.969 -16.094 1 96.12 324 TYR B CA 1
ATOM 6070 C C . TYR B 1 324 ? 24.969 -22.453 -17.375 1 96.12 324 TYR B C 1
ATOM 6072 O O . TYR B 1 324 ? 23.891 -22.906 -17.766 1 96.12 324 TYR B O 1
ATOM 6080 N N . VAL B 1 325 ? 25.594 -21.5 -17.953 1 94.69 325 VAL B N 1
ATOM 6081 C CA . VAL B 1 325 ? 25.234 -21.031 -19.297 1 94.69 325 VAL B CA 1
ATOM 6082 C C . VAL B 1 325 ? 26.359 -21.359 -20.266 1 94.69 325 VAL B C 1
ATOM 6084 O O . VAL B 1 325 ? 27.484 -20.875 -20.125 1 94.69 325 VAL B O 1
ATOM 6087 N N . ASP B 1 326 ? 26.078 -22.141 -21.234 1 93.38 326 ASP B N 1
ATOM 6088 C CA . ASP B 1 326 ? 27.094 -22.609 -22.172 1 93.38 326 ASP B CA 1
ATOM 6089 C C . ASP B 1 326 ? 28.312 -23.156 -21.422 1 93.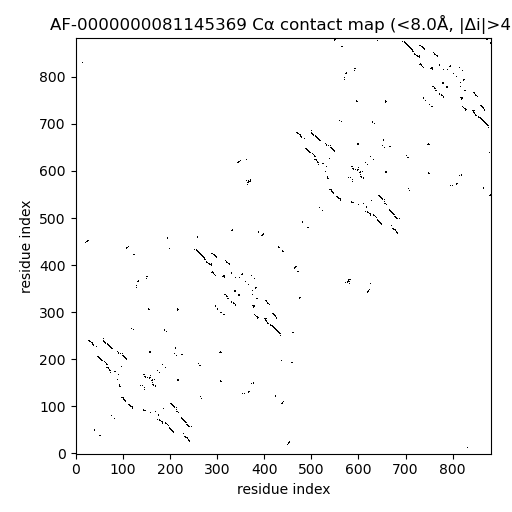38 326 ASP B C 1
ATOM 6091 O O . ASP B 1 326 ? 29.453 -22.766 -21.734 1 93.38 326 ASP B O 1
ATOM 6095 N N . ASN B 1 327 ? 28.078 -23.844 -20.453 1 91 327 ASN B N 1
ATOM 6096 C CA . ASN B 1 327 ? 29.062 -24.578 -19.672 1 91 327 ASN B CA 1
ATOM 6097 C C . ASN B 1 327 ? 29.891 -23.641 -18.797 1 91 327 ASN B C 1
ATOM 6099 O O . ASN B 1 327 ? 30.922 -24.047 -18.25 1 91 327 ASN B O 1
ATOM 6103 N N . ILE B 1 328 ? 29.5 -22.422 -18.672 1 92.12 328 ILE B N 1
ATOM 6104 C CA . ILE B 1 328 ? 30.141 -21.469 -17.781 1 92.12 328 ILE B CA 1
ATOM 6105 C C . ILE B 1 328 ? 29.25 -21.25 -16.562 1 92.12 328 ILE B C 1
ATOM 6107 O O . ILE B 1 328 ? 28.078 -20.922 -16.688 1 92.12 328 ILE B O 1
ATOM 6111 N N . PRO B 1 329 ? 29.844 -21.391 -15.453 1 93.62 329 PRO B N 1
ATOM 6112 C CA . PRO B 1 329 ? 29.031 -21.219 -14.242 1 93.62 329 PRO B CA 1
ATOM 6113 C C . PRO B 1 329 ? 28.594 -19.766 -14.039 1 93.62 329 PRO B C 1
ATOM 6115 O O . PRO B 1 329 ? 29.391 -18.844 -14.219 1 93.62 329 PRO B O 1
ATOM 6118 N N . VAL B 1 330 ? 27.359 -19.656 -13.719 1 92.75 330 VAL B N 1
ATOM 6119 C CA . VAL B 1 330 ? 26.812 -18.344 -13.414 1 92.75 330 VAL B CA 1
ATOM 6120 C C . VAL B 1 330 ? 27.328 -17.859 -12.055 1 92.75 330 VAL B C 1
ATOM 6122 O O . VAL B 1 330 ? 27.266 -18.594 -11.07 1 92.75 330 VAL B O 1
ATOM 6125 N N . GLY B 1 331 ? 27.812 -16.625 -12.008 1 87 331 GLY B N 1
ATOM 6126 C CA . GLY B 1 331 ? 28.297 -16.047 -10.758 1 87 331 GLY B CA 1
ATOM 6127 C C . GLY B 1 331 ? 29.672 -16.547 -10.367 1 87 331 GLY B C 1
ATOM 6128 O O . GLY B 1 331 ? 30.172 -16.234 -9.281 1 87 331 GLY B O 1
ATOM 6129 N N . GLY B 1 332 ? 30.328 -17.312 -11.117 1 85.12 332 GLY B N 1
ATOM 6130 C CA . GLY B 1 332 ? 31.703 -17.734 -10.867 1 85.12 332 GLY B CA 1
ATOM 6131 C C . GLY B 1 332 ? 31.797 -19.156 -10.367 1 85.12 332 GLY B C 1
ATOM 6132 O O . GLY B 1 332 ? 32.469 -20 -10.977 1 85.12 332 GLY B O 1
ATOM 6133 N N . GLU B 1 333 ? 31.172 -19.391 -9.18 1 88.38 333 GLU B N 1
ATOM 6134 C CA . GLU B 1 333 ? 31.219 -20.734 -8.609 1 88.38 333 GLU B CA 1
ATOM 6135 C C . GLU B 1 333 ? 29.828 -21.203 -8.18 1 88.38 333 GLU B C 1
ATOM 6137 O O . GLU B 1 333 ? 28.953 -20.375 -7.91 1 88.38 333 GLU B O 1
ATOM 6142 N N . ALA B 1 334 ? 29.781 -22.562 -8.266 1 93.44 334 ALA B N 1
ATOM 6143 C CA . ALA B 1 334 ? 28.562 -23.141 -7.75 1 93.44 334 ALA B CA 1
ATOM 6144 C C . ALA B 1 334 ? 28.406 -22.891 -6.254 1 93.44 334 ALA B C 1
ATOM 6146 O O . ALA B 1 334 ? 29.391 -22.734 -5.539 1 93.44 334 ALA B O 1
ATOM 6147 N N . LEU B 1 335 ? 27.203 -22.797 -5.812 1 95.06 335 LEU B N 1
ATOM 6148 C CA . LEU B 1 335 ? 26.906 -22.578 -4.398 1 95.06 335 LEU B CA 1
ATOM 6149 C C . LEU B 1 335 ? 27.156 -23.859 -3.602 1 95.06 335 LEU B C 1
ATOM 6151 O O . LEU B 1 335 ? 26.688 -24.938 -3.971 1 95.06 335 LEU B O 1
ATOM 6155 N N . ARG B 1 336 ? 28 -23.75 -2.578 1 94.12 336 ARG B N 1
ATOM 6156 C CA . ARG B 1 336 ? 28.234 -24.844 -1.631 1 94.12 336 ARG B CA 1
ATOM 6157 C C . ARG B 1 336 ? 27.438 -24.609 -0.342 1 94.12 336 ARG B C 1
ATOM 6159 O O . ARG B 1 336 ? 27.547 -23.547 0.268 1 94.12 336 ARG B O 1
ATOM 6166 N N . LEU B 1 337 ? 26.656 -25.672 -0.019 1 96 337 LEU B N 1
ATOM 6167 C CA . LEU B 1 337 ? 25.75 -25.531 1.114 1 96 337 LEU B CA 1
ATOM 6168 C C . LEU B 1 337 ? 25.859 -26.734 2.049 1 96 337 LEU B C 1
ATOM 6170 O O . LEU B 1 337 ? 26.438 -27.75 1.681 1 96 337 LEU B O 1
ATOM 6174 N N . ASN B 1 338 ? 25.5 -26.5 3.268 1 94.56 338 ASN B N 1
ATOM 6175 C CA . ASN B 1 338 ? 25.375 -27.562 4.27 1 94.56 338 ASN B CA 1
ATOM 6176 C C . ASN B 1 338 ? 24.172 -27.328 5.176 1 94.56 338 ASN B C 1
ATOM 6178 O O . ASN B 1 338 ? 24.062 -26.297 5.84 1 94.56 338 ASN B O 1
ATOM 6182 N N . PHE B 1 339 ? 23.312 -28.359 5.191 1 94.38 339 PHE B N 1
ATOM 6183 C CA . PHE B 1 339 ? 22.094 -28.219 5.98 1 94.38 339 PHE B CA 1
ATOM 6184 C C . PHE B 1 339 ? 22.078 -29.203 7.141 1 94.38 339 PHE B C 1
ATOM 6186 O O . PHE B 1 339 ? 21.016 -29.438 7.738 1 94.38 339 PHE B O 1
ATOM 6193 N N . SER B 1 340 ? 23.203 -29.703 7.434 1 90.69 340 SER B N 1
ATOM 6194 C CA . SER B 1 340 ? 23.297 -30.641 8.547 1 90.69 340 SER B CA 1
ATOM 6195 C C . SER B 1 340 ? 23.344 -29.906 9.883 1 90.69 340 SER B C 1
ATOM 6197 O O . SER B 1 340 ? 24.203 -29.047 10.102 1 90.69 340 SER B O 1
ATOM 6199 N N . ASP B 1 341 ? 22.469 -30.312 10.742 1 86.62 341 ASP B N 1
ATOM 6200 C CA . ASP B 1 341 ? 22.438 -29.734 12.078 1 86.62 341 ASP B CA 1
ATOM 6201 C C . ASP B 1 341 ? 23.641 -30.188 12.898 1 86.62 341 ASP B C 1
ATOM 6203 O O . ASP B 1 341 ? 24.109 -29.453 13.781 1 86.62 341 ASP B O 1
ATOM 6207 N N . ALA B 1 342 ? 24.141 -31.312 12.609 1 87.94 342 ALA B N 1
ATOM 6208 C CA . ALA B 1 342 ? 25.234 -31.906 13.367 1 87.94 342 ALA B CA 1
ATOM 6209 C C . ALA B 1 342 ? 26.516 -31.094 13.203 1 87.94 342 ALA B C 1
ATOM 6211 O O . ALA B 1 342 ? 27.266 -30.891 14.164 1 87.94 342 ALA B O 1
ATOM 6212 N N . THR B 1 343 ? 26.75 -30.609 12.086 1 89.31 343 THR B N 1
ATOM 6213 C CA . THR B 1 343 ? 28 -29.906 11.812 1 89.31 343 THR B CA 1
ATOM 6214 C C . THR B 1 343 ? 27.766 -28.391 11.766 1 89.31 343 THR B C 1
ATOM 6216 O O . THR B 1 343 ? 28.719 -27.609 11.766 1 89.31 343 THR B O 1
ATOM 6219 N N . GLY B 1 344 ? 26.578 -28.031 11.812 1 90.31 344 GLY B N 1
ATOM 6220 C CA . GLY B 1 344 ? 26.234 -26.625 11.648 1 90.31 344 GLY B CA 1
ATOM 6221 C C . GLY B 1 344 ? 25.766 -26.281 10.25 1 90.31 344 GLY B C 1
ATOM 6222 O O . GLY B 1 344 ? 26.312 -26.781 9.266 1 90.31 344 GLY B O 1
ATOM 6223 N N . ILE B 1 345 ? 24.75 -25.422 10.164 1 91.25 345 ILE B N 1
ATOM 6224 C CA . ILE B 1 345 ? 24.141 -25.078 8.891 1 91.25 345 ILE B CA 1
ATOM 6225 C C . ILE B 1 345 ? 24.922 -23.953 8.227 1 91.25 345 ILE B C 1
ATOM 6227 O O . ILE B 1 345 ? 25.234 -22.953 8.859 1 91.25 345 ILE B O 1
ATOM 6231 N N . ASN B 1 346 ? 25.344 -24.188 7.039 1 91.81 346 ASN B N 1
ATOM 6232 C CA . ASN B 1 346 ? 26 -23.188 6.191 1 91.81 346 ASN B CA 1
ATOM 6233 C C . ASN B 1 346 ? 25.219 -22.953 4.906 1 91.81 346 ASN B C 1
ATOM 6235 O O . ASN B 1 346 ? 25.328 -23.734 3.955 1 91.81 346 ASN B O 1
ATOM 6239 N N . SER B 1 347 ? 24.391 -21.922 4.867 1 93.44 347 SER B N 1
ATOM 6240 C CA . SER B 1 347 ? 23.516 -21.672 3.727 1 93.44 347 SER B CA 1
ATOM 6241 C C . SER B 1 347 ? 23.453 -20.172 3.393 1 93.44 347 SER B C 1
ATOM 6243 O O . SER B 1 347 ? 22.641 -19.766 2.557 1 93.44 347 SER B O 1
ATOM 6245 N N . ILE B 1 348 ? 24.281 -19.344 3.904 1 92.12 348 ILE B N 1
ATOM 6246 C CA . ILE B 1 348 ? 24.141 -17.891 3.891 1 92.12 348 ILE B CA 1
ATOM 6247 C C . ILE B 1 348 ? 24.438 -17.359 2.488 1 92.12 348 ILE B C 1
ATOM 6249 O O . ILE B 1 348 ? 23.812 -16.391 2.047 1 92.12 348 ILE B O 1
ATOM 6253 N N . PRO B 1 349 ? 25.359 -18.016 1.79 1 91.69 349 PRO B N 1
ATOM 6254 C CA . PRO B 1 349 ? 25.562 -17.5 0.432 1 91.69 349 PRO B CA 1
ATOM 6255 C C . PRO B 1 349 ? 24.312 -17.578 -0.428 1 91.69 349 PRO B C 1
ATOM 6257 O O . PRO B 1 349 ? 24.031 -16.656 -1.207 1 91.69 349 PRO B O 1
ATOM 6260 N N . ALA B 1 350 ? 23.562 -18.609 -0.286 1 94.31 350 ALA B N 1
ATOM 6261 C CA . ALA B 1 350 ? 22.312 -18.719 -1.02 1 94.31 350 ALA B CA 1
ATOM 6262 C C . ALA B 1 350 ? 21.312 -17.656 -0.568 1 94.31 350 ALA B C 1
ATOM 6264 O O . ALA B 1 350 ? 20.609 -17.078 -1.392 1 94.31 350 ALA B O 1
ATOM 6265 N N . PHE B 1 351 ? 21.391 -17.438 0.695 1 93.69 351 PHE B N 1
ATOM 6266 C CA . PHE B 1 351 ? 20.469 -16.469 1.287 1 93.69 351 PHE B CA 1
ATOM 6267 C C . PHE B 1 351 ? 20.797 -15.055 0.793 1 93.69 351 PHE B C 1
ATOM 6269 O O . PHE B 1 351 ? 19.891 -14.305 0.413 1 93.69 351 PHE B O 1
ATOM 6276 N N . THR B 1 352 ? 22.016 -14.656 0.724 1 92.69 352 THR B N 1
ATOM 6277 C CA . THR B 1 352 ? 22.422 -13.32 0.287 1 92.69 352 THR B CA 1
ATOM 6278 C C . THR B 1 352 ? 22.203 -13.156 -1.215 1 92.69 352 THR B C 1
ATOM 6280 O O . THR B 1 352 ? 21.812 -12.086 -1.677 1 92.69 352 THR B O 1
ATOM 6283 N N . ASN B 1 353 ? 22.406 -14.227 -1.934 1 93 353 ASN B N 1
ATOM 6284 C CA . ASN B 1 353 ? 22.156 -14.188 -3.369 1 93 353 ASN B CA 1
ATOM 6285 C C . ASN B 1 353 ? 20.688 -13.875 -3.676 1 93 353 ASN B C 1
ATOM 6287 O O . ASN B 1 353 ? 20.391 -13.18 -4.648 1 93 353 ASN B O 1
ATOM 6291 N N . MET B 1 354 ? 19.891 -14.422 -2.881 1 94.38 354 MET B N 1
ATOM 6292 C CA . MET B 1 354 ? 18.469 -14.18 -3.061 1 94.38 354 MET B CA 1
ATOM 6293 C C . MET B 1 354 ? 18.156 -12.695 -2.986 1 94.38 354 MET B C 1
ATOM 6295 O O . MET B 1 354 ? 17.484 -12.148 -3.871 1 94.38 354 MET B O 1
ATOM 6299 N N . PHE B 1 355 ? 18.641 -11.977 -2.004 1 92.19 355 PHE B N 1
ATOM 6300 C CA . PHE B 1 355 ? 18.375 -10.555 -1.839 1 92.19 355 PHE B CA 1
ATOM 6301 C C . PHE B 1 355 ? 19.031 -9.75 -2.959 1 92.19 355 PHE B C 1
ATOM 6303 O O . PHE B 1 355 ? 18.484 -8.742 -3.408 1 92.19 355 PHE B O 1
ATOM 6310 N N . GLU B 1 356 ? 20.141 -10.188 -3.387 1 89.75 356 GLU B N 1
ATOM 6311 C CA . GLU B 1 356 ? 20.844 -9.492 -4.469 1 89.75 356 GLU B CA 1
ATOM 6312 C C . GLU B 1 356 ? 20.062 -9.594 -5.777 1 89.75 356 GLU B C 1
ATOM 6314 O O . GLU B 1 356 ? 19.859 -8.586 -6.461 1 89.75 356 GLU B O 1
ATOM 6319 N N . VAL B 1 357 ? 19.641 -10.781 -6.051 1 90.56 357 VAL B N 1
ATOM 6320 C CA . VAL B 1 357 ? 18.984 -11.047 -7.328 1 90.56 357 VAL B CA 1
ATOM 6321 C C . VAL B 1 357 ? 17.656 -10.305 -7.391 1 90.56 357 VAL B C 1
ATOM 6323 O O . VAL B 1 357 ? 17.234 -9.836 -8.453 1 90.56 357 VAL B O 1
ATOM 6326 N N . VAL B 1 358 ? 17.031 -10.164 -6.285 1 89.69 358 VAL B N 1
ATOM 6327 C CA . VAL B 1 358 ? 15.719 -9.539 -6.301 1 89.69 358 VAL B CA 1
ATOM 6328 C C . VAL B 1 358 ? 15.859 -8.031 -6.07 1 89.69 358 VAL B C 1
ATOM 6330 O O . VAL B 1 358 ? 14.859 -7.312 -6.008 1 89.69 358 VAL B O 1
ATOM 6333 N N . GLY B 1 359 ? 17.047 -7.535 -5.867 1 86.19 359 GLY B N 1
ATOM 6334 C CA . GLY B 1 359 ? 17.312 -6.109 -5.773 1 86.19 359 GLY B CA 1
ATOM 6335 C C . GLY B 1 359 ? 17 -5.531 -4.406 1 86.19 359 GLY B C 1
ATOM 6336 O O . GLY B 1 359 ? 16.562 -4.383 -4.297 1 86.19 359 GLY B O 1
ATOM 6337 N N . LYS B 1 360 ? 17.141 -6.273 -3.391 1 88.88 360 LYS B N 1
ATOM 6338 C CA . LYS B 1 360 ? 16.812 -5.793 -2.051 1 88.88 360 LYS B CA 1
ATOM 6339 C C . LYS B 1 360 ? 18.047 -5.812 -1.143 1 88.88 360 LYS B C 1
ATOM 6341 O O . LYS B 1 360 ? 17.969 -5.402 0.018 1 88.88 360 LYS B O 1
ATOM 6346 N N . TRP B 1 361 ? 19.141 -6.234 -1.751 1 85.31 361 TRP B N 1
ATOM 6347 C CA . TRP B 1 361 ? 20.359 -6.27 -0.97 1 85.31 361 TRP B CA 1
ATOM 6348 C C . TRP B 1 361 ? 20.812 -4.859 -0.589 1 85.31 361 TRP B C 1
ATOM 6350 O O . TRP B 1 361 ? 20.922 -3.986 -1.45 1 85.31 361 TRP B O 1
ATOM 6360 N N . MET B 1 362 ? 20.984 -4.676 0.708 1 83.25 362 MET B N 1
ATOM 6361 C CA . MET B 1 362 ? 21.469 -3.426 1.289 1 83.25 362 MET B CA 1
ATOM 6362 C C . MET B 1 362 ? 20.453 -2.305 1.096 1 83.25 362 MET B C 1
ATOM 6364 O O . MET B 1 362 ? 20.797 -1.126 1.139 1 83.25 362 MET B O 1
ATOM 6368 N N . GLU B 1 363 ? 19.266 -2.66 0.754 1 85 363 GLU B N 1
ATOM 6369 C CA . GLU B 1 363 ? 18.172 -1.701 0.722 1 85 363 GLU B CA 1
ATOM 6370 C C . GLU B 1 363 ? 17.438 -1.652 2.062 1 85 363 GLU B C 1
ATOM 6372 O O . GLU B 1 363 ? 17.562 -2.576 2.871 1 85 363 GLU B O 1
ATOM 6377 N N . ASP B 1 364 ? 16.844 -0.562 2.189 1 81.19 364 ASP B N 1
ATOM 6378 C CA . ASP B 1 364 ? 16.078 -0.411 3.422 1 81.19 364 ASP B CA 1
ATOM 6379 C C . ASP B 1 364 ? 14.711 -1.085 3.301 1 81.19 364 ASP B C 1
ATOM 6381 O O . ASP B 1 364 ? 13.672 -0.42 3.379 1 81.19 364 ASP B O 1
ATOM 6385 N N . THR B 1 365 ? 14.719 -2.24 3.043 1 89.19 365 THR B N 1
ATOM 6386 C CA . THR B 1 365 ? 13.523 -3.066 2.896 1 89.19 365 THR B CA 1
ATOM 6387 C C . THR B 1 365 ? 13.867 -4.547 3.055 1 89.19 365 THR B C 1
ATOM 6389 O O . THR B 1 365 ? 15.023 -4.895 3.312 1 89.19 365 THR B O 1
ATOM 6392 N N . GLY B 1 366 ? 12.906 -5.406 3.068 1 89.62 366 GLY B N 1
ATOM 6393 C CA . GLY B 1 366 ? 13.055 -6.852 3.133 1 89.62 366 GLY B CA 1
ATOM 6394 C C . GLY B 1 366 ? 11.945 -7.598 2.414 1 89.62 366 GLY B C 1
ATOM 6395 O O . GLY B 1 366 ? 11.172 -6.996 1.67 1 89.62 366 GLY B O 1
ATOM 6396 N N . ASN B 1 367 ? 12.008 -8.953 2.555 1 92.69 367 ASN B N 1
ATOM 6397 C CA . ASN B 1 367 ? 10.969 -9.758 1.922 1 92.69 367 ASN B CA 1
ATOM 6398 C C . ASN B 1 367 ? 10.32 -10.711 2.916 1 92.69 367 ASN B C 1
ATOM 6400 O O . ASN B 1 367 ? 9.695 -11.703 2.518 1 92.69 367 ASN B O 1
ATOM 6404 N N . GLN B 1 368 ? 10.523 -10.484 4.215 1 93.06 368 GLN B N 1
ATOM 6405 C CA . GLN B 1 368 ? 9.906 -11.211 5.32 1 93.06 368 GLN B CA 1
ATOM 6406 C C . GLN B 1 368 ? 10.578 -12.562 5.543 1 93.06 368 GLN B C 1
ATOM 6408 O O . GLN B 1 368 ? 10.07 -13.406 6.273 1 93.06 368 GLN B O 1
ATOM 6413 N N . LEU B 1 369 ? 11.648 -12.891 4.809 1 93.94 369 LEU B N 1
ATOM 6414 C CA . LEU B 1 369 ? 12.422 -14.117 5.02 1 93.94 369 LEU B CA 1
ATOM 6415 C C . LEU B 1 369 ? 13.703 -13.82 5.789 1 93.94 369 LEU B C 1
ATOM 6417 O O . LEU B 1 369 ? 14.375 -12.82 5.535 1 93.94 369 LEU B O 1
ATOM 6421 N N . ASN B 1 370 ? 13.969 -14.656 6.758 1 91.94 370 ASN B N 1
ATOM 6422 C CA . ASN B 1 370 ? 15.227 -14.539 7.488 1 91.94 370 ASN B CA 1
ATOM 6423 C C . ASN B 1 370 ? 16.125 -15.75 7.258 1 91.94 370 ASN B C 1
ATOM 6425 O O . ASN B 1 370 ? 15.789 -16.641 6.48 1 91.94 370 ASN B O 1
ATOM 6429 N N . ARG B 1 371 ? 17.297 -15.789 7.852 1 89.75 371 ARG B N 1
ATOM 6430 C CA . ARG B 1 371 ? 18.297 -16.797 7.566 1 89.75 371 ARG B CA 1
ATOM 6431 C C . ARG B 1 371 ? 17.812 -18.188 7.961 1 89.75 371 ARG B C 1
ATOM 6433 O O . ARG B 1 371 ? 18.266 -19.203 7.422 1 89.75 371 ARG B O 1
ATOM 6440 N N . GLN B 1 372 ? 16.859 -18.25 8.922 1 90.62 372 GLN B N 1
ATOM 6441 C CA . GLN B 1 372 ? 16.344 -19.547 9.352 1 90.62 372 GLN B CA 1
ATOM 6442 C C . GLN B 1 372 ? 15.289 -20.062 8.375 1 90.62 372 GLN B C 1
ATOM 6444 O O . GLN B 1 372 ? 15.141 -21.281 8.203 1 90.62 372 GLN B O 1
ATOM 6449 N N . ASP B 1 373 ? 14.625 -19.203 7.719 1 94.06 373 ASP B N 1
ATOM 6450 C CA . ASP B 1 373 ? 13.547 -19.562 6.809 1 94.06 373 ASP B CA 1
ATOM 6451 C C . ASP B 1 373 ? 14.07 -20.422 5.652 1 94.06 373 ASP B C 1
ATOM 6453 O O . ASP B 1 373 ? 13.391 -21.328 5.18 1 94.06 373 ASP B O 1
ATOM 6457 N N . ILE B 1 374 ? 15.203 -20.172 5.23 1 90.56 374 ILE B N 1
ATOM 6458 C CA . ILE B 1 374 ? 15.742 -20.828 4.051 1 90.56 374 ILE B CA 1
ATOM 6459 C C . ILE B 1 374 ? 15.859 -22.328 4.312 1 90.56 374 ILE B C 1
ATOM 6461 O O . ILE B 1 374 ? 15.734 -23.141 3.389 1 90.56 374 ILE B O 1
ATOM 6465 N N . HIS B 1 375 ? 16.094 -22.703 5.512 1 92.75 375 HIS B N 1
ATOM 6466 C CA . HIS B 1 375 ? 16.25 -24.125 5.746 1 92.75 375 HIS B CA 1
ATOM 6467 C C . HIS B 1 375 ? 14.969 -24.719 6.344 1 92.75 375 HIS B C 1
ATOM 6469 O O . HIS B 1 375 ? 14.922 -25.922 6.656 1 92.75 375 HIS B O 1
ATOM 6475 N N . GLN B 1 376 ? 13.992 -23.875 6.473 1 95.12 376 GLN B N 1
ATOM 6476 C CA . GLN B 1 376 ? 12.758 -24.328 7.105 1 95.12 376 GLN B CA 1
ATOM 6477 C C . GLN B 1 376 ? 11.562 -24.141 6.18 1 95.12 376 GLN B C 1
ATOM 6479 O O . GLN B 1 376 ? 10.523 -23.625 6.594 1 95.12 376 GLN B O 1
ATOM 6484 N N . GLY B 1 377 ? 11.734 -24.5 4.898 1 96.69 377 GLY B N 1
ATOM 6485 C CA . GLY B 1 377 ? 10.594 -24.562 3.996 1 96.69 377 GLY B CA 1
ATOM 6486 C C . GLY B 1 377 ? 10.594 -23.453 2.965 1 96.69 377 GLY B C 1
ATOM 6487 O O . GLY B 1 377 ? 9.648 -23.328 2.182 1 96.69 377 GLY B O 1
ATOM 6488 N N . TYR B 1 378 ? 11.609 -22.625 2.98 1 97.94 378 TYR B N 1
ATOM 6489 C CA . TYR B 1 378 ? 11.695 -21.531 2.025 1 97.94 378 TYR B CA 1
ATOM 6490 C C . TYR B 1 378 ? 13.062 -21.516 1.338 1 97.94 378 TYR B C 1
ATOM 6492 O O . TYR B 1 378 ? 13.648 -20.453 1.135 1 97.94 378 TYR B O 1
ATOM 6500 N N . ALA B 1 379 ? 13.547 -22.688 1.025 1 97.56 379 ALA B N 1
ATOM 6501 C CA . ALA B 1 379 ? 14.836 -22.828 0.354 1 97.56 379 ALA B CA 1
ATOM 6502 C C . ALA B 1 379 ? 14.719 -22.516 -1.135 1 97.56 379 ALA B C 1
ATOM 6504 O O . ALA B 1 379 ? 14.414 -23.391 -1.941 1 97.56 379 ALA B O 1
ATOM 6505 N N . LEU B 1 380 ? 14.906 -21.281 -1.476 1 97.94 380 LEU B N 1
ATOM 6506 C CA . LEU B 1 380 ? 14.922 -20.812 -2.857 1 97.94 380 LEU B CA 1
ATOM 6507 C C . LEU B 1 380 ? 16.312 -20.328 -3.256 1 97.94 380 LEU B C 1
ATOM 6509 O O . LEU B 1 380 ? 16.938 -19.578 -2.516 1 97.94 380 LEU B O 1
ATOM 6513 N N . TYR B 1 381 ? 16.797 -20.812 -4.336 1 97.69 381 TYR B N 1
ATOM 6514 C CA . TYR B 1 381 ? 18.125 -20.453 -4.832 1 97.69 381 TYR B CA 1
ATOM 6515 C C . TYR B 1 381 ? 18.031 -19.562 -6.059 1 97.69 381 TYR B C 1
ATOM 6517 O O . TYR B 1 381 ? 17.484 -19.969 -7.094 1 97.69 381 TYR B O 1
ATOM 6525 N N . CYS B 1 382 ? 18.547 -18.406 -5.953 1 96.94 382 CYS B N 1
ATOM 6526 C CA . CYS B 1 382 ? 18.391 -17.391 -6.984 1 96.94 382 CYS B CA 1
ATOM 6527 C C . CYS B 1 382 ? 19.703 -17.125 -7.711 1 96.94 382 CYS B C 1
ATOM 6529 O O . CYS B 1 382 ? 20.766 -17.078 -7.086 1 96.94 382 CYS B O 1
ATOM 6531 N N . PHE B 1 383 ? 19.656 -16.984 -8.977 1 95.44 383 PHE B N 1
ATOM 6532 C CA . PHE B 1 383 ? 20.812 -16.719 -9.812 1 95.44 383 PHE B CA 1
ATOM 6533 C C . PHE B 1 383 ? 20.531 -15.578 -10.781 1 95.44 383 PHE B C 1
ATOM 6535 O O . PHE B 1 383 ? 19.5 -15.562 -11.445 1 95.44 383 PHE B O 1
ATOM 6542 N N . GLU B 1 384 ? 21.359 -14.695 -10.844 1 93.25 384 GLU B N 1
ATOM 6543 C CA . GLU B 1 384 ? 21.328 -13.617 -11.828 1 93.25 384 GLU B CA 1
ATOM 6544 C C . GLU B 1 384 ? 22.203 -13.945 -13.039 1 93.25 384 GLU B C 1
ATOM 6546 O O . GLU B 1 384 ? 23.422 -13.969 -12.93 1 93.25 384 GLU B O 1
ATOM 6551 N N . ILE B 1 385 ? 21.562 -14.148 -14.086 1 91.56 385 ILE B N 1
ATOM 6552 C CA . ILE B 1 385 ? 22.312 -14.547 -15.281 1 91.56 385 ILE B CA 1
ATOM 6553 C C . ILE B 1 385 ? 22.75 -13.305 -16.047 1 91.56 385 ILE B C 1
ATOM 6555 O O . ILE B 1 385 ? 23.922 -13.211 -16.453 1 91.56 385 ILE B O 1
ATOM 6559 N N . GLU B 1 386 ? 21.812 -12.414 -16.266 1 87.25 386 GLU B N 1
ATOM 6560 C CA . GLU B 1 386 ? 22.141 -11.141 -16.891 1 87.25 386 GLU B CA 1
ATOM 6561 C C . GLU B 1 386 ? 22.203 -10.016 -15.867 1 87.25 386 GLU B C 1
ATOM 6563 O O . GLU B 1 386 ? 21.328 -9.898 -15.008 1 87.25 386 GLU B O 1
ATOM 6568 N N . PRO B 1 387 ? 23.234 -9.203 -16.016 1 77.44 387 PRO B N 1
ATOM 6569 C CA . PRO B 1 387 ? 23.359 -8.117 -15.031 1 77.44 387 PRO B CA 1
ATOM 6570 C C . PRO B 1 387 ? 22.188 -7.16 -15.047 1 77.44 387 PRO B C 1
ATOM 6572 O O . PRO B 1 387 ? 21.656 -6.848 -16.109 1 77.44 387 PRO B O 1
ATOM 6575 N N . ASP B 1 388 ? 21.75 -6.977 -13.852 1 71.5 388 ASP B N 1
ATOM 6576 C CA . ASP B 1 388 ? 20.688 -6.004 -13.648 1 71.5 388 ASP B CA 1
ATOM 6577 C C . ASP B 1 388 ? 21.156 -4.836 -12.789 1 71.5 388 ASP B C 1
ATOM 6579 O O . ASP B 1 388 ? 21.484 -5.016 -11.617 1 71.5 388 ASP B O 1
ATOM 6583 N N . PHE B 1 389 ? 21.594 -3.846 -13.312 1 60.19 389 PHE B N 1
ATOM 6584 C CA . PHE B 1 389 ? 22.156 -2.748 -12.531 1 60.19 389 PHE B CA 1
ATOM 6585 C C . PHE B 1 389 ? 21.062 -1.909 -11.898 1 60.19 389 PHE B C 1
ATOM 6587 O O . PHE B 1 389 ? 21.219 -1.396 -10.789 1 60.19 389 PHE B O 1
ATOM 6594 N N . ALA B 1 390 ? 20.438 -0.83 -12.375 1 54.94 390 ALA B N 1
ATOM 6595 C CA . ALA B 1 390 ? 19.828 0.234 -11.578 1 54.94 390 ALA B CA 1
ATOM 6596 C C . ALA B 1 390 ? 18.312 0.112 -11.562 1 54.94 390 ALA B C 1
ATOM 6598 O O . ALA B 1 390 ? 17.688 -0.028 -12.609 1 54.94 390 ALA B O 1
ATOM 6599 N N . PRO B 1 391 ? 17.75 -0.241 -10.297 1 53.06 391 PRO B N 1
ATOM 6600 C CA . PRO B 1 391 ? 16.281 -0.225 -10.234 1 53.06 391 PRO B CA 1
ATOM 6601 C C . PRO B 1 391 ? 15.672 0.928 -11.023 1 53.06 391 PRO B C 1
ATOM 6603 O O . PRO B 1 391 ? 14.586 0.786 -11.586 1 53.06 391 PRO B O 1
ATOM 6606 N N . ASP B 1 392 ? 16.422 2.158 -10.82 1 50.41 392 ASP B N 1
ATOM 6607 C CA . ASP B 1 392 ? 15.766 3.383 -11.266 1 50.41 392 ASP B CA 1
ATOM 6608 C C . ASP B 1 392 ? 15.875 3.549 -12.781 1 50.41 392 ASP B C 1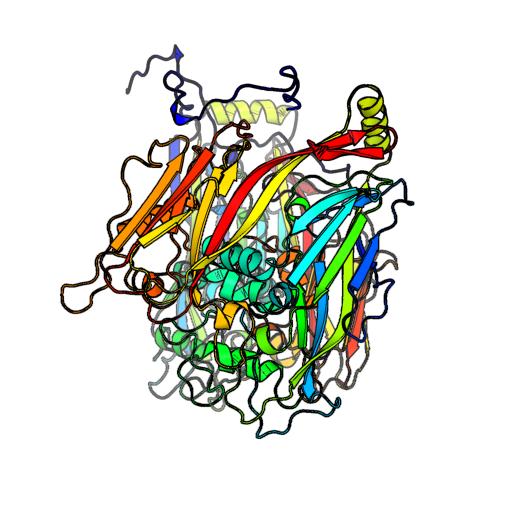
ATOM 6610 O O . ASP B 1 392 ? 15.281 4.465 -13.352 1 50.41 392 ASP B O 1
ATOM 6614 N N . THR B 1 393 ? 16.766 2.703 -13.336 1 54.28 393 THR B N 1
ATOM 6615 C CA . THR B 1 393 ? 16.938 3.035 -14.75 1 54.28 393 THR B CA 1
ATOM 6616 C C . THR B 1 393 ? 16.156 2.062 -15.633 1 54.28 393 THR B C 1
ATOM 6618 O O . THR B 1 393 ? 16.203 0.85 -15.414 1 54.28 393 THR B O 1
ATOM 6621 N N . ASN B 1 394 ? 15.172 2.518 -16.219 1 61.47 394 ASN B N 1
ATOM 6622 C CA . ASN B 1 394 ? 14.344 1.797 -17.172 1 61.47 394 ASN B CA 1
ATOM 6623 C C . ASN B 1 394 ? 15.141 1.397 -18.406 1 61.47 394 ASN B C 1
ATOM 6625 O O . ASN B 1 394 ? 15.203 2.15 -19.391 1 61.47 394 ASN B O 1
ATOM 6629 N N . TYR B 1 395 ? 16.062 0.377 -18.219 1 68.5 395 TYR B N 1
ATOM 6630 C CA . TYR B 1 395 ? 16.719 -0.118 -19.422 1 68.5 395 TYR B CA 1
ATOM 6631 C C . TYR B 1 395 ? 16.219 -1.509 -19.797 1 68.5 395 TYR B C 1
ATOM 6633 O O . TYR B 1 395 ? 15.688 -2.227 -18.938 1 68.5 395 TYR B O 1
ATOM 6641 N N . LEU B 1 396 ? 16.297 -1.739 -21.047 1 72.94 396 LEU B N 1
ATOM 6642 C CA . LEU B 1 396 ? 15.961 -3.062 -21.578 1 72.94 396 LEU B CA 1
ATOM 6643 C C . LEU B 1 396 ? 17.219 -3.904 -21.766 1 72.94 396 LEU B C 1
ATOM 6645 O O . LEU B 1 396 ? 18.25 -3.393 -22.188 1 72.94 396 LEU B O 1
ATOM 6649 N N . SER B 1 397 ? 17.125 -5.094 -21.297 1 73.19 397 SER B N 1
ATOM 6650 C CA . SER B 1 397 ? 18.234 -6.012 -21.531 1 73.19 397 SER B CA 1
ATOM 6651 C C . SER B 1 397 ? 18.109 -6.691 -22.891 1 73.19 397 SER B C 1
ATOM 6653 O O . SER B 1 397 ? 17 -7.012 -23.344 1 73.19 397 SER B O 1
ATOM 6655 N N . LEU B 1 398 ? 19.312 -6.832 -23.547 1 73.31 398 LEU B N 1
ATOM 6656 C CA . LEU B 1 398 ? 19.328 -7.535 -24.828 1 73.31 398 LEU B CA 1
ATOM 6657 C C . LEU B 1 398 ? 19.047 -9.023 -24.641 1 73.31 398 LEU B C 1
ATOM 6659 O O . LEU B 1 398 ? 19.469 -9.609 -23.641 1 73.31 398 LEU B O 1
ATOM 6663 N N . LEU B 1 399 ? 18.297 -9.492 -25.609 1 79.69 399 LEU B N 1
ATOM 6664 C CA . LEU B 1 399 ? 18.125 -10.938 -25.641 1 79.69 399 LEU B CA 1
ATOM 6665 C C . LEU B 1 399 ? 19.406 -11.641 -26.047 1 79.69 399 LEU B C 1
ATOM 6667 O O . LEU B 1 399 ? 19.953 -11.383 -27.109 1 79.69 399 LEU B O 1
ATOM 6671 N N . LYS B 1 400 ? 19.859 -12.414 -25.125 1 83.5 400 LYS B N 1
ATOM 6672 C CA . LYS B 1 400 ? 21.078 -13.164 -25.422 1 83.5 400 LYS B CA 1
ATOM 6673 C C . LYS B 1 400 ? 20.766 -14.648 -25.609 1 83.5 400 LYS B C 1
ATOM 6675 O O . LYS B 1 400 ? 19.859 -15.188 -24.969 1 83.5 400 LYS B O 1
ATOM 6680 N N . GLN B 1 401 ? 21.562 -15.242 -26.5 1 88.62 401 GLN B N 1
ATOM 6681 C CA . GLN B 1 401 ? 21.406 -16.672 -26.75 1 88.62 401 GLN B CA 1
ATOM 6682 C C . GLN B 1 401 ? 22.297 -17.484 -25.828 1 88.62 401 GLN B C 1
ATOM 6684 O O . GLN B 1 401 ? 23.344 -17.016 -25.391 1 88.62 401 GLN B O 1
ATOM 6689 N N . GLY B 1 402 ? 21.734 -18.656 -25.531 1 90.19 402 GLY B N 1
ATOM 6690 C CA . GLY B 1 402 ? 22.531 -19.578 -24.734 1 90.19 402 GLY B CA 1
ATOM 6691 C C . GLY B 1 402 ? 21.719 -20.766 -24.234 1 90.19 402 GLY B C 1
ATOM 6692 O O . GLY B 1 402 ? 20.516 -20.828 -24.422 1 90.19 402 GLY B O 1
ATOM 6693 N N . ASN B 1 403 ? 22.578 -21.719 -23.812 1 93.81 403 ASN B N 1
ATOM 6694 C CA . ASN B 1 403 ? 21.984 -22.906 -23.203 1 93.81 403 ASN B CA 1
ATOM 6695 C C . ASN B 1 403 ? 22.219 -22.953 -21.703 1 93.81 403 ASN B C 1
ATOM 6697 O O . ASN B 1 403 ? 23.359 -22.75 -21.25 1 93.81 403 ASN B O 1
ATOM 6701 N N . THR B 1 404 ? 21.094 -23.203 -21.016 1 95.5 404 THR B N 1
ATOM 6702 C CA . THR B 1 404 ? 21.203 -23.203 -19.562 1 95.5 404 THR B CA 1
ATOM 6703 C C . THR B 1 404 ? 21.078 -24.609 -19 1 95.5 404 THR B C 1
ATOM 6705 O O . THR B 1 404 ? 20.25 -25.391 -19.453 1 95.5 404 THR B O 1
ATOM 6708 N N . ARG B 1 405 ? 21.891 -24.844 -18.016 1 96.19 405 ARG B N 1
ATOM 6709 C CA . ARG B 1 405 ? 21.906 -26.141 -17.328 1 96.19 405 ARG B CA 1
ATOM 6710 C C . ARG B 1 405 ? 21.969 -25.953 -15.82 1 96.19 405 ARG B C 1
ATOM 6712 O O . ARG B 1 405 ? 22.562 -25 -15.32 1 96.19 405 ARG B O 1
ATOM 6719 N N . ILE B 1 406 ? 21.297 -26.906 -15.086 1 96.75 406 ILE B N 1
ATOM 6720 C CA . ILE B 1 406 ? 21.328 -26.938 -13.625 1 96.75 406 ILE B CA 1
ATOM 6721 C C . ILE B 1 406 ? 22.016 -28.203 -13.148 1 96.75 406 ILE B C 1
ATOM 6723 O O . ILE B 1 406 ? 21.812 -29.281 -13.719 1 96.75 406 ILE B O 1
ATOM 6727 N N . GLU B 1 407 ? 22.859 -28.062 -12.18 1 97.38 407 GLU B N 1
ATOM 6728 C CA . GLU B 1 407 ? 23.453 -29.203 -11.477 1 97.38 407 GLU B CA 1
ATOM 6729 C C . GLU B 1 407 ? 23.234 -29.094 -9.977 1 97.38 407 GLU B C 1
ATOM 6731 O O . GLU B 1 407 ? 23.469 -28.047 -9.375 1 97.38 407 GLU B O 1
ATOM 6736 N N . ALA B 1 408 ? 22.734 -30.156 -9.43 1 97.81 408 ALA B N 1
ATOM 6737 C CA . ALA B 1 408 ? 22.5 -30.219 -7.984 1 97.81 408 ALA B CA 1
ATOM 6738 C C . ALA B 1 408 ? 23.031 -31.516 -7.395 1 97.81 408 ALA B C 1
ATOM 6740 O O . ALA B 1 408 ? 22.938 -32.562 -8.031 1 97.81 408 ALA B O 1
ATOM 6741 N N . GLN B 1 409 ? 23.625 -31.422 -6.27 1 98 409 GLN B N 1
ATOM 6742 C CA . GLN B 1 409 ? 24.094 -32.562 -5.508 1 98 409 GLN B CA 1
ATOM 6743 C C . GLN B 1 409 ? 23.531 -32.562 -4.094 1 98 409 GLN B C 1
ATOM 6745 O O . GLN B 1 409 ? 23.562 -31.547 -3.412 1 98 409 GLN B O 1
ATOM 6750 N N . PHE B 1 410 ? 23.031 -33.75 -3.646 1 97.25 410 PHE B N 1
ATOM 6751 C CA . PHE B 1 410 ? 22.469 -33.906 -2.314 1 97.25 410 PHE B CA 1
ATOM 6752 C C . PHE B 1 410 ? 23.391 -34.719 -1.421 1 97.25 410 PHE B C 1
ATOM 6754 O O . PHE B 1 410 ? 24.016 -35.688 -1.88 1 97.25 410 PHE B O 1
ATOM 6761 N N . SER B 1 411 ? 23.469 -34.312 -0.198 1 95.5 411 SER B N 1
ATOM 6762 C CA . SER B 1 411 ? 24.344 -35.031 0.729 1 95.5 411 SER B CA 1
ATOM 6763 C C . SER B 1 411 ? 23.781 -36.406 1.087 1 95.5 411 SER B C 1
ATOM 6765 O O . SER B 1 411 ? 24.516 -37.281 1.522 1 95.5 411 SER B O 1
ATOM 6767 N N . GLN B 1 412 ? 22.5 -36.531 0.941 1 94.94 412 GLN B N 1
ATOM 6768 C CA . GLN B 1 412 ? 21.781 -37.781 1.156 1 94.94 412 GLN B CA 1
ATOM 6769 C C . GLN B 1 412 ? 20.828 -38.094 0.005 1 94.94 412 GLN B C 1
ATOM 6771 O O . GLN B 1 412 ? 20.375 -37.156 -0.688 1 94.94 412 GLN B O 1
ATOM 6776 N N . ALA B 1 413 ? 20.594 -39.344 -0.132 1 96.75 413 ALA B N 1
ATOM 6777 C CA . ALA B 1 413 ? 19.625 -39.75 -1.159 1 96.75 413 ALA B CA 1
ATOM 6778 C C . ALA B 1 413 ? 18.25 -39.156 -0.878 1 96.75 413 ALA B C 1
ATOM 6780 O O . ALA B 1 413 ? 17.812 -39.094 0.273 1 96.75 413 ALA B O 1
ATOM 6781 N N . LEU B 1 414 ? 17.594 -38.719 -1.938 1 97.44 414 LEU B N 1
ATOM 6782 C CA . LEU B 1 414 ? 16.266 -38.125 -1.79 1 97.44 414 LEU B CA 1
ATOM 6783 C C . LEU B 1 414 ? 15.305 -39.156 -1.172 1 97.44 414 LEU B C 1
ATOM 6785 O O . LEU B 1 414 ? 15.188 -40.281 -1.656 1 97.44 414 LEU B O 1
ATOM 6789 N N . PRO B 1 415 ? 14.633 -38.812 -0.143 1 96.12 415 PRO B N 1
ATOM 6790 C CA . PRO B 1 415 ? 13.75 -39.75 0.549 1 96.12 415 PRO B CA 1
ATOM 6791 C C . PRO B 1 415 ? 12.469 -40.031 -0.229 1 96.12 415 PRO B C 1
ATOM 6793 O O . PRO B 1 415 ? 11.844 -41.062 -0.029 1 96.12 415 PRO B O 1
ATOM 6796 N N . SER B 1 416 ? 12.008 -39.156 -1.069 1 96.56 416 SER B N 1
ATOM 6797 C CA . SER B 1 416 ? 10.797 -39.25 -1.869 1 96.56 416 SER B CA 1
ATOM 6798 C C . SER B 1 416 ? 10.977 -38.594 -3.23 1 96.56 416 SER B C 1
ATOM 6800 O O . SER B 1 416 ? 11.93 -37.844 -3.439 1 96.56 416 SER B O 1
ATOM 6802 N N . PRO B 1 417 ? 10.055 -39 -4.129 1 97.88 417 PRO B N 1
ATOM 6803 C CA . PRO B 1 417 ? 10.117 -38.281 -5.391 1 97.88 417 PRO B CA 1
ATOM 6804 C C . PRO B 1 417 ? 9.992 -36.75 -5.191 1 97.88 417 PRO B C 1
ATOM 6806 O O . PRO B 1 417 ? 9.148 -36.312 -4.418 1 97.88 417 PRO B O 1
ATOM 6809 N N . THR B 1 418 ? 10.883 -36.094 -5.844 1 98.25 418 THR B N 1
ATOM 6810 C CA . THR B 1 418 ? 11 -34.656 -5.664 1 98.25 418 THR B CA 1
ATOM 6811 C C . THR B 1 418 ? 10.914 -33.938 -7.008 1 98.25 418 THR B C 1
ATOM 6813 O O . THR B 1 418 ? 11.344 -34.469 -8.031 1 98.25 418 THR B O 1
ATOM 6816 N N . THR B 1 419 ? 10.266 -32.781 -7.004 1 98.25 419 THR B N 1
ATOM 6817 C CA . THR B 1 419 ? 10.141 -32 -8.227 1 98.25 419 THR B CA 1
ATOM 6818 C C . THR B 1 419 ? 11.008 -30.734 -8.141 1 98.25 419 THR B C 1
ATOM 6820 O O . THR B 1 419 ? 10.953 -30 -7.152 1 98.25 419 THR B O 1
ATOM 6823 N N . CYS B 1 420 ? 11.859 -30.547 -9.141 1 98.44 420 CYS B N 1
ATOM 6824 C CA . CYS B 1 420 ? 12.602 -29.297 -9.289 1 98.44 420 CYS B CA 1
ATOM 6825 C C . CYS B 1 420 ? 11.766 -28.25 -10.023 1 98.44 420 CYS B C 1
ATOM 6827 O O . CYS B 1 420 ? 11.328 -28.484 -11.148 1 98.44 420 CYS B O 1
ATOM 6829 N N . ILE B 1 421 ? 11.523 -27.172 -9.367 1 97.94 421 ILE B N 1
ATOM 6830 C CA . ILE B 1 421 ? 10.75 -26.078 -9.938 1 97.94 421 ILE B CA 1
ATOM 6831 C C . ILE B 1 421 ? 11.688 -24.922 -10.289 1 97.94 421 ILE B C 1
ATOM 6833 O O . ILE B 1 421 ? 12.461 -24.453 -9.445 1 97.94 421 ILE B O 1
ATOM 6837 N N . VAL B 1 422 ? 11.562 -24.406 -11.531 1 97.5 422 VAL B N 1
ATOM 6838 C CA . VAL B 1 422 ? 12.422 -23.328 -11.992 1 97.5 422 VAL B CA 1
ATOM 6839 C C . VAL B 1 422 ? 11.57 -22.156 -12.461 1 97.5 422 VAL B C 1
ATOM 6841 O O . VAL B 1 422 ? 10.695 -22.312 -13.32 1 97.5 422 VAL B O 1
ATOM 6844 N N . TYR B 1 423 ? 11.805 -21.047 -11.859 1 96.88 423 TYR B N 1
ATOM 6845 C CA . TYR B 1 423 ? 11.227 -19.766 -12.234 1 96.88 423 TYR B CA 1
ATOM 6846 C C . TYR B 1 423 ? 12.242 -18.906 -12.992 1 96.88 423 TYR B C 1
ATOM 6848 O O . TYR B 1 423 ? 13.328 -18.641 -12.492 1 96.88 423 TYR B O 1
ATOM 6856 N N . ALA B 1 424 ? 11.859 -18.5 -14.219 1 95.5 424 ALA B N 1
ATOM 6857 C CA . ALA B 1 424 ? 12.789 -17.75 -15.047 1 95.5 424 ALA B CA 1
ATOM 6858 C C . ALA B 1 424 ? 12.109 -16.516 -15.656 1 95.5 424 ALA B C 1
ATOM 6860 O O . ALA B 1 424 ? 10.914 -16.547 -15.938 1 95.5 424 ALA B O 1
ATOM 6861 N N . THR B 1 425 ? 12.867 -15.492 -15.828 1 93.19 425 THR B N 1
ATOM 6862 C CA . THR B 1 425 ? 12.359 -14.281 -16.469 1 93.19 425 THR B CA 1
ATOM 6863 C C . THR B 1 425 ? 13.156 -13.961 -17.734 1 93.19 425 THR B C 1
ATOM 6865 O O . THR B 1 425 ? 14.367 -14.188 -17.781 1 93.19 425 THR B O 1
ATOM 6868 N N . PHE B 1 426 ? 12.484 -13.43 -18.734 1 89.88 426 PHE B N 1
ATOM 6869 C CA . PHE B 1 426 ? 13.047 -13.055 -20.031 1 89.88 426 PHE B CA 1
ATOM 6870 C C . PHE B 1 426 ? 12.547 -11.688 -20.453 1 89.88 426 PHE B C 1
ATOM 6872 O O . PHE B 1 426 ? 11.398 -11.32 -20.188 1 89.88 426 PHE B O 1
ATOM 6879 N N . PRO B 1 427 ? 13.398 -10.898 -21.094 1 86.5 427 PRO B N 1
ATOM 6880 C CA . PRO B 1 427 ? 12.836 -9.727 -21.766 1 86.5 427 PRO B CA 1
ATOM 6881 C C . PRO B 1 427 ? 11.969 -10.086 -22.969 1 86.5 427 PRO B C 1
ATOM 6883 O O . PRO B 1 427 ? 12.273 -11.039 -23.688 1 86.5 427 PRO B O 1
ATOM 6886 N N . ALA B 1 428 ? 10.891 -9.43 -23.109 1 87.56 428 ALA B N 1
ATOM 6887 C CA . ALA B 1 428 ? 9.992 -9.68 -24.234 1 87.56 428 ALA B CA 1
ATOM 6888 C C . ALA B 1 428 ? 9.367 -8.391 -24.734 1 87.56 428 ALA B C 1
ATOM 6890 O O . ALA B 1 428 ? 9.445 -7.352 -24.078 1 87.56 428 ALA B O 1
ATOM 6891 N N . LEU B 1 429 ? 8.883 -8.438 -25.969 1 88.62 429 LEU B N 1
ATOM 6892 C CA . LEU B 1 429 ? 8.266 -7.297 -26.625 1 88.62 429 LEU B CA 1
ATOM 6893 C C . LEU B 1 429 ? 7.117 -7.75 -27.531 1 88.62 429 LEU B C 1
ATOM 6895 O O . LEU B 1 429 ? 7.227 -8.766 -28.219 1 88.62 429 LEU B O 1
ATOM 6899 N N . PHE B 1 430 ? 6.043 -7.082 -27.406 1 91.44 430 PHE B N 1
ATOM 6900 C CA . PHE B 1 430 ? 5.02 -7.234 -28.438 1 91.44 430 PHE B CA 1
ATOM 6901 C C . PHE B 1 430 ? 4.617 -5.879 -29 1 91.44 430 PHE B C 1
ATOM 6903 O O . PHE B 1 430 ? 4.852 -4.844 -28.375 1 91.44 430 PHE B O 1
ATOM 6910 N N . THR B 1 431 ? 4.141 -5.875 -30.203 1 93.44 431 THR B N 1
ATOM 6911 C CA . THR B 1 431 ? 3.76 -4.637 -30.891 1 93.44 431 THR B CA 1
ATOM 6912 C C . THR B 1 431 ? 2.311 -4.707 -31.359 1 93.44 431 THR B C 1
ATOM 6914 O O . THR B 1 431 ? 1.764 -5.793 -31.547 1 93.44 431 THR B O 1
ATOM 6917 N N . ILE B 1 432 ? 1.72 -3.676 -31.359 1 93.81 432 ILE B N 1
ATOM 6918 C CA . ILE B 1 432 ? 0.383 -3.525 -31.922 1 93.81 432 ILE B CA 1
ATOM 6919 C C . ILE B 1 432 ? 0.432 -2.586 -33.125 1 93.81 432 ILE B C 1
ATOM 6921 O O . ILE B 1 432 ? 0.896 -1.449 -33 1 93.81 432 ILE B O 1
ATOM 6925 N N . THR B 1 433 ? -0.115 -3.033 -34.219 1 94.81 433 THR B N 1
ATOM 6926 C CA . THR B 1 433 ? -0.057 -2.266 -35.469 1 94.81 433 THR B CA 1
ATOM 6927 C C . THR B 1 433 ? -1.245 -1.314 -35.562 1 94.81 433 THR B C 1
ATOM 6929 O O . THR B 1 433 ? -2.113 -1.3 -34.688 1 94.81 433 THR B O 1
ATOM 6932 N N . ASN B 1 434 ? -1.218 -0.54 -36.688 1 93.5 434 ASN B N 1
ATOM 6933 C CA . ASN B 1 434 ? -2.289 0.42 -36.906 1 93.5 434 ASN B CA 1
ATOM 6934 C C . ASN B 1 434 ? -3.629 -0.278 -37.125 1 93.5 434 ASN B C 1
ATOM 6936 O O . ASN B 1 434 ? -4.684 0.287 -36.844 1 93.5 434 ASN B O 1
ATOM 6940 N N . THR B 1 435 ? -3.541 -1.473 -37.625 1 93.25 435 THR B N 1
ATOM 6941 C CA . THR B 1 435 ? -4.758 -2.25 -37.812 1 93.25 435 THR B CA 1
ATOM 6942 C C . THR B 1 435 ? -5.109 -3.039 -36.562 1 93.25 435 THR B C 1
ATOM 6944 O O . THR B 1 435 ? -6.012 -3.881 -36.594 1 93.25 435 THR B O 1
ATOM 6947 N N . ARG B 1 436 ? -4.32 -2.848 -35.5 1 93.69 436 ARG B N 1
ATOM 6948 C CA . ARG B 1 436 ? -4.508 -3.445 -34.188 1 93.69 436 ARG B CA 1
ATOM 6949 C C . ARG B 1 436 ? -4.191 -4.938 -34.219 1 93.69 436 ARG B C 1
ATOM 6951 O O . ARG B 1 436 ? -4.777 -5.715 -33.438 1 93.69 436 ARG B O 1
ATOM 6958 N N . ASP B 1 437 ? -3.338 -5.227 -35.125 1 93.75 437 ASP B N 1
ATOM 6959 C CA . ASP B 1 437 ? -2.781 -6.574 -35.094 1 93.75 437 ASP B CA 1
ATOM 6960 C C . ASP B 1 437 ? -1.641 -6.676 -34.094 1 93.75 437 ASP B C 1
ATOM 6962 O O . ASP B 1 437 ? -0.865 -5.734 -33.938 1 93.75 437 ASP B O 1
ATOM 6966 N N . VAL B 1 438 ? -1.605 -7.832 -33.438 1 94.75 438 VAL B N 1
ATOM 6967 C CA . VAL B 1 438 ? -0.602 -8.016 -32.375 1 94.75 438 VAL B CA 1
ATOM 6968 C C . VAL B 1 438 ? 0.497 -8.953 -32.875 1 94.75 438 VAL B C 1
ATOM 6970 O O . VAL B 1 438 ? 0.211 -10.031 -33.406 1 94.75 438 VAL B O 1
ATOM 6973 N N . ILE B 1 439 ? 1.723 -8.477 -32.719 1 91.44 439 ILE B N 1
ATOM 6974 C CA . ILE B 1 439 ? 2.887 -9.273 -33.094 1 91.44 439 ILE B CA 1
ATOM 6975 C C . ILE B 1 439 ? 3.783 -9.477 -31.859 1 91.44 439 ILE B C 1
ATOM 6977 O O . ILE B 1 439 ? 4.254 -8.516 -31.266 1 91.44 439 ILE B O 1
ATOM 6981 N N . VAL B 1 440 ? 3.943 -10.711 -31.547 1 88.25 440 VAL B N 1
ATOM 6982 C CA . VAL B 1 440 ? 4.785 -11.047 -30.406 1 88.25 440 VAL B CA 1
ATOM 6983 C C . VAL B 1 440 ? 6.207 -11.328 -30.875 1 88.25 440 VAL B C 1
ATOM 6985 O O . VAL B 1 440 ? 6.414 -12.07 -31.844 1 88.25 440 VAL B O 1
ATOM 6988 N N . GLN B 1 441 ? 7.105 -10.656 -30.203 1 79.69 441 GLN B N 1
ATOM 6989 C CA . GLN B 1 441 ? 8.516 -10.844 -30.531 1 79.69 441 GLN B CA 1
ATOM 6990 C C . GLN B 1 441 ? 9.289 -11.43 -29.359 1 79.69 441 GLN B C 1
ATOM 6992 O O . GLN B 1 441 ? 9.086 -11.039 -28.219 1 79.69 441 GLN B O 1
#

InterPro domains:
  IPR000358 Ribonucleotide reductase small subunit family [PTHR23409] (61-344)

Solvent-accessible surface area (backbone atoms only — not comparable to full-atom values): 45533 Å² total; per-residue (Å²): 128,86,66,72,63,66,83,78,59,75,91,80,75,64,72,87,68,52,76,86,59,65,76,58,46,75,64,44,64,74,42,78,49,71,48,78,39,56,52,79,41,60,72,71,75,88,52,52,40,32,37,71,45,78,24,77,53,74,56,33,31,34,36,47,46,74,15,32,40,38,36,28,32,29,41,22,31,73,87,64,44,67,40,48,91,86,55,58,61,23,54,45,67,29,39,74,61,39,39,24,24,22,50,38,36,22,46,65,83,38,78,76,44,68,42,57,84,41,30,32,57,51,51,48,54,50,49,51,59,68,38,32,50,66,46,41,74,46,68,38,41,36,31,51,36,46,77,61,31,68,69,27,54,50,46,25,40,41,84,82,36,77,15,57,32,40,33,60,52,16,63,54,34,50,52,33,28,73,40,74,34,47,43,63,59,93,45,49,71,30,67,28,73,52,46,43,62,48,46,45,29,38,36,40,38,37,30,68,44,57,44,42,48,38,29,33,26,66,58,82,82,76,55,59,34,76,44,71,77,42,61,36,40,34,40,28,34,30,34,44,34,64,68,57,53,50,51,50,54,58,52,25,73,80,42,52,38,53,47,69,40,55,41,65,48,65,49,74,48,80,39,65,50,60,41,38,64,50,72,43,71,62,71,34,66,60,51,46,51,35,34,38,36,38,34,32,27,48,37,59,21,70,72,33,24,35,55,36,40,61,74,33,18,39,51,73,44,40,30,33,41,35,46,24,49,73,84,38,51,48,45,56,55,63,49,73,34,34,65,43,75,84,59,25,48,30,52,36,70,45,56,53,33,36,34,47,61,65,70,37,56,96,40,72,38,34,34,69,49,32,68,67,33,35,76,22,33,51,24,54,44,39,43,54,65,45,81,80,83,48,93,85,49,72,56,38,69,70,90,44,73,34,37,30,30,41,41,38,34,32,76,44,56,34,89,48,47,29,24,42,37,37,41,33,34,31,79,34,36,35,32,36,37,72,87,50,45,70,47,83,92,123,90,74,64,65,66,85,59,57,38,83,35,66,65,73,36,69,58,34,78,61,76,61,55,68,62,69,56,65,74,43,58,33,40,47,80,40,58,52,80,40,60,72,72,77,85,54,52,40,31,36,71,45,79,25,78,53,75,55,33,31,34,36,46,46,74,16,32,40,38,37,30,33,29,41,24,34,74,87,64,44,67,40,48,91,84,57,56,59,22,53,47,65,30,39,74,62,39,42,24,23,23,49,36,36,24,46,66,84,38,78,76,44,67,42,59,82,41,30,32,57,52,53,49,53,50,49,51,59,64,30,17,48,50,14,40,63,5,65,38,32,29,27,50,36,44,78,60,32,68,70,27,53,49,47,25,39,40,86,80,37,78,16,56,31,39,32,58,52,17,65,54,34,50,52,33,14,34,36,46,30,40,41,62,59,93,45,48,70,29,66,30,90,65,61,43,63,48,47,45,30,39,35,39,38,38,32,68,44,58,46,42,48,38,30,32,27,65,58,81,81,76,52,60,33,75,46,72,78,43,61,34,40,32,41,28,37,30,35,46,32,64,70,56,53,52,51,50,54,59,50,26,74,79,39,57,49,79,46,70,38,56,42,66,50,65,50,74,46,81,39,66,50,60,40,37,65,48,72,42,73,60,69,34,68,60,51,45,49,35,36,38,36,38,34,32,28,49,38,60,20,71,73,32,26,36,55,37,39,62,76,34,18,40,51,72,43,37,32,33,42,33,46,24,48,71,84,38,52,50,85,72,55,61,50,73,35,35,65,43,75,88,82,46,68,42,55,60,70,47,55,53,33,34,33,50,62,67,69,40,58,95,42,99,61,58,35,72,70,55,87,65,32,34,76,21,32,52,24,54,44,39,43,56,65,43,90,79,80,55,94,86,52,92,72,82,71,79,90,44,73,33,38,29,32,41,42,38,34,32,76,43,54,34,89,48,45,30,25,42,38,37,41,34,32,31,78,35,36,34,33,37,38,73,87,50,46,71,47,82,92

Nearest PDB structures (foldseek):
  8rbs-assembly1_A1  TM=6.251E-01  e=2.072E-14  Emiliania huxleyi virus 201
  3kk5-assembly1_A  TM=6.131E-01  e=6.392E-13  Acanthamoeba polyphaga
  8h2i-assembly1_bD  TM=6.348E-01  e=5.337E-11  Paramecium bursaria Chlorella virus 1
  8h2i-assembly1_cR  TM=6.348E-01  e=3.623E-11  Paramecium bursaria Chlorella virus 1
  6cgv-assembly1_L  TM=5.057E-01  e=2.724E-06  Human adenovirus 5

Sequence (882 aa):
MATLAPEHFQEAQPSGLMLFSLPPTQTAIERKYYQEVRPISHVSGNAPIEFLVSGQNGMEYVDLKKSKLYMKTKIVHANGSNLLDTEYVSTINFIMQTMFSELDVTLQGKSITSTTSHHPYRCMIETLLSYSDEAKKSQLTSQLFYKDESGHLDDNDVLNGQNLALYERHKFFAQGKSVDMEGCLLSDIFAMDRFILNQVAIGVRLYRSKDSFCLMTNELGPDFRIEIEDIVLKVCKLQVNPAVIYGHAEIMKTMPALYPYTRTEVKMMAIPAGQVTFTWDNMFQGVRPNKLVIGFVESEAVAGSYSKNPFNFQHFNLNRIGVYVDNIPVGGEALRLNFSDATGINSIPAFTNMFEVVGKWMEDTGNQLNRQDIHQGYALYCFEIEPDFAPDTNYLSLLKQGNTRIEAQFSQALPSPTTCIVYATFPALFTITNTRDVIVQMATLAPEHFQEAQPSGLMLFSLPPTQTAIERKYYQEVRPISHVSGNAPIEFLVSGQNGMEYVDLKKSKLYMKTKIVHANGSNLLDTEYVSTINFIMQTMFSELDVTLQGKSITSTTSHHPYRCMIETLLSYSDEAKKSQLTSQLFYKDESGHLDDNDVLNGQNLALYERHKFFAQGKSVDMEGCLLSDIFAMDRFILNQVAIGVRLYRSKDSFCLMTNELGPDFRIEIEDIVLKVCKLQVNPAVIYGHAEIMKTMPALYPYTRTEVKMMAIPAGQVTFTWDNMFQGVRPNKLVIGFVESEAVAGSYSKNPFNFQHFNLNRIGVYVDNIPVGGEALRLNFSDATGINSIPAFTNMFEVVGKWMEDTGNQLNRQDIHQGYALYCFEIEPDFAPDTNYLSLLKQGNTRIEAQFSQALPSPTTCIVYATFPALFTITNTRDVIVQ

Organism: Pinctada imbricata (NCBI:txid66713)

Radius of gyration: 29.78 Å; Cα contacts (8 Å, |Δi|>4): 2113; chains: 2; bounding box: 72×86×81 Å

Secondary structure (DSSP, 8-state):
-----GGG------GGG-TT-PPPEE-SEEEEEEEEE--SS-SSSSSPEEEEE----TTEEEEEEEEEEEEEEEEEETTSPBPPTT---EEPTTHHHHTEEEEEEEETTEEEEE--TTHHHHHHHHHHHHS-HHHHHTGGGGGT--PPPTT-TT---TTTSS-HHHHHHHHHHGGG--EEEEE---SSGGG-SSPBPTT--EEEEEEEPPHHHHEE---SS--EEEEEEEEEEEEEEEEE-HHHHHHHHHHHTTS-EEEEEEEEEEEEEEE-TT-SEEEEEEEE-SB--SEEEEEEEEHHHHH--TTS-TT-B--TTEEEEEEEETTEETTSSPEE-B--TTT--B-HHHHHHHHHHTT-TTSS---S--TTGGGTTB-EEEEESS----SSS--EEPP-B--EEEEEEESS--SS-EEEEEEEEEEEEEEE-TT--EEE-/-----GGG--EE--GGG-TT-PPPEE-SEEEEEEEEE--SS-SSSSSPEEEEE----TTEEEEEEEEEEEEEEEEEETTSPBPPTT---EEPTTHHHHTEEEEEEEETTEEEEE--TTHHHHHHHHHHHHS-HHHHHTGGGGGT--PPPTT-TT---TTTSS-HHHHHHHHHHGGG--EEEEE---SGGGG-SSPBPTT--EEEEEEEPPHHHHEE---SS--EEEEEEEEEEEEEEEEE-HHHHHHHHHHHTTS-EEEEEEEEEEEEEEE-TT-SEEEEEEEE-SB--SEEEEEEEEHHHHH--TTS-TT-B--TTEEEEEEEETTEETTSSPEE-B--TTT--B-HHHHHHHHHHTT-TTSS---S--TTGGGTTB--EEEE-S----TTS--PPPP-B--EEEEEEESS--SS-EEEEEEEEEEEEEEE-TT--EEE-

Foldseek 3Di:
DPPPPCPVDDDDDDPVPVPPDDDDDDDFFDDKDWDKWAFPDDQPDQDKTKTKDFQPDQQKWFQLLPKKKKFKKAKDFLVRHWDDQPFFKFWFFLLQFQQFQWKWKDKPNHTDATAHSHRNVVVVVCQLQQDFPVCQVPVSCLSLGDDWDFQFQLVLAQPPGPGVSRVVRRVCRRRTHMDMHMDHHPAWQSNFPDIGHGRMMMMMITGGDDQLLTMAHPDDPGRMDMGIPGMIIIIMMTRTDVVVSVVVLVVLVPPWAKTKTKHKYKDKDKDFFFDFKDKDWQPDAWWDFQKKKKFKAFVDSVNGHNRGRRQQGACLQWAWKFKDWQNHTAPHDIDGWGDDPVVDGGDVVQVQLSCVQNVNRPHPGGSPDDPSNCRRRNVMGMTGRHDDDDPPDPDDDDTDGTGMMMIIGHPGTGRGIMMMMMMGMHIWMWTAHSVRDIGTD/DPCPPCVVDDDDDDPVPVPPDDDDDDPFFDDKDWDKWAFPDDQPDQDKTKTKDFQPDQQKWFQLLPWKKKFKKAKDFLVRHWDDQPFFKFWFFLLQFQQFQWKWKDKQNHTDAIAHSHRNVVVVVCQLQQDFPVCQVPVSCLSLGDDWDFQFQLVQAQPPGPGPSRVVRRVCRRRTHMDMHMDHHPTWQSNFPDIGHGRMMMMMITGGDDQLLTMAHPDDPGGMDMRIPGMIIIIMMTRTDVVVSVVVLVVLVPPWAKTKTKHKYKDKDKDFFFDFKDKDWQPDAWWDFQKKKKFKAFVDSVNGHNRGRRQQGACLQWAWKFKDWQNHTAPHDIDGWGDDPVVDGDDVVQVQQSCVQNVNRVHPGGSPDDPSNCNRRNVMGMTGRHDDPDPPDPDDDDTDGTGMMMIIGHPGTGRGIMMMMMMGIDMWMWTAHSVRDIGTD